Protein AF-A0A8J9UQN9-F1 (afdb_monomer)

Structure (mmCIF, N/CA/C/O backbone):
data_AF-A0A8J9UQN9-F1
#
_entry.id   AF-A0A8J9UQN9-F1
#
loop_
_atom_site.group_PDB
_atom_site.id
_atom_site.type_symbol
_atom_site.label_atom_id
_atom_site.label_alt_id
_atom_site.label_comp_id
_atom_site.label_asym_id
_atom_site.label_entity_id
_atom_site.label_seq_id
_atom_site.pdbx_PDB_ins_code
_atom_site.Cartn_x
_atom_site.Cartn_y
_atom_site.Cartn_z
_atom_site.occupancy
_atom_site.B_iso_or_equiv
_atom_site.auth_seq_id
_atom_site.auth_comp_id
_atom_site.auth_asym_id
_atom_site.auth_atom_id
_atom_site.pdbx_PDB_model_num
ATOM 1 N N . MET A 1 1 ? -59.803 -0.676 56.766 1.00 38.97 1 MET A N 1
ATOM 2 C CA . MET A 1 1 ? -59.358 -0.818 55.361 1.00 38.97 1 MET A CA 1
ATOM 3 C C . MET A 1 1 ? -57.861 -1.076 55.412 1.00 38.97 1 MET A C 1
ATOM 5 O O . MET A 1 1 ? -57.161 -0.219 55.927 1.00 38.97 1 MET A O 1
ATOM 9 N N . LEU A 1 2 ? -57.390 -2.269 55.038 1.00 38.38 2 LEU A N 1
ATOM 10 C CA . LEU A 1 2 ? -55.971 -2.628 55.182 1.00 38.38 2 LEU A CA 1
ATOM 11 C C . LEU A 1 2 ? -55.128 -1.910 54.119 1.00 38.38 2 LEU A C 1
ATOM 13 O O . LEU A 1 2 ? -55.445 -1.958 52.931 1.00 38.38 2 LEU A O 1
ATOM 17 N N . GLN A 1 3 ? -54.079 -1.223 54.566 1.00 41.91 3 GLN A N 1
ATOM 18 C CA . GLN A 1 3 ? -53.155 -0.471 53.722 1.00 41.91 3 GLN A CA 1
ATOM 19 C C . GLN A 1 3 ? -52.051 -1.428 53.257 1.00 41.91 3 GLN A C 1
ATOM 21 O O . GLN A 1 3 ? -51.347 -2.012 54.077 1.00 41.91 3 GLN A O 1
ATOM 26 N N . HIS A 1 4 ? -51.948 -1.656 51.947 1.00 47.59 4 HIS A N 1
ATOM 27 C CA . HIS A 1 4 ? -50.994 -2.623 51.394 1.00 47.59 4 HIS A CA 1
ATOM 28 C C . HIS A 1 4 ? -49.569 -2.040 51.496 1.00 47.59 4 HIS A C 1
ATOM 30 O O . HIS A 1 4 ? -49.386 -0.889 51.095 1.00 47.59 4 HIS A O 1
ATOM 36 N N . PRO A 1 5 ? -48.549 -2.790 51.961 1.00 55.94 5 PRO A N 1
ATOM 37 C CA . PRO A 1 5 ? -47.227 -2.242 52.314 1.00 55.94 5 PRO A CA 1
ATOM 38 C C . PRO A 1 5 ? -46.360 -1.734 51.139 1.00 55.94 5 PRO A C 1
ATOM 40 O O . PRO A 1 5 ? -45.201 -1.396 51.340 1.00 55.94 5 PRO A O 1
ATOM 43 N N . LEU A 1 6 ? -46.906 -1.661 49.920 1.00 55.47 6 LEU A N 1
ATOM 44 C CA . LEU A 1 6 ? -46.234 -1.206 48.690 1.00 55.47 6 LEU A CA 1
ATOM 45 C C . LEU A 1 6 ? -46.958 -0.007 48.034 1.00 55.47 6 LEU A C 1
ATOM 47 O O . LEU A 1 6 ? -46.813 0.256 46.841 1.00 55.47 6 LEU A O 1
ATOM 51 N N . GLN A 1 7 ? -47.800 0.704 48.790 1.00 60.41 7 GLN A N 1
ATOM 52 C CA . GLN A 1 7 ? -48.573 1.844 48.286 1.00 60.41 7 GLN A CA 1
ATOM 53 C C . GLN A 1 7 ? -47.824 3.164 48.492 1.00 60.41 7 GLN A C 1
ATOM 55 O O . GLN A 1 7 ? -47.435 3.500 49.608 1.00 60.41 7 GLN A O 1
ATOM 60 N N . LEU A 1 8 ? -47.676 3.942 47.414 1.00 60.56 8 LEU A N 1
ATOM 61 C CA . LEU A 1 8 ? -47.130 5.299 47.458 1.00 60.56 8 LEU A CA 1
ATOM 62 C C . LEU A 1 8 ? -48.036 6.199 48.321 1.00 60.56 8 LEU A C 1
ATOM 64 O O . LEU A 1 8 ? -49.097 6.631 47.871 1.00 60.56 8 LEU A O 1
ATOM 68 N N . ASN A 1 9 ? -47.611 6.503 49.552 1.00 59.03 9 ASN A N 1
ATOM 69 C CA . ASN A 1 9 ? -48.398 7.271 50.531 1.00 59.03 9 ASN A CA 1
ATOM 70 C C . ASN A 1 9 ? -48.509 8.777 50.219 1.00 59.03 9 ASN A C 1
ATOM 72 O O . ASN A 1 9 ? -49.124 9.521 50.981 1.00 59.03 9 ASN A O 1
ATOM 76 N N . GLY A 1 10 ? -47.948 9.233 49.096 1.00 60.62 10 GLY A N 1
ATOM 77 C CA . GLY A 1 10 ? -48.111 10.599 48.602 1.00 60.62 10 GLY A CA 1
ATOM 78 C C . GLY A 1 10 ? -47.346 11.663 49.390 1.00 60.62 10 GLY A C 1
ATOM 79 O O . GLY A 1 10 ? -47.632 12.846 49.214 1.00 60.62 10 GLY A O 1
ATOM 80 N N . SER A 1 11 ? -46.379 11.288 50.238 1.00 68.69 11 SER A N 1
ATOM 81 C CA . SER A 1 11 ? -45.500 12.287 50.842 1.00 68.69 11 SER A CA 1
ATOM 82 C C . SER A 1 11 ? -44.547 12.860 49.788 1.00 68.69 11 SER A C 1
ATOM 84 O O . SER A 1 11 ? -44.135 12.176 48.847 1.00 68.69 11 SER A O 1
ATOM 86 N N . TRP A 1 12 ? -44.152 14.123 49.962 1.00 62.81 12 TRP A N 1
ATOM 87 C CA . TRP A 1 12 ? -43.177 14.769 49.079 1.00 62.81 12 TRP A CA 1
ATOM 88 C C . TRP A 1 12 ? -41.825 14.042 49.052 1.00 62.81 12 TRP A C 1
ATOM 90 O O . TRP A 1 12 ? -41.140 14.097 48.036 1.00 62.81 12 TRP A O 1
ATOM 100 N N . ALA A 1 13 ? -41.460 13.325 50.121 1.00 59.44 13 ALA A N 1
ATOM 101 C CA . ALA A 1 13 ? -40.252 12.505 50.159 1.00 59.44 13 ALA A CA 1
ATOM 102 C C . ALA A 1 13 ? -40.373 11.262 49.262 1.00 59.44 13 ALA A C 1
ATOM 104 O O . ALA A 1 13 ? -39.459 10.990 48.488 1.00 59.44 13 ALA A O 1
ATOM 105 N N . ASP A 1 14 ? -41.508 10.555 49.295 1.00 64.94 14 ASP A N 1
ATOM 106 C CA . ASP A 1 14 ? -41.725 9.358 48.466 1.00 64.94 14 ASP A CA 1
ATOM 107 C C . ASP A 1 14 ? -41.770 9.720 46.973 1.00 64.94 14 ASP A C 1
ATOM 109 O O . ASP A 1 14 ? -41.187 9.035 46.133 1.00 64.94 14 ASP A O 1
ATOM 113 N N . VAL A 1 15 ? -42.422 10.841 46.640 1.00 70.81 15 VAL A N 1
ATOM 114 C CA . VAL A 1 15 ? -42.477 11.375 45.269 1.00 70.81 15 VAL A CA 1
ATOM 115 C C . VAL A 1 15 ? -41.096 11.851 44.805 1.00 70.81 15 VAL A C 1
ATOM 117 O O . VAL A 1 15 ? -40.719 11.600 43.661 1.00 70.81 15 VAL A O 1
ATOM 120 N N . LEU A 1 16 ? -40.306 12.482 45.681 1.00 68.69 16 LEU A N 1
ATOM 121 C CA . LEU A 1 16 ? -38.929 12.872 45.374 1.00 68.69 16 LEU A CA 1
ATOM 122 C C . LEU A 1 16 ? -38.028 11.647 45.144 1.00 68.69 16 LEU A C 1
ATOM 124 O O . LEU A 1 16 ? -37.243 11.649 44.201 1.00 68.69 16 LEU A O 1
ATOM 128 N N . ILE A 1 17 ? -38.171 10.587 45.946 1.00 70.62 17 ILE A N 1
ATOM 129 C CA . ILE A 1 17 ? -37.443 9.319 45.768 1.00 70.62 17 ILE A CA 1
ATOM 130 C C . ILE A 1 17 ? -37.846 8.640 44.452 1.00 70.62 17 ILE A C 1
ATOM 132 O O . ILE A 1 17 ? -36.968 8.192 43.720 1.00 70.62 17 ILE A O 1
ATOM 136 N N . LEU A 1 18 ? -39.134 8.631 44.091 1.00 73.81 18 LEU A N 1
ATOM 137 C CA . LEU A 1 18 ? -39.612 8.131 42.796 1.00 73.81 18 LEU A CA 1
ATOM 138 C C . LEU A 1 18 ? -39.006 8.911 41.612 1.00 73.81 18 LEU A C 1
ATOM 140 O O . LEU A 1 18 ? -38.598 8.304 40.623 1.00 73.81 18 LEU A O 1
ATOM 144 N N . ILE A 1 19 ? -38.903 10.241 41.715 1.00 74.44 19 ILE A N 1
ATOM 145 C CA . ILE A 1 19 ? -38.286 11.093 40.683 1.00 74.44 19 ILE A CA 1
ATOM 146 C C . ILE A 1 19 ? -36.768 10.866 40.605 1.00 74.44 19 ILE A C 1
ATOM 148 O O . ILE A 1 19 ? -36.233 10.729 39.507 1.00 74.44 19 ILE A O 1
ATOM 152 N N . ILE A 1 20 ? -36.071 10.782 41.743 1.00 72.81 20 ILE A N 1
ATOM 153 C CA . ILE A 1 20 ? -34.628 10.492 41.794 1.00 72.81 20 ILE A CA 1
ATOM 154 C C . ILE A 1 20 ? -34.341 9.097 41.224 1.00 72.81 20 ILE A C 1
ATOM 156 O O . ILE A 1 20 ? -33.431 8.957 40.411 1.00 72.81 20 ILE A O 1
ATOM 160 N N . GLY A 1 21 ? -35.147 8.092 41.578 1.00 71.88 21 GLY A N 1
ATOM 161 C CA . GLY A 1 21 ? -35.084 6.753 40.996 1.00 71.88 21 GLY A CA 1
ATOM 162 C C . GLY A 1 21 ? -35.230 6.799 39.478 1.00 71.88 21 GLY A C 1
ATOM 163 O O . GLY A 1 21 ? -34.353 6.313 38.770 1.00 71.88 21 GLY A O 1
ATOM 164 N N . ALA A 1 22 ? -36.251 7.489 38.962 1.00 74.31 22 ALA A N 1
ATOM 165 C CA . ALA A 1 22 ? -36.461 7.634 37.522 1.00 74.31 22 ALA A CA 1
ATOM 166 C C . ALA A 1 22 ? -35.303 8.350 36.795 1.00 74.31 22 ALA A C 1
ATOM 168 O O . ALA A 1 22 ? -34.942 7.951 35.688 1.00 74.31 22 ALA A O 1
ATOM 169 N N . VAL A 1 23 ? -34.672 9.354 37.418 1.00 73.25 23 VAL A N 1
ATOM 170 C CA . VAL A 1 23 ? -33.472 10.035 36.886 1.00 73.25 23 VAL A CA 1
ATOM 171 C C . VAL A 1 23 ? -32.233 9.127 36.905 1.00 73.25 23 VAL A C 1
ATOM 173 O O . VAL A 1 23 ? -31.405 9.207 36.001 1.00 73.25 23 VAL A O 1
ATOM 176 N N . LEU A 1 24 ? -32.122 8.231 37.889 1.00 71.94 24 LEU A N 1
ATOM 177 C CA . LEU A 1 24 ? -31.076 7.203 37.983 1.00 71.94 24 LEU A CA 1
ATOM 178 C C . LEU A 1 24 ? -31.429 5.900 37.229 1.00 71.94 24 LEU A C 1
ATOM 180 O O . LEU A 1 24 ? -30.718 4.907 37.368 1.00 71.94 24 LEU A O 1
ATOM 184 N N . GLN A 1 25 ? -32.515 5.904 36.444 1.00 72.88 25 GLN A N 1
ATOM 185 C CA . GLN A 1 25 ? -33.095 4.760 35.719 1.00 72.88 25 GLN A CA 1
ATOM 186 C C . GLN A 1 25 ? -33.528 3.560 36.586 1.00 72.88 25 GLN A C 1
ATOM 188 O O . GLN A 1 25 ? -33.765 2.471 36.070 1.00 72.88 25 GLN A O 1
ATOM 193 N N . GLN A 1 26 ? -33.695 3.754 37.894 1.00 71.75 26 GLN A N 1
ATOM 194 C CA . GLN A 1 26 ? -34.093 2.712 38.837 1.00 71.75 26 GLN A CA 1
ATOM 195 C C . GLN A 1 26 ? -35.613 2.605 38.989 1.00 71.75 26 GLN A C 1
ATOM 197 O O . GLN A 1 26 ? -36.321 3.605 39.123 1.00 71.75 26 GLN A O 1
ATOM 202 N N . GLY A 1 27 ? -36.111 1.369 39.060 1.00 64.12 27 GLY A N 1
ATOM 203 C CA . GLY A 1 27 ? -37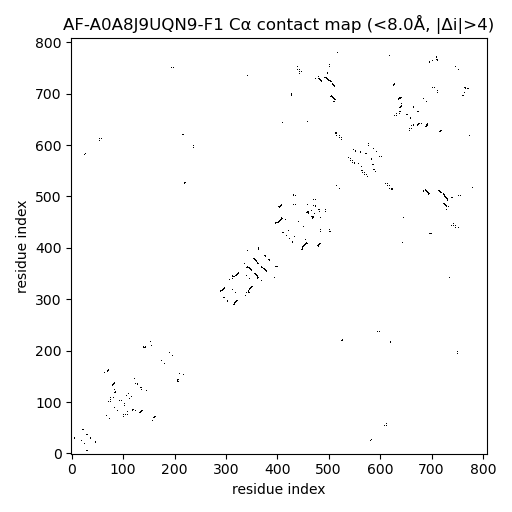.480 1.093 39.493 1.00 64.12 27 GLY A CA 1
ATOM 204 C C . GLY A 1 27 ? -37.678 1.407 40.981 1.00 64.12 27 GLY A C 1
ATOM 205 O O . GLY A 1 27 ? -36.802 1.135 41.798 1.00 64.12 27 GLY A O 1
ATOM 206 N N . CYS A 1 28 ? -38.846 1.947 41.331 1.00 64.50 28 CYS A N 1
ATOM 207 C CA . CYS A 1 28 ? -39.260 2.191 42.713 1.00 64.50 28 CYS A CA 1
ATOM 208 C C . CYS A 1 28 ? -40.278 1.127 43.152 1.00 64.50 28 CYS A C 1
ATOM 210 O O . CYS A 1 28 ? -41.125 0.717 42.361 1.00 64.50 28 CYS A O 1
ATOM 212 N N . THR A 1 29 ? -40.229 0.710 44.418 1.00 62.00 29 THR A N 1
ATOM 213 C CA . THR A 1 29 ? -41.146 -0.280 45.018 1.00 62.00 29 THR A CA 1
ATOM 214 C C . THR A 1 29 ? -42.560 0.255 45.286 1.00 62.00 29 THR A C 1
ATOM 216 O O . THR A 1 29 ? -43.452 -0.519 45.632 1.00 62.00 29 THR A O 1
ATOM 219 N N . LEU A 1 30 ? -42.779 1.566 45.135 1.00 64.31 30 LEU A N 1
ATOM 220 C CA . LEU A 1 30 ? -44.023 2.263 45.466 1.00 64.31 30 LEU A CA 1
ATOM 221 C C . LEU A 1 30 ? -44.813 2.615 44.194 1.00 64.31 30 LEU A C 1
ATOM 223 O O . LEU A 1 30 ? -44.506 3.588 43.503 1.00 64.31 30 LEU A O 1
ATOM 227 N N . GLU A 1 31 ? -45.862 1.847 43.886 1.00 66.06 31 GLU A N 1
ATOM 228 C CA . GLU A 1 31 ? -46.663 2.066 42.673 1.00 66.06 31 GLU A CA 1
ATOM 229 C C . GLU A 1 31 ? -47.759 3.145 42.841 1.00 66.06 31 GLU A C 1
ATOM 231 O O . GLU A 1 31 ? -48.480 3.160 43.848 1.00 66.06 31 GLU A O 1
ATOM 236 N N . PRO A 1 32 ? -48.012 3.987 41.816 1.00 69.25 32 PRO A N 1
ATOM 237 C CA . PRO A 1 32 ? -49.208 4.821 41.757 1.00 69.25 32 PRO A CA 1
ATOM 238 C C . PRO A 1 32 ? -50.500 3.985 41.708 1.00 69.25 32 PRO A C 1
ATOM 240 O O . PRO A 1 32 ? -50.665 3.081 40.881 1.00 69.25 32 PRO A O 1
ATOM 243 N N . ARG A 1 33 ? -51.471 4.324 42.565 1.00 66.44 33 ARG A N 1
ATOM 244 C CA . ARG A 1 33 ? -52.754 3.601 42.680 1.00 66.44 33 ARG A CA 1
ATOM 245 C C . ARG A 1 33 ? -53.688 3.779 41.475 1.00 66.44 33 ARG A C 1
ATOM 247 O O . ARG A 1 33 ? -54.453 2.871 41.168 1.00 66.44 33 ARG A O 1
ATOM 254 N N . TYR A 1 34 ? -53.645 4.930 40.805 1.00 72.50 34 TYR A N 1
ATOM 255 C CA . TYR A 1 34 ? -54.552 5.268 39.701 1.00 72.50 34 TYR A CA 1
ATOM 256 C C . TYR A 1 34 ? -53.876 5.131 38.335 1.00 72.50 34 TYR A C 1
ATOM 258 O O . TYR A 1 34 ? -52.698 5.461 38.187 1.00 72.50 34 TYR A O 1
ATOM 266 N N . ALA A 1 35 ? -54.644 4.723 37.318 1.00 67.00 35 ALA A N 1
ATOM 267 C CA . ALA A 1 35 ? -54.153 4.535 35.950 1.00 67.00 35 ALA A CA 1
ATOM 268 C C . ALA A 1 35 ? -53.461 5.788 35.383 1.00 67.00 35 ALA A C 1
ATOM 270 O O . ALA A 1 35 ? -52.388 5.671 34.802 1.00 67.00 35 ALA A O 1
ATOM 271 N N . ALA A 1 36 ? -54.003 6.987 35.633 1.00 64.75 36 ALA A N 1
ATOM 272 C CA . ALA A 1 36 ? -53.372 8.248 35.231 1.00 64.75 36 ALA A CA 1
ATOM 273 C C . ALA A 1 36 ? -51.962 8.421 35.830 1.00 64.75 36 ALA A C 1
ATOM 275 O O . ALA A 1 36 ? -51.033 8.786 35.117 1.00 64.75 36 ALA A O 1
ATOM 276 N N . GLY A 1 37 ? -51.775 8.081 37.111 1.00 69.12 37 GLY A N 1
ATOM 277 C CA . GLY A 1 37 ? -50.460 8.094 37.757 1.00 69.12 37 GLY A CA 1
ATOM 278 C C . GLY A 1 37 ? -49.501 7.076 37.138 1.00 69.12 37 GLY A C 1
ATOM 279 O O . GLY A 1 37 ? -48.360 7.415 36.850 1.00 69.12 37 GLY A O 1
ATOM 280 N N . ARG A 1 38 ? -49.977 5.857 36.845 1.00 73.06 38 ARG A N 1
ATOM 281 C CA . ARG A 1 38 ? -49.173 4.823 36.164 1.00 73.06 38 ARG A CA 1
ATOM 282 C C . ARG A 1 38 ? -48.751 5.250 34.757 1.00 73.06 38 ARG A C 1
ATOM 284 O O . ARG A 1 38 ? -47.605 5.025 34.388 1.00 73.06 38 ARG A O 1
ATOM 291 N N . VAL A 1 39 ? -49.632 5.906 33.999 1.00 70.38 39 VAL A N 1
ATOM 292 C CA . VAL A 1 39 ? -49.318 6.462 32.671 1.00 70.38 39 VAL A CA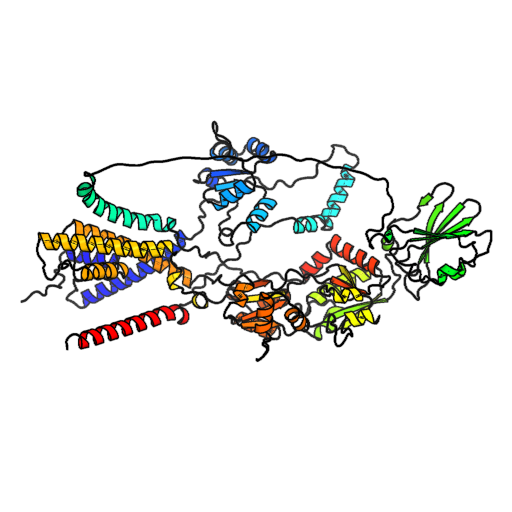 1
ATOM 293 C C . VAL A 1 39 ? -48.298 7.600 32.771 1.00 70.38 39 VAL A C 1
ATOM 295 O O . VAL A 1 39 ? -47.338 7.603 32.009 1.00 70.38 39 VAL A O 1
ATOM 298 N N . VAL A 1 40 ? -48.439 8.520 33.732 1.00 75.19 40 VAL A N 1
ATOM 299 C CA . VAL A 1 40 ? -47.449 9.590 33.967 1.00 75.19 40 VAL A CA 1
ATOM 300 C C . VAL A 1 40 ? -46.083 9.007 34.343 1.00 75.19 40 VAL A C 1
ATOM 302 O O . VAL A 1 40 ? -45.079 9.398 33.756 1.00 75.19 40 VAL A O 1
ATOM 305 N N . THR A 1 41 ? -46.031 8.033 35.255 1.00 73.25 41 THR A N 1
ATOM 306 C CA . THR A 1 41 ? -44.786 7.352 35.642 1.00 73.25 41 THR A CA 1
ATOM 307 C C . THR A 1 41 ? -44.164 6.579 34.473 1.00 73.25 41 THR A C 1
ATOM 309 O O . THR A 1 41 ? -42.959 6.676 34.263 1.00 73.25 41 THR A O 1
ATOM 312 N N . LEU A 1 42 ? -44.961 5.877 33.660 1.00 75.19 42 LEU A N 1
ATOM 313 C CA . LEU A 1 42 ? -44.485 5.186 32.455 1.00 75.19 42 LEU A CA 1
ATOM 314 C C . LEU A 1 42 ? -43.888 6.165 31.433 1.00 75.19 42 LEU A C 1
ATOM 316 O O . LEU A 1 42 ? -42.783 5.942 30.941 1.00 75.19 42 LEU A O 1
ATOM 320 N N . LEU A 1 43 ? -44.587 7.265 31.139 1.00 73.06 43 LEU A N 1
ATOM 321 C CA . LEU A 1 43 ? -44.104 8.302 30.223 1.00 73.06 43 LEU A CA 1
ATOM 322 C C . LEU A 1 43 ? -42.837 8.986 30.755 1.00 73.06 43 LEU A C 1
ATOM 324 O O . LEU A 1 43 ? -41.927 9.249 29.973 1.00 73.06 43 LEU A O 1
ATOM 328 N N . LEU A 1 44 ? -42.740 9.210 32.070 1.00 78.00 44 LEU A N 1
ATOM 329 C CA . LEU A 1 44 ? -41.544 9.742 32.728 1.00 78.00 44 LEU A CA 1
ATOM 330 C C . LEU A 1 44 ? -40.341 8.799 32.561 1.00 78.00 44 LEU A C 1
ATOM 332 O O . LEU A 1 44 ? -39.282 9.248 32.129 1.00 78.00 44 LEU A O 1
ATOM 336 N N . PHE A 1 45 ? -40.504 7.499 32.832 1.00 77.75 45 PHE A N 1
ATOM 337 C CA . PHE A 1 45 ? -39.441 6.503 32.638 1.00 77.75 45 PHE A CA 1
ATOM 338 C C . PHE A 1 45 ? -39.007 6.385 31.170 1.00 77.75 45 PHE A C 1
ATOM 340 O O . PHE A 1 45 ? -37.808 6.332 30.891 1.00 77.75 45 PHE A O 1
ATOM 347 N N . VAL A 1 46 ? -39.949 6.388 30.219 1.00 73.12 46 VAL A N 1
ATOM 348 C CA . VAL A 1 46 ? -39.638 6.349 28.778 1.00 73.12 46 VAL A CA 1
ATOM 349 C C . VAL A 1 46 ? -38.893 7.615 28.343 1.00 73.12 46 VAL A C 1
ATOM 351 O O . VAL A 1 46 ? -37.853 7.516 27.691 1.00 73.12 46 VAL A O 1
ATOM 354 N N . ALA A 1 47 ? -39.365 8.799 28.744 1.00 68.38 47 ALA A N 1
ATOM 355 C CA . ALA A 1 47 ? -38.730 10.071 28.408 1.00 68.38 47 ALA A CA 1
ATOM 356 C C . ALA A 1 47 ? -37.314 10.187 28.994 1.00 68.38 47 ALA A C 1
ATOM 358 O O . ALA A 1 47 ? -36.387 10.560 28.275 1.00 68.38 47 ALA A O 1
ATOM 359 N N . LEU A 1 48 ? -37.121 9.815 30.265 1.00 76.12 48 LEU A N 1
ATOM 360 C CA . LEU A 1 48 ? -35.806 9.834 30.912 1.00 76.12 48 LEU A CA 1
ATOM 361 C C . LEU A 1 48 ? -34.855 8.779 30.332 1.00 76.12 48 LEU A C 1
ATOM 363 O O . LEU A 1 48 ? -33.672 9.063 30.181 1.00 76.12 48 LEU A O 1
ATOM 367 N N . THR A 1 49 ? -35.355 7.615 29.907 1.00 73.94 49 THR A N 1
ATOM 368 C CA . THR A 1 49 ? -34.539 6.598 29.217 1.00 73.94 49 THR A CA 1
ATOM 369 C C . THR A 1 49 ? -34.062 7.082 27.845 1.00 73.94 49 THR A C 1
ATOM 371 O O . THR A 1 49 ? -32.891 6.909 27.504 1.00 73.94 49 THR A O 1
ATOM 374 N N . ILE A 1 50 ? -34.929 7.744 27.069 1.00 69.69 50 ILE A N 1
ATOM 375 C CA . ILE A 1 50 ? -34.551 8.357 25.784 1.00 69.69 50 ILE A CA 1
ATOM 376 C C . ILE A 1 50 ? -33.550 9.502 26.007 1.00 69.69 50 ILE A C 1
ATOM 378 O O . ILE A 1 50 ? -32.539 9.579 25.307 1.00 69.69 50 ILE A O 1
ATOM 382 N N . LEU A 1 51 ? -33.792 10.362 27.003 1.00 68.69 51 LEU A N 1
ATOM 383 C CA . LEU A 1 51 ? -32.903 11.470 27.354 1.00 68.69 51 LEU A CA 1
ATOM 384 C C . LEU A 1 51 ? -31.519 10.972 27.796 1.00 68.69 51 LEU A C 1
ATOM 386 O O . LEU A 1 51 ? -30.511 11.495 27.327 1.00 68.69 51 LEU A O 1
ATOM 390 N N . TYR A 1 52 ? -31.462 9.936 28.636 1.00 73.06 52 TYR A N 1
ATOM 391 C CA . TYR A 1 52 ? -30.218 9.303 29.073 1.00 73.06 52 TYR A CA 1
ATOM 392 C C . TYR A 1 52 ? -29.442 8.709 27.895 1.00 73.06 52 TYR A C 1
ATOM 394 O O . TYR A 1 52 ? -28.252 8.978 27.758 1.00 73.06 52 TYR A O 1
ATOM 402 N N . ALA A 1 53 ? -30.108 7.958 27.010 1.00 66.00 53 ALA A N 1
ATOM 403 C CA . ALA A 1 53 ? -29.472 7.356 25.837 1.00 66.00 53 ALA A CA 1
ATOM 404 C C . ALA A 1 53 ? -28.921 8.408 24.853 1.00 66.00 53 ALA A C 1
ATOM 406 O O . ALA A 1 53 ? -27.845 8.225 24.285 1.00 66.00 53 ALA A O 1
ATOM 407 N N . ALA A 1 54 ? -29.623 9.533 24.678 1.00 63.34 54 ALA A N 1
ATOM 408 C CA . ALA A 1 54 ? -29.135 10.663 23.887 1.00 63.34 54 ALA A CA 1
ATOM 409 C C . ALA A 1 54 ? -27.961 11.393 24.571 1.00 63.34 54 ALA A C 1
ATOM 411 O O . ALA A 1 54 ? -26.990 11.773 23.914 1.00 63.34 54 ALA A O 1
ATOM 412 N N . TYR A 1 55 ? -28.026 11.578 25.891 1.00 68.44 55 TYR A N 1
ATOM 413 C CA . TYR A 1 55 ? -27.000 12.271 26.671 1.00 68.44 55 TYR A CA 1
ATOM 414 C C . TYR A 1 55 ? -25.697 11.466 26.777 1.00 68.44 55 TYR A C 1
ATOM 416 O O . TYR A 1 55 ? -24.621 12.021 26.555 1.00 68.44 55 TYR A O 1
ATOM 424 N N . SER A 1 56 ? -25.775 10.156 27.034 1.00 67.06 56 SER A N 1
ATOM 425 C CA . SER A 1 56 ? -24.602 9.279 27.122 1.00 67.06 56 SER A CA 1
ATOM 426 C C . SER A 1 56 ? -23.881 9.156 25.775 1.00 67.06 56 SER A C 1
ATOM 428 O O . SER A 1 56 ? -22.654 9.270 25.724 1.00 67.06 56 SER A O 1
ATOM 430 N N . ALA A 1 57 ? -24.630 9.040 24.670 1.00 60.72 57 ALA A N 1
ATOM 431 C CA . ALA A 1 57 ? -24.075 9.081 23.319 1.00 60.72 57 ALA A CA 1
ATOM 432 C C . ALA A 1 57 ? -23.338 10.407 23.040 1.00 60.72 57 ALA A C 1
ATOM 434 O O . ALA A 1 57 ? -22.191 10.387 22.592 1.00 60.72 57 ALA A O 1
ATOM 435 N N . ASN A 1 58 ? -23.949 11.553 23.366 1.00 61.41 58 ASN A N 1
ATOM 436 C CA . ASN A 1 58 ? -23.337 12.869 23.154 1.00 61.41 58 ASN A CA 1
ATOM 437 C C . ASN A 1 58 ? -22.090 13.103 24.028 1.00 61.41 58 ASN A C 1
ATOM 439 O O . ASN A 1 58 ? -21.091 13.615 23.522 1.00 61.41 58 ASN A O 1
ATOM 443 N N . ILE A 1 59 ? -22.098 12.685 25.302 1.00 63.53 59 ILE A N 1
ATOM 444 C CA . ILE A 1 59 ? -20.903 12.729 26.165 1.00 63.53 59 ILE A CA 1
ATOM 445 C C . ILE A 1 59 ? -19.757 11.936 25.541 1.00 63.53 59 ILE A C 1
ATOM 447 O O . ILE A 1 59 ? -18.636 12.430 25.474 1.00 63.53 59 ILE A O 1
ATOM 451 N N . VAL A 1 60 ? -20.015 10.720 25.063 1.00 56.72 60 VAL A N 1
ATOM 452 C CA . VAL A 1 60 ? -18.950 9.858 24.537 1.00 56.72 60 VAL A CA 1
ATOM 453 C C . VAL A 1 60 ? -18.443 10.317 23.166 1.00 56.72 60 VAL A C 1
ATOM 455 O O . VAL A 1 60 ? -17.269 10.107 22.865 1.00 56.72 60 VAL A O 1
ATOM 458 N N . VAL A 1 61 ? -19.258 11.014 22.367 1.00 56.78 61 VAL A N 1
ATOM 459 C CA . VAL A 1 61 ? -18.772 11.751 21.186 1.00 56.78 61 VAL A CA 1
ATOM 460 C C . VAL A 1 61 ? -17.860 12.914 21.599 1.00 56.78 61 VAL A C 1
ATOM 462 O O . VAL A 1 61 ? -16.802 13.084 21.001 1.00 56.78 61 VAL A O 1
ATOM 465 N N . LEU A 1 62 ? -18.209 13.673 22.644 1.00 54.81 62 LEU A N 1
ATOM 466 C CA . LEU A 1 62 ? -17.386 14.783 23.149 1.00 54.81 62 LEU A CA 1
ATOM 467 C C . LEU A 1 62 ? -16.067 14.312 23.785 1.00 54.81 62 LEU A C 1
ATOM 469 O O . LEU A 1 62 ? -15.033 14.925 23.541 1.00 54.81 62 LEU A O 1
ATOM 473 N N . LEU A 1 63 ? -16.075 13.205 24.536 1.00 54.94 63 LEU A N 1
ATOM 474 C CA . LEU A 1 63 ? -14.871 12.591 25.117 1.00 54.94 63 LEU A CA 1
ATOM 475 C C . LEU A 1 63 ? -13.932 11.980 24.061 1.00 54.94 63 LEU A C 1
ATOM 477 O O . LEU A 1 63 ? -12.745 11.821 24.328 1.00 54.94 63 LEU A O 1
ATOM 481 N N . ARG A 1 64 ? -14.454 11.622 22.879 1.00 52.38 64 ARG A N 1
ATOM 482 C CA . ARG A 1 64 ? -13.686 11.049 21.758 1.00 52.38 64 ARG A CA 1
ATOM 483 C C . ARG A 1 64 ? -13.331 12.047 20.659 1.00 52.38 64 ARG A C 1
ATOM 485 O O . ARG A 1 64 ? -12.600 11.690 19.739 1.00 52.38 64 ARG A O 1
ATOM 492 N N . ALA A 1 65 ? -13.850 13.271 20.707 1.00 52.91 65 ALA A N 1
ATOM 493 C CA . ALA A 1 65 ? -13.477 14.299 19.750 1.00 52.91 65 ALA A CA 1
ATOM 494 C C . ALA A 1 65 ? -12.003 14.691 19.988 1.00 52.91 65 ALA A C 1
ATOM 496 O O . ALA A 1 65 ? -11.689 15.166 21.082 1.00 52.91 65 ALA A O 1
ATOM 497 N N . PRO A 1 66 ? -11.091 14.528 19.005 1.00 52.88 66 PRO A N 1
ATOM 498 C CA . PRO A 1 66 ? -9.694 14.916 19.182 1.00 52.88 66 PRO A CA 1
ATOM 499 C C . PRO A 1 66 ? -9.632 16.409 19.507 1.00 52.88 66 PRO A C 1
ATOM 501 O O . PRO A 1 66 ? -10.232 17.234 18.807 1.00 52.88 66 PRO A O 1
ATOM 504 N N . SER A 1 67 ? -8.956 16.754 20.605 1.00 55.59 67 SER A N 1
ATOM 505 C CA . SER A 1 67 ? -9.122 18.051 21.262 1.00 55.59 67 SER A CA 1
ATOM 506 C C . SER A 1 67 ? -8.672 19.206 20.365 1.00 55.59 67 SER A C 1
ATOM 508 O O . SER A 1 67 ? -7.485 19.516 20.262 1.00 55.59 67 SER A O 1
ATOM 510 N N . SER A 1 68 ? -9.632 19.899 19.750 1.00 54.94 68 SER A N 1
ATOM 511 C CA . SER A 1 68 ? -9.385 21.017 18.832 1.00 54.94 68 SER A CA 1
ATOM 512 C C . SER A 1 68 ? -8.948 22.316 19.526 1.00 54.94 68 SER A C 1
ATOM 514 O O . SER A 1 68 ? -9.060 23.385 18.931 1.00 54.94 68 SER A O 1
ATOM 516 N N . SER A 1 69 ? -8.500 22.228 20.780 1.00 63.50 69 SER A N 1
ATOM 517 C CA . SER A 1 69 ? -8.120 23.338 21.656 1.00 63.50 69 SER A CA 1
ATOM 518 C C . SER A 1 69 ? -6.741 23.923 21.356 1.00 63.50 69 SER A C 1
ATOM 520 O O . SER A 1 69 ? -6.458 25.023 21.811 1.00 63.50 69 SER A O 1
ATOM 522 N N . VAL A 1 70 ? -5.892 23.212 20.604 1.00 77.88 70 VAL A N 1
ATOM 523 C CA . VAL A 1 70 ? -4.563 23.686 20.196 1.00 77.88 70 VAL A CA 1
ATOM 524 C C . VAL A 1 70 ? -4.455 23.639 18.673 1.00 77.88 70 VAL A C 1
ATOM 526 O O . VAL A 1 70 ? -4.268 22.572 18.092 1.00 77.88 70 VAL A O 1
ATOM 529 N N . ARG A 1 71 ? -4.601 24.795 18.016 1.00 80.69 71 ARG A N 1
ATOM 530 C CA . ARG A 1 71 ? -4.456 24.954 16.553 1.00 80.69 71 ARG A CA 1
ATOM 531 C C . ARG A 1 71 ? -3.512 26.086 16.153 1.00 80.69 71 ARG A C 1
ATOM 533 O O . ARG A 1 71 ? -3.037 26.111 15.023 1.00 80.69 71 ARG A O 1
ATOM 540 N N . SER A 1 72 ? -3.245 27.019 17.059 1.00 87.81 72 SER A N 1
ATOM 541 C CA . SER A 1 72 ? -2.410 28.197 16.848 1.00 87.81 72 SER A CA 1
ATOM 542 C C . SER A 1 72 ? -1.204 28.222 17.792 1.00 87.81 72 SER A C 1
ATOM 544 O O . SER A 1 72 ? -1.153 27.527 18.810 1.00 87.81 72 SER A O 1
ATOM 546 N N . LEU A 1 73 ? -0.224 29.072 17.477 1.00 88.50 73 LEU A N 1
ATOM 547 C CA . LEU A 1 73 ? 0.941 29.297 18.338 1.00 88.50 73 LEU A CA 1
ATOM 548 C C . LEU A 1 73 ? 0.564 29.932 19.689 1.00 88.50 73 LEU A C 1
ATOM 550 O O . LEU A 1 73 ? 1.241 29.684 20.685 1.00 88.50 73 LEU A O 1
ATOM 554 N N . THR A 1 74 ? -0.523 30.706 19.748 1.00 89.25 74 THR A N 1
ATOM 555 C CA . THR A 1 74 ? -1.082 31.230 21.003 1.00 89.25 74 THR A CA 1
ATOM 556 C C . THR A 1 74 ? -1.643 30.111 21.875 1.00 89.25 74 THR A C 1
ATOM 558 O O . THR A 1 74 ? -1.253 30.004 23.035 1.00 89.25 74 THR A O 1
ATOM 561 N N . ASP A 1 75 ? -2.442 29.200 21.313 1.00 88.00 75 ASP A N 1
ATOM 562 C CA . ASP A 1 75 ? -2.969 28.058 22.072 1.00 88.00 75 ASP A CA 1
ATOM 563 C C . ASP A 1 75 ? -1.823 27.178 22.592 1.00 88.00 75 ASP A C 1
ATOM 565 O O . ASP A 1 75 ? -1.825 26.734 23.737 1.00 88.00 75 ASP A O 1
ATOM 569 N N . LEU A 1 76 ? -0.798 26.954 21.763 1.00 89.00 76 LEU A N 1
ATOM 570 C CA . LEU A 1 76 ? 0.364 26.140 22.114 1.00 89.00 76 LEU A CA 1
ATOM 571 C C . LEU A 1 76 ? 1.181 26.752 23.272 1.00 89.00 76 LEU A C 1
ATOM 573 O O . LEU A 1 76 ? 1.678 26.016 24.131 1.00 89.00 76 LEU A O 1
ATOM 577 N N . LEU A 1 77 ? 1.288 28.084 23.333 1.00 89.81 77 LEU A N 1
ATOM 578 C CA . LEU A 1 77 ? 1.984 28.825 24.393 1.00 89.81 77 LEU A CA 1
ATOM 579 C C . LEU A 1 77 ? 1.326 28.668 25.776 1.00 89.81 77 LEU A C 1
ATOM 581 O O . LEU A 1 77 ? 2.038 28.624 26.791 1.00 89.81 77 LEU A O 1
ATOM 585 N N . ASP A 1 78 ? -0.004 28.587 25.813 1.00 89.94 78 ASP A N 1
ATOM 586 C CA . ASP A 1 78 ? -0.798 28.532 27.047 1.00 89.94 78 ASP A CA 1
ATOM 587 C C . ASP A 1 78 ? -1.359 27.136 27.367 1.00 89.94 78 ASP A C 1
ATOM 589 O O . ASP A 1 78 ? -1.740 26.874 28.507 1.00 89.94 78 ASP A O 1
ATOM 593 N N . SER A 1 79 ? -1.285 26.195 26.420 1.00 88.56 79 SER A N 1
ATOM 594 C CA . SER A 1 79 ? -1.552 24.767 26.633 1.00 88.56 79 SER A CA 1
ATOM 595 C C . SER A 1 79 ? -0.737 24.178 27.802 1.00 88.56 79 SER A C 1
ATOM 597 O O . SER A 1 79 ? 0.369 24.650 28.091 1.00 88.56 79 SER A O 1
ATOM 599 N N . PRO A 1 80 ? -1.181 23.078 28.439 1.00 87.50 80 PRO A N 1
ATOM 600 C CA . PRO A 1 80 ? -0.380 22.366 29.440 1.00 87.50 80 PRO A CA 1
ATOM 601 C C . PRO A 1 80 ? 0.827 21.612 28.845 1.00 87.50 80 PRO A C 1
ATOM 603 O O . PRO A 1 80 ? 1.659 21.108 29.600 1.00 87.50 80 PRO A O 1
ATOM 606 N N . LEU A 1 81 ? 0.952 21.536 27.513 1.00 88.69 81 LEU A N 1
ATOM 607 C CA . LEU A 1 81 ? 1.977 20.743 26.829 1.00 88.69 81 LEU A CA 1
ATOM 608 C C . LEU A 1 81 ? 3.397 21.209 27.182 1.00 88.69 81 LEU A C 1
ATOM 610 O O . LEU A 1 81 ? 3.693 22.410 27.247 1.00 88.69 81 LEU A O 1
ATOM 614 N N . LYS A 1 82 ? 4.304 20.247 27.360 1.00 89.88 82 LYS A N 1
ATOM 615 C CA . LYS A 1 82 ? 5.750 20.502 27.393 1.00 89.88 82 LYS A CA 1
ATOM 616 C C . LYS A 1 82 ? 6.241 20.631 25.951 1.00 89.88 82 LYS A C 1
ATOM 618 O O . LYS A 1 82 ? 5.864 19.818 25.116 1.00 89.88 82 LYS A O 1
ATOM 623 N N . LEU A 1 83 ? 7.073 21.630 25.653 1.00 92.75 83 LEU A N 1
ATOM 624 C CA . LEU A 1 83 ? 7.662 21.784 24.319 1.00 92.75 83 LEU A CA 1
ATOM 625 C C . LEU A 1 83 ? 9.151 21.448 24.345 1.00 92.75 83 LEU A C 1
ATOM 627 O O . LEU A 1 83 ? 9.856 21.810 25.290 1.00 92.75 83 LEU A O 1
ATOM 631 N N . GLY A 1 84 ? 9.626 20.846 23.260 1.00 92.81 84 GLY A N 1
ATOM 632 C CA . GLY A 1 84 ? 11.043 20.771 22.924 1.00 92.81 84 GLY A CA 1
ATOM 633 C C . GLY A 1 84 ? 11.293 21.004 21.437 1.00 92.81 84 GLY A C 1
ATOM 634 O O . GLY A 1 84 ? 10.361 21.160 20.647 1.00 92.81 84 GLY A O 1
ATOM 635 N N . ALA A 1 85 ? 12.565 21.021 21.056 1.00 93.38 85 ALA A N 1
ATOM 636 C CA . ALA A 1 85 ? 12.999 21.146 19.669 1.00 93.38 85 ALA A CA 1
ATOM 637 C C . ALA A 1 85 ? 14.129 20.159 19.354 1.00 93.38 85 ALA A C 1
ATOM 639 O O . ALA A 1 85 ? 14.904 19.803 20.244 1.00 93.38 85 ALA A O 1
ATOM 640 N N . SER A 1 86 ? 14.243 19.731 18.097 1.00 93.12 86 SER A N 1
ATOM 641 C CA . SER A 1 86 ? 15.354 18.888 17.654 1.00 93.12 86 SER A CA 1
ATOM 642 C C . SER A 1 86 ? 16.671 19.657 17.764 1.00 93.12 86 SER A C 1
ATOM 644 O O . SER A 1 86 ? 16.733 20.844 17.416 1.00 93.12 86 SER A O 1
ATOM 646 N N . ASP A 1 87 ? 17.721 19.005 18.266 1.00 91.06 87 ASP A N 1
ATOM 647 C CA . ASP A 1 87 ? 18.979 19.669 18.614 1.00 91.06 87 ASP A CA 1
ATOM 648 C C . ASP A 1 87 ? 19.888 19.956 17.405 1.00 91.06 87 ASP A C 1
ATOM 650 O O . ASP A 1 87 ? 20.990 19.430 17.267 1.00 91.06 87 ASP A O 1
ATOM 654 N N . PHE A 1 88 ? 19.403 20.817 16.512 1.00 88.88 88 PHE A N 1
ATOM 655 C CA . PHE A 1 88 ? 20.164 21.354 15.392 1.00 88.88 88 PHE A CA 1
ATOM 656 C C . PHE A 1 88 ? 20.567 22.811 15.635 1.00 88.88 88 PHE A C 1
ATOM 658 O O . PHE A 1 88 ? 19.816 23.618 16.192 1.00 88.88 88 PHE A O 1
ATOM 665 N N . GLU A 1 89 ? 21.745 23.190 15.143 1.00 86.31 89 GLU A N 1
ATOM 666 C CA . GLU A 1 89 ? 22.279 24.542 15.318 1.00 86.31 89 GLU A CA 1
ATOM 667 C C . GLU A 1 89 ? 21.408 25.621 14.646 1.00 86.31 89 GLU A C 1
ATOM 669 O O . GLU A 1 89 ? 21.220 26.703 15.209 1.00 86.31 89 GLU A O 1
ATOM 674 N N . TYR A 1 90 ? 20.773 25.309 13.506 1.00 86.19 90 TYR A N 1
ATOM 675 C CA . TYR A 1 90 ? 19.851 26.239 12.847 1.00 86.19 90 TYR A CA 1
ATOM 676 C C . TYR A 1 90 ? 18.637 26.565 13.734 1.00 86.19 90 TYR A C 1
ATOM 678 O O . TYR A 1 90 ? 18.276 27.736 13.851 1.00 86.19 90 TYR A O 1
ATOM 686 N N . ASN A 1 91 ? 18.063 25.581 14.444 1.00 88.12 91 ASN A N 1
ATOM 687 C CA . ASN A 1 91 ? 16.994 25.819 15.421 1.00 88.12 91 ASN A CA 1
ATOM 688 C C . ASN A 1 91 ? 17.485 26.795 16.501 1.00 88.12 91 ASN A C 1
ATOM 690 O O . ASN A 1 91 ? 16.868 27.839 16.729 1.00 88.12 91 ASN A O 1
ATOM 694 N N . ARG A 1 92 ? 18.645 26.511 17.112 1.00 87.56 92 ARG A N 1
ATOM 695 C CA . ARG A 1 92 ? 19.273 27.365 18.143 1.00 87.56 92 ARG A CA 1
ATOM 696 C C . ARG A 1 92 ? 19.537 28.803 17.667 1.00 87.56 92 ARG A C 1
ATOM 698 O O . ARG A 1 92 ? 19.576 29.708 18.504 1.00 87.56 92 ARG A O 1
ATOM 705 N N . TYR A 1 93 ? 19.702 29.024 16.361 1.00 87.12 93 TYR A N 1
ATOM 706 C CA . TYR A 1 93 ? 19.800 30.345 15.735 1.00 87.12 93 TYR A CA 1
ATOM 707 C C . TYR A 1 93 ? 18.425 31.003 15.522 1.00 87.12 93 TYR A C 1
ATOM 709 O O . TYR A 1 93 ? 18.191 32.109 16.018 1.00 87.12 93 TYR A O 1
ATOM 717 N N . PHE A 1 94 ? 17.490 30.338 14.832 1.00 85.88 94 PHE A N 1
ATOM 718 C CA . PHE A 1 94 ? 16.178 30.916 14.509 1.00 85.88 94 PHE A CA 1
ATOM 719 C C . PHE A 1 94 ? 15.346 31.226 15.758 1.00 85.88 94 PHE A C 1
ATOM 721 O O . PHE A 1 94 ? 14.808 32.329 15.856 1.00 85.88 94 PHE A O 1
ATOM 728 N N . PHE A 1 95 ? 15.327 30.341 16.762 1.00 87.44 95 PHE A N 1
ATOM 729 C CA . PHE A 1 95 ? 14.635 30.586 18.036 1.00 87.44 95 PHE A CA 1
ATOM 730 C C . PHE A 1 95 ? 15.093 31.870 18.752 1.00 87.44 95 PHE A C 1
ATOM 732 O O . PHE A 1 95 ? 14.290 32.514 19.424 1.00 87.44 95 PHE A O 1
ATOM 739 N N . LYS A 1 96 ? 16.364 32.271 18.595 1.00 84.06 96 LYS A N 1
ATOM 740 C CA . LYS A 1 96 ? 16.908 33.517 19.166 1.00 84.06 96 LYS A CA 1
ATOM 741 C C . LYS A 1 96 ? 16.631 34.749 18.298 1.00 84.06 96 LYS A C 1
ATOM 743 O O . LYS A 1 96 ? 16.598 35.860 18.822 1.00 84.06 96 LYS A O 1
ATOM 748 N N . LYS A 1 97 ? 16.478 34.565 16.982 1.00 85.06 97 LYS A N 1
ATOM 749 C CA . LYS A 1 97 ? 16.345 35.643 15.985 1.00 85.06 97 LYS A CA 1
ATOM 750 C C . LYS A 1 97 ? 14.894 36.056 15.715 1.00 85.06 97 LYS A C 1
ATOM 752 O O . LYS A 1 97 ? 14.652 37.191 15.307 1.00 85.06 97 LYS A O 1
ATOM 757 N N . LEU A 1 98 ? 13.931 35.159 15.933 1.00 82.75 98 LEU A N 1
ATOM 758 C CA . LEU A 1 98 ? 12.502 35.437 15.775 1.00 82.75 98 LEU A CA 1
ATOM 759 C C . LEU A 1 98 ? 12.032 36.458 16.827 1.00 82.75 98 LEU A C 1
ATOM 761 O O . LEU A 1 98 ? 11.979 36.171 18.021 1.00 82.75 98 LEU A O 1
ATOM 765 N N . ASN A 1 99 ? 11.692 37.666 16.370 1.00 81.31 99 ASN A N 1
ATOM 766 C CA . ASN A 1 99 ? 11.292 38.780 17.237 1.00 81.31 99 ASN A CA 1
ATOM 767 C C . ASN A 1 99 ? 9.781 38.892 17.490 1.00 81.31 99 ASN A C 1
ATOM 769 O O . ASN A 1 99 ? 9.373 39.711 18.309 1.00 81.31 99 ASN A O 1
ATOM 773 N N . GLU A 1 100 ? 8.960 38.078 16.827 1.00 86.44 100 GLU A N 1
ATOM 774 C CA . GLU A 1 100 ? 7.510 38.054 17.033 1.00 86.44 100 GLU A CA 1
ATOM 775 C C . GLU A 1 100 ? 7.158 37.637 18.476 1.00 86.44 100 GLU A C 1
ATOM 777 O O . GLU A 1 100 ? 7.713 36.649 18.970 1.00 86.44 100 GLU A O 1
ATOM 782 N N . PRO A 1 101 ? 6.244 38.348 19.167 1.00 88.25 101 PRO A N 1
ATOM 783 C CA . PRO A 1 101 ? 6.033 38.180 20.605 1.00 88.25 101 PRO A CA 1
ATOM 784 C C . PRO A 1 101 ? 5.610 36.763 21.010 1.00 88.25 101 PRO A C 1
ATOM 786 O O . PRO A 1 101 ? 6.132 36.251 21.997 1.00 88.25 101 PRO A O 1
ATOM 789 N N . VAL A 1 102 ? 4.733 36.098 20.246 1.00 89.75 102 VAL A N 1
ATOM 790 C CA . VAL A 1 102 ? 4.234 34.747 20.576 1.00 89.75 102 VAL A CA 1
ATOM 791 C C . VAL A 1 102 ? 5.352 33.708 20.464 1.00 89.75 102 VAL A C 1
ATOM 793 O O . VAL A 1 102 ? 5.639 33.001 21.428 1.00 89.75 102 VAL A O 1
ATOM 796 N N . ARG A 1 103 ? 6.061 33.668 19.329 1.00 90.12 103 ARG A N 1
ATOM 797 C CA . ARG A 1 103 ? 7.228 32.792 19.106 1.00 90.12 103 ARG A CA 1
ATOM 798 C C . ARG A 1 103 ? 8.335 33.036 20.142 1.00 90.12 103 ARG A C 1
ATOM 800 O O . ARG A 1 103 ? 8.855 32.102 20.753 1.00 90.12 103 ARG A O 1
ATOM 807 N N . LYS A 1 104 ? 8.636 34.303 20.434 1.00 89.44 104 LYS A N 1
ATOM 808 C CA . LYS A 1 104 ? 9.619 34.695 21.454 1.00 89.44 104 LYS A CA 1
ATOM 809 C C . LYS A 1 104 ? 9.180 34.296 22.868 1.00 89.44 104 LYS A C 1
ATOM 811 O O . LYS A 1 104 ? 10.024 33.881 23.665 1.00 89.44 104 LYS A O 1
ATOM 816 N N . ALA A 1 105 ? 7.886 34.353 23.181 1.00 90.06 105 ALA A N 1
ATOM 817 C CA . ALA A 1 105 ? 7.337 33.845 24.436 1.00 90.06 105 ALA A CA 1
ATOM 818 C C . ALA A 1 105 ? 7.419 32.312 24.516 1.00 90.06 105 ALA A C 1
ATOM 820 O O . ALA A 1 105 ? 7.866 31.802 25.540 1.00 90.06 105 ALA A O 1
ATOM 821 N N . ILE A 1 106 ? 7.099 31.577 23.442 1.00 90.75 106 ILE A N 1
ATOM 822 C CA . ILE A 1 106 ? 7.248 30.110 23.369 1.00 90.75 106 ILE A CA 1
ATOM 823 C C . ILE A 1 106 ? 8.686 29.705 23.712 1.00 90.75 106 ILE A C 1
ATOM 825 O O . ILE A 1 106 ? 8.902 28.882 24.608 1.00 90.75 106 ILE A O 1
ATOM 829 N N . TYR A 1 107 ? 9.675 30.331 23.069 1.00 90.00 107 TYR A N 1
ATOM 830 C CA . TYR A 1 107 ? 11.078 30.035 23.341 1.00 90.00 107 TYR A CA 1
ATOM 831 C C . TYR A 1 107 ? 11.452 30.291 24.811 1.00 90.00 107 TYR A C 1
ATOM 833 O O . TYR A 1 107 ? 11.955 29.387 25.473 1.00 90.00 107 TYR A O 1
ATOM 841 N N . ASN A 1 108 ? 11.144 31.474 25.357 1.00 89.44 108 ASN A N 1
ATOM 842 C CA . ASN A 1 108 ? 11.553 31.855 26.718 1.00 89.44 108 ASN A CA 1
ATOM 843 C C . ASN A 1 108 ? 10.717 31.214 27.853 1.00 89.44 108 ASN A C 1
ATOM 845 O O . ASN A 1 108 ? 11.197 31.151 28.983 1.00 89.44 108 ASN A O 1
ATOM 849 N N . LYS A 1 109 ? 9.479 30.763 27.590 1.00 89.56 109 LYS A N 1
ATOM 850 C CA . LYS A 1 109 ? 8.553 30.173 28.586 1.00 89.56 109 LYS A CA 1
ATOM 851 C C . LYS A 1 109 ? 8.587 28.641 28.586 1.00 89.56 109 LYS A C 1
ATOM 853 O O . LYS A 1 109 ? 8.430 28.039 29.645 1.00 89.56 109 LYS A O 1
ATOM 858 N N . LYS A 1 110 ? 8.769 28.006 27.418 1.00 89.06 110 LYS A N 1
ATOM 859 C CA . LYS A 1 110 ? 8.597 26.551 27.237 1.00 89.06 110 LYS A CA 1
ATOM 860 C C . LYS A 1 110 ? 9.867 25.804 26.805 1.00 89.06 110 LYS A C 1
ATOM 862 O O . LYS A 1 110 ? 10.079 24.692 27.280 1.00 89.06 110 LYS A O 1
ATOM 867 N N . ILE A 1 111 ? 10.690 26.377 25.919 1.00 89.69 111 ILE A N 1
ATOM 868 C CA . ILE A 1 111 ? 11.825 25.658 25.295 1.00 89.69 111 ILE A CA 1
ATOM 869 C C . ILE A 1 111 ? 13.141 25.919 26.035 1.00 89.69 111 ILE A C 1
ATOM 871 O O . ILE A 1 111 ? 13.842 24.977 26.385 1.00 89.69 111 ILE A O 1
ATOM 875 N N . ALA A 1 112 ? 13.470 27.177 26.323 1.00 89.62 112 ALA A N 1
ATOM 876 C CA . ALA A 1 112 ? 14.679 27.579 27.041 1.00 89.62 112 ALA A CA 1
ATOM 877 C C . ALA A 1 112 ? 14.345 28.543 28.201 1.00 89.62 112 ALA A C 1
ATOM 879 O O . ALA A 1 112 ? 14.622 29.743 28.106 1.00 89.62 112 ALA A O 1
ATOM 880 N N . PRO A 1 113 ? 13.736 28.052 29.301 1.00 87.31 113 PRO A N 1
ATOM 881 C CA . PRO A 1 113 ? 13.406 28.893 30.447 1.00 87.31 113 PRO A CA 1
ATOM 882 C C . PRO A 1 113 ? 14.669 29.416 31.138 1.00 87.31 113 PRO A C 1
ATOM 884 O O . PRO A 1 113 ? 15.619 28.664 31.369 1.00 87.31 113 PRO A O 1
ATOM 887 N N . LYS A 1 114 ? 14.668 30.695 31.534 1.00 83.38 114 LYS A N 1
ATOM 888 C CA . LYS A 1 114 ? 15.767 31.279 32.322 1.00 83.38 114 LYS A CA 1
ATOM 889 C C . LYS A 1 114 ? 15.992 30.453 33.597 1.00 83.38 114 LYS A C 1
ATOM 891 O O . LYS A 1 114 ? 15.055 30.233 34.360 1.00 83.38 114 LYS A O 1
ATOM 896 N N . GLY A 1 115 ? 17.227 29.999 33.816 1.00 79.56 115 GLY A N 1
ATOM 897 C CA . GLY A 1 115 ? 17.603 29.191 34.983 1.00 79.56 115 GLY A CA 1
ATOM 898 C C . GLY A 1 115 ? 17.284 27.690 34.894 1.00 79.56 115 GLY A C 1
ATOM 899 O O . GLY A 1 115 ? 17.424 27.000 35.898 1.00 79.56 115 GLY A O 1
ATOM 900 N N . LYS A 1 116 ? 16.873 27.155 33.733 1.00 85.56 116 LYS A N 1
ATOM 901 C CA . LYS A 1 116 ? 16.699 25.704 33.514 1.00 85.56 116 LYS A CA 1
ATOM 902 C C . LYS A 1 116 ? 17.476 25.224 32.284 1.00 85.56 116 LYS A C 1
ATOM 904 O O . LYS A 1 116 ? 17.758 26.007 31.378 1.00 85.56 116 LYS A O 1
ATOM 909 N N . LYS A 1 117 ? 17.809 23.925 32.235 1.00 85.25 117 LYS A N 1
ATOM 910 C CA . LYS A 1 117 ? 18.366 23.291 31.025 1.00 85.25 117 LYS A CA 1
ATOM 911 C C . LYS A 1 117 ? 17.352 23.447 29.873 1.00 85.25 117 LYS A C 1
ATOM 913 O O . LYS A 1 117 ? 16.171 23.185 30.102 1.00 85.25 117 LYS A O 1
ATOM 918 N N . PRO A 1 118 ? 17.769 23.868 28.665 1.00 88.94 118 PRO A N 1
ATOM 919 C CA . PRO A 1 118 ? 16.859 23.995 27.533 1.00 88.94 118 PRO A CA 1
ATOM 920 C C . PRO A 1 118 ? 16.441 22.622 26.982 1.00 88.94 118 PRO A C 1
ATOM 922 O O . PRO A 1 118 ? 17.236 21.681 26.950 1.00 88.94 118 PRO A O 1
ATOM 925 N N . ASN A 1 119 ? 15.197 22.536 26.515 1.00 91.38 119 ASN A N 1
ATOM 926 C CA . ASN A 1 119 ? 14.533 21.340 25.993 1.00 91.38 119 ASN A CA 1
ATOM 927 C C . ASN A 1 119 ? 14.914 21.060 24.526 1.00 91.38 119 ASN A C 1
ATOM 929 O O . ASN A 1 119 ? 14.056 21.036 23.641 1.00 91.38 119 ASN A O 1
ATOM 933 N N . PHE A 1 120 ? 16.209 20.869 24.271 1.00 92.88 120 PHE A N 1
ATOM 934 C CA . PHE A 1 120 ? 16.696 20.300 23.014 1.00 92.88 120 PHE A CA 1
ATOM 935 C C . PHE A 1 120 ? 16.904 18.786 23.171 1.00 92.88 120 PHE A C 1
ATOM 937 O O . PHE A 1 120 ? 17.408 18.346 24.206 1.00 92.88 120 PHE A O 1
ATOM 944 N N . TYR A 1 121 ? 16.487 18.012 22.167 1.00 93.19 121 TYR A N 1
ATOM 945 C CA . TYR A 1 121 ? 16.495 16.541 22.163 1.00 93.19 121 TYR A CA 1
ATOM 946 C C . TYR A 1 121 ? 16.934 15.993 20.797 1.00 93.19 121 TYR A C 1
ATOM 948 O O . TYR A 1 121 ? 16.893 16.720 19.798 1.00 93.19 121 TYR A O 1
ATOM 956 N N . THR A 1 122 ? 17.305 14.711 20.720 1.00 93.19 122 THR A N 1
ATOM 957 C CA . THR A 1 122 ? 17.484 14.042 19.415 1.00 93.19 122 THR A CA 1
ATOM 958 C C . THR A 1 122 ? 16.138 13.854 18.700 1.00 93.19 122 THR A C 1
ATOM 960 O O . THR A 1 122 ? 15.073 14.085 19.283 1.00 93.19 122 THR A O 1
ATOM 963 N N . MET A 1 123 ? 16.161 13.447 17.426 1.00 91.69 123 MET A N 1
ATOM 964 C CA . MET A 1 123 ? 14.930 13.177 16.671 1.00 91.69 123 MET A CA 1
ATOM 965 C C . MET A 1 123 ? 14.139 12.024 17.309 1.00 91.69 123 MET A C 1
ATOM 967 O O . MET A 1 123 ? 12.923 12.100 17.465 1.00 91.69 123 MET A O 1
ATOM 971 N N . GLU A 1 124 ? 14.858 10.993 17.742 1.00 91.31 124 GLU A N 1
ATOM 972 C CA . GLU A 1 124 ? 14.355 9.753 18.324 1.00 91.31 124 GLU A CA 1
ATOM 973 C C . GLU A 1 124 ? 13.767 10.001 19.712 1.00 91.31 124 GLU A C 1
ATOM 975 O O . GLU A 1 124 ? 12.621 9.640 19.974 1.00 91.31 124 GLU A O 1
ATOM 980 N N . GLU A 1 125 ? 14.507 10.701 20.579 1.00 92.88 125 GLU A N 1
ATOM 981 C CA . GLU A 1 125 ? 14.008 11.123 21.887 1.00 92.88 125 GLU A CA 1
ATOM 982 C C . GLU A 1 125 ? 12.772 12.021 21.769 1.00 92.88 125 GLU A C 1
ATOM 984 O O . GLU A 1 125 ? 11.852 11.914 22.578 1.00 92.88 125 GLU A O 1
ATOM 989 N N . GLY A 1 126 ? 12.755 12.932 20.794 1.00 92.19 126 GLY A N 1
ATOM 990 C CA . GLY A 1 126 ? 11.646 13.851 20.573 1.00 92.19 126 GLY A CA 1
ATOM 991 C C . GLY A 1 126 ? 10.384 13.151 20.084 1.00 92.19 126 GLY A C 1
ATOM 992 O O . GLY A 1 126 ? 9.318 13.355 20.662 1.00 92.19 126 GLY A O 1
ATOM 993 N N . VAL A 1 127 ? 10.501 12.281 19.077 1.00 92.25 127 VAL A N 1
ATOM 994 C CA . VAL A 1 127 ? 9.381 11.496 18.534 1.00 92.25 127 VAL A CA 1
ATOM 995 C C . VAL A 1 127 ? 8.836 10.495 19.560 1.00 92.25 127 VAL A C 1
ATOM 997 O O . VAL A 1 127 ? 7.618 10.364 19.690 1.00 92.25 127 VAL A O 1
ATOM 1000 N N . GLU A 1 128 ? 9.689 9.860 20.365 1.00 90.81 128 GLU A N 1
ATOM 1001 C CA . GLU A 1 128 ? 9.247 9.000 21.474 1.00 90.81 128 GLU A CA 1
ATOM 1002 C C . GLU A 1 128 ? 8.549 9.801 22.593 1.00 90.81 128 GLU A C 1
ATOM 1004 O O . GLU A 1 128 ? 7.600 9.321 23.213 1.00 90.81 128 GLU A O 1
ATOM 1009 N N . LYS A 1 129 ? 8.943 11.060 22.837 1.00 91.56 129 LYS A N 1
ATOM 1010 C CA . LYS A 1 129 ? 8.218 11.944 23.771 1.00 91.56 129 LYS A CA 1
ATOM 1011 C C . LYS A 1 129 ? 6.849 12.368 23.238 1.00 91.56 129 LYS A C 1
ATOM 1013 O O . LYS A 1 129 ? 5.933 12.462 24.048 1.00 91.56 129 LYS A O 1
ATOM 1018 N N . ILE A 1 130 ? 6.685 12.590 21.926 1.00 91.00 130 ILE A N 1
ATOM 1019 C CA . ILE A 1 130 ? 5.355 12.810 21.318 1.00 91.00 130 ILE A CA 1
ATOM 1020 C C . ILE A 1 130 ? 4.467 11.583 21.585 1.00 91.00 130 ILE A C 1
ATOM 1022 O O . ILE A 1 130 ? 3.348 11.740 22.068 1.00 91.00 130 ILE A O 1
ATOM 1026 N N . ARG A 1 131 ? 4.991 10.367 21.355 1.00 86.12 131 ARG A N 1
ATOM 1027 C CA . ARG A 1 131 ? 4.261 9.097 21.532 1.00 86.12 131 ARG A CA 1
ATOM 1028 C C . ARG A 1 131 ? 3.726 8.912 22.953 1.00 86.12 131 ARG A C 1
ATOM 1030 O O . ARG A 1 131 ? 2.606 8.457 23.145 1.00 86.12 131 ARG A O 1
ATOM 1037 N N . ARG A 1 132 ? 4.512 9.309 23.959 1.00 84.31 132 ARG A N 1
ATOM 1038 C CA . ARG A 1 132 ? 4.130 9.257 25.385 1.00 84.31 132 ARG A CA 1
ATOM 1039 C C . ARG A 1 132 ? 3.108 10.327 25.802 1.00 84.31 132 ARG A C 1
ATOM 1041 O O . ARG A 1 132 ? 2.702 10.346 26.963 1.00 84.31 132 ARG A O 1
ATOM 1048 N N . GLY A 1 133 ? 2.687 11.194 24.881 1.00 77.81 133 GLY A N 1
ATOM 1049 C CA . GLY A 1 133 ? 1.663 12.209 25.099 1.00 77.81 133 GLY A CA 1
ATOM 1050 C C . GLY A 1 133 ? 2.137 13.446 25.871 1.00 77.81 133 GLY A C 1
ATOM 1051 O O . GLY A 1 133 ? 3.231 13.508 26.434 1.00 77.81 133 GLY A O 1
ATOM 1052 N N . LEU A 1 134 ? 1.278 14.472 25.889 1.00 85.25 134 LEU A N 1
ATOM 1053 C CA . LEU A 1 134 ? 1.481 15.758 26.582 1.00 85.25 134 LEU A CA 1
ATOM 1054 C C . LEU A 1 134 ? 2.767 16.532 26.194 1.00 85.25 134 LEU A C 1
ATOM 1056 O O . LEU A 1 134 ? 3.200 17.443 26.913 1.00 85.25 134 LEU A O 1
ATOM 1060 N N . PHE A 1 135 ? 3.351 16.213 25.037 1.00 91.25 135 PHE A N 1
ATOM 1061 C CA . PHE A 1 135 ? 4.571 16.818 24.508 1.00 91.25 135 PHE A CA 1
ATOM 1062 C C . PHE A 1 135 ? 4.382 17.303 23.066 1.00 91.25 135 PHE A C 1
ATOM 1064 O O . PHE A 1 135 ? 3.758 16.626 22.255 1.00 91.25 135 PHE A O 1
ATOM 1071 N N . ALA A 1 136 ? 4.959 18.460 22.743 1.00 92.19 136 ALA A N 1
ATOM 1072 C CA . ALA A 1 136 ? 5.021 19.008 21.392 1.00 92.19 136 ALA A CA 1
ATOM 1073 C C . ALA A 1 136 ? 6.486 19.225 20.984 1.00 92.19 136 ALA A C 1
ATOM 1075 O O . ALA A 1 136 ? 7.281 19.775 21.750 1.00 92.19 136 ALA A O 1
ATOM 1076 N N . PHE A 1 137 ? 6.851 18.802 19.774 1.00 94.00 137 PHE A N 1
ATOM 1077 C CA . PHE A 1 137 ? 8.240 18.764 19.321 1.00 94.00 137 PHE A CA 1
ATOM 1078 C C . PHE A 1 137 ? 8.409 19.503 17.994 1.00 94.00 137 PHE A C 1
ATOM 1080 O O . PHE A 1 137 ? 7.812 19.125 16.989 1.00 94.00 137 PHE A O 1
ATOM 1087 N N . HIS A 1 138 ? 9.241 20.545 17.972 1.00 93.06 138 HIS A N 1
ATOM 1088 C CA . HIS A 1 138 ? 9.640 21.181 16.718 1.00 93.06 138 HIS A CA 1
ATOM 1089 C C . HIS A 1 138 ? 10.803 20.403 16.094 1.00 93.06 138 HIS A C 1
ATOM 1091 O O . HIS A 1 138 ? 11.909 20.392 16.630 1.00 93.06 138 HIS A O 1
ATOM 1097 N N . MET A 1 139 ? 10.557 19.803 14.932 1.00 91.25 139 MET A N 1
ATOM 1098 C CA . MET A 1 139 ? 11.531 19.019 14.165 1.00 91.25 139 MET A CA 1
ATOM 1099 C C . MET A 1 139 ? 11.474 19.352 12.669 1.00 91.25 139 MET A C 1
ATOM 1101 O O . MET A 1 139 ? 10.629 20.142 12.248 1.00 91.25 139 MET A O 1
ATOM 1105 N N . GLU A 1 140 ? 12.366 18.763 11.869 1.00 86.75 140 GLU A N 1
ATOM 1106 C CA . GLU A 1 140 ? 12.214 18.732 10.410 1.00 86.75 140 GLU A CA 1
ATOM 1107 C C . GLU A 1 140 ? 11.218 17.629 10.013 1.00 86.75 140 GLU A C 1
ATOM 1109 O O . GLU A 1 140 ? 11.310 16.494 10.488 1.00 86.75 140 GLU A O 1
ATOM 1114 N N . LEU A 1 141 ? 10.272 17.955 9.128 1.00 87.75 141 LEU A N 1
ATOM 1115 C CA . LEU A 1 141 ? 9.151 17.076 8.801 1.00 87.75 141 LEU A CA 1
ATOM 1116 C C . LEU A 1 141 ? 9.564 15.797 8.054 1.00 87.75 141 LEU A C 1
ATOM 1118 O O . LEU A 1 141 ? 9.042 14.741 8.388 1.00 87.75 141 LEU A O 1
ATOM 1122 N N . ASN A 1 142 ? 10.508 15.829 7.101 1.00 88.00 142 ASN A N 1
ATOM 1123 C CA . ASN A 1 142 ? 10.884 14.619 6.345 1.00 88.00 142 ASN A CA 1
ATOM 1124 C C . ASN A 1 142 ? 11.439 13.484 7.237 1.00 88.00 142 ASN A C 1
ATOM 1126 O O . ASN A 1 142 ? 10.878 12.384 7.194 1.00 88.00 142 ASN A O 1
ATOM 1130 N N . PRO A 1 143 ? 12.500 13.691 8.051 1.00 88.88 143 PRO A N 1
ATOM 1131 C CA . PRO A 1 143 ? 13.007 12.640 8.933 1.00 88.88 143 PRO A CA 1
ATOM 1132 C C . PRO A 1 143 ? 12.016 12.307 10.055 1.00 88.88 143 PRO A C 1
ATOM 1134 O O . PRO A 1 143 ? 11.839 11.132 10.370 1.00 88.88 143 PRO A O 1
ATOM 1137 N N . GLY A 1 144 ? 11.317 13.306 10.608 1.00 90.69 144 GLY A N 1
ATOM 1138 C CA . GLY A 1 144 ? 10.317 13.103 11.657 1.00 90.69 144 GLY A CA 1
ATOM 1139 C C . GLY A 1 144 ? 9.147 12.226 11.206 1.00 90.69 144 GLY A C 1
ATOM 1140 O O . GLY A 1 144 ? 8.808 11.245 11.864 1.00 90.69 144 GLY A O 1
ATOM 1141 N N . TYR A 1 145 ? 8.562 12.521 10.041 1.00 91.12 145 TYR A N 1
ATOM 1142 C CA . TYR A 1 145 ? 7.491 11.719 9.449 1.00 91.12 145 TYR A CA 1
ATOM 1143 C C . TYR A 1 145 ? 7.943 10.325 9.051 1.00 91.12 145 TYR A C 1
ATOM 1145 O O . TYR A 1 145 ? 7.168 9.383 9.212 1.00 91.12 145 TYR A O 1
ATOM 1153 N N . ARG A 1 146 ? 9.183 10.168 8.582 1.00 89.75 146 ARG A N 1
ATOM 1154 C CA . ARG A 1 146 ? 9.742 8.846 8.309 1.00 89.75 146 ARG A CA 1
ATOM 1155 C C . ARG A 1 146 ? 9.838 8.010 9.584 1.00 89.75 146 ARG A C 1
ATOM 1157 O O . ARG A 1 146 ? 9.314 6.900 9.611 1.00 89.75 146 ARG A O 1
ATOM 1164 N N . LEU A 1 147 ? 10.425 8.562 10.644 1.00 90.50 147 LEU A N 1
ATOM 1165 C CA . LEU A 1 147 ? 10.565 7.864 11.919 1.00 90.50 147 LEU A CA 1
ATOM 1166 C C . LEU A 1 147 ? 9.196 7.515 12.527 1.00 90.50 147 LEU A C 1
ATOM 1168 O O . LEU A 1 147 ? 9.009 6.403 13.012 1.00 90.50 147 LEU A O 1
ATOM 1172 N N . ILE A 1 148 ? 8.209 8.410 12.430 1.00 90.44 148 ILE A N 1
ATOM 1173 C CA . ILE A 1 148 ? 6.820 8.140 12.838 1.00 90.44 148 ILE A CA 1
ATOM 1174 C C . ILE A 1 148 ? 6.185 7.023 11.990 1.00 90.44 148 ILE A C 1
ATOM 1176 O O . ILE A 1 148 ? 5.527 6.142 12.539 1.00 90.44 148 ILE A O 1
ATOM 1180 N N . GLN A 1 149 ? 6.382 7.001 10.666 1.00 85.19 149 GLN A N 1
ATOM 1181 C CA . GLN A 1 149 ? 5.868 5.916 9.814 1.00 85.19 149 GLN A CA 1
ATOM 1182 C C . GLN A 1 149 ? 6.484 4.554 10.159 1.00 85.19 149 GLN A C 1
ATOM 1184 O O . GLN A 1 149 ? 5.776 3.551 10.096 1.00 85.19 149 GLN A O 1
ATOM 1189 N N . GLU A 1 150 ? 7.763 4.532 10.543 1.00 84.69 150 GLU A N 1
ATOM 1190 C CA . GLU A 1 150 ? 8.513 3.325 10.907 1.00 84.69 150 GLU A CA 1
ATOM 1191 C C . GLU A 1 150 ? 8.249 2.851 12.358 1.00 84.69 150 GLU A C 1
ATOM 1193 O O . GLU A 1 150 ? 8.455 1.674 12.645 1.00 84.69 150 GLU A O 1
ATOM 1198 N N . THR A 1 151 ? 7.762 3.713 13.269 1.00 86.56 151 THR A N 1
ATOM 1199 C CA . THR A 1 151 ? 7.628 3.390 14.714 1.00 86.56 151 THR A CA 1
ATOM 1200 C C . THR A 1 151 ? 6.212 3.448 15.305 1.00 86.56 151 THR A C 1
ATOM 1202 O O . THR A 1 151 ? 5.969 2.786 16.321 1.00 86.56 151 THR A O 1
ATOM 1205 N N . TYR A 1 152 ? 5.278 4.210 14.722 1.00 85.38 152 TYR A N 1
ATOM 1206 C CA . TYR A 1 152 ? 3.919 4.392 15.262 1.00 85.38 152 TYR A CA 1
ATOM 1207 C C . TYR A 1 152 ? 2.915 3.394 14.667 1.00 85.38 152 TYR A C 1
ATOM 1209 O O . TYR A 1 152 ? 2.970 3.030 13.485 1.00 85.38 152 TYR A O 1
ATOM 1217 N N . GLN A 1 153 ? 1.925 3.028 15.475 1.00 76.44 153 GLN A N 1
ATOM 1218 C CA . GLN A 1 153 ? 0.699 2.360 15.055 1.00 76.44 153 GLN A CA 1
ATOM 1219 C C . GLN A 1 153 ? -0.222 3.342 14.304 1.00 76.44 153 GLN A C 1
ATOM 1221 O O . GLN A 1 153 ? 0.068 4.529 14.161 1.00 76.44 153 GLN A O 1
ATOM 1226 N N . GLU A 1 154 ? -1.294 2.834 13.700 1.00 62.69 154 GLU A N 1
ATOM 1227 C CA . GLU A 1 154 ? -2.120 3.624 12.775 1.00 62.69 154 GLU A CA 1
ATOM 1228 C C . GLU A 1 154 ? -3.103 4.568 13.472 1.00 62.69 154 GLU A C 1
ATOM 1230 O O . GLU A 1 154 ? -3.423 5.613 12.917 1.00 62.69 154 GLU A O 1
ATOM 1235 N N . ASP A 1 155 ? -3.538 4.211 14.674 1.00 63.59 155 ASP A N 1
ATOM 1236 C CA . ASP A 1 155 ? -4.290 5.030 15.622 1.00 63.59 155 ASP A CA 1
ATOM 1237 C C . ASP A 1 155 ? -3.423 6.157 16.206 1.00 63.59 155 ASP A C 1
ATOM 1239 O O . ASP A 1 155 ? -3.808 7.319 16.105 1.00 63.59 155 ASP A O 1
ATOM 1243 N N . GLU A 1 156 ? -2.201 5.854 16.664 1.00 73.44 156 GLU A N 1
ATOM 1244 C CA . GLU A 1 156 ? -1.231 6.857 17.153 1.00 73.44 156 GLU A CA 1
ATOM 1245 C C . GLU A 1 156 ? -0.906 7.948 16.105 1.00 73.44 156 GLU A C 1
ATOM 1247 O O . GLU A 1 156 ? -0.489 9.053 16.450 1.00 73.44 156 GLU A O 1
ATOM 1252 N N . LYS A 1 157 ? -1.096 7.665 14.806 1.00 78.88 157 LYS A N 1
ATOM 1253 C CA . LYS A 1 157 ? -0.924 8.639 13.710 1.00 78.88 157 LYS A CA 1
ATOM 1254 C C . LYS A 1 157 ? -2.138 9.546 13.495 1.00 78.88 157 LYS A C 1
ATOM 1256 O O . LYS A 1 157 ? -1.992 10.592 12.863 1.00 78.88 157 LYS A O 1
ATOM 1261 N N . CYS A 1 158 ? -3.327 9.161 13.960 1.00 71.75 158 CYS A N 1
ATOM 1262 C CA . CYS A 1 158 ? -4.558 9.932 13.767 1.00 71.75 158 CYS A CA 1
ATOM 1263 C C . CYS A 1 158 ? -4.595 11.202 14.637 1.00 71.75 158 CYS A C 1
ATOM 1265 O O . CYS A 1 158 ? -5.174 12.202 14.215 1.00 71.75 158 CYS A O 1
ATOM 1267 N N . ASP A 1 159 ? -3.908 11.194 15.784 1.00 71.62 159 ASP A N 1
ATOM 1268 C CA . ASP A 1 159 ? -3.869 12.306 16.746 1.00 71.62 159 ASP A CA 1
ATOM 1269 C C . ASP A 1 159 ? -2.787 13.371 16.435 1.00 71.62 159 ASP A C 1
ATOM 1271 O O . ASP A 1 159 ? -2.629 14.350 17.168 1.00 71.62 159 ASP A O 1
ATOM 1275 N N . LEU A 1 160 ? -2.036 13.219 15.335 1.00 80.56 160 LEU A N 1
ATOM 1276 C CA . LEU A 1 160 ? -0.890 14.073 14.984 1.00 80.56 160 LEU A CA 1
ATOM 1277 C C . LEU A 1 160 ? -1.285 15.456 14.424 1.00 80.56 160 LEU A C 1
ATOM 1279 O O . LEU A 1 160 ? -1.255 15.721 13.212 1.00 80.56 160 LEU A O 1
ATOM 1283 N N . VAL A 1 161 ? -1.589 16.373 15.342 1.00 82.25 161 VAL A N 1
ATOM 1284 C CA . VAL A 1 161 ? -1.711 17.817 15.082 1.00 82.25 161 VAL A CA 1
ATOM 1285 C C . VAL A 1 161 ? -0.343 18.431 14.739 1.00 82.25 161 VAL A C 1
ATOM 1287 O O . VAL A 1 161 ? 0.701 18.002 15.221 1.00 82.25 161 VAL A O 1
ATOM 1290 N N . GLU A 1 162 ? -0.354 19.443 13.876 1.00 85.75 162 GLU A N 1
ATOM 1291 C CA . GLU A 1 162 ? 0.814 20.114 13.295 1.00 85.75 162 GLU A CA 1
ATOM 1292 C C . GLU A 1 162 ? 0.529 21.619 13.248 1.00 85.75 162 GLU A C 1
ATOM 1294 O O . GLU A 1 162 ? -0.602 22.013 12.958 1.00 85.75 162 GLU A O 1
ATOM 1299 N N . ILE A 1 163 ? 1.519 22.449 13.596 1.00 88.31 163 ILE A N 1
ATOM 1300 C CA . ILE A 1 163 ? 1.389 23.912 13.687 1.00 88.31 163 ILE A CA 1
ATOM 1301 C C . ILE A 1 163 ? 2.702 24.549 13.216 1.00 88.31 163 ILE A C 1
ATOM 1303 O O . ILE A 1 163 ? 3.766 24.255 13.767 1.00 88.31 163 ILE A O 1
ATOM 1307 N N . ASP A 1 164 ? 2.626 25.454 12.239 1.00 86.12 164 ASP A N 1
ATOM 1308 C CA . ASP A 1 164 ? 3.792 26.076 11.603 1.00 86.12 164 ASP A CA 1
ATOM 1309 C C . ASP A 1 164 ? 4.523 27.060 12.531 1.00 86.12 164 ASP A C 1
ATOM 1311 O O . ASP A 1 164 ? 4.230 28.259 12.603 1.00 86.12 164 ASP A O 1
ATOM 1315 N N . TYR A 1 165 ? 5.532 26.562 13.250 1.00 84.88 165 TYR A N 1
ATOM 1316 C CA . TYR A 1 165 ? 6.360 27.413 14.104 1.00 84.88 165 TYR A CA 1
ATOM 1317 C C . TYR A 1 165 ? 7.259 28.360 13.292 1.00 84.88 165 TYR A C 1
ATOM 1319 O O . TYR A 1 165 ? 7.406 29.526 13.659 1.00 84.88 165 TYR A O 1
ATOM 1327 N N . ILE A 1 166 ? 7.810 27.901 12.168 1.00 79.19 166 ILE A N 1
ATOM 1328 C CA . ILE A 1 166 ? 8.551 28.704 11.186 1.00 79.19 166 ILE A CA 1
ATOM 1329 C C . ILE A 1 166 ? 7.874 28.494 9.831 1.00 79.19 166 ILE A C 1
ATOM 1331 O O . ILE A 1 166 ? 7.787 27.361 9.371 1.00 79.19 166 ILE A O 1
ATOM 1335 N N . ASN A 1 167 ? 7.411 29.579 9.201 1.00 67.06 167 ASN A N 1
ATOM 1336 C CA . ASN A 1 167 ? 6.920 29.551 7.821 1.00 67.06 167 ASN A CA 1
ATOM 1337 C C . ASN A 1 167 ? 8.022 28.986 6.904 1.00 67.06 167 ASN A C 1
ATOM 1339 O O . ASN A 1 167 ? 9.178 29.381 7.066 1.00 67.06 167 ASN A O 1
ATOM 1343 N N . GLU A 1 168 ? 7.672 28.110 5.957 1.00 62.06 168 GLU A N 1
ATOM 1344 C CA . GLU A 1 168 ? 8.624 27.349 5.131 1.00 62.06 168 GLU A CA 1
ATOM 1345 C C . GLU A 1 168 ? 9.771 28.211 4.569 1.00 62.06 168 GLU A C 1
ATOM 1347 O O . GLU A 1 168 ? 9.575 29.098 3.736 1.00 62.06 168 GLU A O 1
ATOM 1352 N N . ILE A 1 169 ? 10.997 27.943 5.033 1.00 64.25 169 ILE A N 1
ATOM 1353 C CA . ILE A 1 169 ? 12.213 28.579 4.518 1.00 64.25 169 ILE A CA 1
ATOM 1354 C C . ILE A 1 169 ? 12.805 27.654 3.457 1.00 64.25 169 ILE A C 1
ATOM 1356 O O . ILE A 1 169 ? 13.635 26.800 3.769 1.00 64.25 169 ILE A O 1
ATOM 1360 N N . ASP A 1 170 ? 12.389 27.845 2.203 1.00 73.00 170 ASP A N 1
ATOM 1361 C CA . ASP A 1 170 ? 13.008 27.197 1.042 1.00 73.00 170 ASP A CA 1
ATOM 1362 C C . ASP A 1 170 ? 14.543 27.383 1.082 1.00 73.00 170 ASP A C 1
ATOM 1364 O O . ASP A 1 170 ? 15.024 28.526 1.081 1.00 73.00 170 ASP A O 1
ATOM 1368 N N . PRO A 1 171 ? 15.351 26.305 1.109 1.00 76.06 171 PRO A N 1
ATOM 1369 C CA . PRO A 1 171 ? 16.804 26.415 1.139 1.00 76.06 171 PRO A CA 1
ATOM 1370 C C . PRO A 1 171 ? 17.348 26.785 -0.249 1.00 76.06 171 PRO A C 1
ATOM 1372 O O . PRO A 1 171 ? 17.588 25.935 -1.108 1.00 76.06 171 PRO A O 1
ATOM 1375 N N . TRP A 1 172 ? 17.574 28.080 -0.471 1.00 81.06 172 TRP A N 1
ATOM 1376 C CA . TRP A 1 172 ? 18.197 28.588 -1.694 1.00 81.06 172 TRP A CA 1
ATOM 1377 C C . TRP A 1 172 ? 19.685 28.228 -1.765 1.00 81.06 172 TRP A C 1
ATOM 1379 O O . TRP A 1 172 ? 20.428 28.417 -0.802 1.00 81.06 172 TRP A O 1
ATOM 1389 N N . LEU A 1 173 ? 20.135 27.774 -2.938 1.00 84.12 173 LEU A N 1
ATOM 1390 C CA . LEU A 1 173 ? 21.540 27.450 -3.195 1.00 84.12 173 LEU A CA 1
ATOM 1391 C C . LEU A 1 173 ? 22.417 28.717 -3.081 1.00 84.12 173 LEU A C 1
ATOM 1393 O O . LEU A 1 173 ? 22.238 29.650 -3.873 1.00 84.12 173 LEU A O 1
ATOM 1397 N N . PRO A 1 174 ? 23.364 28.787 -2.124 1.00 86.12 174 PRO A N 1
ATOM 1398 C CA . PRO A 1 174 ? 24.206 29.961 -1.940 1.00 86.12 174 PRO A CA 1
ATOM 1399 C C . PRO A 1 174 ? 25.282 30.047 -3.030 1.00 86.12 174 PRO A C 1
ATOM 1401 O O . PRO A 1 174 ? 25.832 29.040 -3.470 1.00 86.12 174 PRO A O 1
ATOM 1404 N N . GLY A 1 175 ? 25.627 31.269 -3.436 1.00 85.31 175 GLY A N 1
ATOM 1405 C CA . GLY A 1 175 ? 26.656 31.527 -4.444 1.00 85.31 175 GLY A CA 1
ATOM 1406 C C . GLY A 1 175 ? 27.468 32.784 -4.138 1.00 85.31 175 GLY A C 1
ATOM 1407 O O . GLY A 1 175 ? 26.978 33.729 -3.516 1.00 85.31 175 GLY A O 1
ATOM 1408 N N . GLN A 1 176 ? 28.726 32.805 -4.584 1.00 90.12 176 GLN A N 1
ATOM 1409 C CA . GLN A 1 176 ? 29.629 33.937 -4.376 1.00 90.12 176 GLN A CA 1
ATOM 1410 C C . GLN A 1 176 ? 29.097 35.202 -5.078 1.00 90.12 176 GLN A C 1
ATOM 1412 O O . GLN A 1 176 ? 28.803 35.200 -6.278 1.00 90.12 176 GLN A O 1
ATOM 1417 N N . LYS A 1 177 ? 29.003 36.313 -4.333 1.00 88.75 177 LYS A N 1
ATOM 1418 C CA . LYS A 1 177 ? 28.610 37.620 -4.885 1.00 88.75 177 LYS A CA 1
ATOM 1419 C C . LYS A 1 177 ? 29.550 38.013 -6.031 1.00 88.75 177 LYS A C 1
ATOM 1421 O O . LYS A 1 177 ? 30.763 37.914 -5.888 1.00 88.75 177 LYS A O 1
ATOM 1426 N N . ARG A 1 178 ? 28.978 38.496 -7.142 1.00 89.56 178 ARG A N 1
ATOM 1427 C CA . ARG A 1 178 ? 29.687 38.874 -8.386 1.00 89.56 178 ARG A CA 1
ATOM 1428 C C . ARG A 1 178 ? 30.449 37.732 -9.094 1.00 89.56 178 ARG A C 1
ATOM 1430 O O . ARG A 1 178 ? 31.261 38.021 -9.964 1.00 89.56 178 ARG A O 1
ATOM 1437 N N . SER A 1 179 ? 30.175 36.458 -8.792 1.00 91.88 179 SER A N 1
ATOM 1438 C CA . SER A 1 179 ? 30.744 35.337 -9.561 1.00 91.88 179 SER A CA 1
ATOM 1439 C C . SER A 1 179 ? 30.348 35.411 -11.049 1.00 91.88 179 SER A C 1
ATOM 1441 O O . SER A 1 179 ? 29.158 35.594 -11.331 1.00 91.88 179 SER A O 1
ATOM 1443 N N . PRO A 1 180 ? 31.277 35.210 -12.008 1.00 93.75 180 PRO A N 1
ATOM 1444 C CA . PRO A 1 180 ? 30.947 35.184 -13.437 1.00 93.75 180 PRO A CA 1
ATOM 1445 C C . PRO A 1 180 ? 30.025 34.009 -13.803 1.00 93.75 180 PRO A C 1
ATOM 1447 O O . PRO A 1 180 ? 29.237 34.100 -14.739 1.00 93.75 180 PRO A O 1
ATOM 1450 N N . TYR A 1 181 ? 30.046 32.925 -13.022 1.00 91.88 181 TYR A N 1
ATOM 1451 C CA . TYR A 1 181 ? 29.212 31.741 -13.246 1.00 91.88 181 TYR A CA 1
ATOM 1452 C C . TYR A 1 181 ? 27.775 31.882 -12.714 1.00 91.88 181 TYR A C 1
ATOM 1454 O O . TYR A 1 181 ? 26.956 30.989 -12.923 1.00 91.88 181 TYR A O 1
ATOM 1462 N N . LYS A 1 182 ? 27.444 32.989 -12.031 1.00 90.81 182 LYS A N 1
ATOM 1463 C CA . LYS A 1 182 ? 26.152 33.214 -11.353 1.00 90.81 182 LYS A CA 1
ATOM 1464 C C . LYS A 1 182 ? 24.947 32.966 -12.272 1.00 90.81 182 LYS A C 1
ATOM 1466 O O . LYS A 1 182 ? 24.018 32.262 -11.882 1.00 90.81 182 LYS A O 1
ATOM 1471 N N . ASP A 1 183 ? 24.961 33.514 -13.488 1.00 89.69 183 ASP A N 1
ATOM 1472 C CA . ASP A 1 183 ? 23.846 33.356 -14.434 1.00 89.69 183 ASP A CA 1
ATOM 1473 C C . ASP A 1 183 ? 23.849 31.986 -15.131 1.00 89.69 183 ASP A C 1
ATOM 1475 O O . ASP A 1 183 ? 22.781 31.420 -15.359 1.00 89.69 183 ASP A O 1
ATOM 1479 N N . LEU A 1 184 ? 25.027 31.391 -15.365 1.00 92.44 184 LEU A N 1
ATOM 1480 C CA . LEU A 1 184 ? 25.152 30.022 -15.880 1.00 92.44 184 LEU A CA 1
ATOM 1481 C C . LEU A 1 184 ? 24.544 29.000 -14.906 1.00 92.44 184 LEU A C 1
ATOM 1483 O O . LEU A 1 184 ? 23.773 28.133 -15.321 1.00 92.44 184 LEU A O 1
ATOM 1487 N N . PHE A 1 185 ? 24.835 29.118 -13.607 1.00 91.38 185 PHE A N 1
ATOM 1488 C CA . PHE A 1 185 ? 24.201 28.290 -12.581 1.00 91.38 185 PHE A CA 1
ATOM 1489 C C . PHE A 1 185 ? 22.695 28.556 -12.499 1.00 91.38 185 PHE A C 1
ATOM 1491 O O . PHE A 1 185 ? 21.914 27.606 -12.532 1.00 91.38 185 PHE A O 1
ATOM 1498 N N . LYS A 1 186 ? 22.267 29.827 -12.474 1.00 88.81 186 LYS A N 1
ATOM 1499 C CA . LYS A 1 186 ? 20.841 30.196 -12.423 1.00 88.81 186 LYS A CA 1
ATOM 1500 C C . LYS A 1 186 ? 20.038 29.563 -13.566 1.00 88.81 186 LYS A C 1
ATOM 1502 O O . LYS A 1 186 ? 19.000 28.962 -13.308 1.00 88.81 186 LYS A O 1
ATOM 1507 N N . ILE A 1 187 ? 20.521 29.653 -14.808 1.00 92.62 187 ILE A N 1
ATOM 1508 C CA . ILE A 1 187 ? 19.845 29.081 -15.985 1.00 92.62 187 ILE A CA 1
ATOM 1509 C C . ILE A 1 187 ? 19.771 27.550 -15.896 1.00 92.62 187 ILE A C 1
ATOM 1511 O O . ILE A 1 187 ? 18.733 26.970 -16.206 1.00 92.62 187 ILE A O 1
ATOM 1515 N N . ASN A 1 188 ? 20.834 26.877 -15.450 1.00 92.25 188 ASN A N 1
ATOM 1516 C CA . ASN A 1 188 ? 20.822 25.415 -15.352 1.00 92.25 188 ASN A CA 1
ATOM 1517 C C . ASN A 1 188 ? 19.942 24.901 -14.199 1.00 92.25 188 ASN A C 1
ATOM 1519 O O . ASN A 1 188 ? 19.243 23.907 -14.383 1.00 92.25 188 ASN A O 1
ATOM 1523 N N . PHE A 1 189 ? 19.875 25.594 -13.057 1.00 91.25 189 PHE A N 1
ATOM 1524 C CA . PHE A 1 189 ? 18.928 25.240 -11.992 1.00 91.25 189 PHE A CA 1
ATOM 1525 C C . PHE A 1 189 ? 17.467 25.517 -12.378 1.00 91.25 189 PHE A C 1
ATOM 1527 O O . PHE A 1 189 ? 16.601 24.708 -12.049 1.00 91.25 189 PHE A O 1
ATOM 1534 N N . MET A 1 190 ? 17.187 26.577 -13.149 1.00 88.81 190 MET A N 1
ATOM 1535 C CA . MET A 1 190 ? 15.862 26.779 -13.756 1.00 88.81 190 MET A CA 1
ATOM 1536 C C . MET A 1 190 ? 15.495 25.612 -14.684 1.00 88.81 190 MET A C 1
ATOM 1538 O O . MET A 1 190 ? 14.446 25.005 -14.491 1.00 88.81 190 MET A O 1
ATOM 1542 N N . LYS A 1 191 ? 16.399 25.185 -15.579 1.00 89.62 191 LYS A N 1
ATOM 1543 C CA . LYS A 1 191 ? 16.182 24.002 -16.435 1.00 89.62 191 LYS A CA 1
ATOM 1544 C C . LYS A 1 191 ? 15.928 22.719 -15.635 1.00 89.62 191 LYS A C 1
ATOM 1546 O O . LYS A 1 191 ? 15.046 21.949 -15.999 1.00 89.62 191 LYS A O 1
ATOM 1551 N N . ILE A 1 192 ? 16.652 22.483 -14.537 1.00 88.94 192 ILE A N 1
ATOM 1552 C CA . ILE A 1 192 ? 16.453 21.323 -13.639 1.00 88.94 192 ILE A CA 1
ATOM 1553 C C . ILE A 1 192 ? 15.066 21.348 -12.962 1.00 88.94 192 ILE A C 1
ATOM 1555 O O . ILE A 1 192 ? 14.490 20.292 -12.685 1.00 88.94 192 ILE A O 1
ATOM 1559 N N . ARG A 1 193 ? 14.497 22.537 -12.731 1.00 84.44 193 ARG A N 1
ATOM 1560 C CA . ARG A 1 193 ? 13.123 22.718 -12.236 1.00 84.44 193 ARG A CA 1
ATOM 1561 C C . ARG A 1 193 ? 12.082 22.537 -13.348 1.00 84.44 193 ARG A C 1
ATOM 1563 O O . ARG A 1 193 ? 11.128 21.788 -13.164 1.00 84.44 193 ARG A O 1
ATOM 1570 N N . GLU A 1 194 ? 12.283 23.177 -14.498 1.00 83.69 194 GLU A N 1
ATOM 1571 C CA . GLU A 1 194 ? 11.387 23.168 -15.669 1.00 83.69 194 GLU A CA 1
ATOM 1572 C C . GLU A 1 194 ? 11.241 21.774 -16.299 1.00 83.69 194 GLU A C 1
ATOM 1574 O O . GLU A 1 194 ? 10.138 21.364 -16.646 1.00 83.69 194 GLU A O 1
ATOM 1579 N N . THR A 1 195 ? 12.333 21.008 -16.382 1.00 86.00 195 THR A N 1
ATOM 1580 C CA . THR A 1 195 ? 12.336 19.605 -16.851 1.00 86.00 195 THR A CA 1
ATOM 1581 C C . THR A 1 195 ? 11.776 18.611 -15.828 1.00 86.00 195 THR A C 1
ATOM 1583 O O . THR A 1 195 ? 11.739 17.411 -16.087 1.00 86.00 195 THR A O 1
ATOM 1586 N N . GLY A 1 196 ? 11.365 19.071 -14.643 1.00 81.06 196 GLY A N 1
ATOM 1587 C CA . GLY A 1 196 ? 10.821 18.215 -13.591 1.00 81.06 196 GLY A CA 1
ATOM 1588 C C . GLY A 1 196 ? 11.849 17.343 -12.861 1.00 81.06 196 GLY A C 1
ATOM 1589 O O . GLY A 1 196 ? 11.456 16.625 -11.944 1.00 81.06 196 GLY A O 1
ATOM 1590 N N . ILE A 1 197 ? 13.150 17.428 -13.175 1.00 85.44 197 ILE A N 1
ATOM 1591 C CA . ILE A 1 197 ? 14.214 16.670 -12.487 1.00 85.44 197 ILE A CA 1
ATOM 1592 C C . ILE A 1 197 ? 14.186 16.953 -10.975 1.00 85.44 197 ILE A C 1
ATOM 1594 O O . ILE A 1 197 ? 14.190 16.019 -10.172 1.00 85.44 197 ILE A O 1
ATOM 1598 N N . GLN A 1 198 ? 14.062 18.227 -10.576 1.00 85.69 198 GLN A N 1
ATOM 1599 C CA . GLN A 1 198 ? 13.906 18.609 -9.165 1.00 85.69 198 GLN A CA 1
ATOM 1600 C C . GLN A 1 198 ? 12.656 17.975 -8.529 1.00 85.69 198 GLN A C 1
ATOM 1602 O O . GLN A 1 198 ? 12.716 17.500 -7.397 1.00 85.69 198 GLN A O 1
ATOM 1607 N N . SER A 1 199 ? 11.537 17.930 -9.260 1.00 79.62 199 SER A N 1
ATOM 1608 C CA . SER A 1 199 ? 10.278 17.340 -8.787 1.00 79.62 199 SER A CA 1
ATOM 1609 C C . SER A 1 199 ? 10.371 15.816 -8.645 1.00 79.62 199 SER A C 1
ATOM 1611 O O . SER A 1 199 ? 9.867 15.279 -7.664 1.00 79.62 199 SER A O 1
ATOM 1613 N N . ASN A 1 200 ? 11.070 15.120 -9.549 1.00 77.56 200 ASN A N 1
ATOM 1614 C CA . ASN A 1 200 ? 11.331 13.680 -9.446 1.00 77.56 200 ASN A CA 1
ATOM 1615 C C . ASN A 1 200 ? 12.203 13.363 -8.217 1.00 77.56 200 ASN A C 1
ATOM 1617 O O . ASN A 1 200 ? 11.841 12.514 -7.405 1.00 77.56 200 ASN A O 1
ATOM 1621 N N . ILE A 1 201 ? 13.310 14.092 -8.022 1.00 83.19 201 ILE A N 1
ATOM 1622 C CA . ILE A 1 201 ? 14.181 13.928 -6.845 1.00 83.19 201 ILE A CA 1
ATOM 1623 C C . ILE A 1 201 ? 13.399 14.202 -5.553 1.00 83.19 201 ILE A C 1
ATOM 1625 O O . ILE A 1 201 ? 13.446 13.392 -4.629 1.00 83.19 201 ILE A O 1
ATOM 1629 N N . HIS A 1 202 ? 12.622 15.288 -5.506 1.00 82.31 202 HIS A N 1
ATOM 1630 C CA . HIS A 1 202 ? 11.784 15.612 -4.354 1.00 82.31 202 HIS A CA 1
ATOM 1631 C C . HIS A 1 202 ? 10.731 14.520 -4.094 1.00 82.31 202 HIS A C 1
ATOM 1633 O O . HIS A 1 202 ? 10.685 13.986 -2.994 1.00 82.31 202 HIS A O 1
ATOM 1639 N N . HIS A 1 203 ? 9.962 14.078 -5.095 1.00 77.00 203 HIS A N 1
ATOM 1640 C CA . HIS A 1 203 ? 8.983 12.989 -4.938 1.00 77.00 203 HIS A CA 1
ATOM 1641 C C . HIS A 1 203 ? 9.591 11.620 -4.584 1.00 77.00 203 HIS A C 1
ATOM 1643 O O . HIS A 1 203 ? 8.860 10.741 -4.127 1.00 77.00 203 HIS A O 1
ATOM 1649 N N . ARG A 1 204 ? 10.897 11.413 -4.793 1.00 76.12 204 ARG A N 1
ATOM 1650 C CA . ARG A 1 204 ? 11.618 10.193 -4.392 1.00 76.12 204 ARG A CA 1
ATOM 1651 C C . ARG A 1 204 ? 12.179 10.236 -2.968 1.00 76.12 204 ARG A C 1
ATOM 1653 O O . ARG A 1 204 ? 12.497 9.173 -2.443 1.00 76.12 204 ARG A O 1
ATOM 1660 N N . LEU A 1 205 ? 12.338 11.423 -2.379 1.00 82.88 205 LEU A N 1
ATOM 1661 C CA . LEU A 1 205 ? 12.971 11.621 -1.065 1.00 82.88 205 LEU A CA 1
ATOM 1662 C C . LEU A 1 205 ? 12.023 12.215 -0.010 1.00 82.88 205 LEU A C 1
ATOM 1664 O O . LEU A 1 205 ? 12.233 12.001 1.180 1.00 82.88 205 LEU A O 1
ATOM 1668 N N . HIS A 1 206 ? 10.989 12.944 -0.430 1.00 84.00 206 HIS A N 1
ATOM 1669 C CA . HIS A 1 206 ? 9.996 13.540 0.455 1.00 84.00 206 HIS A CA 1
ATOM 1670 C C . HIS A 1 206 ? 9.092 12.467 1.066 1.00 84.00 206 HIS A C 1
ATOM 1672 O O . HIS A 1 206 ? 8.387 11.741 0.359 1.00 84.00 206 HIS A O 1
ATOM 1678 N N . VAL A 1 207 ? 9.070 12.419 2.397 1.00 84.75 207 VAL A N 1
ATOM 1679 C CA . VAL A 1 207 ? 8.122 11.609 3.161 1.00 84.75 207 VAL A CA 1
ATOM 1680 C C . VAL A 1 207 ? 6.978 12.525 3.580 1.00 84.75 207 VAL A C 1
ATOM 1682 O O . VAL A 1 207 ? 7.126 13.359 4.470 1.00 84.75 207 VAL A O 1
ATOM 1685 N N . GLY A 1 208 ? 5.835 12.392 2.906 1.00 80.12 208 GLY A N 1
ATOM 1686 C CA . GLY A 1 208 ? 4.631 13.151 3.244 1.00 80.12 208 GLY A CA 1
ATOM 1687 C C . GLY A 1 208 ? 4.044 12.747 4.600 1.00 80.12 208 GLY A C 1
ATOM 1688 O O . GLY A 1 208 ? 4.296 11.642 5.090 1.00 80.12 208 GLY A O 1
ATOM 1689 N N . LYS A 1 209 ? 3.218 13.630 5.180 1.00 81.94 209 LYS A N 1
ATOM 1690 C CA . LYS A 1 209 ? 2.556 13.419 6.478 1.00 81.94 209 LYS A CA 1
ATOM 1691 C C . LYS A 1 209 ? 1.934 12.012 6.590 1.00 81.94 209 LYS A C 1
ATOM 1693 O O . LYS A 1 209 ? 1.203 11.623 5.671 1.00 81.94 209 LYS A O 1
ATOM 1698 N N . PRO A 1 210 ? 2.175 11.262 7.689 1.00 78.88 210 PRO A N 1
ATOM 1699 C CA . PRO A 1 210 ? 1.573 9.954 7.921 1.00 78.88 210 PRO A CA 1
ATOM 1700 C C . PRO A 1 210 ? 0.050 10.034 7.790 1.00 78.88 210 PRO A C 1
ATOM 1702 O O . PRO A 1 210 ? -0.613 10.788 8.502 1.00 78.88 210 PRO A O 1
ATOM 1705 N N . ARG A 1 211 ? -0.515 9.276 6.848 1.00 66.75 211 ARG A N 1
ATOM 1706 C CA . ARG A 1 211 ? -1.957 9.276 6.591 1.00 66.75 211 ARG A CA 1
ATOM 1707 C C . ARG A 1 211 ? -2.616 8.182 7.418 1.00 66.75 211 ARG A C 1
ATOM 1709 O O . ARG A 1 211 ? -2.605 7.026 7.004 1.00 66.75 211 ARG A O 1
ATOM 1716 N N . CYS A 1 212 ? -3.212 8.572 8.546 1.00 66.62 212 CYS A N 1
ATOM 1717 C CA . CYS A 1 212 ? -4.183 7.762 9.284 1.00 66.62 212 CYS A CA 1
ATOM 1718 C C . CYS A 1 212 ? -5.184 7.152 8.287 1.00 66.62 212 CYS A C 1
ATOM 1720 O O . CYS A 1 212 ? -6.000 7.861 7.698 1.00 66.62 212 CYS A O 1
ATOM 1722 N N . SER A 1 213 ? -5.087 5.840 8.050 1.00 54.97 213 SER A N 1
ATOM 1723 C CA . SER A 1 213 ? -5.917 5.147 7.049 1.00 54.97 213 SER A CA 1
ATOM 1724 C C . SER A 1 213 ? -7.293 4.734 7.594 1.00 54.97 213 SER A C 1
ATOM 1726 O O . SER A 1 213 ? -7.994 3.931 6.981 1.00 54.97 213 SER A O 1
ATOM 1728 N N . GLY A 1 214 ? -7.664 5.243 8.773 1.00 45.78 214 GLY A N 1
ATOM 1729 C CA . GLY A 1 214 ? -8.957 5.035 9.416 1.00 45.78 214 GLY A CA 1
ATOM 1730 C C . GLY A 1 214 ? -9.883 6.242 9.270 1.00 45.78 214 GLY A C 1
ATOM 1731 O O . GLY A 1 214 ? -9.451 7.391 9.229 1.00 45.78 214 GLY A O 1
ATOM 1732 N N . ILE A 1 215 ? -11.185 5.970 9.245 1.00 44.81 215 ILE A N 1
ATOM 1733 C CA . ILE A 1 215 ? -12.216 6.984 9.490 1.00 44.81 215 ILE A CA 1
ATOM 1734 C C . ILE A 1 215 ? -12.096 7.455 10.950 1.00 44.81 215 ILE A C 1
ATOM 1736 O O . ILE A 1 215 ? -11.759 6.667 11.830 1.00 44.81 215 ILE A O 1
ATOM 1740 N N . ILE A 1 216 ? -12.382 8.740 11.192 1.00 42.41 216 ILE A N 1
ATOM 1741 C CA . ILE A 1 216 ? -12.072 9.499 12.427 1.00 42.41 216 ILE A CA 1
ATOM 1742 C C . ILE A 1 216 ? -12.683 8.927 13.722 1.00 42.41 216 ILE A C 1
ATOM 1744 O O . ILE A 1 216 ? -12.261 9.288 14.815 1.00 42.41 216 ILE A O 1
ATOM 1748 N N . SER A 1 217 ? -13.593 7.960 13.628 1.00 43.75 217 SER A N 1
ATOM 1749 C CA . SER A 1 217 ? -13.895 7.027 14.716 1.00 43.75 217 SER A CA 1
ATOM 1750 C C . SER A 1 217 ? -12.737 6.031 14.933 1.00 43.75 217 SER A C 1
ATOM 1752 O O . SER A 1 217 ? -12.899 4.823 14.725 1.00 43.75 217 SER A O 1
ATOM 1754 N N . ALA A 1 218 ? -11.562 6.528 15.325 1.00 42.59 218 ALA A N 1
ATOM 1755 C CA . ALA A 1 218 ? -10.456 5.688 15.768 1.00 42.59 218 ALA A CA 1
ATOM 1756 C C . ALA A 1 218 ? -10.883 4.966 17.056 1.00 42.59 218 ALA A C 1
ATOM 1758 O O . ALA A 1 218 ? -11.107 5.586 18.097 1.00 42.59 218 ALA A O 1
ATOM 1759 N N . PHE A 1 219 ? -11.069 3.646 16.978 1.00 49.75 219 PHE A N 1
ATOM 1760 C CA . PHE A 1 219 ? -11.458 2.844 18.133 1.00 49.75 219 PHE A CA 1
ATOM 1761 C C . PHE A 1 219 ? -10.251 2.636 19.055 1.00 49.75 219 PHE A C 1
ATOM 1763 O O . PHE A 1 219 ? -9.545 1.637 18.958 1.00 49.75 219 PHE A O 1
ATOM 1770 N N . SER A 1 220 ? -10.056 3.578 19.976 1.00 47.97 220 SER A N 1
ATOM 1771 C CA . SER A 1 220 ? -9.381 3.297 21.239 1.00 47.97 220 SER A CA 1
ATOM 1772 C C . SER A 1 220 ? -10.404 2.733 22.232 1.00 47.97 220 SER A C 1
ATOM 1774 O O . SER A 1 220 ? -11.488 3.303 22.437 1.00 47.97 220 SER A O 1
ATOM 1776 N N . SER A 1 221 ? -10.089 1.578 22.826 1.00 50.38 221 SER A N 1
ATOM 1777 C CA . SER A 1 221 ? -10.867 1.017 23.933 1.00 50.38 221 SER A CA 1
ATOM 1778 C C . SER A 1 221 ? -10.695 1.915 25.153 1.00 50.38 221 SER A C 1
ATOM 1780 O O . SER A 1 221 ? -9.556 2.192 25.523 1.00 50.38 221 SER A O 1
ATOM 1782 N N . VAL A 1 222 ? -11.796 2.331 25.787 1.00 54.88 222 VAL A N 1
ATOM 1783 C CA . VAL A 1 222 ? -11.757 3.326 26.871 1.00 54.88 222 VAL A CA 1
ATOM 1784 C C . VAL A 1 222 ? -10.775 2.905 27.965 1.00 54.88 222 VAL A C 1
ATOM 1786 O O . VAL A 1 222 ? -10.856 1.800 28.517 1.00 54.88 222 VAL A O 1
ATOM 1789 N N . GLY A 1 223 ? -9.816 3.790 28.222 1.00 52.09 223 GLY A N 1
ATOM 1790 C CA . GLY A 1 223 ? -8.698 3.564 29.114 1.00 52.09 223 GLY A CA 1
ATOM 1791 C C . GLY A 1 223 ? -9.094 3.694 30.578 1.00 52.09 223 GLY A C 1
ATOM 1792 O O . GLY A 1 223 ? -10.081 4.339 30.946 1.00 52.09 223 GLY A O 1
ATOM 1793 N N . ILE A 1 224 ? -8.257 3.128 31.448 1.00 57.16 224 ILE A N 1
ATOM 1794 C CA . ILE A 1 224 ? -8.378 3.334 32.897 1.00 57.16 224 ILE A CA 1
ATOM 1795 C C . ILE A 1 224 ? -8.167 4.809 33.289 1.00 57.16 224 ILE A C 1
ATOM 1797 O O . ILE A 1 224 ? -8.638 5.226 34.339 1.00 57.16 224 ILE A O 1
ATOM 1801 N N . THR A 1 225 ? -7.526 5.599 32.419 1.00 55.69 225 THR A N 1
ATOM 1802 C CA . THR A 1 225 ? -7.371 7.064 32.476 1.00 55.69 225 THR A CA 1
ATOM 1803 C C . THR A 1 225 ? -8.677 7.829 32.296 1.00 55.69 225 THR A C 1
ATOM 1805 O O . THR A 1 225 ? -8.868 8.869 32.917 1.00 55.69 225 THR A O 1
ATOM 1808 N N . ASP A 1 226 ? -9.586 7.321 31.471 1.00 58.47 226 ASP A N 1
ATOM 1809 C CA . ASP A 1 226 ? -10.770 8.070 31.033 1.00 58.47 226 ASP A CA 1
ATOM 1810 C C . ASP A 1 226 ? -11.947 7.750 31.961 1.00 58.47 226 ASP A C 1
ATOM 1812 O O . ASP A 1 226 ? -12.740 8.615 32.325 1.00 58.47 226 ASP A O 1
ATOM 1816 N N . MET A 1 227 ? -11.997 6.496 32.426 1.00 60.97 227 MET A N 1
ATOM 1817 C CA . MET A 1 227 ? -12.834 6.061 33.545 1.00 60.97 227 MET A CA 1
ATOM 1818 C C . MET A 1 227 ? -12.223 6.385 34.913 1.00 60.97 227 MET A C 1
ATOM 1820 O O . MET A 1 227 ? -12.882 6.150 35.923 1.00 60.97 227 MET A O 1
ATOM 1824 N N . TYR A 1 228 ? -11.015 6.962 34.971 1.00 63.72 228 TYR A N 1
ATOM 1825 C CA . TYR A 1 228 ? -10.342 7.357 36.215 1.00 63.72 228 TYR A CA 1
ATOM 1826 C C . TYR A 1 228 ? -11.259 8.163 37.147 1.00 63.72 228 TYR A C 1
ATOM 1828 O O . TYR A 1 228 ? -11.339 7.783 38.309 1.00 63.72 228 TYR A O 1
ATOM 1836 N N . PRO A 1 229 ? -12.045 9.171 36.699 1.00 64.94 229 PRO A N 1
ATOM 1837 C CA . PRO A 1 229 ? -12.931 9.919 37.594 1.00 64.94 229 PRO A CA 1
ATOM 1838 C C . PRO A 1 229 ? -14.121 9.101 38.116 1.00 64.94 229 PRO A C 1
ATOM 1840 O O . PRO A 1 229 ? -14.565 9.335 39.233 1.00 64.94 229 PRO A O 1
ATOM 1843 N N . ALA A 1 230 ? -14.633 8.135 37.346 1.00 58.84 230 ALA A N 1
ATOM 1844 C CA . ALA A 1 230 ? -15.758 7.286 37.753 1.00 58.84 230 ALA A CA 1
ATOM 1845 C C . ALA A 1 230 ? -15.300 6.149 38.680 1.00 58.84 230 ALA A C 1
ATOM 1847 O O . ALA A 1 230 ? -15.919 5.890 39.713 1.00 58.84 230 ALA A O 1
ATOM 1848 N N . LEU A 1 231 ? -14.161 5.526 38.370 1.00 63.25 231 LEU A N 1
ATOM 1849 C CA . LEU A 1 231 ? -13.483 4.579 39.251 1.00 63.25 231 LEU A CA 1
ATOM 1850 C C . LEU A 1 231 ? -12.993 5.274 40.527 1.00 63.25 231 LEU A C 1
ATOM 1852 O O . LEU A 1 231 ? -13.064 4.667 41.586 1.00 63.25 231 LEU A O 1
ATOM 1856 N N . ILE A 1 232 ? -12.599 6.551 40.470 1.00 69.69 232 ILE A N 1
ATOM 1857 C CA . ILE A 1 232 ? -12.329 7.380 41.653 1.00 69.69 232 ILE A CA 1
ATOM 1858 C C . ILE A 1 232 ? -13.603 7.795 42.380 1.00 69.69 232 ILE A C 1
ATOM 1860 O O . ILE A 1 232 ? -13.576 7.809 43.595 1.00 69.69 232 ILE A O 1
ATOM 1864 N N . ALA A 1 233 ? -14.728 8.083 41.728 1.00 65.44 233 ALA A N 1
ATOM 1865 C CA . ALA A 1 233 ? -15.984 8.314 42.449 1.00 65.44 233 ALA A CA 1
ATOM 1866 C C . ALA A 1 233 ? -16.435 7.038 43.184 1.00 65.44 233 ALA A C 1
ATOM 1868 O O . ALA A 1 233 ? -16.859 7.099 44.337 1.00 65.44 233 ALA A O 1
ATOM 1869 N N . THR A 1 234 ? -16.243 5.876 42.553 1.00 63.44 234 THR A N 1
ATOM 1870 C CA . THR A 1 234 ? -16.448 4.556 43.165 1.00 63.44 234 THR A CA 1
ATOM 1871 C C . THR A 1 234 ? -15.483 4.343 44.326 1.00 63.44 234 THR A C 1
ATOM 1873 O O . THR A 1 234 ? -15.920 4.044 45.429 1.00 63.44 234 THR A O 1
ATOM 1876 N N . LEU A 1 235 ? -14.179 4.541 44.108 1.00 67.94 235 LEU A N 1
ATOM 1877 C CA . LEU A 1 235 ? -13.143 4.333 45.115 1.00 67.94 235 LEU A CA 1
ATOM 1878 C C . LEU A 1 235 ? -13.226 5.355 46.240 1.00 67.94 235 LEU A C 1
ATOM 1880 O O . LEU A 1 235 ? -13.107 4.933 47.366 1.00 67.94 235 LEU A O 1
ATOM 1884 N N . TYR A 1 236 ? -13.479 6.642 46.004 1.00 71.56 236 TYR A N 1
ATOM 1885 C CA . TYR A 1 236 ? -13.732 7.640 47.049 1.00 71.56 236 TYR A CA 1
ATOM 1886 C C . TYR A 1 236 ? -15.051 7.388 47.759 1.00 71.56 236 TYR A C 1
ATOM 1888 O O . TYR A 1 236 ? -15.104 7.584 48.958 1.00 71.56 236 TYR A O 1
ATOM 1896 N N . GLY A 1 237 ? -16.109 6.932 47.092 1.00 62.44 237 GLY A N 1
ATOM 1897 C CA . GLY A 1 237 ? -17.340 6.564 47.786 1.00 62.44 237 GLY A CA 1
ATOM 1898 C C . GLY A 1 237 ? -17.125 5.346 48.691 1.00 62.44 237 GLY A C 1
ATOM 1899 O O . GLY A 1 237 ? -17.419 5.385 49.886 1.00 62.44 237 GLY A O 1
ATOM 1900 N N . VAL A 1 238 ? -16.514 4.292 48.146 1.00 65.12 238 VAL A N 1
ATOM 1901 C CA . VAL A 1 238 ? -16.092 3.097 48.886 1.00 65.12 238 VAL A CA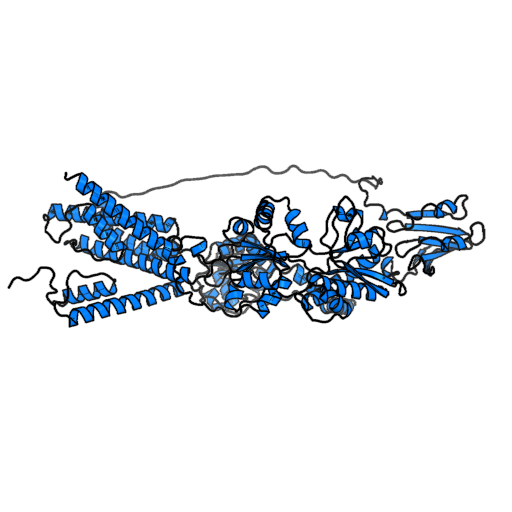 1
ATOM 1902 C C . VAL A 1 238 ? -15.057 3.447 49.953 1.00 65.12 238 VAL A C 1
ATOM 1904 O O . VAL A 1 238 ? -15.131 2.874 51.020 1.00 65.12 238 VAL A O 1
ATOM 1907 N N . PHE A 1 239 ? -14.160 4.411 49.747 1.00 66.94 239 PHE A N 1
ATOM 1908 C CA . PHE A 1 239 ? -13.130 4.866 50.695 1.00 66.94 239 PHE A CA 1
ATOM 1909 C C . PHE A 1 239 ? -13.645 5.951 51.644 1.00 66.94 239 PHE A C 1
ATOM 1911 O O . PHE A 1 239 ? -13.018 6.175 52.655 1.00 66.94 239 PHE A O 1
ATOM 1918 N N . ILE A 1 240 ? -14.795 6.584 51.419 1.00 68.19 240 ILE A N 1
ATOM 1919 C CA . ILE A 1 240 ? -15.495 7.404 52.422 1.00 68.19 240 ILE A CA 1
ATOM 1920 C C . ILE A 1 240 ? -16.328 6.476 53.306 1.00 68.19 240 ILE A C 1
ATOM 1922 O O . ILE A 1 240 ? -16.286 6.599 54.523 1.00 68.19 240 ILE A O 1
ATOM 1926 N N . SER A 1 241 ? -16.995 5.473 52.729 1.00 60.44 241 SER A N 1
ATOM 1927 C CA . SER A 1 241 ? -17.613 4.377 53.484 1.00 60.44 241 SER A CA 1
ATOM 1928 C C . SER A 1 241 ? -16.567 3.612 54.311 1.00 60.44 241 SER A C 1
ATOM 1930 O O . SER A 1 241 ? -16.712 3.473 55.526 1.00 60.44 241 SER A O 1
ATOM 1932 N N . ILE A 1 242 ? -15.466 3.200 53.679 1.00 63.62 242 ILE A N 1
ATOM 1933 C CA . ILE A 1 242 ? -14.363 2.476 54.311 1.00 63.62 242 ILE A CA 1
ATOM 1934 C C . ILE A 1 242 ? -13.491 3.397 55.160 1.00 63.62 242 ILE A C 1
ATOM 1936 O O . ILE A 1 242 ? -12.994 2.888 56.140 1.00 63.62 242 ILE A O 1
ATOM 1940 N N . ALA A 1 243 ? -13.330 4.705 54.922 1.00 59.09 243 ALA A N 1
ATOM 1941 C CA . ALA A 1 243 ? -12.626 5.602 55.860 1.00 59.09 243 ALA A CA 1
ATOM 1942 C C . ALA A 1 243 ? -13.522 6.170 56.963 1.00 59.09 243 ALA A C 1
ATOM 1944 O O . ALA A 1 243 ? -12.989 6.654 57.948 1.00 59.09 243 ALA A O 1
ATOM 1945 N N . VAL A 1 244 ? -14.847 6.035 56.906 1.00 60.47 244 VAL A N 1
ATOM 1946 C CA . VAL A 1 244 ? -15.652 6.036 58.138 1.00 60.47 244 VAL A CA 1
ATOM 1947 C C . VAL A 1 244 ? -15.307 4.765 58.927 1.00 60.47 244 VAL A C 1
ATOM 1949 O O . VAL A 1 244 ? -14.820 4.861 60.051 1.00 60.47 244 VAL A O 1
ATOM 1952 N N . LEU A 1 245 ? -15.372 3.593 58.281 1.00 56.44 245 LEU A N 1
ATOM 1953 C CA . LEU A 1 245 ? -14.990 2.295 58.864 1.00 56.44 245 LEU A CA 1
ATOM 1954 C C . LEU A 1 245 ? -13.495 2.196 59.272 1.00 56.44 245 LEU A C 1
ATOM 1956 O O . LEU A 1 245 ? -13.127 1.364 60.090 1.00 56.44 245 LEU A O 1
ATOM 1960 N N . PHE A 1 246 ? -12.606 3.027 58.719 1.00 51.22 246 PHE A N 1
ATOM 1961 C CA . PHE A 1 246 ? -11.155 3.073 58.963 1.00 51.22 246 PHE A CA 1
ATOM 1962 C C . PHE A 1 246 ? -10.722 4.368 59.667 1.00 51.22 246 PHE A C 1
ATOM 1964 O O . PHE A 1 246 ? -9.575 4.463 60.076 1.00 51.22 246 PHE A O 1
ATOM 1971 N N . LEU A 1 247 ? -11.615 5.312 59.953 1.00 52.81 247 LEU A N 1
ATOM 1972 C CA . LEU A 1 247 ? -11.437 6.170 61.126 1.00 52.81 247 LEU A CA 1
ATOM 1973 C C . LEU A 1 247 ? -11.771 5.359 62.390 1.00 52.81 247 LEU A C 1
ATOM 1975 O O . LEU A 1 247 ? -11.074 5.490 63.392 1.00 52.81 247 LEU A O 1
ATOM 1979 N N . GLU A 1 248 ? -12.718 4.414 62.305 1.00 51.28 248 GLU A N 1
ATOM 1980 C CA . GLU A 1 248 ? -12.931 3.381 63.331 1.00 51.28 248 GLU A CA 1
ATOM 1981 C C . GLU A 1 248 ? -11.763 2.363 63.403 1.00 51.28 248 GLU A C 1
ATOM 1983 O O . GLU A 1 248 ? -11.285 2.051 64.494 1.00 51.28 248 GLU A O 1
ATOM 1988 N N . ILE A 1 249 ? -11.262 1.850 62.267 1.00 47.66 249 ILE A N 1
ATOM 1989 C CA . ILE A 1 249 ? -10.231 0.784 62.230 1.00 47.66 249 ILE A CA 1
ATOM 1990 C C . ILE A 1 249 ? -8.776 1.294 62.149 1.00 47.66 249 ILE A C 1
ATOM 1992 O O . ILE A 1 249 ? -7.894 0.644 62.706 1.00 47.66 249 ILE A O 1
ATOM 1996 N N . ALA A 1 250 ? -8.472 2.432 61.518 1.00 44.41 250 ALA A N 1
ATOM 1997 C CA . ALA A 1 250 ? -7.101 2.912 61.259 1.00 44.41 250 ALA A CA 1
ATOM 1998 C C . ALA A 1 250 ? -6.653 4.129 62.093 1.00 44.41 250 ALA A C 1
ATOM 2000 O O . ALA A 1 250 ? -5.599 4.699 61.826 1.00 44.41 250 ALA A O 1
ATOM 2001 N N . TYR A 1 251 ? -7.307 4.387 63.231 1.00 43.94 251 TYR A N 1
ATOM 2002 C CA . TYR A 1 251 ? -6.543 4.786 64.425 1.00 43.94 251 TYR A CA 1
ATOM 2003 C C . TYR A 1 251 ? -5.509 3.700 64.810 1.00 43.94 251 TYR A C 1
ATOM 2005 O O . TYR A 1 251 ? -4.471 3.982 65.402 1.00 43.94 251 TYR A O 1
ATOM 2013 N N . LYS A 1 252 ? -5.785 2.427 64.481 1.00 41.16 252 LYS A N 1
ATOM 2014 C CA . LYS A 1 252 ? -5.169 1.267 65.141 1.00 41.16 252 LYS A CA 1
ATOM 2015 C C . LYS A 1 252 ? -3.762 0.879 64.669 1.00 41.16 252 LYS A C 1
ATOM 2017 O O . LYS A 1 252 ? -3.118 0.146 65.416 1.00 41.16 252 LYS A O 1
ATOM 2022 N N . ARG A 1 253 ? -3.298 1.316 63.483 1.00 37.31 253 ARG A N 1
ATOM 2023 C CA . ARG A 1 253 ? -1.880 1.284 63.027 1.00 37.31 253 ARG A CA 1
ATOM 2024 C C . ARG A 1 253 ? -1.672 1.948 61.655 1.00 37.31 253 ARG A C 1
ATOM 2026 O O . ARG A 1 253 ? -1.967 1.360 60.619 1.00 37.31 253 ARG A O 1
ATOM 2033 N N . LEU A 1 254 ? -1.048 3.121 61.679 1.00 34.88 254 LEU A N 1
ATOM 2034 C CA . LEU A 1 254 ? -0.019 3.516 60.708 1.00 34.88 254 LEU A CA 1
ATOM 2035 C C . LEU A 1 254 ? 1.328 2.867 61.177 1.00 34.88 254 LEU A C 1
ATOM 2037 O O . LEU A 1 254 ? 1.393 2.412 62.319 1.00 34.88 254 LEU A O 1
ATOM 2041 N N . ASN A 1 255 ? 2.422 2.749 60.407 1.00 34.66 255 ASN A N 1
ATOM 2042 C CA . ASN A 1 255 ? 2.751 3.363 59.116 1.00 34.66 255 ASN A CA 1
ATOM 2043 C C . ASN A 1 255 ? 3.839 2.588 58.310 1.00 34.66 255 ASN A C 1
ATOM 2045 O O . ASN A 1 255 ? 4.639 1.885 58.914 1.00 34.66 255 ASN A O 1
ATOM 2049 N N . THR A 1 256 ? 3.865 2.806 56.982 1.00 32.78 256 THR A N 1
ATOM 2050 C CA . THR A 1 256 ? 5.017 2.951 56.027 1.00 32.78 256 THR A CA 1
ATOM 2051 C C . THR A 1 256 ? 6.296 2.074 56.094 1.00 32.78 256 THR A C 1
ATOM 2053 O O . THR A 1 256 ? 6.908 1.995 57.148 1.00 32.78 256 THR A O 1
ATOM 2056 N N . LEU A 1 257 ? 6.714 1.411 54.988 1.00 29.62 257 LEU A N 1
ATOM 2057 C CA . LEU A 1 257 ? 7.705 1.820 53.926 1.00 29.62 257 LEU A CA 1
ATOM 2058 C C . LEU A 1 257 ? 9.206 1.687 54.360 1.00 29.62 257 LEU A C 1
ATOM 2060 O O . LEU A 1 257 ? 9.451 1.534 55.548 1.00 29.62 257 LEU A O 1
ATOM 2064 N N . ASP A 1 258 ? 10.260 1.685 53.517 1.00 27.20 258 ASP A N 1
ATOM 2065 C CA . ASP A 1 258 ? 10.440 1.862 52.049 1.00 27.20 258 ASP A CA 1
ATOM 2066 C C . ASP A 1 258 ? 11.794 1.266 51.539 1.00 27.20 258 ASP A C 1
ATOM 2068 O O . ASP A 1 258 ? 12.647 1.014 52.382 1.00 27.20 258 ASP A O 1
ATOM 2072 N N . GLN A 1 259 ? 11.996 1.171 50.200 1.00 27.03 259 GLN A N 1
ATOM 2073 C CA . GLN A 1 259 ? 13.278 1.284 49.415 1.00 27.03 259 GLN A CA 1
ATOM 2074 C C . GLN A 1 259 ? 14.544 0.454 49.832 1.00 27.03 259 GLN A C 1
ATOM 2076 O O . GLN A 1 259 ? 14.526 -0.237 50.841 1.00 27.03 259 GLN A O 1
ATOM 2081 N N . SER A 1 260 ? 15.698 0.374 49.130 1.00 25.44 260 SER A N 1
ATOM 2082 C CA . SER A 1 260 ? 16.178 0.524 47.717 1.00 25.44 260 SER A CA 1
ATOM 2083 C C . SER A 1 260 ? 17.565 -0.217 47.607 1.00 25.44 260 SER A C 1
ATOM 2085 O O . SER A 1 260 ? 17.842 -1.019 48.495 1.00 25.44 260 SER A O 1
ATOM 2087 N N . GLU A 1 261 ? 18.499 -0.141 46.629 1.00 25.47 261 GLU A N 1
ATOM 2088 C CA . GLU A 1 261 ? 18.700 0.594 45.354 1.00 25.47 261 GLU A CA 1
ATOM 2089 C C . GLU A 1 261 ? 19.811 -0.069 44.478 1.00 25.47 261 GLU A C 1
ATOM 2091 O O . GLU A 1 261 ? 20.679 -0.746 45.023 1.00 25.47 261 GLU A O 1
ATOM 2096 N N . GLY A 1 262 ? 19.854 0.216 43.161 1.00 23.55 262 GLY A N 1
ATOM 2097 C CA . GLY A 1 262 ? 21.075 0.162 42.311 1.00 23.55 262 GLY A CA 1
ATOM 2098 C C . GLY A 1 262 ? 21.723 -1.203 41.954 1.00 23.55 262 GLY A C 1
ATOM 2099 O O . GLY A 1 262 ? 21.254 -2.253 42.376 1.00 23.55 262 GLY A O 1
ATOM 2100 N N . GLU A 1 263 ? 22.817 -1.276 41.168 1.00 24.67 263 GLU A N 1
ATOM 2101 C CA . GLU A 1 263 ? 23.229 -0.444 40.009 1.00 24.67 263 GLU A CA 1
ATOM 2102 C C . GLU A 1 263 ? 24.380 -1.097 39.168 1.00 24.67 263 GLU A C 1
ATOM 2104 O O . GLU A 1 263 ? 25.043 -2.026 39.614 1.00 24.67 263 GLU A O 1
ATOM 2109 N N . MET A 1 264 ? 24.659 -0.507 37.991 1.00 25.31 264 MET A N 1
ATOM 2110 C CA . MET A 1 264 ? 25.983 -0.281 37.356 1.00 25.31 264 MET A CA 1
ATOM 2111 C C . MET A 1 264 ? 26.717 -1.280 36.403 1.00 25.31 264 MET A C 1
ATOM 2113 O O . MET A 1 264 ? 27.262 -2.306 36.792 1.00 25.31 264 MET A O 1
ATOM 2117 N N . LEU A 1 265 ? 26.945 -0.736 35.189 1.00 25.94 265 LEU A N 1
ATOM 2118 C CA . LEU A 1 265 ? 28.217 -0.580 34.434 1.00 25.94 265 LEU A CA 1
ATOM 2119 C C . LEU A 1 265 ? 28.656 -1.551 33.304 1.00 25.94 265 LEU A C 1
ATOM 2121 O O . LEU A 1 265 ? 28.696 -2.769 33.428 1.00 25.94 265 LEU A O 1
ATOM 2125 N N . ASN A 1 266 ? 29.108 -0.922 32.206 1.00 26.77 266 ASN A N 1
ATOM 2126 C CA . ASN A 1 266 ? 29.861 -1.494 31.081 1.00 26.77 266 ASN A CA 1
ATOM 2127 C C . ASN A 1 266 ? 31.383 -1.485 31.331 1.00 26.77 266 ASN A C 1
ATOM 2129 O O . ASN A 1 266 ? 31.880 -0.553 31.957 1.00 26.77 266 ASN A O 1
ATOM 2133 N N . LEU A 1 267 ? 32.125 -2.366 30.647 1.00 26.77 267 LEU A N 1
ATOM 2134 C CA . LEU A 1 267 ? 33.273 -2.034 29.768 1.00 26.77 267 LEU A CA 1
ATOM 2135 C C . LEU A 1 267 ? 33.606 -3.305 28.938 1.00 26.77 267 LEU A C 1
ATOM 2137 O O . LEU A 1 267 ? 33.445 -4.408 29.439 1.00 26.77 267 LEU A O 1
ATOM 2141 N N . PHE A 1 268 ? 34.011 -3.252 27.666 1.00 26.72 268 PHE A N 1
ATOM 2142 C CA . PHE A 1 268 ? 35.288 -2.667 27.264 1.00 26.72 268 PHE A CA 1
ATOM 2143 C C . PHE A 1 268 ? 35.328 -2.125 25.825 1.00 26.72 268 PHE A C 1
ATOM 2145 O O . PHE A 1 268 ? 34.638 -2.589 24.920 1.00 26.72 268 PHE A O 1
ATOM 2152 N N . LYS A 1 269 ? 36.198 -1.127 25.660 1.00 31.86 269 LYS A N 1
ATOM 2153 C CA . LYS A 1 269 ? 36.641 -0.497 24.412 1.00 31.86 269 LYS A CA 1
ATOM 2154 C C . LYS A 1 269 ? 37.450 -1.442 23.504 1.00 31.86 269 LYS A C 1
ATOM 2156 O O . LYS A 1 269 ? 38.037 -2.403 23.980 1.00 31.86 269 LYS A O 1
ATOM 2161 N N . GLU A 1 270 ? 37.589 -1.003 22.250 1.00 34.62 270 GLU A N 1
ATOM 2162 C CA . GLU A 1 270 ? 38.815 -1.070 21.428 1.00 34.62 270 GLU A CA 1
ATOM 2163 C C . GLU A 1 270 ? 39.474 -2.436 21.172 1.00 34.62 270 GLU A C 1
ATOM 2165 O O . GLU A 1 270 ? 40.216 -2.956 21.998 1.00 34.62 270 GLU A O 1
ATOM 2170 N N . LEU A 1 271 ? 39.407 -2.874 19.908 1.00 28.28 271 LEU A N 1
ATOM 2171 C CA . LEU A 1 271 ? 40.600 -3.368 19.213 1.00 28.28 271 LEU A CA 1
ATOM 2172 C C . LEU A 1 271 ? 40.577 -2.949 17.729 1.00 28.28 271 LEU A C 1
ATOM 2174 O O . LEU A 1 271 ? 39.903 -3.542 16.890 1.00 28.28 271 LEU A O 1
ATOM 2178 N N . ASN A 1 272 ? 41.309 -1.868 17.460 1.00 29.47 272 ASN A N 1
ATOM 2179 C CA . ASN A 1 272 ? 41.805 -1.432 16.147 1.00 29.47 272 ASN A CA 1
ATOM 2180 C C . ASN A 1 272 ? 42.905 -2.428 15.675 1.00 29.47 272 ASN A C 1
ATOM 2182 O O . ASN A 1 272 ? 43.406 -3.186 16.501 1.00 29.47 272 ASN A O 1
ATOM 2186 N N . ASP A 1 273 ? 43.417 -2.496 14.443 1.00 34.12 273 ASP A N 1
ATOM 2187 C CA . ASP A 1 273 ? 43.165 -1.850 13.139 1.00 34.12 273 ASP A CA 1
ATOM 2188 C C . ASP A 1 273 ? 43.801 -2.768 12.052 1.00 34.12 273 ASP A C 1
ATOM 2190 O O . ASP A 1 273 ? 44.453 -3.757 12.397 1.00 34.12 273 ASP A O 1
ATOM 2194 N N . GLY A 1 274 ? 43.722 -2.445 10.754 1.00 32.00 274 GLY A N 1
ATOM 2195 C CA . GLY A 1 274 ? 44.528 -3.155 9.744 1.00 32.00 274 GLY A CA 1
ATOM 2196 C C . GLY A 1 274 ? 44.300 -2.746 8.286 1.00 32.00 274 GLY A C 1
ATOM 2197 O O . GLY A 1 274 ? 43.312 -3.142 7.674 1.00 32.00 274 GLY A O 1
ATOM 2198 N N . CYS A 1 275 ? 45.253 -2.018 7.692 1.00 28.73 275 CYS A N 1
ATOM 2199 C CA . CYS A 1 275 ? 45.159 -1.487 6.325 1.00 28.73 275 CYS A CA 1
ATOM 2200 C C . CYS A 1 275 ? 46.343 -1.925 5.437 1.00 28.73 275 CYS A C 1
ATOM 2202 O O . CYS A 1 275 ? 47.493 -1.878 5.869 1.00 28.73 275 CYS A O 1
ATOM 2204 N N . VAL A 1 276 ? 46.066 -2.314 4.183 1.00 27.16 276 VAL A N 1
ATOM 2205 C CA . VAL A 1 276 ? 47.061 -2.673 3.150 1.00 27.16 276 VAL A CA 1
ATOM 2206 C C . VAL A 1 276 ? 46.585 -2.174 1.777 1.00 27.16 276 VAL A C 1
ATOM 2208 O O . VAL A 1 276 ? 45.401 -2.268 1.458 1.00 27.16 276 VAL A O 1
ATOM 2211 N N . GLN A 1 277 ? 47.507 -1.679 0.944 1.00 32.69 277 GLN A N 1
ATOM 2212 C CA . GLN A 1 277 ? 47.273 -1.321 -0.464 1.00 32.69 277 GLN A CA 1
ATOM 2213 C C . GLN A 1 277 ? 48.150 -2.154 -1.413 1.00 32.69 277 GLN A C 1
ATOM 2215 O O . GLN A 1 277 ? 49.184 -2.685 -1.014 1.00 32.69 277 GLN A O 1
ATOM 2220 N N . SER A 1 278 ? 47.769 -2.214 -2.692 1.00 32.81 278 SER A N 1
ATOM 2221 C CA . SER A 1 278 ? 48.564 -2.825 -3.765 1.00 32.81 278 SER A CA 1
ATOM 2222 C C . SER A 1 278 ? 48.431 -2.044 -5.073 1.00 32.81 278 SER A C 1
ATOM 2224 O O . SER A 1 278 ? 47.314 -1.693 -5.460 1.00 32.81 278 SER A O 1
ATOM 2226 N N . SER A 1 279 ? 49.535 -1.858 -5.804 1.00 37.41 279 SER A N 1
ATOM 2227 C CA . SER A 1 279 ? 49.463 -1.488 -7.226 1.00 37.41 279 SER A CA 1
ATOM 2228 C C . SER A 1 279 ? 48.816 -2.630 -8.024 1.00 37.41 279 SER A C 1
ATOM 2230 O O . SER A 1 279 ? 48.979 -3.801 -7.675 1.00 37.41 279 SER A O 1
ATOM 2232 N N . LEU A 1 280 ? 48.028 -2.295 -9.047 1.00 41.53 280 LEU A N 1
ATOM 2233 C CA . LEU A 1 280 ? 47.059 -3.209 -9.657 1.00 41.53 280 LEU A CA 1
ATOM 2234 C C . LEU A 1 280 ? 47.709 -4.381 -10.410 1.00 41.53 280 LEU A C 1
ATOM 2236 O O . LEU A 1 280 ? 48.061 -4.274 -11.583 1.00 41.53 280 LEU A O 1
ATOM 2240 N N . THR A 1 281 ? 47.737 -5.546 -9.764 1.00 38.34 281 THR A N 1
ATOM 2241 C CA . THR A 1 281 ? 47.645 -6.825 -10.475 1.00 38.34 281 THR A CA 1
ATOM 2242 C C . THR A 1 281 ? 46.206 -7.002 -10.960 1.00 38.34 281 THR A C 1
ATOM 2244 O O . THR A 1 281 ? 45.266 -6.902 -10.167 1.00 38.34 281 THR A O 1
ATOM 2247 N N . PHE A 1 282 ? 46.003 -7.255 -12.258 1.00 47.22 282 PHE A N 1
ATOM 2248 C CA . PHE A 1 282 ? 44.675 -7.621 -12.754 1.00 47.22 282 PHE A CA 1
ATOM 2249 C C . PHE A 1 282 ? 44.356 -9.043 -12.283 1.00 47.22 282 PHE A C 1
ATOM 2251 O O . PHE A 1 282 ? 45.005 -10.005 -12.683 1.00 47.22 282 PHE A O 1
ATOM 2258 N N . ASN A 1 283 ? 43.401 -9.153 -11.365 1.00 43.59 283 ASN A N 1
ATOM 2259 C CA . ASN A 1 283 ? 43.082 -10.380 -10.650 1.00 43.59 283 ASN A CA 1
ATOM 2260 C C . ASN A 1 283 ? 41.641 -10.764 -11.001 1.00 43.59 283 ASN A C 1
ATOM 2262 O O . ASN A 1 283 ? 40.710 -10.070 -10.584 1.00 43.59 283 ASN A O 1
ATOM 2266 N N . GLU A 1 284 ? 41.462 -11.824 -11.798 1.00 48.22 284 GLU A N 1
ATOM 2267 C CA . GLU A 1 284 ? 40.153 -12.291 -12.273 1.00 48.22 284 GLU A CA 1
ATOM 2268 C C . GLU A 1 284 ? 39.268 -12.764 -11.111 1.00 48.22 284 GLU A C 1
ATOM 2270 O O . GLU A 1 284 ? 39.222 -13.935 -10.744 1.00 48.22 284 GLU A O 1
ATOM 2275 N N . LYS A 1 285 ? 38.532 -11.820 -10.523 1.00 44.47 285 LYS A N 1
ATOM 2276 C CA . LYS A 1 285 ? 37.565 -12.065 -9.442 1.00 44.47 285 LYS A CA 1
ATOM 2277 C C . LYS A 1 285 ? 36.112 -11.875 -9.885 1.00 44.47 285 LYS A C 1
ATOM 2279 O O . LYS A 1 285 ? 35.216 -11.900 -9.044 1.00 44.47 285 LYS A O 1
ATOM 2284 N N . SER A 1 286 ? 35.864 -11.602 -11.171 1.00 51.00 286 SER A N 1
ATOM 2285 C CA . SER A 1 286 ? 34.556 -11.138 -11.647 1.00 51.00 286 SER A CA 1
ATOM 2286 C C . SER A 1 286 ? 34.386 -11.193 -13.172 1.00 51.00 286 SER A C 1
ATOM 2288 O O . SER A 1 286 ? 35.127 -10.536 -13.897 1.00 51.00 286 SER A O 1
ATOM 2290 N N . HIS A 1 287 ? 33.314 -11.840 -13.647 1.00 50.06 287 HIS A N 1
ATOM 2291 C CA . HIS A 1 287 ? 32.832 -11.788 -15.044 1.00 50.06 287 HIS A CA 1
ATOM 2292 C C . HIS A 1 287 ? 32.212 -10.427 -15.456 1.00 50.06 287 HIS A C 1
ATOM 2294 O O . HIS A 1 287 ? 31.493 -10.347 -16.448 1.00 50.06 287 HIS A O 1
ATOM 2300 N N . PHE A 1 288 ? 32.403 -9.356 -14.678 1.00 50.06 288 PHE A N 1
ATOM 2301 C CA . PHE A 1 288 ? 31.809 -8.037 -14.947 1.00 50.06 288 PHE A CA 1
ATOM 2302 C C . PHE A 1 288 ? 32.825 -6.989 -15.443 1.00 50.06 288 PHE A C 1
ATOM 2304 O O . PHE A 1 288 ? 32.485 -5.809 -15.556 1.00 50.06 288 PHE A O 1
ATOM 2311 N N . GLN A 1 289 ? 34.069 -7.388 -15.737 1.00 53.03 289 GLN A N 1
ATOM 2312 C CA . GLN A 1 289 ? 35.165 -6.473 -16.095 1.00 53.03 289 GLN A CA 1
ATOM 2313 C C . GLN A 1 289 ? 35.472 -6.377 -17.602 1.00 53.03 289 GLN A C 1
ATOM 2315 O O . GLN A 1 289 ? 36.264 -5.525 -17.989 1.00 53.03 289 GLN A O 1
ATOM 2320 N N . ASP A 1 290 ? 34.790 -7.141 -18.462 1.00 55.97 290 ASP A N 1
ATOM 2321 C CA . ASP A 1 290 ? 34.959 -7.178 -19.928 1.00 55.97 290 ASP A CA 1
ATOM 2322 C C . ASP A 1 290 ? 35.012 -5.803 -20.618 1.00 55.97 290 ASP A C 1
ATOM 2324 O O . ASP A 1 290 ? 35.723 -5.619 -21.603 1.00 55.97 290 ASP A O 1
ATOM 2328 N N . HIS A 1 291 ? 34.303 -4.806 -20.084 1.00 58.72 291 HIS A N 1
ATOM 2329 C CA . HIS A 1 291 ? 34.300 -3.430 -20.591 1.00 58.72 291 HIS A CA 1
ATOM 2330 C C . HIS A 1 291 ? 35.667 -2.726 -20.493 1.00 58.72 291 HIS A C 1
ATOM 2332 O O . HIS A 1 291 ? 35.909 -1.749 -21.208 1.00 58.72 291 HIS A O 1
ATOM 2338 N N . ALA A 1 292 ? 36.576 -3.203 -19.636 1.00 58.78 292 ALA A N 1
ATOM 2339 C CA . ALA A 1 292 ? 37.951 -2.722 -19.536 1.00 58.78 292 ALA A CA 1
ATOM 2340 C C . ALA A 1 292 ? 38.830 -3.183 -20.714 1.00 58.78 292 ALA A C 1
ATOM 2342 O O . ALA A 1 292 ? 39.810 -2.504 -21.029 1.00 58.78 292 ALA A O 1
ATOM 2343 N N . LEU A 1 293 ? 38.456 -4.268 -21.399 1.00 64.50 293 LEU A N 1
ATOM 2344 C CA . LEU A 1 293 ? 39.225 -4.847 -22.498 1.00 64.50 293 LEU A CA 1
ATOM 2345 C C . LEU A 1 293 ? 39.199 -3.949 -23.747 1.00 64.50 293 LEU A C 1
ATOM 2347 O O . LEU A 1 293 ? 38.167 -3.392 -24.133 1.00 64.50 293 LEU A O 1
ATOM 2351 N N . LEU A 1 294 ? 40.366 -3.825 -24.377 1.00 72.94 294 LEU A N 1
ATOM 2352 C CA . LEU A 1 294 ? 40.584 -3.157 -25.656 1.00 72.94 294 LEU A CA 1
ATOM 2353 C C . LEU A 1 294 ? 41.377 -4.117 -26.542 1.00 72.94 294 LEU A C 1
ATOM 2355 O O . LEU A 1 294 ? 42.509 -4.463 -26.215 1.00 72.94 294 LEU A O 1
ATOM 2359 N N . PHE A 1 295 ? 40.786 -4.527 -27.657 1.00 75.88 295 PHE A N 1
ATOM 2360 C CA . PHE A 1 295 ? 41.459 -5.318 -28.674 1.00 75.88 295 PHE A CA 1
ATOM 2361 C C . PHE A 1 295 ? 42.185 -4.378 -29.636 1.00 75.88 295 PHE A C 1
ATOM 2363 O O . PHE A 1 295 ? 41.566 -3.537 -30.292 1.00 75.88 295 PHE A O 1
ATOM 2370 N N . PHE A 1 296 ? 43.507 -4.513 -29.692 1.00 79.19 296 PHE A N 1
ATOM 2371 C CA . PHE A 1 296 ? 44.363 -3.856 -30.671 1.00 79.19 296 PHE A CA 1
ATOM 2372 C C . PHE A 1 296 ? 44.712 -4.864 -31.768 1.00 79.19 296 PHE A C 1
ATOM 2374 O O . PHE A 1 296 ? 45.114 -5.985 -31.458 1.00 79.19 296 PHE A O 1
ATOM 2381 N N . VAL A 1 297 ? 44.546 -4.475 -33.031 1.00 80.19 297 VAL A N 1
ATOM 2382 C CA . VAL A 1 297 ? 44.868 -5.299 -34.204 1.00 80.19 297 VAL A CA 1
ATOM 2383 C C . VAL A 1 297 ? 45.662 -4.463 -35.196 1.00 80.19 297 VAL A C 1
ATOM 2385 O O . VAL A 1 297 ? 45.275 -3.341 -35.509 1.00 80.19 297 VAL A O 1
ATOM 2388 N N . ASP A 1 298 ? 46.737 -5.035 -35.719 1.00 80.50 298 ASP A N 1
ATOM 2389 C CA . ASP A 1 298 ? 47.439 -4.544 -36.903 1.00 80.50 298 ASP A CA 1
ATOM 2390 C C . ASP A 1 298 ? 46.934 -5.350 -38.113 1.00 80.50 298 ASP A C 1
ATOM 2392 O O . ASP A 1 298 ? 46.967 -6.585 -38.091 1.00 80.50 298 ASP A O 1
ATOM 2396 N N . LEU A 1 299 ? 46.380 -4.672 -39.124 1.00 77.69 299 LEU A N 1
ATOM 2397 C CA . LEU A 1 299 ? 45.794 -5.310 -40.307 1.00 77.69 299 LEU A CA 1
ATOM 2398 C C . LEU A 1 299 ? 46.831 -5.643 -41.391 1.00 77.69 299 LEU A C 1
ATOM 2400 O O . LEU A 1 299 ? 46.524 -6.426 -42.287 1.00 77.69 299 LEU A O 1
ATOM 2404 N N . ASP A 1 300 ? 48.049 -5.103 -41.304 1.00 73.56 300 ASP A N 1
ATOM 2405 C CA . ASP A 1 300 ? 49.144 -5.382 -42.242 1.00 73.56 300 ASP A CA 1
ATOM 2406 C C . ASP A 1 300 ? 49.987 -6.604 -41.823 1.00 73.56 300 ASP A C 1
ATOM 2408 O O . ASP A 1 300 ? 50.899 -7.028 -42.546 1.00 73.56 300 ASP A O 1
ATOM 2412 N N . CYS A 1 301 ? 49.666 -7.208 -40.673 1.00 72.31 301 CYS A N 1
ATOM 2413 C CA . CYS A 1 301 ? 50.204 -8.491 -40.230 1.00 72.31 301 CYS A CA 1
ATOM 2414 C C . CYS A 1 301 ? 49.539 -9.694 -40.939 1.00 72.31 301 CYS A C 1
ATOM 2416 O O . CYS A 1 301 ? 48.317 -9.727 -41.119 1.00 72.31 301 CYS A O 1
ATOM 2418 N N . PRO A 1 302 ? 50.302 -10.755 -41.277 1.00 58.19 302 PRO A N 1
ATOM 2419 C CA . PRO A 1 302 ? 49.722 -11.999 -41.783 1.00 58.19 302 PRO A CA 1
ATOM 2420 C C . PRO A 1 302 ? 48.763 -12.623 -40.752 1.00 58.19 302 PRO A C 1
ATOM 2422 O O . PRO A 1 302 ? 48.991 -12.532 -39.547 1.00 58.19 302 PRO A O 1
ATOM 2425 N N . ASN A 1 303 ? 47.700 -13.278 -41.235 1.00 62.66 303 ASN A N 1
ATOM 2426 C CA . ASN A 1 303 ? 46.533 -13.747 -40.464 1.00 62.66 303 ASN A CA 1
ATOM 2427 C C . ASN A 1 303 ? 45.610 -12.659 -39.861 1.00 62.66 303 ASN A C 1
ATOM 2429 O O . ASN A 1 303 ? 44.712 -13.012 -39.094 1.00 62.66 303 ASN A O 1
ATOM 2433 N N . ALA A 1 304 ? 45.708 -11.380 -40.255 1.00 60.06 304 ALA A N 1
ATOM 2434 C CA . ALA A 1 304 ? 44.709 -10.356 -39.893 1.00 60.06 304 ALA A CA 1
ATOM 2435 C C . ALA A 1 304 ? 43.253 -10.748 -40.255 1.00 60.06 304 ALA A C 1
ATOM 2437 O O . ALA A 1 304 ? 42.306 -10.383 -39.555 1.00 60.06 304 ALA A O 1
ATOM 2438 N N . GLU A 1 305 ? 43.066 -11.579 -41.288 1.00 59.84 305 GLU A N 1
ATOM 2439 C CA . GLU A 1 305 ? 41.774 -12.164 -41.685 1.00 59.84 305 GLU A CA 1
ATOM 2440 C C . GLU A 1 305 ? 41.093 -13.007 -40.583 1.00 59.84 305 GLU A C 1
ATOM 2442 O O . GLU A 1 305 ? 39.885 -13.246 -40.637 1.00 59.84 305 GLU A O 1
ATOM 2447 N N . ALA A 1 306 ? 41.804 -13.401 -39.519 1.00 61.38 306 ALA A N 1
ATOM 2448 C CA . ALA A 1 306 ? 41.198 -14.050 -38.355 1.00 61.38 306 ALA A CA 1
ATOM 2449 C C . ALA A 1 306 ? 40.083 -13.203 -37.696 1.00 61.38 306 ALA A C 1
ATOM 2451 O O . ALA A 1 306 ? 39.191 -13.763 -37.053 1.00 61.38 306 ALA A O 1
ATOM 2452 N N . LEU A 1 307 ? 40.078 -11.879 -37.909 1.00 62.62 307 LEU A N 1
ATOM 2453 C CA . LEU A 1 307 ? 39.021 -10.957 -37.477 1.00 62.62 307 LEU A CA 1
ATOM 2454 C C . LEU A 1 307 ? 37.621 -11.368 -37.981 1.00 62.62 307 LEU A C 1
ATOM 2456 O O . LEU A 1 307 ? 36.636 -11.233 -37.250 1.00 62.62 307 LEU A O 1
ATOM 2460 N N . PHE A 1 308 ? 37.523 -11.926 -39.193 1.00 61.12 308 PHE A N 1
ATOM 2461 C CA . PHE A 1 308 ? 36.252 -12.362 -39.788 1.00 61.12 308 PHE A CA 1
ATOM 2462 C C . PHE A 1 308 ? 35.649 -13.590 -39.084 1.00 61.12 308 PHE A C 1
ATOM 2464 O O . PHE A 1 308 ? 34.432 -13.777 -39.105 1.00 61.12 308 PHE A O 1
ATOM 2471 N N . ASN A 1 309 ? 36.469 -14.382 -38.384 1.00 63.16 309 ASN A N 1
ATOM 2472 C CA . ASN A 1 309 ? 36.035 -15.586 -37.667 1.00 63.16 309 ASN A CA 1
ATOM 2473 C C . ASN A 1 309 ? 35.484 -15.307 -36.253 1.00 63.16 309 ASN A C 1
ATOM 2475 O O . ASN A 1 309 ? 34.952 -16.217 -35.615 1.00 63.16 309 ASN A O 1
ATOM 2479 N N . VAL A 1 310 ? 35.564 -14.064 -35.751 1.00 67.69 310 VAL A N 1
ATOM 2480 C CA . VAL A 1 310 ? 35.147 -13.692 -34.380 1.00 67.69 310 VAL A CA 1
ATOM 2481 C C . VAL A 1 310 ? 33.994 -12.663 -34.295 1.00 67.69 310 VAL A C 1
ATOM 2483 O O . VAL A 1 310 ? 34.011 -11.792 -33.422 1.00 67.69 310 VAL A O 1
ATOM 2486 N N . PRO A 1 311 ? 32.908 -12.765 -35.096 1.00 66.44 311 PRO A N 1
ATOM 2487 C CA . PRO A 1 311 ? 31.851 -11.743 -35.165 1.00 66.44 311 PRO A CA 1
ATOM 2488 C C . PRO A 1 311 ? 31.065 -11.531 -33.857 1.00 66.44 311 PRO A C 1
ATOM 2490 O O . PRO A 1 311 ? 30.345 -10.543 -33.723 1.00 66.44 311 PRO A O 1
ATOM 2493 N N . LYS A 1 312 ? 31.194 -12.435 -32.875 1.00 67.06 312 LYS A N 1
ATOM 2494 C CA . LYS A 1 312 ? 30.625 -12.269 -31.526 1.00 67.06 312 LYS A CA 1
ATOM 2495 C C . LYS A 1 312 ? 31.404 -11.269 -30.664 1.00 67.06 312 LYS A C 1
ATOM 2497 O O . LYS A 1 312 ? 30.801 -10.656 -29.791 1.00 67.06 312 LYS A O 1
ATOM 2502 N N . LEU A 1 313 ? 32.710 -11.109 -30.899 1.00 72.94 313 LEU A N 1
ATOM 2503 C CA . LEU A 1 313 ? 33.570 -10.203 -30.130 1.00 72.94 313 LEU A CA 1
ATOM 2504 C C . LEU A 1 313 ? 33.548 -8.765 -30.669 1.00 72.94 313 LEU A C 1
ATOM 2506 O O . LEU A 1 313 ? 33.941 -7.848 -29.960 1.00 72.94 313 LEU A O 1
ATOM 2510 N N . LEU A 1 314 ? 33.023 -8.539 -31.877 1.00 78.81 314 LEU A N 1
ATOM 2511 C CA . LEU A 1 314 ? 32.825 -7.206 -32.467 1.00 78.81 314 LEU A CA 1
ATOM 2512 C C . LEU A 1 314 ? 31.667 -6.410 -31.825 1.00 78.81 314 LEU A C 1
ATOM 2514 O O . LEU A 1 314 ? 31.215 -5.423 -32.397 1.00 78.81 314 LEU A O 1
ATOM 2518 N N . ARG A 1 315 ? 31.145 -6.835 -30.672 1.00 78.50 315 ARG A N 1
ATOM 2519 C CA . ARG A 1 315 ? 29.968 -6.263 -30.000 1.00 78.50 315 ARG A CA 1
ATOM 2520 C C . ARG A 1 315 ? 30.317 -5.691 -28.631 1.00 78.50 315 ARG A C 1
ATOM 2522 O O . ARG A 1 315 ? 31.307 -6.087 -28.018 1.00 78.50 315 ARG A O 1
ATOM 2529 N N . PHE A 1 316 ? 29.462 -4.804 -28.123 1.00 77.50 316 PHE A N 1
ATOM 2530 C CA . PHE A 1 316 ? 29.550 -4.316 -26.745 1.00 77.50 316 PHE A CA 1
ATOM 2531 C C . PHE A 1 316 ? 29.547 -5.508 -25.759 1.00 77.50 316 PHE A C 1
ATOM 2533 O O . PHE A 1 316 ? 28.735 -6.420 -25.933 1.00 77.50 316 PHE A O 1
ATOM 2540 N N . PRO A 1 317 ? 30.424 -5.542 -24.734 1.00 71.06 317 PRO A N 1
ATOM 2541 C CA . PRO A 1 317 ? 31.202 -4.430 -24.174 1.00 71.06 317 PRO A CA 1
ATOM 2542 C C . PRO A 1 317 ? 32.599 -4.210 -24.781 1.00 71.06 317 PRO A C 1
ATOM 2544 O O . PRO A 1 317 ? 33.316 -3.315 -24.329 1.00 71.06 317 PRO A O 1
ATOM 2547 N N . TYR A 1 318 ? 33.003 -5.007 -25.769 1.00 80.94 318 TYR A N 1
ATOM 2548 C CA . TYR A 1 318 ? 34.369 -5.009 -26.287 1.00 80.94 318 TYR A CA 1
ATOM 2549 C C . TYR A 1 318 ? 34.653 -3.806 -27.198 1.00 80.94 318 TYR A C 1
ATOM 2551 O O . TYR A 1 318 ? 33.811 -3.383 -27.993 1.00 80.94 318 TYR A O 1
ATOM 2559 N N . ARG A 1 319 ? 35.867 -3.260 -27.087 1.00 83.44 319 ARG A N 1
ATOM 2560 C CA . ARG A 1 319 ? 36.353 -2.114 -27.870 1.00 83.44 319 ARG A CA 1
ATOM 2561 C C . ARG A 1 319 ? 37.464 -2.567 -28.808 1.00 83.44 319 ARG A C 1
ATOM 2563 O O . ARG A 1 319 ? 38.319 -3.340 -28.383 1.00 83.44 319 ARG A O 1
ATOM 2570 N N . TRP A 1 320 ? 37.470 -2.071 -30.043 1.00 84.44 320 TRP A N 1
ATOM 2571 C CA . TRP A 1 320 ? 38.426 -2.467 -31.081 1.00 84.44 320 TRP A CA 1
ATOM 2572 C C . TRP A 1 320 ? 39.123 -1.256 -31.700 1.00 84.44 320 TRP A C 1
ATOM 2574 O O . TRP A 1 320 ? 38.473 -0.290 -32.102 1.00 84.44 320 TRP A O 1
ATOM 2584 N N . LEU A 1 321 ? 40.447 -1.342 -31.814 1.00 85.44 321 LEU A N 1
ATOM 2585 C CA . LEU A 1 321 ? 41.289 -0.426 -32.576 1.00 85.44 321 LEU A CA 1
ATOM 2586 C C . LEU A 1 321 ? 42.083 -1.247 -33.597 1.00 85.44 321 LEU A C 1
ATOM 2588 O O . LEU A 1 321 ? 42.994 -1.981 -33.220 1.00 85.44 321 LEU A O 1
ATOM 2592 N N . ALA A 1 322 ? 41.709 -1.130 -34.868 1.00 85.81 322 ALA A N 1
ATOM 2593 C CA . ALA A 1 322 ? 42.384 -1.773 -35.987 1.00 85.81 322 ALA A CA 1
ATOM 2594 C C . ALA A 1 322 ? 43.239 -0.739 -36.731 1.00 85.81 322 ALA A C 1
ATOM 2596 O O . ALA A 1 322 ? 42.712 0.279 -37.175 1.00 85.81 322 ALA A O 1
ATOM 2597 N N . VAL A 1 323 ? 44.542 -0.978 -36.853 1.00 85.19 323 VAL A N 1
ATOM 2598 C CA . VAL A 1 323 ? 45.495 -0.125 -37.579 1.00 85.19 323 VAL A CA 1
ATOM 2599 C C . VAL A 1 323 ? 45.685 -0.660 -38.996 1.00 85.19 323 VAL A C 1
ATOM 2601 O O . VAL A 1 323 ? 45.701 -1.873 -39.186 1.00 85.19 323 VAL A O 1
ATOM 2604 N N . TYR A 1 324 ? 45.807 0.234 -39.976 1.00 85.00 324 TYR A N 1
ATOM 2605 C CA . TYR A 1 324 ? 46.048 -0.093 -41.384 1.00 85.00 324 TYR A CA 1
ATOM 2606 C C . TYR A 1 324 ? 46.936 0.968 -42.042 1.00 85.00 324 TYR A C 1
ATOM 2608 O O . TYR A 1 324 ? 46.671 2.164 -41.900 1.00 85.00 324 TYR A O 1
ATOM 2616 N N . ASP A 1 325 ? 47.956 0.547 -42.784 1.00 83.06 325 ASP A N 1
ATOM 2617 C CA . ASP A 1 325 ? 48.861 1.414 -43.531 1.00 83.06 325 ASP A CA 1
ATOM 2618 C C . ASP A 1 325 ? 48.427 1.579 -44.995 1.00 83.06 325 ASP A C 1
ATOM 2620 O O . ASP A 1 325 ? 48.568 0.686 -45.840 1.00 83.06 325 ASP A O 1
ATOM 2624 N N . ARG A 1 326 ? 47.929 2.782 -45.308 1.00 78.12 326 ARG A N 1
ATOM 2625 C CA . ARG A 1 326 ? 47.444 3.151 -46.641 1.00 78.12 326 ARG A CA 1
ATOM 2626 C C . ARG A 1 326 ? 48.532 3.066 -47.711 1.00 78.12 326 ARG A C 1
ATOM 2628 O O . ARG A 1 326 ? 48.210 2.864 -48.876 1.00 78.12 326 ARG A O 1
ATOM 2635 N N . GLU A 1 327 ? 49.802 3.238 -47.353 1.00 72.75 327 GLU A N 1
ATOM 2636 C CA . GLU A 1 327 ? 50.902 3.283 -48.323 1.00 72.75 327 GLU A CA 1
ATOM 2637 C C . GLU A 1 327 ? 51.396 1.882 -48.710 1.00 72.75 327 GLU A C 1
ATOM 2639 O O . GLU A 1 327 ? 51.988 1.711 -49.777 1.00 72.75 327 GLU A O 1
ATOM 2644 N N . GLN A 1 328 ? 51.108 0.863 -47.892 1.00 68.06 328 GLN A N 1
ATOM 2645 C CA . GLN A 1 328 ? 51.561 -0.513 -48.121 1.00 68.06 328 GLN A CA 1
ATOM 2646 C C . GLN A 1 328 ? 50.560 -1.374 -48.909 1.00 68.06 328 GLN A C 1
ATOM 2648 O O . GLN A 1 328 ? 50.971 -2.369 -49.504 1.00 68.06 328 GLN A O 1
ATOM 2653 N N . TYR A 1 329 ? 49.269 -1.011 -48.931 1.00 66.12 329 TYR A N 1
ATOM 2654 C CA . TYR A 1 329 ? 48.196 -1.684 -49.694 1.00 66.12 329 TYR A CA 1
ATOM 2655 C C . TYR A 1 329 ? 48.082 -3.217 -49.495 1.00 66.12 329 TYR A C 1
ATOM 2657 O O . TYR A 1 329 ? 47.543 -3.914 -50.355 1.00 66.12 329 TYR A O 1
ATOM 2665 N N . LYS A 1 330 ? 48.552 -3.768 -48.365 1.00 66.50 330 LYS A N 1
ATOM 2666 C CA . LYS A 1 330 ? 48.584 -5.228 -48.128 1.00 66.50 330 LYS A CA 1
ATOM 2667 C C . LYS A 1 330 ? 47.214 -5.828 -47.822 1.00 66.50 330 LYS A C 1
ATOM 2669 O O . LYS A 1 330 ? 46.936 -6.952 -48.229 1.00 66.50 330 LYS A O 1
ATOM 2674 N N . PHE A 1 331 ? 46.374 -5.092 -47.096 1.00 71.50 331 PHE A N 1
ATOM 2675 C CA . PHE A 1 331 ? 45.057 -5.548 -46.656 1.00 71.50 331 PHE A CA 1
ATOM 2676 C C . PHE A 1 331 ? 43.927 -4.890 -47.461 1.00 71.50 331 PHE A C 1
ATOM 2678 O O . PHE A 1 331 ? 43.904 -3.670 -47.646 1.00 71.50 331 PHE A O 1
ATOM 2685 N N . ASN A 1 332 ? 42.945 -5.679 -47.911 1.00 76.94 332 ASN A N 1
ATOM 2686 C CA . ASN A 1 332 ? 41.794 -5.151 -48.642 1.00 76.94 332 ASN A CA 1
ATOM 2687 C C . ASN A 1 332 ? 40.745 -4.562 -47.681 1.00 76.94 332 ASN A C 1
ATOM 2689 O O . ASN A 1 332 ? 39.808 -5.238 -47.252 1.00 76.94 332 ASN A O 1
ATOM 2693 N N . VAL A 1 333 ? 40.864 -3.259 -47.416 1.00 75.19 333 VAL A N 1
ATOM 2694 C CA . VAL A 1 333 ? 39.965 -2.483 -46.542 1.00 75.19 333 VAL A CA 1
ATOM 2695 C C . VAL A 1 333 ? 38.481 -2.647 -46.897 1.00 75.19 333 VAL A C 1
ATOM 2697 O O . VAL A 1 333 ? 37.645 -2.546 -46.001 1.00 75.19 333 VAL A O 1
ATOM 2700 N N . THR A 1 334 ? 38.120 -2.954 -48.153 1.00 77.19 334 THR A N 1
ATOM 2701 C CA . THR A 1 334 ? 36.706 -3.146 -48.543 1.00 77.19 334 THR A CA 1
ATOM 2702 C C . THR A 1 334 ? 36.028 -4.304 -47.797 1.00 77.19 334 THR A C 1
ATOM 2704 O O . THR A 1 334 ? 34.847 -4.197 -47.482 1.00 77.19 334 THR A O 1
ATOM 2707 N N . MET A 1 335 ? 36.775 -5.328 -47.363 1.00 76.00 335 MET A N 1
ATOM 2708 C CA . MET A 1 335 ? 36.237 -6.450 -46.578 1.00 76.00 335 MET A CA 1
ATOM 2709 C C . MET A 1 335 ? 35.716 -6.026 -45.189 1.00 76.00 335 MET A C 1
ATOM 2711 O O . MET A 1 335 ? 34.781 -6.626 -44.661 1.00 76.00 335 MET A O 1
ATOM 2715 N N . ILE A 1 336 ? 36.258 -4.955 -44.588 1.00 80.75 336 ILE A N 1
ATOM 2716 C CA . ILE A 1 336 ? 35.797 -4.438 -43.279 1.00 80.75 336 ILE A CA 1
ATOM 2717 C C . ILE A 1 336 ? 34.328 -3.985 -43.353 1.00 80.75 336 ILE A C 1
ATOM 2719 O O . ILE A 1 336 ? 33.603 -4.026 -42.359 1.00 80.75 336 ILE A O 1
ATOM 2723 N N . TRP A 1 337 ? 33.860 -3.590 -44.539 1.00 80.38 337 TRP A N 1
ATOM 2724 C CA . TRP A 1 337 ? 32.509 -3.078 -44.757 1.00 80.38 337 TRP A CA 1
ATOM 2725 C C . TRP A 1 337 ? 31.458 -4.194 -44.750 1.00 80.38 337 TRP A C 1
ATOM 2727 O O . TRP A 1 337 ? 30.291 -3.912 -44.472 1.00 80.38 337 TRP A O 1
ATOM 2737 N N . ASP A 1 338 ? 31.860 -5.454 -44.939 1.00 80.31 338 ASP A N 1
ATOM 2738 C CA . ASP A 1 338 ? 30.989 -6.628 -44.829 1.00 80.31 338 ASP A CA 1
ATOM 2739 C C . ASP A 1 338 ? 30.776 -7.077 -43.375 1.00 80.31 338 ASP A C 1
ATOM 2741 O O . ASP A 1 338 ? 29.720 -7.628 -43.053 1.00 80.31 338 ASP A O 1
ATOM 2745 N N . LEU A 1 339 ? 31.699 -6.751 -42.458 1.00 83.19 339 LEU A N 1
ATOM 2746 C CA . LEU A 1 339 ? 31.602 -7.124 -41.040 1.00 83.19 339 LEU A CA 1
ATOM 2747 C C . LEU A 1 339 ? 30.269 -6.688 -40.391 1.00 83.19 339 LEU A C 1
ATOM 2749 O O . LEU A 1 339 ? 29.703 -5.641 -40.738 1.00 83.19 339 LEU A O 1
ATOM 2753 N N . PRO A 1 340 ? 29.763 -7.437 -39.392 1.00 82.31 340 PRO A N 1
ATOM 2754 C CA . PRO A 1 340 ? 28.545 -7.103 -38.654 1.00 82.31 340 PRO A CA 1
ATOM 2755 C C . PRO A 1 340 ? 28.812 -6.028 -37.583 1.00 82.31 340 PRO A C 1
ATOM 2757 O O . PRO A 1 340 ? 28.498 -6.219 -36.408 1.00 82.31 340 PRO A O 1
ATOM 2760 N N . LEU A 1 341 ? 29.404 -4.899 -37.990 1.00 86.00 341 LEU A N 1
ATOM 2761 C CA . LEU A 1 341 ? 29.672 -3.733 -37.143 1.00 86.00 341 LEU A CA 1
ATOM 2762 C C . LEU A 1 341 ? 28.361 -2.993 -36.861 1.00 86.00 341 LEU A C 1
ATOM 2764 O O . LEU A 1 341 ? 28.034 -2.018 -37.526 1.00 86.00 341 LEU A O 1
ATOM 2768 N N . LEU A 1 342 ? 27.559 -3.500 -35.933 1.00 88.00 342 LEU A N 1
ATOM 2769 C CA . LEU A 1 342 ? 26.221 -2.994 -35.638 1.00 88.00 342 LEU A CA 1
ATOM 2770 C C . LEU A 1 342 ? 26.271 -1.781 -34.691 1.00 88.00 342 LEU A C 1
ATOM 2772 O O . LEU A 1 342 ? 27.336 -1.254 -34.354 1.00 88.00 342 LEU A O 1
ATOM 2776 N N . ALA A 1 343 ? 25.100 -1.294 -34.276 1.00 85.00 343 ALA A N 1
ATOM 2777 C CA . ALA A 1 343 ? 24.970 -0.122 -33.412 1.00 85.00 343 ALA A CA 1
ATOM 2778 C C . ALA A 1 343 ? 25.800 -0.213 -32.110 1.00 85.00 343 ALA A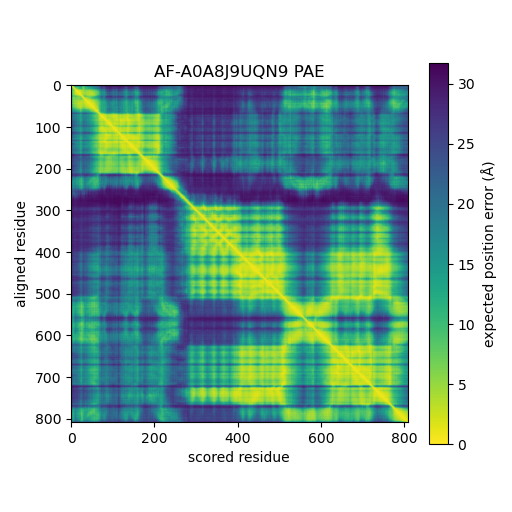 C 1
ATOM 2780 O O . ALA A 1 343 ? 26.287 0.810 -31.626 1.00 85.00 343 ALA A O 1
ATOM 2781 N N . ASP A 1 344 ? 26.027 -1.421 -31.596 1.00 85.56 344 ASP A N 1
ATOM 2782 C CA . ASP A 1 344 ? 26.790 -1.755 -30.391 1.00 85.56 344 ASP A CA 1
ATOM 2783 C C . ASP A 1 344 ? 28.315 -1.913 -30.584 1.00 85.56 344 ASP A C 1
ATOM 2785 O O . ASP A 1 344 ? 29.048 -1.963 -29.599 1.00 85.56 344 ASP A O 1
ATOM 2789 N N . SER A 1 345 ? 28.831 -1.937 -31.815 1.00 87.56 345 SER A N 1
ATOM 2790 C CA . SER A 1 345 ? 30.254 -2.193 -32.110 1.00 87.56 345 SER A CA 1
ATOM 2791 C C . SER A 1 345 ? 31.160 -0.952 -31.970 1.00 87.56 345 SER A C 1
ATOM 2793 O O . SER A 1 345 ? 31.228 -0.167 -32.917 1.00 87.56 345 SER A O 1
ATOM 2795 N N . ASP A 1 346 ? 31.898 -0.740 -30.865 1.00 85.44 346 ASP A N 1
ATOM 2796 C CA . ASP A 1 346 ? 32.940 0.322 -30.782 1.00 85.44 346 ASP A CA 1
ATOM 2797 C C . ASP A 1 346 ? 34.217 -0.098 -31.537 1.00 85.44 346 ASP A C 1
ATOM 2799 O O . ASP A 1 346 ? 35.246 -0.412 -30.937 1.00 85.44 346 ASP A O 1
ATOM 2803 N N . PHE A 1 347 ? 34.112 -0.147 -32.867 1.00 88.00 347 PHE A N 1
ATOM 2804 C CA . PHE A 1 347 ? 35.201 -0.439 -33.795 1.00 88.00 347 PHE A CA 1
ATOM 2805 C C . PHE A 1 347 ? 35.753 0.851 -34.411 1.00 88.00 347 PHE A C 1
ATOM 2807 O O . PHE A 1 347 ? 35.004 1.662 -34.969 1.00 88.00 347 PHE A O 1
ATOM 2814 N N . VAL A 1 348 ? 37.072 1.016 -34.321 1.00 88.62 348 VAL A N 1
ATOM 2815 C CA . VAL A 1 348 ? 37.824 2.140 -34.883 1.00 88.62 348 VAL A CA 1
ATOM 2816 C C . VAL A 1 348 ? 38.835 1.612 -35.888 1.00 88.62 348 VAL A C 1
ATOM 2818 O O . VAL A 1 348 ? 39.683 0.798 -35.526 1.00 88.62 348 VAL A O 1
ATOM 2821 N N . LEU A 1 349 ? 38.780 2.123 -37.115 1.00 88.81 349 LEU A N 1
ATOM 2822 C CA . LEU A 1 349 ? 39.858 1.992 -38.089 1.00 88.81 349 LEU A CA 1
ATOM 2823 C C . LEU A 1 349 ? 40.820 3.177 -37.922 1.00 88.81 349 LEU A C 1
ATOM 2825 O O . LEU A 1 349 ? 40.379 4.326 -37.862 1.00 88.81 349 LEU A O 1
ATOM 2829 N N . ALA A 1 350 ? 42.113 2.895 -37.822 1.00 89.31 350 ALA A N 1
ATOM 2830 C CA . ALA A 1 350 ? 43.196 3.864 -37.732 1.00 89.31 350 ALA A CA 1
ATOM 2831 C C . ALA A 1 350 ? 44.051 3.779 -39.002 1.00 89.31 350 ALA A C 1
ATOM 2833 O O . ALA A 1 350 ? 44.968 2.965 -39.093 1.00 89.31 350 ALA A O 1
ATOM 2834 N N . GLU A 1 351 ? 43.711 4.603 -39.988 1.00 88.06 351 GLU A N 1
ATOM 2835 C CA . GLU A 1 351 ? 44.401 4.671 -41.275 1.00 88.06 351 GLU A CA 1
ATOM 2836 C C . GLU A 1 351 ? 45.666 5.529 -41.143 1.00 88.06 351 GLU A C 1
ATOM 2838 O O . GLU A 1 351 ? 45.579 6.728 -40.859 1.00 88.06 351 GLU A O 1
ATOM 2843 N N . ARG A 1 352 ? 46.838 4.916 -41.332 1.00 86.38 352 ARG A N 1
ATOM 2844 C CA . ARG A 1 352 ? 48.144 5.582 -41.322 1.00 86.38 352 ARG A CA 1
ATOM 2845 C C . ARG A 1 352 ? 48.442 6.229 -42.679 1.00 86.38 352 ARG A C 1
ATOM 2847 O O . ARG A 1 352 ? 48.097 5.692 -43.731 1.00 86.38 352 ARG A O 1
ATOM 2854 N N . THR A 1 353 ? 49.093 7.388 -42.656 1.00 85.81 353 THR A N 1
ATOM 2855 C CA . THR A 1 353 ? 49.686 8.060 -43.823 1.00 85.81 353 THR A CA 1
ATOM 2856 C C . THR A 1 353 ? 50.891 8.871 -43.335 1.00 85.81 353 THR A C 1
ATOM 2858 O O . THR A 1 353 ? 50.739 9.796 -42.529 1.00 85.81 353 THR A O 1
ATOM 2861 N N . GLY A 1 354 ? 52.100 8.496 -43.753 1.00 83.38 354 GLY A N 1
ATOM 2862 C CA . GLY A 1 354 ? 53.350 8.898 -43.108 1.00 83.38 354 GLY A CA 1
ATOM 2863 C C . GLY A 1 354 ? 53.337 8.564 -41.611 1.00 83.38 354 GLY A C 1
ATOM 2864 O O . GLY A 1 354 ? 53.014 7.448 -41.212 1.00 83.38 354 GLY A O 1
ATOM 2865 N N . ASP A 1 355 ? 53.629 9.543 -40.757 1.00 80.75 355 ASP A N 1
ATOM 2866 C CA . ASP A 1 355 ? 53.559 9.388 -39.292 1.00 80.75 355 ASP A CA 1
ATOM 2867 C C . ASP A 1 355 ? 52.208 9.802 -38.679 1.00 80.75 355 ASP A C 1
ATOM 2869 O O . ASP A 1 355 ? 52.022 9.740 -37.461 1.00 80.75 355 ASP A O 1
ATOM 2873 N N . ASN A 1 356 ? 51.241 10.196 -39.514 1.00 88.31 356 ASN A N 1
ATOM 2874 C CA . ASN A 1 356 ? 49.899 10.575 -39.083 1.00 88.31 356 ASN A CA 1
ATOM 2875 C C . ASN A 1 356 ? 48.944 9.380 -39.130 1.00 88.31 356 ASN A C 1
ATOM 2877 O O . ASN A 1 356 ? 49.005 8.565 -40.048 1.00 88.31 356 ASN A O 1
ATOM 2881 N N . TYR A 1 357 ? 47.996 9.333 -38.195 1.00 88.56 357 TYR A N 1
ATOM 2882 C CA . TYR A 1 357 ? 46.898 8.364 -38.200 1.00 88.56 357 TYR A CA 1
ATOM 2883 C C . TYR A 1 357 ? 45.558 9.101 -38.191 1.00 88.56 357 TYR A C 1
ATOM 2885 O O . TYR A 1 357 ? 45.318 9.963 -37.339 1.00 88.56 357 TYR A O 1
ATOM 2893 N N . THR A 1 358 ? 44.662 8.746 -39.108 1.00 90.25 358 THR A N 1
ATOM 2894 C CA . THR A 1 358 ? 43.270 9.213 -39.115 1.00 90.25 358 THR A CA 1
ATOM 2895 C C . THR A 1 358 ? 42.381 8.142 -38.484 1.00 90.25 358 THR A C 1
ATOM 2897 O O . THR A 1 358 ? 42.515 6.957 -38.782 1.00 90.25 358 THR A O 1
ATOM 2900 N N . LEU A 1 359 ? 41.516 8.531 -37.546 1.00 90.62 359 LEU A N 1
ATOM 2901 C CA . LEU A 1 359 ? 40.693 7.606 -36.764 1.00 90.62 359 LEU A CA 1
ATOM 2902 C C . LEU A 1 359 ? 39.236 7.698 -37.220 1.00 90.62 359 LEU A C 1
ATOM 2904 O O . LEU A 1 359 ? 38.616 8.759 -37.108 1.00 90.62 359 LEU A O 1
ATOM 2908 N N . ILE A 1 360 ? 38.671 6.579 -37.669 1.00 90.00 360 ILE A N 1
ATOM 2909 C CA . ILE A 1 360 ? 37.335 6.483 -38.269 1.00 90.00 360 ILE A CA 1
ATOM 2910 C C . ILE A 1 360 ? 36.501 5.447 -37.501 1.00 90.00 360 ILE A C 1
ATOM 2912 O O . ILE A 1 360 ? 36.910 4.302 -37.332 1.00 90.00 360 ILE A O 1
ATOM 2916 N N . GLU A 1 361 ? 35.309 5.830 -37.041 1.00 88.50 361 GLU A N 1
ATOM 2917 C CA . GLU A 1 361 ? 34.304 4.905 -36.498 1.00 88.50 361 GLU A CA 1
ATOM 2918 C C . GLU A 1 361 ? 33.424 4.355 -37.622 1.00 88.50 361 GLU A C 1
ATOM 2920 O O . GLU A 1 361 ? 32.759 5.123 -38.320 1.00 88.50 361 GLU A O 1
ATOM 2925 N N . LEU A 1 362 ? 33.371 3.029 -37.755 1.00 87.56 362 LEU A N 1
ATOM 2926 C CA . LEU A 1 362 ? 32.524 2.324 -38.722 1.00 87.56 362 LEU A CA 1
ATOM 2927 C C . LEU A 1 362 ? 31.330 1.674 -38.009 1.00 87.56 362 LEU A C 1
ATOM 2929 O O . LEU A 1 362 ? 31.497 1.072 -36.947 1.00 87.56 362 LEU A O 1
ATOM 2933 N N . HIS A 1 363 ? 30.124 1.796 -38.575 1.00 89.00 363 HIS A N 1
ATOM 2934 C CA . HIS A 1 363 ? 28.927 1.110 -38.063 1.00 89.00 363 HIS A CA 1
ATOM 2935 C C . HIS A 1 363 ? 27.783 1.005 -39.080 1.00 89.00 363 HIS A C 1
ATOM 2937 O O . HIS A 1 363 ? 27.657 1.834 -39.976 1.00 89.00 363 HIS A O 1
ATOM 2943 N N . LYS A 1 364 ? 26.899 0.029 -38.880 1.00 88.56 364 LYS A N 1
ATOM 2944 C CA . LYS A 1 364 ? 25.656 -0.219 -39.613 1.00 88.56 364 LYS A CA 1
ATOM 2945 C C . LYS A 1 364 ? 24.466 -0.003 -38.664 1.00 88.56 364 LYS A C 1
ATOM 2947 O O . LYS A 1 364 ? 24.388 -0.688 -37.640 1.00 88.56 364 LYS A O 1
ATOM 2952 N N . PRO A 1 365 ? 23.501 0.882 -38.983 1.00 85.75 365 PRO A N 1
ATOM 2953 C CA . PRO A 1 365 ? 22.264 1.025 -38.209 1.00 85.75 365 PRO A CA 1
ATOM 2954 C C . PRO A 1 365 ? 21.406 -0.247 -38.167 1.00 85.75 365 PRO A C 1
ATOM 2956 O O . PRO A 1 365 ? 20.583 -0.399 -37.267 1.00 85.75 365 PRO A O 1
ATOM 2959 N N . SER A 1 366 ? 21.587 -1.169 -39.121 1.00 85.94 366 SER A N 1
ATOM 2960 C CA . SER A 1 366 ? 20.925 -2.478 -39.131 1.00 85.94 366 SER A CA 1
ATOM 2961 C C . SER A 1 366 ? 21.708 -3.544 -39.908 1.00 85.94 366 SER A C 1
ATOM 2963 O O . SER A 1 366 ? 22.545 -3.178 -40.732 1.00 85.94 366 SER A O 1
ATOM 2965 N N . PRO A 1 367 ? 21.443 -4.852 -39.699 1.00 81.69 367 PRO A N 1
ATOM 2966 C CA . PRO A 1 367 ? 22.213 -5.936 -40.326 1.00 81.69 367 PRO A CA 1
ATOM 2967 C C . PRO A 1 367 ? 22.216 -5.945 -41.860 1.00 81.69 367 PRO A C 1
ATOM 2969 O O . PRO A 1 367 ? 23.177 -6.421 -42.453 1.00 81.69 367 PRO A O 1
ATOM 2972 N N . ALA A 1 368 ? 21.165 -5.410 -42.489 1.00 81.31 368 ALA A N 1
ATOM 2973 C CA . ALA A 1 368 ? 21.036 -5.267 -43.943 1.00 81.31 368 ALA A CA 1
ATOM 2974 C C . ALA A 1 368 ? 21.131 -3.796 -44.409 1.00 81.31 368 ALA A C 1
ATOM 2976 O O . ALA A 1 368 ? 20.743 -3.472 -45.529 1.00 81.31 368 ALA A O 1
ATOM 2977 N N . GLY A 1 369 ? 21.582 -2.891 -43.534 1.00 80.12 369 GLY A N 1
ATOM 2978 C CA . GLY A 1 369 ? 21.742 -1.468 -43.831 1.00 80.12 369 GLY A CA 1
ATOM 2979 C C . GLY A 1 369 ? 23.162 -1.108 -44.286 1.00 80.12 369 GLY A C 1
ATOM 2980 O O . GLY A 1 369 ? 24.103 -1.858 -44.017 1.00 80.12 369 GLY A O 1
ATOM 2981 N N . PRO A 1 370 ? 23.340 0.058 -44.934 1.00 84.44 370 PRO A N 1
ATOM 2982 C CA . PRO A 1 370 ? 24.657 0.543 -45.327 1.00 84.44 370 PRO A CA 1
ATOM 2983 C C . PRO A 1 370 ? 25.533 0.867 -44.107 1.00 84.44 370 PRO A C 1
ATOM 2985 O O . PRO A 1 370 ? 25.045 1.265 -43.045 1.00 84.44 370 PRO A O 1
ATOM 2988 N N . THR A 1 371 ? 26.844 0.722 -44.285 1.00 86.25 371 THR A N 1
ATOM 2989 C CA . THR A 1 371 ? 27.857 1.125 -43.303 1.00 86.25 371 THR A CA 1
ATOM 2990 C C . THR A 1 371 ? 28.113 2.628 -43.402 1.00 86.25 371 THR A C 1
ATOM 2992 O O . THR A 1 371 ? 28.375 3.149 -44.483 1.00 86.25 371 THR A O 1
ATOM 2995 N N . TYR A 1 372 ? 28.095 3.317 -42.266 1.00 86.31 372 TYR A N 1
ATOM 2996 C CA . TYR A 1 372 ? 28.423 4.731 -42.128 1.00 86.31 372 TYR A CA 1
ATOM 2997 C C . TYR A 1 372 ? 29.759 4.892 -41.400 1.00 86.31 372 TYR A C 1
ATOM 2999 O O . TYR A 1 372 ? 29.919 4.431 -40.262 1.00 86.31 372 TYR A O 1
ATOM 3007 N N . SER A 1 373 ? 30.684 5.597 -42.047 1.00 87.31 373 SER A N 1
ATOM 3008 C CA . SER A 1 373 ? 31.957 6.058 -41.495 1.00 87.31 373 SER A CA 1
ATOM 3009 C C . SER A 1 373 ? 31.825 7.458 -40.895 1.00 87.31 373 SER A C 1
ATOM 3011 O O . SER A 1 373 ? 31.430 8.389 -41.595 1.00 87.31 373 SER A O 1
ATOM 3013 N N . ASN A 1 374 ? 32.205 7.627 -39.629 1.00 88.44 374 ASN A N 1
ATOM 3014 C CA . ASN A 1 374 ? 32.283 8.927 -38.957 1.00 88.44 374 ASN A CA 1
ATOM 3015 C C . ASN A 1 374 ? 33.726 9.214 -38.507 1.00 88.44 374 ASN A C 1
ATOM 3017 O O . ASN A 1 374 ? 34.363 8.309 -37.965 1.00 88.44 374 ASN A O 1
ATOM 3021 N N . PRO A 1 375 ? 34.247 10.447 -38.636 1.00 88.06 375 PRO A N 1
ATOM 3022 C CA . PRO A 1 375 ? 35.540 10.796 -38.055 1.00 88.06 375 PRO A CA 1
ATOM 3023 C C . PRO A 1 375 ? 35.482 10.725 -36.518 1.00 88.06 375 PRO A C 1
ATOM 3025 O O . PRO A 1 375 ? 34.589 11.288 -35.881 1.00 88.06 375 PRO A O 1
ATOM 3028 N N . ARG A 1 376 ? 36.448 10.023 -35.917 1.00 87.25 376 ARG A N 1
ATOM 3029 C CA . ARG A 1 376 ? 36.706 9.984 -34.466 1.00 87.25 376 ARG A CA 1
ATOM 3030 C C . ARG A 1 376 ? 37.765 11.017 -34.097 1.00 87.25 376 ARG A C 1
ATOM 3032 O O . ARG A 1 376 ? 37.599 11.742 -33.117 1.00 87.25 376 ARG A O 1
ATOM 3039 N N . GLY A 1 377 ? 38.822 11.145 -34.895 1.00 89.94 377 GLY A N 1
ATOM 3040 C CA . GLY A 1 377 ? 39.893 12.103 -34.639 1.00 89.94 377 GLY A CA 1
ATOM 3041 C C . GLY A 1 377 ? 41.143 11.866 -35.471 1.00 89.94 377 GLY A C 1
ATOM 3042 O O . GLY A 1 377 ? 41.124 11.094 -36.425 1.00 89.94 377 GLY A O 1
ATOM 3043 N N . TYR A 1 378 ? 42.234 12.509 -35.067 1.00 91.12 378 TYR A N 1
ATOM 3044 C CA . TYR A 1 378 ? 43.543 12.391 -35.709 1.00 91.12 378 TYR A CA 1
ATOM 3045 C C . TYR A 1 378 ? 44.636 12.241 -34.649 1.00 91.12 378 TYR A C 1
ATOM 3047 O O . TYR A 1 378 ? 44.507 12.774 -33.543 1.00 91.12 378 TYR A O 1
ATOM 3055 N N . TYR A 1 379 ? 45.710 11.531 -34.983 1.00 87.19 379 TYR A N 1
ATOM 3056 C CA . TYR A 1 379 ? 46.902 11.407 -34.150 1.00 87.19 379 TYR A CA 1
ATOM 3057 C C . TYR A 1 379 ? 48.151 11.792 -34.950 1.00 87.19 379 TYR A C 1
ATOM 3059 O O . TYR A 1 379 ? 48.438 11.198 -35.987 1.00 87.19 379 TYR A O 1
ATOM 3067 N N . ASN A 1 380 ? 48.868 12.797 -34.447 1.00 85.50 380 ASN A N 1
ATOM 3068 C CA . ASN A 1 380 ? 50.141 13.309 -34.965 1.00 85.50 380 ASN A CA 1
ATOM 3069 C C . ASN A 1 380 ? 51.001 13.675 -33.744 1.00 85.50 380 ASN A C 1
ATOM 3071 O O . ASN A 1 380 ? 50.965 14.809 -33.258 1.00 85.50 380 ASN A O 1
ATOM 3075 N N . GLY A 1 381 ? 51.602 12.658 -33.115 1.00 80.56 381 GLY A N 1
ATOM 3076 C CA . GLY A 1 381 ? 52.259 12.735 -31.798 1.00 80.56 381 GLY A CA 1
ATOM 3077 C C . GLY A 1 381 ? 51.310 12.976 -30.608 1.00 80.56 381 GLY A C 1
ATOM 3078 O O . GLY A 1 381 ? 51.495 12.408 -29.533 1.00 80.56 381 GLY A O 1
ATOM 3079 N N . THR A 1 382 ? 50.248 13.760 -30.804 1.00 83.75 382 THR A N 1
ATOM 3080 C CA . THR A 1 382 ? 49.163 14.030 -29.851 1.00 83.75 382 THR A CA 1
ATOM 3081 C C . THR A 1 382 ? 47.811 13.614 -30.434 1.00 83.75 382 THR A C 1
ATOM 3083 O O . THR A 1 382 ? 47.616 13.632 -31.649 1.00 83.75 382 THR A O 1
ATOM 3086 N N . LEU A 1 383 ? 46.878 13.197 -29.568 1.00 85.69 383 LEU A N 1
ATOM 3087 C CA . LEU A 1 383 ? 45.548 12.718 -29.961 1.00 85.69 383 LEU A CA 1
ATOM 3088 C C . LEU A 1 383 ? 44.520 13.856 -29.941 1.00 85.69 383 LEU A C 1
ATOM 3090 O O . LEU A 1 383 ? 44.201 14.390 -28.878 1.00 85.69 383 LEU A O 1
ATOM 3094 N N . ILE A 1 384 ? 43.945 14.160 -31.102 1.00 87.31 384 ILE A N 1
ATOM 3095 C CA . ILE A 1 384 ? 42.890 15.162 -31.277 1.00 87.31 384 ILE A CA 1
ATOM 3096 C C . ILE A 1 384 ? 41.549 14.435 -31.447 1.00 87.31 384 ILE A C 1
ATOM 3098 O O . ILE A 1 384 ? 41.250 13.902 -32.515 1.00 87.31 384 ILE A O 1
ATOM 3102 N N . ASP A 1 385 ? 40.741 14.398 -30.383 1.00 87.38 385 ASP A N 1
ATOM 3103 C CA . ASP A 1 385 ? 39.377 13.845 -30.388 1.00 87.38 385 ASP A CA 1
ATOM 3104 C C . ASP A 1 385 ? 38.407 14.855 -31.025 1.00 87.38 385 ASP A C 1
ATOM 3106 O O . ASP A 1 385 ? 38.230 15.960 -30.514 1.00 87.38 385 ASP A O 1
ATOM 3110 N N . THR A 1 386 ? 37.785 14.482 -32.145 1.00 88.00 386 THR A N 1
ATOM 3111 C CA . THR A 1 386 ? 36.873 15.355 -32.919 1.00 88.00 386 THR A CA 1
ATOM 3112 C C . THR A 1 386 ? 35.395 15.065 -32.658 1.00 88.00 386 THR A C 1
ATOM 3114 O O . THR A 1 386 ? 34.516 15.714 -33.227 1.00 88.00 386 THR A O 1
ATOM 3117 N N . ARG A 1 387 ? 35.085 14.091 -31.794 1.00 87.31 387 ARG A N 1
ATOM 3118 C CA . ARG A 1 387 ? 33.703 13.674 -31.541 1.00 87.31 387 ARG A CA 1
ATOM 3119 C C . ARG A 1 387 ? 32.928 14.738 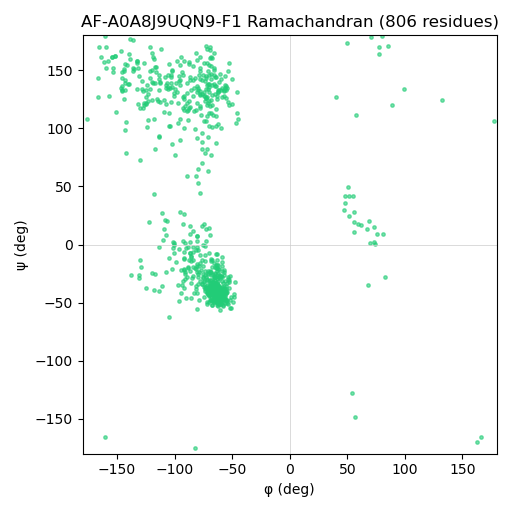-30.758 1.00 87.31 387 ARG A C 1
ATOM 3121 O O . ARG A 1 387 ? 33.413 15.196 -29.725 1.00 87.31 387 ARG A O 1
ATOM 3128 N N . PRO A 1 388 ? 31.661 15.022 -31.116 1.00 83.31 388 PRO A N 1
ATOM 3129 C CA . PRO A 1 388 ? 30.813 15.912 -30.318 1.00 83.31 388 PRO A CA 1
ATOM 3130 C C . PRO A 1 388 ? 30.482 15.318 -28.937 1.00 83.31 388 PRO A C 1
ATOM 3132 O O . PRO A 1 388 ? 30.253 16.050 -27.975 1.00 83.31 388 PRO A O 1
ATOM 3135 N N . HIS A 1 389 ? 30.447 13.985 -28.835 1.00 85.00 389 HIS A N 1
ATOM 3136 C CA . HIS A 1 389 ? 30.047 13.222 -27.653 1.00 85.00 389 HIS A CA 1
ATOM 3137 C C . HIS A 1 389 ? 30.916 11.962 -27.517 1.00 85.00 389 HIS A C 1
ATOM 3139 O O . HIS A 1 389 ? 31.101 11.223 -28.490 1.00 85.00 389 HIS A O 1
ATOM 3145 N N . LYS A 1 390 ? 31.442 11.688 -26.316 1.00 82.81 390 LYS A N 1
ATOM 3146 C CA . LYS A 1 390 ? 32.346 10.547 -26.061 1.00 82.81 390 LYS A CA 1
ATOM 3147 C C . LYS A 1 390 ? 31.589 9.223 -25.919 1.00 82.81 390 LYS A C 1
ATOM 3149 O O . LYS A 1 390 ? 32.132 8.161 -26.215 1.00 82.81 390 LYS A O 1
ATOM 3154 N N . GLU A 1 391 ? 30.315 9.285 -25.559 1.00 85.81 391 GLU A N 1
ATOM 3155 C CA . GLU A 1 391 ? 29.428 8.154 -25.303 1.00 85.81 391 GLU A CA 1
ATOM 3156 C C . GLU A 1 391 ? 28.925 7.526 -26.625 1.00 85.81 391 GLU A C 1
ATOM 3158 O O . GLU A 1 391 ? 28.246 8.185 -27.415 1.00 85.81 391 GLU A O 1
ATOM 3163 N N . LEU A 1 392 ? 29.235 6.244 -26.870 1.00 85.38 392 LEU A N 1
ATOM 3164 C CA . LEU A 1 392 ? 28.925 5.524 -28.122 1.00 85.38 392 LEU A CA 1
ATOM 3165 C C . LEU A 1 392 ? 27.442 5.633 -28.521 1.00 85.38 392 LEU A C 1
ATOM 3167 O O . LEU A 1 392 ? 27.100 6.131 -29.594 1.00 85.38 392 LEU A O 1
ATOM 3171 N N . PHE A 1 393 ? 26.558 5.247 -27.601 1.00 86.94 393 PHE A N 1
ATOM 3172 C CA . PHE A 1 393 ? 25.102 5.229 -27.779 1.00 86.94 393 PHE A CA 1
ATOM 3173 C C . PHE A 1 393 ? 24.476 6.627 -27.894 1.00 86.94 393 PHE A C 1
ATOM 3175 O O . PHE A 1 393 ? 23.330 6.763 -28.311 1.00 86.94 393 PHE A O 1
ATOM 3182 N N . ARG A 1 394 ? 25.231 7.685 -27.565 1.00 85.25 394 ARG A N 1
ATOM 3183 C CA . ARG A 1 394 ? 24.823 9.078 -27.779 1.00 85.25 394 ARG A CA 1
ATOM 3184 C C . ARG A 1 394 ? 25.174 9.569 -29.184 1.00 85.25 394 ARG A C 1
ATOM 3186 O O . ARG A 1 394 ? 24.411 10.355 -29.733 1.00 85.25 394 ARG A O 1
ATOM 3193 N N . ARG A 1 395 ? 26.278 9.094 -29.778 1.00 88.00 395 ARG A N 1
ATOM 3194 C CA . ARG A 1 395 ? 26.588 9.327 -31.203 1.00 88.00 395 ARG A CA 1
ATOM 3195 C C . ARG A 1 395 ? 25.651 8.532 -32.115 1.00 88.00 395 ARG A C 1
ATOM 3197 O O . ARG A 1 395 ? 25.132 9.074 -33.081 1.00 88.00 395 ARG A O 1
ATOM 3204 N N . ARG A 1 396 ? 25.387 7.268 -31.771 1.00 87.25 396 ARG A N 1
ATOM 3205 C CA . ARG A 1 396 ? 24.594 6.316 -32.574 1.00 87.25 396 ARG A CA 1
ATOM 3206 C C . ARG A 1 396 ? 23.098 6.298 -32.239 1.00 87.25 396 ARG A C 1
ATOM 3208 O O . ARG A 1 396 ? 22.436 5.285 -32.422 1.00 87.25 396 ARG A O 1
ATOM 3215 N N . GLN A 1 397 ? 22.566 7.407 -31.723 1.00 86.44 397 GLN A N 1
ATOM 3216 C CA . GLN A 1 397 ? 21.168 7.489 -31.292 1.00 86.44 397 GLN A CA 1
ATOM 3217 C C . GLN A 1 397 ? 20.176 7.303 -32.457 1.00 86.44 397 GLN A C 1
ATOM 3219 O O . GLN A 1 397 ? 19.114 6.732 -32.258 1.00 86.44 397 GLN A O 1
ATOM 3224 N N . ASN A 1 398 ? 20.506 7.788 -33.657 1.00 88.31 398 ASN A N 1
ATOM 3225 C CA . ASN A 1 398 ? 19.642 7.723 -34.838 1.00 88.31 398 ASN A CA 1
ATOM 3226 C C . ASN A 1 398 ? 19.881 6.414 -35.616 1.00 88.31 398 ASN A C 1
ATOM 3228 O O . ASN A 1 398 ? 20.961 6.238 -36.179 1.00 88.31 398 ASN A O 1
ATOM 3232 N N . ILE A 1 399 ? 18.876 5.532 -35.694 1.00 89.62 399 ILE A N 1
ATOM 3233 C CA . ILE A 1 399 ? 18.955 4.261 -36.443 1.00 89.62 399 ILE A CA 1
ATOM 3234 C C . ILE A 1 399 ? 18.445 4.357 -37.895 1.00 89.62 399 ILE A C 1
ATOM 3236 O O . ILE A 1 399 ? 18.167 3.341 -38.532 1.00 89.62 399 ILE A O 1
ATOM 3240 N N . MET A 1 400 ? 18.345 5.577 -38.433 1.00 89.81 400 MET A N 1
ATOM 3241 C CA . MET A 1 400 ? 18.042 5.884 -39.839 1.00 89.81 400 MET A CA 1
ATOM 3242 C C . MET A 1 400 ? 16.743 5.245 -40.362 1.00 89.81 400 MET A C 1
ATOM 3244 O O . MET A 1 400 ? 16.690 4.738 -41.480 1.00 89.81 400 MET A O 1
ATOM 3248 N N . GLY A 1 401 ? 15.681 5.252 -39.552 1.00 89.31 401 GLY A N 1
ATOM 3249 C CA . GLY A 1 401 ? 14.369 4.732 -39.939 1.00 89.31 401 GLY A CA 1
ATOM 3250 C C . GLY A 1 401 ? 14.261 3.204 -39.951 1.00 89.31 401 GLY A C 1
ATOM 3251 O O . GLY A 1 401 ? 13.243 2.681 -40.410 1.00 89.31 401 GLY A O 1
ATOM 3252 N N . HIS A 1 402 ? 15.260 2.463 -39.454 1.00 91.69 402 HIS A N 1
ATOM 3253 C CA . HIS A 1 402 ? 15.181 1.002 -39.383 1.00 91.69 402 HIS A CA 1
ATOM 3254 C C . HIS A 1 402 ? 13.925 0.535 -38.609 1.00 91.69 402 HIS A C 1
ATOM 3256 O O . HIS A 1 402 ? 13.636 1.077 -37.536 1.00 91.69 402 HIS A O 1
ATOM 3262 N N . PRO A 1 403 ? 13.148 -0.435 -39.134 1.00 93.56 403 PRO A N 1
ATOM 3263 C CA . PRO A 1 403 ? 11.961 -0.935 -38.452 1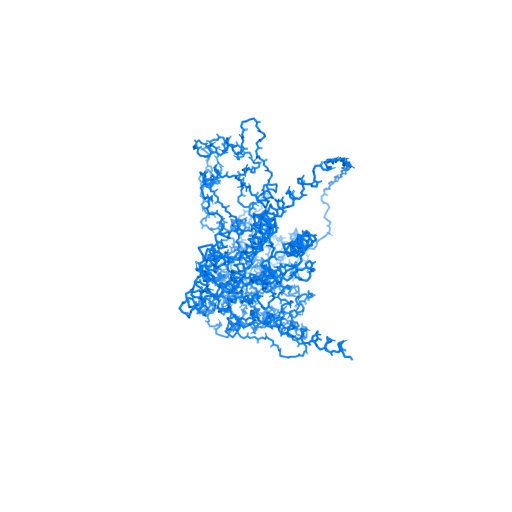.00 93.56 403 PRO A CA 1
ATOM 3264 C C . PRO A 1 403 ? 12.299 -1.786 -37.227 1.00 93.56 403 PRO A C 1
ATOM 3266 O O . PRO A 1 403 ? 12.883 -2.855 -37.370 1.00 93.56 403 PRO A O 1
ATOM 3269 N N . LEU A 1 404 ? 11.840 -1.352 -36.051 1.00 94.56 404 LEU A N 1
ATOM 3270 C CA . LEU A 1 404 ? 11.883 -2.133 -34.812 1.00 94.56 404 LEU A CA 1
ATOM 3271 C C . LEU A 1 404 ? 10.482 -2.629 -34.452 1.00 94.56 404 LEU A C 1
ATOM 3273 O O . LEU A 1 404 ? 9.499 -1.893 -34.561 1.00 94.56 404 LEU A O 1
ATOM 3277 N N . THR A 1 405 ? 10.390 -3.875 -33.998 1.00 95.94 405 THR A N 1
ATOM 3278 C CA . THR A 1 405 ? 9.126 -4.568 -33.738 1.00 95.94 405 THR A CA 1
ATOM 3279 C C . THR A 1 405 ? 8.897 -4.745 -32.240 1.00 95.94 405 THR A C 1
ATOM 3281 O O . THR A 1 405 ? 9.619 -5.494 -31.579 1.00 95.94 405 THR A O 1
ATOM 3284 N N . MET A 1 406 ? 7.868 -4.080 -31.704 1.00 95.38 406 MET A N 1
ATOM 3285 C CA . MET A 1 406 ? 7.441 -4.229 -30.309 1.00 95.38 406 MET A CA 1
ATOM 3286 C C . MET A 1 406 ? 6.343 -5.288 -30.135 1.00 95.38 406 MET A C 1
ATOM 3288 O O . MET A 1 406 ? 5.287 -5.234 -30.769 1.00 95.38 406 MET A O 1
ATOM 3292 N N . ALA A 1 407 ? 6.565 -6.236 -29.228 1.00 96.19 407 ALA A N 1
ATOM 3293 C CA . ALA A 1 407 ? 5.568 -7.216 -28.817 1.00 96.19 407 ALA A CA 1
ATOM 3294 C C . ALA A 1 407 ? 4.757 -6.704 -27.617 1.00 96.19 407 ALA A C 1
ATOM 3296 O O . ALA A 1 407 ? 5.300 -6.445 -26.543 1.00 96.19 407 ALA A O 1
ATOM 3297 N N . ASN A 1 408 ? 3.449 -6.566 -27.813 1.00 94.31 408 ASN A N 1
ATOM 3298 C CA . ASN A 1 408 ? 2.501 -6.036 -26.839 1.00 94.31 408 ASN A CA 1
ATOM 3299 C C . ASN A 1 408 ? 1.717 -7.165 -26.176 1.00 94.31 408 ASN A C 1
ATOM 3301 O O . ASN A 1 408 ? 1.224 -8.057 -26.870 1.00 94.31 408 ASN A O 1
ATOM 3305 N N . VAL A 1 409 ? 1.554 -7.109 -24.852 1.00 91.88 409 VAL A N 1
ATOM 3306 C CA . VAL A 1 409 ? 0.779 -8.117 -24.117 1.00 91.88 409 VAL A CA 1
ATOM 3307 C C . VAL A 1 409 ? -0.578 -7.574 -23.690 1.00 91.88 409 VAL A C 1
ATOM 3309 O O . VAL A 1 409 ? -0.646 -6.677 -22.855 1.00 91.88 409 VAL A O 1
ATOM 3312 N N . ILE A 1 410 ? -1.634 -8.144 -24.278 1.00 91.81 410 ILE A N 1
ATOM 3313 C CA . ILE A 1 410 ? -3.046 -7.824 -24.019 1.00 91.81 410 ILE A CA 1
ATOM 3314 C C . ILE A 1 410 ? -3.743 -9.047 -23.415 1.00 91.81 410 ILE A C 1
ATOM 3316 O O . ILE A 1 410 ? -3.667 -10.150 -23.964 1.00 91.81 410 ILE A O 1
ATOM 3320 N N . GLN A 1 411 ? -4.364 -8.868 -22.253 1.00 86.25 411 GLN A N 1
ATOM 3321 C CA . GLN A 1 411 ? -4.899 -9.956 -21.429 1.00 86.25 411 GLN A CA 1
ATOM 3322 C C . GLN A 1 411 ? -6.337 -9.705 -20.975 1.00 86.25 411 GLN A C 1
ATOM 3324 O O . GLN A 1 411 ? -7.067 -10.677 -20.805 1.00 86.25 411 GLN A O 1
ATOM 3329 N N . ASP A 1 412 ? -6.752 -8.444 -20.818 1.00 82.12 412 ASP A N 1
ATOM 3330 C CA . ASP A 1 412 ? -8.110 -8.131 -20.361 1.00 82.12 412 ASP A CA 1
ATOM 3331 C C . ASP A 1 412 ? -9.138 -8.190 -21.506 1.00 82.12 412 ASP A C 1
ATOM 3333 O O . ASP A 1 412 ? -10.280 -8.593 -21.286 1.00 82.12 412 ASP A O 1
ATOM 3337 N N . SER A 1 413 ? -8.764 -7.777 -22.728 1.00 83.56 413 SER A N 1
ATOM 3338 C CA . SER A 1 413 ? -9.660 -7.819 -23.895 1.00 83.56 413 SER A CA 1
ATOM 3339 C C . SER A 1 413 ? -8.944 -7.791 -25.250 1.00 83.56 413 SER A C 1
ATOM 3341 O O . SER A 1 413 ? -7.905 -7.160 -25.435 1.00 83.56 413 SER A O 1
ATOM 3343 N N . ASN A 1 414 ? -9.585 -8.395 -26.255 1.00 86.94 414 ASN A N 1
ATOM 3344 C CA . ASN A 1 414 ? -9.189 -8.286 -27.662 1.00 86.94 414 ASN A CA 1
ATOM 3345 C C . ASN A 1 414 ? -9.525 -6.914 -28.285 1.00 86.94 414 ASN A C 1
ATOM 3347 O O . ASN A 1 414 ? -9.016 -6.607 -29.361 1.00 86.94 414 ASN A O 1
ATOM 3351 N N . SER A 1 415 ? -10.355 -6.077 -27.650 1.00 88.31 415 SER A N 1
ATOM 3352 C CA . SER A 1 415 ? -10.603 -4.692 -28.098 1.00 88.31 415 SER A CA 1
ATOM 3353 C C . SER A 1 415 ? -9.341 -3.827 -28.002 1.00 88.31 415 SER A C 1
ATOM 3355 O O . SER A 1 415 ? -9.079 -3.006 -28.884 1.00 88.31 415 SER A O 1
ATOM 3357 N N . SER A 1 416 ? -8.497 -4.070 -26.993 1.00 88.44 416 SER A N 1
ATOM 3358 C CA . SER A 1 416 ? -7.248 -3.345 -26.740 1.00 88.44 416 SER A CA 1
ATOM 3359 C C . SER A 1 416 ? -6.308 -3.287 -27.952 1.00 88.44 416 SER A C 1
ATOM 3361 O O . SER A 1 416 ? -5.631 -2.276 -28.135 1.00 88.44 416 SER A O 1
ATOM 3363 N N . GLN A 1 417 ? -6.312 -4.300 -28.831 1.00 89.62 417 GLN A N 1
ATOM 3364 C CA . GLN A 1 417 ? -5.489 -4.309 -30.053 1.00 89.62 417 GLN A CA 1
ATOM 3365 C C . GLN A 1 417 ? -5.836 -3.180 -31.042 1.00 89.62 417 GLN A C 1
ATOM 3367 O O . GLN A 1 417 ? -4.990 -2.782 -31.837 1.00 89.62 417 GLN A O 1
ATOM 3372 N N . TYR A 1 418 ? -7.065 -2.650 -30.992 1.00 90.00 418 TYR A N 1
ATOM 3373 C CA . TYR A 1 418 ? -7.508 -1.525 -31.820 1.00 90.00 418 TYR A CA 1
ATOM 3374 C C . TYR A 1 418 ? -7.275 -0.173 -31.136 1.00 90.00 418 TYR A C 1
ATOM 3376 O O . TYR A 1 418 ? -7.039 0.822 -31.820 1.00 90.00 418 TYR A O 1
ATOM 3384 N N . HIS A 1 419 ? -7.321 -0.141 -29.801 1.00 88.69 419 HIS A N 1
ATOM 3385 C CA . HIS A 1 419 ? -7.164 1.076 -29.001 1.00 88.69 419 HIS A CA 1
ATOM 3386 C C . HIS A 1 419 ? -5.694 1.476 -28.802 1.00 88.69 419 HIS A C 1
ATOM 3388 O O . HIS A 1 419 ? -5.377 2.663 -28.885 1.00 88.69 419 HIS A O 1
ATOM 3394 N N . LEU A 1 420 ? -4.777 0.513 -28.604 1.00 89.19 420 LEU A N 1
ATOM 3395 C CA . LEU A 1 420 ? -3.342 0.802 -28.432 1.00 89.19 420 LEU A CA 1
ATOM 3396 C C . LEU A 1 420 ? -2.746 1.568 -29.639 1.00 89.19 420 LEU A C 1
ATOM 3398 O O . LEU A 1 420 ? -2.221 2.657 -29.417 1.00 89.19 420 LEU A O 1
ATOM 3402 N N . PRO A 1 421 ? -2.881 1.109 -30.905 1.00 89.62 421 PRO A N 1
ATOM 3403 C CA . PRO A 1 421 ? -2.290 1.798 -32.060 1.00 89.62 421 PRO A CA 1
ATOM 3404 C C . PRO A 1 421 ? -2.920 3.152 -32.406 1.00 89.62 421 PRO A C 1
ATOM 3406 O O . PRO A 1 421 ? -2.356 3.904 -33.195 1.00 89.62 421 PRO A O 1
ATOM 3409 N N . ARG A 1 422 ? -4.097 3.456 -31.845 1.00 89.31 422 ARG A N 1
ATOM 3410 C CA . ARG A 1 422 ? -4.775 4.753 -31.984 1.00 89.31 422 ARG A CA 1
ATOM 3411 C C . ARG A 1 422 ? -4.414 5.737 -30.869 1.00 89.31 422 ARG A C 1
ATOM 3413 O O . ARG A 1 422 ? -4.778 6.903 -30.971 1.00 89.31 422 ARG A O 1
ATOM 3420 N N . GLU A 1 423 ? -3.763 5.255 -29.806 1.00 85.00 423 GLU A N 1
ATOM 3421 C CA . GLU A 1 423 ? -3.538 5.962 -28.536 1.00 85.00 423 GLU A CA 1
ATOM 3422 C C . GLU A 1 423 ? -4.812 6.637 -27.980 1.00 85.00 423 GLU A C 1
ATOM 3424 O O . GLU A 1 423 ? -4.762 7.661 -27.290 1.00 85.00 423 GLU A O 1
ATOM 3429 N N . ASP A 1 424 ? -5.979 6.052 -28.278 1.00 84.00 424 ASP A N 1
ATOM 3430 C CA . ASP A 1 424 ? -7.258 6.594 -27.840 1.00 84.00 424 ASP A CA 1
ATOM 3431 C C . ASP A 1 424 ? -7.487 6.344 -26.339 1.00 84.00 424 ASP A C 1
ATOM 3433 O O . ASP A 1 424 ? -6.882 5.476 -25.703 1.00 84.00 424 ASP A O 1
ATOM 3437 N N . ARG A 1 425 ? -8.339 7.177 -25.731 1.00 81.50 425 ARG A N 1
ATOM 3438 C CA . ARG A 1 425 ? -8.592 7.149 -24.282 1.00 81.50 425 ARG A CA 1
ATOM 3439 C C . ARG A 1 425 ? -9.828 6.323 -23.919 1.00 81.50 425 ARG A C 1
ATOM 3441 O O . ARG A 1 425 ? -10.467 6.610 -22.908 1.00 81.50 425 ARG A O 1
ATOM 3448 N N . LEU A 1 426 ? -10.172 5.322 -24.731 1.00 83.94 426 LEU A N 1
ATOM 3449 C CA . LEU A 1 426 ? -11.274 4.403 -24.465 1.00 83.94 426 LEU A CA 1
ATOM 3450 C C . LEU A 1 426 ? -10.811 3.217 -23.606 1.00 83.94 426 LEU A C 1
ATOM 3452 O O . LEU A 1 426 ? -9.626 2.864 -23.533 1.00 83.94 426 LEU A O 1
ATOM 3456 N N . GLU A 1 427 ? -11.775 2.621 -22.901 1.00 85.56 427 GLU A N 1
ATOM 3457 C CA . GLU A 1 427 ? -11.597 1.402 -22.100 1.00 85.56 427 GLU A CA 1
ATOM 3458 C C . GLU A 1 427 ? -10.362 1.444 -21.175 1.00 85.56 427 GLU A C 1
ATOM 3460 O O . GLU A 1 427 ? -9.606 0.482 -21.072 1.00 85.56 427 GLU A O 1
ATOM 3465 N N . LEU A 1 428 ? -10.097 2.579 -20.512 1.00 86.00 428 LEU A N 1
ATOM 3466 C CA . LEU A 1 428 ? -8.869 2.790 -19.718 1.00 86.00 428 LEU A CA 1
ATOM 3467 C C . LEU A 1 428 ? -8.723 1.855 -18.498 1.00 86.00 428 LEU A C 1
ATOM 3469 O O . LEU A 1 428 ? -7.680 1.867 -17.843 1.00 86.00 428 LEU A O 1
ATOM 3473 N N . HIS A 1 429 ? -9.760 1.078 -18.177 1.00 83.69 429 HIS A N 1
ATOM 3474 C CA . HIS A 1 429 ? -9.738 0.010 -17.176 1.00 83.69 429 HIS A CA 1
ATOM 3475 C C . HIS A 1 429 ? -9.260 -1.346 -17.736 1.00 83.69 429 HIS A C 1
ATOM 3477 O O . HIS A 1 429 ? -9.051 -2.259 -16.947 1.00 83.69 429 HIS A O 1
ATOM 3483 N N . LEU A 1 430 ? -9.070 -1.467 -19.058 1.00 88.31 430 LEU A N 1
ATOM 3484 C CA . LEU A 1 430 ? -8.520 -2.638 -19.750 1.00 88.31 430 LEU A CA 1
ATOM 3485 C C . LEU A 1 430 ? -7.099 -2.344 -20.251 1.00 88.31 430 LEU A C 1
ATOM 3487 O O . LEU A 1 430 ? -6.835 -1.277 -20.820 1.00 88.31 430 LEU A O 1
ATOM 3491 N N . ASP A 1 431 ? -6.201 -3.299 -20.022 1.00 88.12 431 ASP A N 1
ATOM 3492 C CA . ASP A 1 431 ? -4.795 -3.357 -20.426 1.00 88.12 431 ASP A CA 1
ATOM 3493 C C . ASP A 1 431 ? -4.014 -2.061 -20.126 1.00 88.12 431 ASP A C 1
ATOM 3495 O O . ASP A 1 431 ? -3.120 -1.647 -20.866 1.00 88.12 431 ASP A O 1
ATOM 3499 N N . SER A 1 432 ? -4.341 -1.401 -19.008 1.00 87.12 432 SER A N 1
ATOM 3500 C CA . SER A 1 432 ? -3.830 -0.073 -18.626 1.00 87.12 432 SER A CA 1
ATOM 3501 C C . SER A 1 432 ? -2.297 0.003 -18.582 1.00 87.12 432 SER A C 1
ATOM 3503 O O . SER A 1 432 ? -1.704 0.985 -19.031 1.00 87.12 432 SER A O 1
ATOM 3505 N N . ILE A 1 433 ? -1.648 -1.067 -18.115 1.00 88.88 433 ILE A N 1
ATOM 3506 C CA . ILE A 1 433 ? -0.188 -1.221 -18.075 1.00 88.88 433 ILE A CA 1
ATOM 3507 C C . ILE A 1 433 ? 0.405 -1.323 -19.487 1.00 88.88 433 ILE A C 1
ATOM 3509 O O . ILE A 1 433 ? 1.446 -0.719 -19.757 1.00 88.88 433 ILE A O 1
ATOM 3513 N N . ALA A 1 434 ? -0.256 -2.038 -20.403 1.00 90.88 434 ALA A N 1
ATOM 3514 C CA . ALA A 1 434 ? 0.165 -2.131 -21.799 1.00 90.88 434 ALA A CA 1
ATOM 3515 C C . ALA A 1 434 ? -0.039 -0.793 -22.527 1.00 90.88 434 ALA A C 1
ATOM 3517 O O . ALA A 1 434 ? 0.855 -0.363 -23.247 1.00 90.88 434 ALA A O 1
ATOM 3518 N N . LYS A 1 435 ? -1.140 -0.072 -22.259 1.00 91.00 435 LYS A N 1
ATOM 3519 C CA . LYS A 1 435 ? -1.395 1.287 -22.782 1.00 91.00 435 LYS A CA 1
ATOM 3520 C C . LYS A 1 435 ? -0.308 2.285 -22.348 1.00 91.00 435 LYS A C 1
ATOM 3522 O O . LYS A 1 435 ? 0.207 3.028 -23.178 1.00 91.00 435 LYS A O 1
ATOM 3527 N N . ILE A 1 436 ? 0.112 2.265 -21.078 1.00 90.25 436 ILE A N 1
ATOM 3528 C CA . ILE A 1 436 ? 1.256 3.069 -20.594 1.00 90.25 436 ILE A CA 1
ATOM 3529 C C . ILE A 1 436 ? 2.557 2.648 -21.284 1.00 90.25 436 ILE A C 1
ATOM 3531 O O . ILE A 1 436 ? 3.358 3.497 -21.684 1.00 90.25 436 ILE A O 1
ATOM 3535 N N . SER A 1 437 ? 2.781 1.341 -21.411 1.00 92.31 437 SER A N 1
ATOM 3536 C CA . SER A 1 437 ? 4.039 0.808 -21.929 1.00 92.31 437 SER A CA 1
ATOM 3537 C C . SER A 1 437 ? 4.210 1.068 -23.426 1.00 92.31 437 SER A C 1
ATOM 3539 O O . SER A 1 437 ? 5.291 1.480 -23.838 1.00 92.31 437 SER A O 1
ATOM 3541 N N . TRP A 1 438 ? 3.133 0.944 -24.210 1.00 93.00 438 TRP A N 1
ATOM 3542 C CA . TRP A 1 438 ? 3.063 1.349 -25.617 1.00 93.00 438 TRP A CA 1
ATOM 3543 C C . TRP A 1 438 ? 3.559 2.784 -25.803 1.00 93.00 438 TRP A C 1
ATOM 3545 O O . TRP A 1 438 ? 4.503 3.005 -26.553 1.00 93.00 438 TRP A O 1
ATOM 3555 N N . ILE A 1 439 ? 2.988 3.749 -25.070 1.00 92.56 439 ILE A N 1
ATOM 3556 C CA . ILE A 1 439 ? 3.318 5.177 -25.217 1.00 92.56 439 ILE A CA 1
ATOM 3557 C C . ILE A 1 439 ? 4.810 5.428 -24.937 1.00 92.56 439 ILE A C 1
ATOM 3559 O O . ILE A 1 439 ? 5.482 6.123 -25.696 1.00 92.56 439 ILE A O 1
ATOM 3563 N N . ASN A 1 440 ? 5.364 4.828 -23.878 1.00 93.31 440 ASN A N 1
ATOM 3564 C CA . ASN A 1 440 ? 6.786 4.977 -23.549 1.00 93.31 440 ASN A CA 1
ATOM 3565 C C . ASN A 1 440 ? 7.707 4.307 -24.595 1.00 93.31 440 ASN A C 1
ATOM 3567 O O . ASN A 1 440 ? 8.756 4.861 -24.920 1.00 93.31 440 ASN A O 1
ATOM 3571 N N . VAL A 1 441 ? 7.328 3.150 -25.153 1.00 94.56 441 VAL A N 1
ATOM 3572 C CA . VAL A 1 441 ? 8.086 2.474 -26.226 1.00 94.56 441 VAL A CA 1
ATOM 3573 C C . VAL A 1 441 ? 8.001 3.242 -27.548 1.00 94.56 441 VAL A C 1
ATOM 3575 O O . VAL A 1 441 ? 9.014 3.407 -28.225 1.00 94.56 441 VAL A O 1
ATOM 3578 N N . HIS A 1 442 ? 6.833 3.783 -27.890 1.00 94.25 442 HIS A N 1
ATOM 3579 C CA . HIS A 1 442 ? 6.636 4.600 -29.084 1.00 94.25 442 HIS A CA 1
ATOM 3580 C C . HIS A 1 442 ? 7.458 5.901 -29.016 1.00 94.25 442 HIS A C 1
ATOM 3582 O O . HIS A 1 442 ? 8.135 6.248 -29.985 1.00 94.25 442 HIS A O 1
ATOM 3588 N N . ILE A 1 443 ? 7.518 6.556 -27.849 1.00 94.19 443 ILE A N 1
ATOM 3589 C CA . ILE A 1 443 ? 8.418 7.698 -27.616 1.00 94.19 443 ILE A CA 1
ATOM 3590 C C . ILE A 1 443 ? 9.894 7.272 -27.721 1.00 94.19 443 ILE A C 1
ATOM 3592 O O . ILE A 1 443 ? 10.684 7.984 -28.339 1.00 94.19 443 ILE A O 1
ATOM 3596 N N . ALA A 1 444 ? 10.286 6.105 -27.195 1.00 94.94 444 ALA A N 1
ATOM 3597 C CA . ALA A 1 444 ? 11.656 5.602 -27.349 1.00 94.94 444 ALA A CA 1
ATOM 3598 C C . ALA A 1 444 ? 12.029 5.363 -28.825 1.00 94.94 444 ALA A C 1
ATOM 3600 O O . ALA A 1 444 ? 13.138 5.701 -29.237 1.00 94.94 444 ALA A O 1
ATOM 3601 N N . PHE A 1 445 ? 11.103 4.855 -29.643 1.00 95.38 445 PHE A N 1
ATOM 3602 C CA . PHE A 1 445 ? 11.296 4.709 -31.089 1.00 95.38 445 PHE A CA 1
ATOM 3603 C C . PHE A 1 445 ? 11.437 6.064 -31.797 1.00 95.38 445 PHE A C 1
ATOM 3605 O O . PHE A 1 445 ? 12.352 6.225 -32.604 1.00 95.38 445 PHE A O 1
ATOM 3612 N N . GLN A 1 446 ? 10.616 7.061 -31.451 1.00 94.19 446 GLN A N 1
ATOM 3613 C CA . GLN A 1 446 ? 10.764 8.432 -31.963 1.00 94.19 446 GLN A CA 1
ATOM 3614 C C . GLN A 1 446 ? 12.126 9.034 -31.576 1.00 94.19 446 GLN A C 1
ATOM 3616 O O . GLN A 1 446 ? 12.812 9.614 -32.416 1.00 94.19 446 GLN A O 1
ATOM 3621 N N . MET A 1 447 ? 12.575 8.831 -30.332 1.00 93.56 447 MET A N 1
ATOM 3622 C CA . MET A 1 447 ? 13.889 9.280 -29.853 1.00 93.56 447 MET A CA 1
ATOM 3623 C C . MET A 1 447 ? 15.072 8.592 -30.549 1.00 93.56 447 MET A C 1
ATOM 3625 O O . MET A 1 447 ? 16.160 9.171 -30.575 1.00 93.56 447 MET A O 1
ATOM 3629 N N . LEU A 1 448 ? 14.877 7.388 -31.096 1.00 93.19 448 LEU A N 1
ATOM 3630 C CA . LEU A 1 448 ? 15.878 6.651 -31.875 1.00 93.19 448 LEU A CA 1
ATOM 3631 C C . LEU A 1 448 ? 15.735 6.841 -33.397 1.00 93.19 448 LEU A C 1
ATOM 3633 O O . LEU A 1 448 ? 16.563 6.329 -34.150 1.00 93.19 448 LEU A O 1
ATOM 3637 N N . ASN A 1 449 ? 14.705 7.559 -33.866 1.00 94.00 449 ASN A N 1
ATOM 3638 C CA . ASN A 1 449 ? 14.305 7.604 -35.278 1.00 94.00 449 ASN A CA 1
ATOM 3639 C C . ASN A 1 449 ? 14.149 6.186 -35.881 1.00 94.00 449 ASN A C 1
ATOM 3641 O O . ASN A 1 449 ? 14.724 5.855 -36.919 1.00 94.00 449 ASN A O 1
ATOM 3645 N N . ALA A 1 450 ? 13.408 5.331 -35.173 1.00 94.62 450 ALA A N 1
ATOM 3646 C CA . ALA A 1 450 ? 13.047 3.975 -35.580 1.00 94.62 450 ALA A CA 1
ATOM 3647 C C . ALA A 1 450 ? 11.654 3.946 -36.232 1.00 94.62 450 ALA A C 1
ATOM 3649 O O . ALA A 1 450 ? 10.746 4.648 -35.784 1.00 94.62 450 ALA A O 1
ATOM 3650 N N . THR A 1 451 ? 11.446 3.087 -37.235 1.00 94.50 451 THR A N 1
ATOM 3651 C CA . THR A 1 451 ? 10.100 2.865 -37.796 1.00 94.50 451 THR A CA 1
ATOM 3652 C C . THR A 1 451 ? 9.318 1.898 -36.892 1.00 94.50 451 THR A C 1
ATOM 3654 O O . THR A 1 451 ? 9.770 0.767 -36.702 1.00 94.50 451 THR A O 1
ATOM 3657 N N . PRO A 1 452 ? 8.147 2.270 -36.337 1.00 93.94 452 PRO A N 1
ATOM 3658 C CA . PRO A 1 452 ? 7.384 1.376 -35.471 1.00 93.94 452 PRO A CA 1
ATOM 3659 C C . PRO A 1 452 ? 6.762 0.207 -36.245 1.00 93.94 452 PRO A C 1
ATOM 3661 O O . PRO A 1 452 ? 5.946 0.397 -37.147 1.00 93.94 452 PRO A O 1
ATOM 3664 N N . ARG A 1 453 ? 7.073 -1.019 -35.822 1.00 95.50 453 ARG A N 1
ATOM 3665 C CA . ARG A 1 453 ? 6.268 -2.224 -36.070 1.00 95.50 453 ARG A CA 1
ATOM 3666 C C . ARG A 1 453 ? 5.759 -2.773 -34.742 1.00 95.50 453 ARG A C 1
ATOM 3668 O O . ARG A 1 453 ? 6.385 -2.577 -33.702 1.00 95.50 453 ARG A O 1
ATOM 3675 N N . TYR A 1 454 ? 4.630 -3.473 -34.763 1.00 95.25 454 TYR A N 1
ATOM 3676 C CA . TYR A 1 454 ? 4.024 -4.027 -33.555 1.00 95.25 454 TYR A CA 1
ATOM 3677 C C . TYR A 1 454 ? 3.338 -5.367 -33.814 1.00 95.25 454 TYR A C 1
ATOM 3679 O O . TYR A 1 454 ? 2.798 -5.605 -34.892 1.00 95.25 454 TYR A O 1
ATOM 3687 N N . ILE A 1 455 ? 3.347 -6.226 -32.795 1.00 95.62 455 ILE A N 1
ATOM 3688 C CA . ILE A 1 455 ? 2.567 -7.468 -32.725 1.00 95.62 455 ILE A CA 1
ATOM 3689 C C . ILE A 1 455 ? 1.871 -7.566 -31.363 1.00 95.62 455 ILE A C 1
ATOM 3691 O O . ILE A 1 455 ? 2.317 -6.949 -30.393 1.00 95.62 455 ILE A O 1
ATOM 3695 N N . PHE A 1 456 ? 0.801 -8.358 -31.280 1.00 94.44 456 PHE A N 1
ATOM 3696 C CA . PHE A 1 456 ? 0.056 -8.619 -30.045 1.00 94.44 456 PHE A CA 1
ATOM 3697 C C . PHE A 1 456 ? 0.201 -10.080 -29.607 1.00 94.44 456 PHE A C 1
ATOM 3699 O O . PHE A 1 456 ? 0.295 -10.982 -30.437 1.00 94.44 456 PHE A O 1
ATOM 3706 N N . SER A 1 457 ? 0.225 -10.311 -28.294 1.00 91.81 457 SER A N 1
ATOM 3707 C CA . SER A 1 457 ? 0.469 -11.617 -27.677 1.00 91.81 457 SER A CA 1
ATOM 3708 C C . SER A 1 457 ? -0.336 -11.724 -26.374 1.00 91.81 457 SER A C 1
ATOM 3710 O O . SER A 1 457 ? -0.328 -10.803 -25.568 1.00 91.81 457 SER A O 1
ATOM 3712 N N . HIS A 1 458 ? -1.031 -12.834 -26.109 1.00 89.25 458 HIS A N 1
ATOM 3713 C CA . HIS A 1 458 ? -1.902 -12.938 -24.916 1.00 89.25 458 HIS A CA 1
ATOM 3714 C C . HIS A 1 458 ? -1.174 -13.332 -23.617 1.00 89.25 458 HIS A C 1
ATOM 3716 O O . HIS A 1 458 ? -1.778 -13.446 -22.548 1.00 89.25 458 HIS A O 1
ATOM 3722 N N . ARG A 1 459 ? 0.140 -13.575 -23.695 1.00 89.62 459 ARG A N 1
ATOM 3723 C CA . ARG A 1 459 ? 0.967 -14.064 -22.584 1.00 89.62 459 ARG A CA 1
ATOM 3724 C C . ARG A 1 459 ? 2.324 -13.373 -22.592 1.00 89.62 459 ARG A C 1
ATOM 3726 O O . ARG A 1 459 ? 2.960 -13.315 -23.644 1.00 89.62 459 ARG A O 1
ATOM 3733 N N . TRP A 1 460 ? 2.835 -12.977 -21.420 1.00 89.56 460 TRP A N 1
ATOM 3734 C CA . TRP A 1 460 ? 4.236 -12.544 -21.297 1.00 89.56 460 TRP A CA 1
ATOM 3735 C C . TRP A 1 460 ? 5.193 -13.628 -21.782 1.00 89.56 460 TRP A C 1
ATOM 3737 O O . TRP A 1 460 ? 6.088 -13.356 -22.568 1.00 89.56 460 TRP A O 1
ATOM 3747 N N . GLY A 1 461 ? 4.978 -14.867 -21.345 1.00 87.75 461 GLY A N 1
ATOM 3748 C CA . GLY A 1 461 ? 5.712 -16.024 -21.834 1.00 87.75 461 GLY A CA 1
ATOM 3749 C C . GLY A 1 461 ? 6.217 -16.907 -20.711 1.00 87.75 461 GLY A C 1
ATOM 3750 O O . GLY A 1 461 ? 6.904 -16.453 -19.790 1.00 87.75 461 GLY A O 1
ATOM 3751 N N . TYR A 1 462 ? 5.839 -18.174 -20.789 1.00 86.19 462 TYR A N 1
ATOM 3752 C CA . TYR A 1 462 ? 6.044 -19.187 -19.765 1.00 86.19 462 TYR A CA 1
ATOM 3753 C C . TYR A 1 462 ? 6.538 -20.455 -20.459 1.00 86.19 462 TYR A C 1
ATOM 3755 O O . TYR A 1 462 ? 6.225 -20.671 -21.633 1.00 86.19 462 TYR A O 1
ATOM 3763 N N . LYS A 1 463 ? 7.326 -21.283 -19.771 1.00 84.56 463 LYS A N 1
ATOM 3764 C CA . LYS A 1 463 ? 7.762 -22.554 -20.352 1.00 84.56 463 LYS A CA 1
ATOM 3765 C C . LYS A 1 463 ? 6.643 -23.583 -20.268 1.00 84.56 463 LYS A C 1
ATOM 3767 O O . LYS A 1 463 ? 6.114 -23.832 -19.187 1.00 84.56 463 LYS A O 1
ATOM 3772 N N . ARG A 1 464 ? 6.337 -24.231 -21.390 1.00 78.00 464 ARG A N 1
ATOM 3773 C CA . ARG A 1 464 ? 5.520 -25.449 -21.442 1.00 78.00 464 ARG A CA 1
ATOM 3774 C C . ARG A 1 464 ? 6.328 -26.509 -22.177 1.00 78.00 464 ARG A C 1
ATOM 3776 O O . ARG A 1 464 ? 6.744 -26.290 -23.307 1.00 78.00 464 ARG A O 1
ATOM 3783 N N . ASN A 1 465 ? 6.595 -27.630 -21.510 1.00 80.62 465 ASN A N 1
ATOM 3784 C CA . ASN A 1 465 ? 7.421 -28.728 -22.031 1.00 80.62 465 ASN A CA 1
ATOM 3785 C C . ASN A 1 465 ? 8.795 -28.241 -22.558 1.00 80.62 465 ASN A C 1
ATOM 3787 O O . ASN A 1 465 ? 9.247 -28.640 -23.626 1.00 80.62 465 ASN A O 1
ATOM 3791 N N . GLY A 1 466 ? 9.432 -27.316 -21.830 1.00 81.94 466 GLY A N 1
ATOM 3792 C CA . GLY A 1 466 ? 10.725 -26.711 -22.183 1.00 81.94 466 GLY A CA 1
ATOM 3793 C C . GLY A 1 466 ? 10.664 -25.549 -23.185 1.00 81.94 466 GLY A C 1
ATOM 3794 O O . GLY A 1 466 ? 11.501 -24.652 -23.102 1.00 81.94 466 GLY A O 1
ATOM 3795 N N . GLN A 1 467 ? 9.666 -25.504 -24.074 1.00 88.00 467 GLN A N 1
ATOM 3796 C CA . GLN A 1 467 ? 9.502 -24.421 -25.052 1.00 88.00 467 GLN A CA 1
ATOM 3797 C C . GLN A 1 467 ? 8.880 -23.165 -24.428 1.00 88.00 467 GLN A C 1
ATOM 3799 O O . GLN A 1 467 ? 8.024 -23.252 -23.545 1.00 88.00 467 GLN A O 1
ATOM 3804 N N . TRP A 1 468 ? 9.288 -21.988 -24.907 1.00 91.25 468 TRP A N 1
ATOM 3805 C CA . TRP A 1 468 ? 8.699 -20.706 -24.517 1.00 91.25 468 TRP A CA 1
ATOM 3806 C C . TRP A 1 468 ? 7.365 -20.452 -25.231 1.00 91.25 468 TRP A C 1
ATOM 3808 O O . TRP A 1 468 ? 7.173 -20.837 -26.381 1.00 91.25 468 TRP A O 1
ATOM 3818 N N . SER A 1 469 ? 6.461 -19.728 -24.571 1.00 91.31 469 SER A N 1
ATOM 3819 C CA . SER A 1 469 ? 5.224 -19.203 -25.164 1.00 91.31 469 SER A CA 1
ATOM 3820 C C . SER A 1 469 ? 5.236 -17.672 -25.270 1.00 91.31 469 SER A C 1
ATOM 3822 O O . SER A 1 469 ? 6.033 -17.013 -24.605 1.00 91.31 469 SER A O 1
ATOM 3824 N N . GLY A 1 470 ? 4.277 -17.105 -26.010 1.00 92.44 470 GLY A N 1
ATOM 3825 C CA . GLY A 1 470 ? 3.957 -15.669 -25.993 1.00 92.44 470 GLY A CA 1
ATOM 3826 C C . GLY A 1 470 ? 5.137 -14.748 -26.316 1.00 92.44 470 GLY A C 1
ATOM 3827 O O . GLY A 1 470 ? 6.056 -15.138 -27.031 1.00 92.44 470 GLY A O 1
ATOM 3828 N N . MET A 1 471 ? 5.136 -13.551 -25.730 1.00 95.31 471 MET A N 1
ATOM 3829 C CA . MET A 1 471 ? 6.113 -12.492 -26.012 1.00 95.31 471 MET A CA 1
ATOM 3830 C C . MET A 1 471 ? 7.581 -12.909 -25.791 1.00 95.31 471 MET A C 1
ATOM 3832 O O . MET A 1 471 ? 8.435 -12.550 -26.596 1.00 95.31 471 MET A O 1
ATOM 3836 N N . ILE A 1 472 ? 7.913 -13.712 -24.770 1.00 94.75 472 ILE A N 1
ATOM 3837 C CA . ILE A 1 472 ? 9.285 -14.247 -24.624 1.00 94.75 472 ILE A CA 1
ATOM 3838 C C . ILE A 1 472 ? 9.653 -15.183 -25.786 1.00 94.75 472 ILE A C 1
ATOM 3840 O O . ILE A 1 472 ? 10.803 -15.173 -26.217 1.00 94.75 472 ILE A O 1
ATOM 3844 N N . ASN A 1 473 ? 8.707 -15.949 -26.340 1.00 94.50 473 ASN A N 1
ATOM 3845 C CA . ASN A 1 473 ? 8.964 -16.726 -27.553 1.00 94.50 473 ASN A CA 1
ATOM 3846 C C . ASN A 1 473 ? 9.112 -15.834 -28.792 1.00 94.50 473 ASN A C 1
ATOM 3848 O O . ASN A 1 473 ? 9.952 -16.117 -29.641 1.00 94.50 473 ASN A O 1
ATOM 3852 N N . ASP A 1 474 ? 8.344 -14.748 -28.884 1.00 95.19 474 ASP A N 1
ATOM 3853 C CA . ASP A 1 474 ? 8.445 -13.773 -29.978 1.00 95.19 474 ASP A CA 1
ATOM 3854 C C . ASP A 1 474 ? 9.843 -13.131 -30.028 1.00 95.19 474 ASP A C 1
ATOM 3856 O O . ASP A 1 474 ? 10.432 -13.015 -31.102 1.00 95.19 474 ASP A O 1
ATOM 3860 N N . LEU A 1 475 ? 10.423 -12.839 -28.859 1.00 94.69 475 LEU A N 1
ATOM 3861 C CA . LEU A 1 475 ? 11.811 -12.384 -28.706 1.00 94.69 475 LEU A CA 1
ATOM 3862 C C . LEU A 1 475 ? 12.834 -13.502 -28.971 1.00 94.69 475 LEU A C 1
ATOM 3864 O O . LEU A 1 475 ? 13.843 -13.273 -29.630 1.00 94.69 475 LEU A O 1
ATOM 3868 N N . ASN A 1 476 ? 12.576 -14.728 -28.500 1.00 93.56 476 ASN A N 1
ATOM 3869 C CA . ASN A 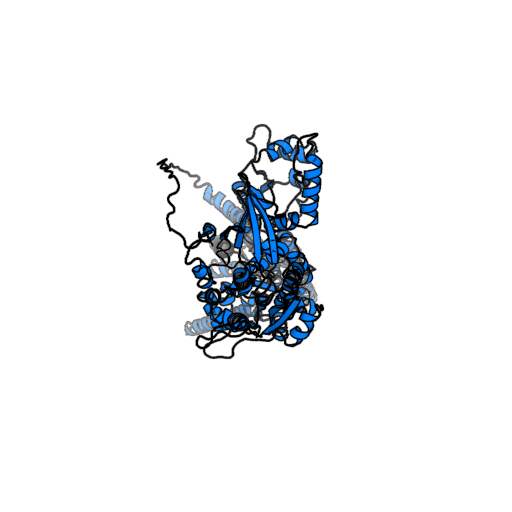1 476 ? 13.460 -15.884 -28.713 1.00 93.56 476 ASN A CA 1
ATOM 3870 C C . ASN A 1 476 ? 13.560 -16.313 -30.188 1.00 93.56 476 ASN A C 1
ATOM 3872 O O . ASN A 1 476 ? 14.555 -16.906 -30.591 1.00 93.56 476 ASN A O 1
ATOM 3876 N N . THR A 1 477 ? 12.514 -16.051 -30.976 1.00 92.50 477 THR A N 1
ATOM 3877 C CA . THR A 1 477 ? 12.409 -16.437 -32.394 1.00 92.50 477 THR A CA 1
ATOM 3878 C C . THR A 1 477 ? 12.699 -15.289 -33.364 1.00 92.50 477 THR A C 1
ATOM 3880 O O . THR A 1 477 ? 12.592 -15.482 -34.571 1.00 92.50 477 THR A O 1
ATOM 3883 N N . GLY A 1 478 ? 13.059 -14.099 -32.866 1.00 90.25 478 GLY A N 1
ATOM 3884 C CA . GLY A 1 478 ? 13.327 -12.925 -33.704 1.00 90.25 478 GLY A CA 1
ATOM 3885 C C . GLY A 1 478 ? 12.088 -12.346 -34.403 1.00 90.25 478 GLY A C 1
ATOM 3886 O O . GLY A 1 478 ? 12.226 -11.629 -35.389 1.00 90.25 478 GLY A O 1
ATOM 3887 N N . ARG A 1 479 ? 10.874 -12.646 -33.914 1.00 94.38 479 ARG A N 1
ATOM 3888 C CA . ARG A 1 479 ? 9.620 -12.024 -34.391 1.00 94.38 479 ARG A CA 1
ATOM 3889 C C . ARG A 1 479 ? 9.376 -10.640 -33.786 1.00 94.38 479 ARG A C 1
ATOM 3891 O O . ARG A 1 479 ? 8.554 -9.891 -34.305 1.00 94.38 479 ARG A O 1
ATOM 3898 N N . ALA A 1 480 ? 10.068 -10.318 -32.696 1.00 95.44 480 ALA A N 1
ATOM 3899 C CA . ALA A 1 480 ? 10.101 -9.001 -32.075 1.00 95.44 480 ALA A CA 1
ATOM 3900 C C . ALA A 1 480 ? 11.516 -8.675 -31.577 1.00 95.44 480 ALA A C 1
ATOM 3902 O O . ALA A 1 480 ? 12.286 -9.576 -31.244 1.00 95.44 480 ALA A O 1
ATOM 3903 N N . ASP A 1 481 ? 11.830 -7.384 -31.482 1.00 94.06 481 ASP A N 1
ATOM 3904 C CA . ASP A 1 481 ? 13.109 -6.871 -30.975 1.00 94.06 481 ASP A CA 1
ATOM 3905 C C . ASP A 1 481 ? 13.048 -6.605 -29.462 1.00 94.06 481 ASP A C 1
ATOM 3907 O O . ASP A 1 481 ? 13.997 -6.875 -28.717 1.00 94.06 481 ASP A O 1
ATOM 3911 N N . LEU A 1 482 ? 11.893 -6.106 -29.007 1.00 96.06 482 LEU A N 1
ATOM 3912 C CA . LEU A 1 482 ? 11.556 -5.872 -27.605 1.00 96.06 482 LEU A CA 1
ATOM 3913 C C . LEU A 1 482 ? 10.082 -6.175 -27.312 1.00 96.06 482 LEU A C 1
ATOM 3915 O O . LEU A 1 482 ? 9.224 -6.122 -28.189 1.00 96.06 482 LEU A O 1
ATOM 3919 N N . GLY A 1 483 ? 9.791 -6.484 -26.055 1.00 95.06 483 GLY A N 1
ATOM 3920 C CA . GLY A 1 483 ? 8.442 -6.561 -25.512 1.00 95.06 483 GLY A CA 1
ATOM 3921 C C . GLY A 1 483 ? 8.120 -5.321 -24.685 1.00 95.06 483 GLY A C 1
ATOM 3922 O O . GLY A 1 483 ? 9.014 -4.749 -24.070 1.00 95.06 483 GLY A O 1
ATOM 3923 N N . THR A 1 484 ? 6.860 -4.894 -24.639 1.00 92.25 484 THR A N 1
ATOM 3924 C CA . THR A 1 484 ? 6.493 -3.629 -23.979 1.00 92.25 484 THR A CA 1
ATOM 3925 C C . THR A 1 484 ? 6.534 -3.694 -22.455 1.00 92.25 484 THR A C 1
ATOM 3927 O O . THR A 1 484 ? 6.950 -2.736 -21.816 1.00 92.25 484 THR A O 1
ATOM 3930 N N . ASN A 1 485 ? 6.119 -4.808 -21.849 1.00 90.56 485 ASN A N 1
ATOM 3931 C CA . ASN A 1 485 ? 6.042 -4.944 -20.394 1.00 90.56 485 ASN A CA 1
ATOM 3932 C C . ASN A 1 485 ? 6.093 -6.407 -19.958 1.00 90.56 485 ASN A C 1
ATOM 3934 O O . ASN A 1 485 ? 5.289 -7.221 -20.401 1.00 90.56 485 ASN A O 1
ATOM 3938 N N . CYS A 1 486 ? 6.997 -6.736 -19.038 1.00 88.44 486 CYS A N 1
ATOM 3939 C CA . CYS A 1 486 ? 7.134 -8.059 -18.441 1.00 88.44 486 CYS A CA 1
ATOM 3940 C C . CYS A 1 486 ? 7.572 -7.941 -16.978 1.00 88.44 486 CYS A C 1
ATOM 3942 O O . CYS A 1 486 ? 8.568 -7.286 -16.675 1.00 88.44 486 CYS A O 1
ATOM 3944 N N . VAL A 1 487 ? 6.909 -8.664 -16.073 1.00 85.69 487 VAL A N 1
ATOM 3945 C CA . VAL A 1 487 ? 7.459 -8.895 -14.727 1.00 85.69 487 VAL A CA 1
ATOM 3946 C C . VAL A 1 487 ? 8.772 -9.679 -14.845 1.00 85.69 487 VAL A C 1
ATOM 3948 O O . VAL A 1 487 ? 8.841 -10.691 -15.559 1.00 85.69 487 VAL A O 1
ATOM 3951 N N . ALA A 1 488 ? 9.818 -9.203 -14.168 1.00 84.19 488 ALA A N 1
ATOM 3952 C CA . ALA A 1 488 ? 11.139 -9.821 -14.203 1.00 84.19 488 ALA A CA 1
ATOM 3953 C C . ALA A 1 488 ? 11.119 -11.237 -13.594 1.00 84.19 488 ALA A C 1
ATOM 3955 O O . ALA A 1 488 ? 10.504 -11.474 -12.557 1.00 84.19 488 ALA A O 1
ATOM 3956 N N . ASN A 1 489 ? 11.782 -12.195 -14.248 1.00 84.62 489 ASN A N 1
ATOM 3957 C CA . ASN A 1 489 ? 11.891 -13.582 -13.785 1.00 84.62 489 ASN A CA 1
ATOM 3958 C C . ASN A 1 489 ? 13.267 -14.142 -14.185 1.00 84.62 489 ASN A C 1
ATOM 3960 O O . ASN A 1 489 ? 13.712 -13.937 -15.315 1.00 84.62 489 ASN A O 1
ATOM 3964 N N . SER A 1 490 ? 13.929 -14.857 -13.272 1.00 85.19 490 SER A N 1
ATOM 3965 C CA . SER A 1 490 ? 15.269 -15.421 -13.475 1.00 85.19 490 SER A CA 1
ATOM 3966 C C . SER A 1 490 ? 15.353 -16.389 -14.658 1.00 85.19 490 SER A C 1
ATOM 3968 O O . SER A 1 490 ? 16.335 -16.351 -15.394 1.00 85.19 490 SER A O 1
ATOM 3970 N N . GLU A 1 491 ? 14.322 -17.195 -14.920 1.00 86.62 491 GLU A N 1
ATOM 3971 C CA . GLU A 1 491 ? 14.316 -18.101 -16.074 1.00 86.62 491 GLU A CA 1
ATOM 3972 C C . GLU A 1 491 ? 14.377 -17.350 -17.407 1.00 86.62 491 GLU A C 1
ATOM 3974 O O . GLU A 1 491 ? 15.002 -17.820 -18.361 1.00 86.62 491 GLU A O 1
ATOM 3979 N N . ARG A 1 492 ? 13.740 -16.174 -17.477 1.00 90.69 492 ARG A N 1
ATOM 3980 C CA . ARG A 1 492 ? 13.671 -15.345 -18.689 1.00 90.69 492 ARG A CA 1
ATOM 3981 C C . ARG A 1 492 ? 15.025 -14.696 -19.016 1.00 90.69 492 ARG A C 1
ATOM 3983 O O . ARG A 1 492 ? 15.290 -14.457 -20.190 1.00 90.69 492 ARG A O 1
ATOM 3990 N N . LEU A 1 493 ? 15.926 -14.534 -18.036 1.00 89.75 493 LEU A N 1
ATOM 3991 C CA . LEU A 1 493 ? 17.300 -14.018 -18.224 1.00 89.75 493 LEU A CA 1
ATOM 3992 C C . LEU A 1 493 ? 18.197 -14.906 -19.114 1.00 89.75 493 LEU A C 1
ATOM 3994 O O . LEU A 1 493 ? 19.313 -14.512 -19.470 1.00 89.75 493 LEU A O 1
ATOM 3998 N N . SER A 1 494 ? 17.729 -16.102 -19.480 1.00 89.00 494 SER A N 1
ATOM 3999 C CA . SER A 1 494 ? 18.344 -16.937 -20.520 1.00 89.00 494 SER A CA 1
ATOM 4000 C C . SER A 1 494 ? 18.137 -16.381 -21.940 1.00 89.00 494 SER A C 1
ATOM 4002 O O . SER A 1 494 ? 19.019 -16.549 -22.775 1.00 89.00 494 SER A O 1
ATOM 4004 N N . VAL A 1 495 ? 17.026 -15.674 -22.192 1.00 90.50 495 VAL A N 1
ATOM 4005 C CA . VAL A 1 495 ? 16.608 -15.169 -23.518 1.00 90.50 495 VAL A CA 1
ATOM 4006 C C . VAL A 1 495 ? 16.622 -13.644 -23.604 1.00 90.50 495 VAL A C 1
ATOM 4008 O O . VAL A 1 495 ? 17.007 -13.090 -24.632 1.00 90.50 495 VAL A O 1
ATOM 4011 N N . VAL A 1 496 ? 16.189 -12.952 -22.546 1.00 93.94 496 VAL A N 1
ATOM 4012 C CA . VAL A 1 496 ? 15.989 -11.494 -22.549 1.00 93.94 496 VAL A CA 1
ATOM 4013 C C . VAL A 1 496 ? 16.859 -10.791 -21.517 1.00 93.94 496 VAL A C 1
ATOM 4015 O O . VAL A 1 496 ? 17.161 -11.332 -20.454 1.00 93.94 496 VAL A O 1
ATOM 4018 N N . ALA A 1 497 ? 17.220 -9.551 -21.825 1.00 92.56 497 ALA A N 1
ATOM 4019 C CA . ALA A 1 497 ? 17.736 -8.587 -20.869 1.00 92.56 497 ALA A CA 1
ATOM 4020 C C . ALA A 1 497 ? 16.659 -7.522 -20.615 1.00 92.56 497 ALA A C 1
ATOM 4022 O O . ALA A 1 497 ? 16.005 -7.050 -21.542 1.00 92.56 497 ALA A O 1
ATOM 4023 N N . TYR A 1 498 ? 16.468 -7.144 -19.355 1.00 92.25 498 TYR A N 1
ATOM 4024 C CA . TYR A 1 498 ? 15.548 -6.072 -18.976 1.00 92.25 498 TYR A CA 1
ATOM 4025 C C . TYR A 1 498 ? 16.265 -4.714 -19.058 1.00 92.25 498 TYR A C 1
ATOM 4027 O O . TYR A 1 498 ? 17.453 -4.627 -18.729 1.00 92.25 498 TYR A O 1
ATOM 4035 N N . THR A 1 499 ? 15.580 -3.660 -19.514 1.00 91.12 499 THR A N 1
ATOM 4036 C CA . THR A 1 499 ? 16.174 -2.313 -19.645 1.00 91.12 499 THR A CA 1
ATOM 4037 C C . THR A 1 499 ? 15.718 -1.349 -18.553 1.00 91.12 499 THR A C 1
ATOM 4039 O O . THR A 1 499 ? 16.557 -0.903 -17.771 1.00 91.12 499 THR A O 1
ATOM 4042 N N . ASP A 1 500 ? 14.422 -1.037 -18.468 1.00 89.06 500 ASP A N 1
ATOM 4043 C CA . ASP A 1 500 ? 13.875 -0.144 -17.439 1.00 89.06 500 ASP A CA 1
ATOM 4044 C C . ASP A 1 500 ? 12.409 -0.437 -17.081 1.00 89.06 500 ASP A C 1
ATOM 4046 O O . ASP A 1 500 ? 11.702 -1.105 -17.839 1.00 89.06 500 ASP A O 1
ATOM 4050 N N . SER A 1 501 ? 11.968 0.076 -15.928 1.00 87.88 501 SER A N 1
ATOM 4051 C CA . SER A 1 501 ? 10.569 0.064 -15.474 1.00 87.88 501 SER A CA 1
ATOM 4052 C C . SER A 1 501 ? 9.840 1.303 -15.996 1.00 87.88 501 SER A C 1
ATOM 4054 O O . SER A 1 501 ? 10.182 2.427 -15.623 1.00 87.88 501 SER A O 1
ATOM 4056 N N . ILE A 1 502 ? 8.829 1.108 -16.851 1.00 84.00 502 ILE A N 1
ATOM 4057 C CA . ILE A 1 502 ? 8.103 2.208 -17.518 1.00 84.00 502 ILE A CA 1
ATOM 4058 C C . ILE A 1 502 ? 6.677 2.446 -16.988 1.00 84.00 502 ILE A C 1
ATOM 4060 O O . ILE A 1 502 ? 6.209 3.585 -17.013 1.00 84.00 502 ILE A O 1
ATOM 4064 N N . ALA A 1 503 ? 6.036 1.447 -16.381 1.00 84.38 503 ALA A N 1
ATOM 4065 C CA . ALA A 1 503 ? 4.750 1.566 -15.678 1.00 84.38 503 ALA A CA 1
ATOM 4066 C C . ALA A 1 503 ? 4.901 1.125 -14.210 1.00 84.38 503 ALA A C 1
ATOM 4068 O O . ALA A 1 503 ? 5.922 0.543 -13.862 1.00 84.38 503 ALA A O 1
ATOM 4069 N N . LYS A 1 504 ? 3.902 1.349 -13.344 1.00 79.31 504 LYS A N 1
ATOM 4070 C CA . LYS A 1 504 ? 3.888 0.760 -11.986 1.00 79.31 504 LYS A CA 1
ATOM 4071 C C . LYS A 1 504 ? 2.909 -0.405 -11.901 1.00 79.31 504 LYS A C 1
ATOM 4073 O O . LYS A 1 504 ? 1.785 -0.279 -12.371 1.00 79.31 504 LYS A O 1
ATOM 4078 N N . PHE A 1 505 ? 3.302 -1.525 -11.295 1.00 79.06 505 PHE A N 1
ATOM 4079 C CA . PHE A 1 505 ? 2.474 -2.744 -11.275 1.00 79.06 505 PHE A CA 1
ATOM 4080 C C . PHE A 1 505 ? 1.988 -3.080 -9.860 1.00 79.06 505 PHE A C 1
ATOM 4082 O O . PHE A 1 505 ? 2.681 -3.728 -9.076 1.00 79.06 505 PHE A O 1
ATOM 4089 N N . LYS A 1 506 ? 0.781 -2.612 -9.517 1.00 83.12 506 LYS A N 1
ATOM 4090 C CA . LYS A 1 506 ? 0.178 -2.768 -8.184 1.00 83.12 506 LYS A CA 1
ATOM 4091 C C . LYS A 1 506 ? -0.875 -3.872 -8.168 1.00 83.12 506 LYS A C 1
ATOM 4093 O O . LYS A 1 506 ? -2.064 -3.600 -8.322 1.00 83.12 506 LYS A O 1
ATOM 4098 N N . VAL A 1 507 ? -0.450 -5.114 -7.955 1.00 86.19 507 VAL A N 1
ATOM 4099 C CA . VAL A 1 507 ? -1.380 -6.240 -7.780 1.00 86.19 507 VAL A CA 1
ATOM 4100 C C . VAL A 1 507 ? -1.695 -6.430 -6.298 1.00 86.19 507 VAL A C 1
ATOM 4102 O O . VAL A 1 507 ? -0.812 -6.747 -5.497 1.00 86.19 507 VAL A O 1
ATOM 4105 N N . LYS A 1 508 ? -2.963 -6.219 -5.935 1.00 90.25 508 LYS A N 1
ATOM 4106 C CA . LYS A 1 508 ? -3.445 -6.208 -4.548 1.00 90.25 508 LYS A CA 1
ATOM 4107 C C . LYS A 1 508 ? -4.704 -7.057 -4.399 1.00 90.25 508 LYS A C 1
ATOM 4109 O O . LYS A 1 508 ? -5.461 -7.221 -5.354 1.00 90.25 508 LYS A O 1
ATOM 4114 N N . PHE A 1 509 ? -4.962 -7.532 -3.183 1.00 93.88 509 PHE A N 1
ATOM 4115 C CA . PHE A 1 509 ? -6.321 -7.868 -2.769 1.00 93.88 509 PHE A CA 1
ATOM 4116 C C . PHE A 1 509 ? -7.062 -6.582 -2.422 1.00 93.88 509 PHE A C 1
ATOM 4118 O O . PHE A 1 509 ? -6.566 -5.786 -1.625 1.00 93.88 509 PHE A O 1
ATOM 4125 N N . ILE A 1 510 ? -8.249 -6.389 -2.991 1.00 94.25 510 ILE A N 1
ATOM 4126 C CA . ILE A 1 510 ? -9.116 -5.249 -2.679 1.00 94.25 510 ILE A CA 1
ATOM 4127 C C . ILE A 1 510 ? -10.486 -5.771 -2.240 1.00 94.25 510 ILE A C 1
ATOM 4129 O O . ILE A 1 510 ? -11.039 -6.688 -2.853 1.00 94.25 510 ILE A O 1
ATOM 4133 N N . PHE A 1 511 ? -11.005 -5.222 -1.141 1.00 93.81 511 PHE A N 1
ATOM 4134 C CA . PHE A 1 511 ? -12.263 -5.636 -0.515 1.00 93.81 511 PHE A CA 1
ATOM 4135 C C . PHE A 1 511 ? -12.912 -4.502 0.283 1.00 93.81 511 PHE A C 1
ATOM 4137 O O . PHE A 1 511 ? -12.240 -3.559 0.695 1.00 93.81 511 PHE A O 1
ATOM 4144 N N . ARG A 1 512 ? -14.215 -4.620 0.566 1.00 89.50 512 ARG A N 1
ATOM 4145 C CA . ARG A 1 512 ? -14.876 -3.857 1.639 1.00 89.50 512 ARG A CA 1
ATOM 4146 C C . ARG A 1 512 ? -14.664 -4.565 2.977 1.00 89.50 512 ARG A C 1
ATOM 4148 O O . ARG A 1 512 ? -14.834 -5.784 3.043 1.00 89.50 512 ARG A O 1
ATOM 4155 N N . GLN A 1 513 ? -14.311 -3.829 4.033 1.00 84.69 513 GLN A N 1
ATOM 4156 C CA . GLN A 1 513 ? -14.121 -4.411 5.371 1.00 84.69 513 GLN A CA 1
ATOM 4157 C C . GLN A 1 513 ? -15.390 -5.150 5.857 1.00 84.69 513 GLN A C 1
ATOM 4159 O O . GLN A 1 513 ? -16.489 -4.594 5.772 1.00 84.69 513 GLN A O 1
ATOM 4164 N N . PRO A 1 514 ? -15.274 -6.384 6.389 1.00 83.38 514 PRO A N 1
ATOM 4165 C CA . PRO A 1 514 ? -16.414 -7.124 6.925 1.00 83.38 514 PRO A CA 1
ATOM 4166 C C . PRO A 1 514 ? -16.887 -6.509 8.257 1.00 83.38 514 PRO A C 1
ATOM 4168 O O . PRO A 1 514 ? -16.036 -6.224 9.100 1.00 83.38 514 PRO A O 1
ATOM 4171 N N . PRO A 1 515 ? -18.208 -6.353 8.500 1.00 76.06 515 PRO A N 1
ATOM 4172 C CA . PRO A 1 515 ? -18.735 -5.758 9.731 1.00 76.06 515 PRO A CA 1
ATOM 4173 C C . PRO A 1 515 ? -18.145 -6.373 11.005 1.00 76.06 515 PRO A C 1
ATOM 4175 O O . PRO A 1 515 ? -17.954 -7.585 11.083 1.00 76.06 515 PRO A O 1
ATOM 4178 N N . LEU A 1 516 ? -17.905 -5.554 12.032 1.00 71.94 516 LEU A N 1
ATOM 4179 C CA . LEU A 1 516 ? -17.137 -5.958 13.218 1.00 71.94 516 LEU A CA 1
ATOM 4180 C C . LEU A 1 516 ? -17.737 -7.176 13.958 1.00 71.94 516 LEU A C 1
ATOM 4182 O O . LEU A 1 516 ? -16.989 -8.033 14.427 1.00 71.94 516 LEU A O 1
ATOM 4186 N N . SER A 1 517 ? -19.068 -7.319 13.954 1.00 70.81 517 SER A N 1
ATOM 4187 C CA . SER A 1 517 ? -19.819 -8.479 14.476 1.00 70.81 517 SER A CA 1
ATOM 4188 C C . SER A 1 517 ? -19.552 -9.808 13.757 1.00 70.81 517 SER A C 1
ATOM 4190 O O . SER A 1 517 ? -19.847 -10.870 14.301 1.00 70.81 517 SER A O 1
ATOM 4192 N N . TYR A 1 518 ? -18.991 -9.782 12.547 1.00 74.00 518 TYR A N 1
ATOM 4193 C CA . TYR A 1 518 ? -18.581 -10.977 11.806 1.00 74.00 518 TYR A CA 1
ATOM 4194 C C . TYR A 1 518 ? -17.235 -11.541 12.294 1.00 74.00 518 TYR A C 1
ATOM 4196 O O . TYR A 1 518 ? -16.965 -12.736 12.135 1.00 74.00 518 TYR A O 1
ATOM 4204 N N . VAL A 1 519 ? -16.391 -10.682 12.880 1.00 69.25 519 VAL A N 1
ATOM 4205 C CA . VAL A 1 519 ? -14.990 -10.989 13.214 1.00 69.25 519 VAL A CA 1
ATOM 4206 C C . VAL A 1 519 ? -14.758 -11.093 14.725 1.00 69.25 519 VAL A C 1
ATOM 4208 O O . VAL A 1 519 ? -13.987 -11.947 15.154 1.00 69.25 519 VAL A O 1
ATOM 4211 N N . ALA A 1 520 ? -15.438 -10.274 15.534 1.00 71.50 520 ALA A N 1
ATOM 4212 C CA . ALA A 1 520 ? -15.262 -10.214 16.984 1.00 71.50 520 ALA A CA 1
ATOM 4213 C C . ALA A 1 520 ? -16.601 -10.077 17.731 1.00 71.50 520 ALA A C 1
ATOM 4215 O O . ALA A 1 520 ? -17.606 -9.629 17.178 1.00 71.50 520 ALA A O 1
ATOM 4216 N N . ASN A 1 521 ? -16.613 -10.434 19.021 1.00 78.50 521 ASN A N 1
ATOM 4217 C CA . ASN A 1 521 ? -17.772 -10.194 19.877 1.00 78.50 521 ASN A CA 1
ATOM 4218 C C . ASN A 1 521 ? -17.864 -8.701 20.241 1.00 78.50 521 ASN A C 1
ATOM 4220 O O . ASN A 1 521 ? -17.105 -8.204 21.072 1.00 78.50 521 ASN A O 1
ATOM 4224 N N . ILE A 1 522 ? -18.830 -8.003 19.637 1.00 76.94 522 ILE A N 1
ATOM 4225 C CA . ILE A 1 522 ? -19.110 -6.577 19.865 1.00 76.94 522 ILE A CA 1
ATOM 4226 C C . ILE A 1 522 ? -19.294 -6.235 21.352 1.00 76.94 522 ILE A C 1
ATOM 4228 O O . ILE A 1 522 ? -18.904 -5.149 21.765 1.00 76.94 522 ILE A O 1
ATOM 4232 N N . PHE A 1 523 ? -19.830 -7.147 22.169 1.00 81.25 523 PHE A N 1
ATOM 4233 C CA . PHE A 1 523 ? -20.170 -6.866 23.569 1.00 81.25 523 PHE A CA 1
ATOM 4234 C C . PHE A 1 523 ? -18.973 -6.886 24.536 1.00 81.25 523 PHE A C 1
ATOM 4236 O O . PHE A 1 523 ? -19.072 -6.324 25.625 1.00 81.25 523 PHE A O 1
ATOM 4243 N N . THR A 1 524 ? -17.837 -7.489 24.163 1.00 82.38 524 THR A N 1
ATOM 4244 C CA . THR A 1 524 ? -16.628 -7.542 25.018 1.00 82.38 524 THR A CA 1
ATOM 4245 C C . THR A 1 524 ? -15.624 -6.426 24.728 1.00 82.38 524 THR A C 1
ATOM 4247 O O . THR A 1 524 ? -14.832 -6.084 25.600 1.00 82.38 524 THR A O 1
ATOM 4250 N N . LEU A 1 525 ? -15.668 -5.833 23.531 1.00 78.06 525 LEU A N 1
ATOM 4251 C CA . LEU A 1 525 ? -14.779 -4.744 23.094 1.00 78.06 525 LEU A CA 1
ATOM 4252 C C . LEU A 1 525 ? -14.932 -3.372 23.806 1.00 78.06 525 LEU A C 1
ATOM 4254 O O . LEU A 1 525 ? -13.946 -2.638 23.816 1.00 78.06 525 LEU A O 1
ATOM 4258 N N . PRO A 1 526 ? -16.083 -2.968 24.393 1.00 81.88 526 PRO A N 1
ATOM 4259 C CA . PRO A 1 526 ? -16.263 -1.631 24.980 1.00 81.88 526 PRO A CA 1
ATOM 4260 C C . PRO A 1 526 ? -15.289 -1.255 26.103 1.00 81.88 526 PRO A C 1
ATOM 4262 O O . PRO A 1 526 ? -15.094 -0.066 26.359 1.00 81.88 526 PRO A O 1
ATOM 4265 N N . PHE A 1 527 ? -14.700 -2.251 26.766 1.00 81.12 527 PHE A N 1
ATOM 4266 C CA . PHE A 1 527 ? -13.755 -2.103 27.866 1.00 81.12 527 PHE A CA 1
ATOM 4267 C C . PHE A 1 527 ? -12.519 -2.976 27.629 1.00 81.12 527 PHE A C 1
ATOM 4269 O O . PHE A 1 527 ? -12.615 -4.084 27.099 1.00 81.12 527 PHE A O 1
ATOM 4276 N N . SER A 1 528 ? -11.353 -2.490 28.056 1.00 82.62 528 SER A N 1
ATOM 4277 C CA . SER A 1 528 ? -10.122 -3.287 28.071 1.00 82.62 528 SER A CA 1
ATOM 4278 C C . SER A 1 528 ? -10.188 -4.402 29.126 1.00 82.62 528 SER A C 1
ATOM 4280 O O . SER A 1 528 ? -10.967 -4.331 30.078 1.00 82.62 528 SER A O 1
ATOM 4282 N N . VAL A 1 529 ? -9.345 -5.433 28.990 1.00 83.50 529 VAL A N 1
ATOM 4283 C CA . VAL A 1 529 ? -9.299 -6.580 29.926 1.00 83.50 529 VAL A CA 1
ATOM 4284 C C . VAL A 1 529 ? -9.081 -6.122 31.374 1.00 83.50 529 VAL A C 1
ATOM 4286 O O . VAL A 1 529 ? -9.746 -6.616 32.281 1.00 83.50 529 VAL A O 1
ATOM 4289 N N . ASN A 1 530 ? -8.223 -5.121 31.588 1.00 84.56 530 ASN A N 1
ATOM 4290 C CA . ASN A 1 530 ? -7.962 -4.561 32.915 1.00 84.56 530 ASN A CA 1
ATOM 4291 C C . ASN A 1 530 ? -9.209 -3.889 33.508 1.00 84.56 530 ASN A C 1
ATOM 4293 O O . ASN A 1 530 ? -9.487 -4.073 34.688 1.00 84.56 530 ASN A O 1
ATOM 4297 N N . VAL A 1 531 ? -9.997 -3.176 32.692 1.00 84.19 531 VAL A N 1
ATOM 4298 C CA . VAL A 1 531 ? -11.272 -2.590 33.134 1.00 84.19 531 VAL A CA 1
ATOM 4299 C C . VAL A 1 531 ? -12.288 -3.691 33.448 1.00 84.19 531 VAL A C 1
ATOM 4301 O O . VAL A 1 531 ? -12.908 -3.628 34.502 1.00 84.19 531 VAL A O 1
ATOM 4304 N N . TRP A 1 532 ? -12.411 -4.744 32.631 1.00 86.81 532 TRP A N 1
ATOM 4305 C CA . TRP A 1 532 ? -13.274 -5.894 32.954 1.00 86.81 532 TRP A CA 1
ATOM 4306 C C . TRP A 1 532 ? -12.902 -6.562 34.288 1.00 86.81 532 TRP A C 1
ATOM 4308 O O . TRP A 1 532 ? -13.788 -6.851 35.093 1.00 86.81 532 TRP A O 1
ATOM 4318 N N . ILE A 1 533 ? -11.607 -6.749 34.564 1.00 87.31 533 ILE A N 1
ATOM 4319 C CA . ILE A 1 533 ? -11.118 -7.260 35.855 1.00 87.31 533 ILE A CA 1
ATOM 4320 C C . ILE A 1 533 ? -11.481 -6.293 36.993 1.00 87.31 533 ILE A C 1
ATOM 4322 O O . ILE A 1 533 ? -11.977 -6.735 38.028 1.00 87.31 533 ILE A O 1
ATOM 4326 N N . SER A 1 534 ? -11.306 -4.980 36.803 1.00 84.62 534 SER A N 1
ATOM 4327 C CA . SER A 1 534 ? -11.705 -3.965 37.788 1.00 84.62 534 SER A CA 1
ATOM 4328 C C . SER A 1 534 ? -13.215 -3.930 38.042 1.00 84.62 534 SER A C 1
ATOM 4330 O O . SER A 1 534 ? -13.619 -3.722 39.181 1.00 84.62 534 SER A O 1
ATOM 4332 N N . VAL A 1 535 ? -14.054 -4.180 37.031 1.00 85.69 535 VAL A N 1
ATOM 4333 C CA . VAL A 1 535 ? -15.515 -4.291 37.188 1.00 85.69 535 VAL A CA 1
ATOM 4334 C C . VAL A 1 535 ? -15.879 -5.517 38.022 1.00 85.69 535 VAL A C 1
ATOM 4336 O O . VAL A 1 535 ? -16.620 -5.388 38.993 1.00 85.69 535 VAL A O 1
ATOM 4339 N N . ILE A 1 536 ? -15.314 -6.689 37.710 1.00 87.31 536 ILE A N 1
ATOM 4340 C CA . ILE A 1 536 ? -15.532 -7.922 38.487 1.00 87.31 536 ILE A CA 1
ATOM 4341 C C . ILE A 1 536 ? -15.076 -7.729 39.941 1.00 87.31 536 ILE A C 1
ATOM 4343 O O . ILE A 1 536 ? -15.816 -8.052 40.870 1.00 87.31 536 ILE A O 1
ATOM 4347 N N . LEU A 1 537 ? -13.897 -7.136 40.150 1.00 86.56 537 LEU A N 1
ATOM 4348 C CA . LEU A 1 537 ? -13.375 -6.834 41.482 1.00 86.56 537 LEU A CA 1
ATOM 4349 C C . LEU A 1 537 ? -14.260 -5.824 42.229 1.00 86.56 537 LEU A C 1
ATOM 4351 O O . LEU A 1 537 ? -14.537 -6.022 43.409 1.00 86.56 537 LEU A O 1
ATOM 4355 N N . SER A 1 538 ? -14.759 -4.787 41.548 1.00 84.75 538 SER A N 1
ATOM 4356 C CA . SER A 1 538 ? -15.695 -3.816 42.124 1.00 84.75 538 SER A CA 1
ATOM 4357 C C . SER A 1 538 ? -17.009 -4.474 42.542 1.00 84.75 538 SER A C 1
ATOM 4359 O O . SER A 1 538 ? -17.488 -4.193 43.633 1.00 84.75 538 SER A O 1
ATOM 4361 N N . ILE A 1 539 ? -17.572 -5.381 41.734 1.00 85.88 539 ILE A N 1
ATOM 4362 C CA . ILE A 1 539 ? -18.788 -6.136 42.086 1.00 85.88 539 ILE A CA 1
ATOM 4363 C C . ILE A 1 539 ? -18.537 -7.001 43.328 1.00 85.88 539 ILE A C 1
ATOM 4365 O O . ILE A 1 539 ? -19.352 -6.989 44.250 1.00 85.88 539 ILE A O 1
ATOM 4369 N N . ILE A 1 540 ? -17.404 -7.709 43.398 1.00 88.00 540 ILE A N 1
ATOM 4370 C CA . ILE A 1 540 ? -17.036 -8.538 44.558 1.00 88.00 540 ILE A CA 1
ATOM 4371 C C . ILE A 1 540 ? -16.874 -7.675 45.818 1.00 88.00 540 ILE A C 1
ATOM 4373 O O . ILE A 1 540 ? -17.450 -8.005 46.855 1.00 88.00 540 ILE A O 1
ATOM 4377 N N . ILE A 1 541 ? -16.161 -6.546 45.730 1.00 86.06 541 ILE A N 1
ATOM 4378 C CA . ILE A 1 541 ? -15.977 -5.606 46.847 1.00 86.06 541 ILE A CA 1
ATOM 4379 C C . ILE A 1 541 ? -17.326 -5.037 47.300 1.00 86.06 541 ILE A C 1
ATOM 4381 O O . ILE A 1 541 ? -17.645 -5.140 48.480 1.00 86.06 541 ILE A O 1
ATOM 4385 N N . SER A 1 542 ? -18.147 -4.513 46.384 1.00 85.06 542 SER A N 1
ATOM 4386 C CA . SER A 1 542 ? -19.486 -3.989 46.691 1.00 85.06 542 SER A CA 1
ATOM 4387 C C . SER A 1 542 ? -20.392 -5.041 47.338 1.00 85.06 542 SER A C 1
ATOM 4389 O O . SER A 1 542 ? -21.141 -4.728 48.260 1.00 85.06 542 SER A O 1
ATOM 4391 N N . THR A 1 543 ? -20.304 -6.297 46.891 1.00 86.88 543 THR A N 1
ATOM 4392 C CA . THR A 1 543 ? -21.090 -7.411 47.448 1.00 86.88 543 THR A CA 1
ATOM 4393 C C . THR A 1 543 ? -20.624 -7.729 48.863 1.00 86.88 543 THR A C 1
ATOM 4395 O O . THR A 1 543 ? -21.442 -7.915 49.761 1.00 86.88 543 THR A O 1
ATOM 4398 N N . PHE A 1 544 ? -19.310 -7.735 49.089 1.00 86.31 544 PHE A N 1
ATOM 4399 C CA . PHE A 1 544 ? -18.715 -7.984 50.395 1.00 86.31 544 PHE A CA 1
ATOM 4400 C C . PHE A 1 544 ? -18.992 -6.852 51.395 1.00 86.31 544 PHE A C 1
ATOM 4402 O O . PHE A 1 544 ? -19.314 -7.137 52.547 1.00 86.31 544 PHE A O 1
ATOM 4409 N N . THR A 1 545 ? -18.947 -5.581 50.981 1.00 82.12 545 THR A N 1
ATOM 4410 C CA . THR A 1 545 ? -19.278 -4.451 51.866 1.00 82.12 545 THR A CA 1
ATOM 4411 C C . THR A 1 545 ? -20.774 -4.389 52.180 1.00 82.12 545 THR A C 1
ATOM 4413 O O . THR A 1 545 ? -21.129 -4.168 53.337 1.00 82.12 545 THR A O 1
ATOM 4416 N N . ILE A 1 546 ? -21.659 -4.672 51.212 1.00 82.50 546 ILE A N 1
ATOM 4417 C CA . ILE A 1 546 ? -23.107 -4.827 51.456 1.00 82.50 546 ILE A CA 1
ATOM 4418 C C . ILE A 1 546 ? -23.388 -6.013 52.388 1.00 82.50 546 ILE A C 1
ATOM 4420 O O . ILE A 1 546 ? -24.157 -5.857 53.333 1.00 82.50 546 ILE A O 1
ATOM 4424 N N . TYR A 1 547 ? -22.734 -7.162 52.196 1.00 84.88 547 TYR A N 1
ATOM 4425 C CA . TYR A 1 547 ? -22.851 -8.319 53.091 1.00 84.88 547 TYR A CA 1
ATOM 4426 C C . TYR A 1 547 ? -22.378 -7.996 54.517 1.00 84.88 547 TYR A C 1
ATOM 4428 O O . TYR A 1 547 ? -23.095 -8.292 55.471 1.00 84.88 547 TYR A O 1
ATOM 4436 N N . LEU A 1 548 ? -21.226 -7.334 54.687 1.00 81.12 548 LEU A N 1
ATOM 4437 C CA . LEU A 1 548 ? -20.747 -6.898 56.003 1.00 81.12 548 LEU A CA 1
ATOM 4438 C C . LEU A 1 548 ? -21.718 -5.915 56.672 1.00 81.12 548 LEU 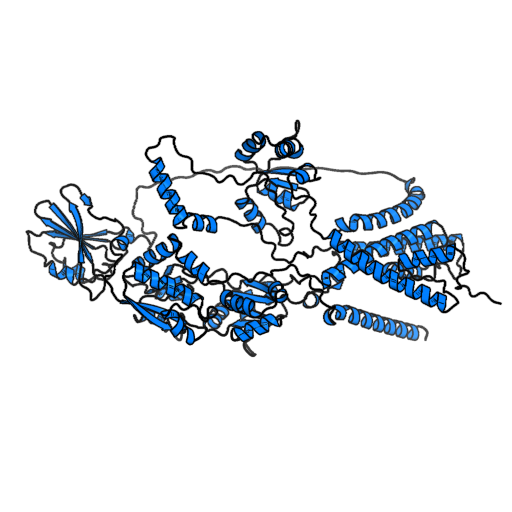A C 1
ATOM 4440 O O . LEU A 1 548 ? -22.049 -6.100 57.842 1.00 81.12 548 LEU A O 1
ATOM 4444 N N . ALA A 1 549 ? -22.210 -4.910 55.941 1.00 77.75 549 ALA A N 1
ATOM 4445 C CA . ALA A 1 549 ? -23.163 -3.938 56.472 1.00 77.75 549 ALA A CA 1
ATOM 4446 C C . ALA A 1 549 ? -24.507 -4.589 56.839 1.00 77.75 549 ALA A C 1
ATOM 4448 O O . ALA A 1 549 ? -25.014 -4.353 57.931 1.00 77.75 549 ALA A O 1
ATOM 4449 N N . SER A 1 550 ? -25.052 -5.455 55.978 1.00 78.56 550 SER A N 1
ATOM 4450 C CA . SER A 1 550 ? -26.285 -6.207 56.243 1.00 78.56 550 SER A CA 1
ATOM 4451 C C . SER A 1 550 ? -26.132 -7.133 57.449 1.00 78.56 550 SER A C 1
ATOM 4453 O O . SER A 1 550 ? -26.989 -7.131 58.329 1.00 78.56 550 SER A O 1
ATOM 4455 N N . LYS A 1 551 ? -25.015 -7.861 57.558 1.00 79.31 551 LYS A N 1
ATOM 4456 C CA . LYS A 1 551 ? -24.726 -8.738 58.700 1.00 79.31 551 LYS A CA 1
ATOM 4457 C C . LYS A 1 551 ? -24.553 -7.957 60.006 1.00 79.31 551 LYS A C 1
ATOM 4459 O O . LYS A 1 551 ? -24.997 -8.419 61.055 1.00 79.31 551 LYS A O 1
ATOM 4464 N N . TRP A 1 552 ? -23.959 -6.765 59.947 1.00 75.44 552 TRP A N 1
ATOM 4465 C CA . TRP A 1 552 ? -23.830 -5.855 61.088 1.00 75.44 552 TRP A CA 1
ATOM 4466 C C . TRP A 1 552 ? -25.172 -5.224 61.492 1.00 75.44 552 TRP A C 1
ATOM 4468 O O . TRP A 1 552 ? -25.469 -5.159 62.683 1.00 75.44 552 TRP A O 1
ATOM 4478 N N . GLU A 1 553 ? -26.017 -4.822 60.533 1.00 73.00 553 GLU A N 1
ATOM 4479 C CA . GLU A 1 553 ? -27.390 -4.358 60.795 1.00 73.00 553 GLU A CA 1
ATOM 4480 C C . GLU A 1 553 ? -28.250 -5.476 61.407 1.00 73.00 553 GLU A C 1
ATOM 4482 O O . GLU A 1 553 ? -28.861 -5.262 62.454 1.00 73.00 553 GLU A O 1
ATOM 4487 N N . ALA A 1 554 ? -28.237 -6.683 60.831 1.00 71.44 554 ALA A N 1
ATOM 4488 C CA . ALA A 1 554 ? -28.969 -7.842 61.344 1.00 71.44 554 ALA A CA 1
ATOM 4489 C C . ALA A 1 554 ? -28.541 -8.207 62.778 1.00 71.44 554 ALA A C 1
ATOM 4491 O O . ALA A 1 554 ? -29.394 -8.381 63.646 1.00 71.44 554 ALA A O 1
ATOM 4492 N N . PHE A 1 555 ? -27.233 -8.223 63.067 1.00 71.31 555 PHE A N 1
ATOM 4493 C CA . PHE A 1 555 ? -26.701 -8.468 64.416 1.00 71.31 555 PHE A CA 1
ATOM 4494 C C . PHE A 1 555 ? -27.076 -7.375 65.438 1.00 71.31 555 PHE A C 1
ATOM 4496 O O . PHE A 1 555 ? -27.161 -7.649 66.633 1.00 71.31 555 PHE A O 1
ATOM 4503 N N . ARG A 1 556 ? -27.308 -6.130 64.994 1.00 67.75 556 ARG A N 1
ATOM 4504 C CA . ARG A 1 556 ? -27.640 -4.982 65.863 1.00 67.75 556 ARG A CA 1
ATOM 4505 C C . ARG A 1 556 ? -29.134 -4.743 66.087 1.00 67.75 556 ARG A C 1
ATOM 4507 O O . ARG A 1 556 ? -29.459 -4.000 67.013 1.00 67.75 556 ARG A O 1
ATOM 4514 N N . ILE A 1 557 ? -30.004 -5.249 65.212 1.00 59.50 557 ILE A N 1
ATOM 4515 C CA . ILE A 1 557 ? -31.423 -4.844 65.132 1.00 59.50 557 ILE A CA 1
ATOM 4516 C C . ILE A 1 557 ? -32.374 -6.053 65.105 1.00 59.50 557 ILE A C 1
ATOM 4518 O O . ILE A 1 557 ? -33.521 -5.925 65.526 1.00 59.50 557 ILE A O 1
ATOM 4522 N N . GLY A 1 558 ? -31.914 -7.215 64.633 1.00 59.91 558 GLY A N 1
ATOM 4523 C CA . GLY A 1 558 ? -32.785 -8.294 64.167 1.00 59.91 558 GLY A CA 1
ATOM 4524 C C . GLY A 1 558 ? -33.202 -8.112 62.700 1.00 59.91 558 GLY A C 1
ATOM 4525 O O . GLY A 1 558 ? -32.928 -7.079 62.077 1.00 59.91 558 GLY A O 1
ATOM 4526 N N . THR A 1 559 ? -33.832 -9.145 62.140 1.00 60.16 559 THR A N 1
ATOM 4527 C CA . THR A 1 559 ? -34.353 -9.173 60.766 1.00 60.16 559 THR A CA 1
ATOM 4528 C C . THR A 1 559 ? -35.838 -8.802 60.707 1.00 60.16 559 THR A C 1
ATOM 4530 O O . THR A 1 559 ? -36.575 -8.926 61.683 1.00 60.16 559 THR A O 1
ATOM 4533 N N . ASP A 1 560 ? -36.260 -8.292 59.552 1.00 59.97 560 ASP A N 1
ATOM 4534 C CA . ASP A 1 560 ? -37.601 -7.775 59.263 1.00 59.97 560 ASP A CA 1
ATOM 4535 C C . ASP A 1 560 ? -37.847 -7.913 57.750 1.00 59.97 560 ASP A C 1
ATOM 4537 O O . ASP A 1 560 ? -36.899 -7.797 56.976 1.00 59.97 560 ASP A O 1
ATOM 4541 N N . GLN A 1 561 ? -39.088 -8.136 57.306 1.00 60.06 561 GLN A N 1
ATOM 4542 C CA . GLN A 1 561 ? -39.400 -8.625 55.948 1.00 60.06 561 GLN A CA 1
ATOM 4543 C C . GLN A 1 561 ? -38.967 -7.699 54.790 1.00 60.06 561 GLN A C 1
ATOM 4545 O O . GLN A 1 561 ? -38.879 -8.151 53.651 1.00 60.06 561 GLN A O 1
ATOM 4550 N N . MET A 1 562 ? -38.687 -6.418 55.060 1.00 59.31 562 MET A N 1
ATOM 4551 C CA . MET A 1 562 ? -38.173 -5.440 54.080 1.00 59.31 562 MET A CA 1
ATOM 4552 C C . MET A 1 562 ? -36.654 -5.182 54.173 1.00 59.31 562 MET A C 1
ATOM 4554 O O . MET A 1 562 ? -36.118 -4.343 53.448 1.00 59.31 562 MET A O 1
ATOM 4558 N N . GLN A 1 563 ? -35.950 -5.861 55.077 1.00 65.44 563 GLN A N 1
ATOM 4559 C CA . GLN A 1 563 ? -34.523 -5.677 55.354 1.00 65.44 563 GLN A CA 1
ATOM 4560 C C . GLN A 1 563 ? -33.709 -6.836 54.753 1.00 65.44 563 GLN A C 1
ATOM 4562 O O . GLN A 1 563 ? -34.238 -7.925 54.556 1.00 65.44 563 GLN A O 1
ATOM 4567 N N . LEU A 1 564 ? -32.421 -6.631 54.455 1.00 68.94 564 LEU A N 1
ATOM 4568 C CA . LEU A 1 564 ? -31.553 -7.732 54.012 1.00 68.94 564 LEU A CA 1
ATOM 4569 C C . LEU A 1 564 ? -31.246 -8.675 55.186 1.00 68.94 564 LEU A C 1
ATOM 4571 O O . LEU A 1 564 ? -30.716 -8.229 56.207 1.00 68.94 564 LEU A O 1
ATOM 4575 N N . ASP A 1 565 ? -31.494 -9.975 55.007 1.00 66.19 565 ASP A N 1
ATOM 4576 C CA . ASP A 1 565 ? -31.441 -11.000 56.066 1.00 66.19 565 ASP A CA 1
ATOM 4577 C C . ASP A 1 565 ? -30.015 -11.438 56.478 1.00 66.19 565 ASP A C 1
ATOM 4579 O O . ASP A 1 565 ? -29.815 -12.485 57.090 1.00 66.19 565 ASP A O 1
ATOM 4583 N N . GLY A 1 566 ? -28.979 -10.672 56.117 1.00 67.75 566 GLY A N 1
ATOM 4584 C CA . GLY A 1 566 ? -27.573 -11.017 56.375 1.00 67.75 566 GLY A CA 1
ATOM 4585 C C . GLY A 1 566 ? -27.010 -12.125 55.474 1.00 67.75 566 GLY A C 1
ATOM 4586 O O . GLY A 1 566 ? -25.836 -12.477 55.604 1.00 67.75 566 GLY A O 1
ATOM 4587 N N . GLY A 1 567 ? -27.814 -12.670 54.557 1.00 78.38 567 GLY A N 1
ATOM 4588 C CA . GLY A 1 567 ? -27.397 -13.668 53.574 1.00 78.38 567 GLY A CA 1
ATOM 4589 C C . GLY A 1 567 ? -26.538 -13.072 52.454 1.00 78.38 567 GLY A C 1
ATOM 4590 O O . GLY A 1 567 ? -26.818 -11.991 51.939 1.00 78.38 567 GLY A O 1
ATOM 4591 N N . ILE A 1 568 ? -25.502 -13.802 52.028 1.00 80.69 568 ILE A N 1
ATOM 4592 C CA . ILE A 1 568 ? -24.636 -13.368 50.917 1.00 80.69 568 ILE A CA 1
ATOM 4593 C C . ILE A 1 568 ? -25.368 -13.374 49.561 1.00 80.69 568 ILE A C 1
ATOM 4595 O O . ILE A 1 568 ? -25.031 -12.578 48.690 1.00 80.69 568 ILE A O 1
ATOM 4599 N N . GLY A 1 569 ? -26.404 -14.210 49.408 1.00 78.31 569 GLY A N 1
ATOM 4600 C CA . GLY A 1 569 ? -27.276 -14.235 48.227 1.00 78.31 569 GLY A CA 1
ATOM 4601 C C . GLY A 1 569 ? -28.033 -12.920 48.024 1.00 78.31 569 GLY A C 1
ATOM 4602 O O . GLY A 1 569 ? -27.946 -12.341 46.948 1.00 78.31 569 GLY A O 1
ATOM 4603 N N . ASP A 1 570 ? -28.681 -12.391 49.067 1.00 78.56 570 ASP A N 1
ATOM 4604 C CA . ASP A 1 570 ? -29.365 -11.088 49.026 1.00 78.56 570 ASP A CA 1
ATOM 4605 C C . ASP A 1 570 ? -28.397 -9.940 48.701 1.00 78.56 570 ASP A C 1
ATOM 4607 O O . ASP A 1 570 ? -28.705 -9.068 47.890 1.00 78.56 570 ASP A O 1
ATOM 4611 N N . ALA A 1 571 ? -27.200 -9.956 49.299 1.00 82.25 571 ALA A N 1
ATOM 4612 C CA . ALA A 1 571 ? -26.162 -8.963 49.022 1.00 82.25 571 ALA A CA 1
ATOM 4613 C C . ALA A 1 571 ? -25.674 -9.019 47.561 1.00 82.25 571 ALA A C 1
ATOM 4615 O O . ALA A 1 571 ? -25.458 -7.975 46.946 1.00 82.25 571 ALA A O 1
ATOM 4616 N N . MET A 1 572 ? -25.532 -10.226 47.002 1.00 82.94 572 MET A N 1
ATOM 4617 C CA . MET A 1 572 ? -25.154 -10.459 45.605 1.00 82.94 572 MET A CA 1
ATOM 4618 C C . MET A 1 572 ? -26.288 -10.112 44.632 1.00 82.94 572 MET A C 1
ATOM 4620 O O . MET A 1 572 ? -26.036 -9.593 43.548 1.00 82.94 572 MET A O 1
ATOM 4624 N N . LEU A 1 573 ? -27.545 -10.347 45.014 1.00 82.31 573 LEU A N 1
ATOM 4625 C CA . LEU A 1 573 ? -28.708 -9.953 44.225 1.00 82.31 573 LEU A CA 1
ATOM 4626 C C . LEU A 1 573 ? -28.828 -8.424 44.157 1.00 82.31 573 LEU A C 1
ATOM 4628 O O . LEU A 1 573 ? -29.073 -7.889 43.079 1.00 82.31 573 LEU A O 1
ATOM 4632 N N . LEU A 1 574 ? -28.582 -7.716 45.266 1.00 81.31 574 LEU A N 1
ATOM 4633 C CA . LEU A 1 574 ? -28.592 -6.250 45.313 1.00 81.31 574 LEU A CA 1
ATOM 4634 C C . LEU A 1 574 ? -27.458 -5.621 44.478 1.00 81.31 574 LEU A C 1
ATOM 4636 O O . LEU A 1 574 ? -27.673 -4.598 43.830 1.00 81.31 574 LEU A O 1
ATOM 4640 N N . THR A 1 575 ? -26.262 -6.222 44.425 1.00 82.56 575 THR A N 1
ATOM 4641 C CA . THR A 1 575 ? -25.183 -5.733 43.541 1.00 82.56 575 THR A CA 1
ATOM 4642 C C . THR A 1 575 ? -25.383 -6.097 42.075 1.00 82.56 575 THR A C 1
ATOM 4644 O O . THR A 1 575 ? -25.038 -5.297 41.204 1.00 82.56 575 THR A O 1
ATOM 4647 N N . LEU A 1 576 ? -25.973 -7.255 41.772 1.00 82.38 576 LEU A N 1
ATOM 4648 C CA . LEU A 1 576 ? -26.365 -7.603 40.404 1.00 82.38 576 LEU A CA 1
ATOM 4649 C C . LEU A 1 576 ? -27.509 -6.714 39.900 1.00 82.38 576 LEU A C 1
ATOM 4651 O O . LEU A 1 576 ? -27.472 -6.290 38.744 1.00 82.38 576 LEU A O 1
ATOM 4655 N N . SER A 1 577 ? -28.473 -6.356 40.756 1.00 80.38 577 SER A N 1
ATOM 4656 C CA . SER A 1 577 ? -29.513 -5.385 40.403 1.00 80.38 577 SER A CA 1
ATOM 4657 C C . SER A 1 577 ? -28.897 -3.998 40.173 1.00 80.38 577 SER A C 1
ATOM 4659 O O . SER A 1 577 ? -29.171 -3.380 39.147 1.00 80.38 577 SER A O 1
ATOM 4661 N N . ALA A 1 578 ? -27.965 -3.558 41.030 1.00 80.25 578 ALA A N 1
ATOM 4662 C CA . ALA A 1 578 ? -27.209 -2.317 40.844 1.00 80.25 578 ALA A CA 1
ATOM 4663 C C . ALA A 1 578 ? -26.449 -2.261 39.504 1.00 80.25 578 ALA A C 1
ATOM 4665 O O . ALA A 1 578 ? -26.486 -1.240 38.818 1.00 80.25 578 ALA A O 1
ATOM 4666 N N . LEU A 1 579 ? -25.797 -3.360 39.105 1.00 82.25 579 LEU A N 1
ATOM 4667 C CA . LEU A 1 579 ? -25.098 -3.485 37.821 1.00 82.25 579 LEU A CA 1
ATOM 4668 C C . LEU A 1 579 ? -26.066 -3.465 36.625 1.00 82.25 579 LEU A C 1
ATOM 4670 O O . LEU A 1 579 ? -25.771 -2.859 35.597 1.00 82.25 579 LEU A O 1
ATOM 4674 N N . GLY A 1 580 ? -27.216 -4.129 36.758 1.00 78.19 580 GLY A N 1
ATOM 4675 C CA . GLY A 1 580 ? -28.265 -4.190 35.738 1.00 78.19 580 GLY A CA 1
ATOM 4676 C C . GLY A 1 580 ? -29.192 -2.970 35.683 1.00 78.19 580 GLY A C 1
ATOM 4677 O O . GLY A 1 580 ? -30.144 -2.998 34.907 1.00 78.19 580 GLY A O 1
ATOM 4678 N N . GLN A 1 581 ? -28.950 -1.940 36.507 1.00 77.38 581 GLN A N 1
ATOM 4679 C CA . GLN A 1 581 ? -29.841 -0.788 36.742 1.00 77.38 581 GLN A CA 1
ATOM 4680 C C . GLN A 1 581 ? -31.270 -1.163 37.197 1.00 77.38 581 GLN A C 1
ATOM 4682 O O . GLN A 1 581 ? -32.228 -0.423 36.993 1.00 77.38 581 GLN A O 1
ATOM 4687 N N . GLN A 1 582 ? -31.425 -2.308 37.860 1.00 77.12 582 GLN A N 1
ATOM 4688 C CA . GLN A 1 582 ? -32.697 -2.786 38.400 1.00 77.12 582 GLN A CA 1
ATOM 4689 C C . GLN A 1 582 ? -32.804 -2.467 39.898 1.00 77.12 582 GLN A C 1
ATOM 4691 O O . GLN A 1 582 ? -31.845 -2.617 40.659 1.00 77.12 582 GLN A O 1
ATOM 4696 N N . GLY A 1 583 ? -33.991 -2.037 40.331 1.00 70.75 583 GLY A N 1
ATOM 4697 C CA . GLY A 1 583 ? -34.304 -1.883 41.753 1.00 70.75 583 GLY A CA 1
ATOM 4698 C C . GLY A 1 583 ? -34.428 -3.243 42.451 1.00 70.75 583 GLY A C 1
ATOM 4699 O O . GLY A 1 583 ? -34.755 -4.243 41.815 1.00 70.75 583 GLY A O 1
ATOM 4700 N N . CYS A 1 584 ? -34.191 -3.274 43.762 1.00 71.56 584 CYS A N 1
ATOM 4701 C CA . CYS A 1 584 ? -34.412 -4.443 44.614 1.00 71.56 584 CYS A CA 1
ATOM 4702 C C . CYS A 1 584 ? -35.483 -4.115 45.666 1.00 71.56 584 CYS A C 1
ATOM 4704 O O . CYS A 1 584 ? -35.639 -2.959 46.049 1.00 71.56 584 CYS A O 1
ATOM 4706 N N . SER A 1 585 ? -36.222 -5.117 46.150 1.00 68.94 585 SER A N 1
ATOM 4707 C CA . SER A 1 585 ? -37.292 -4.924 47.140 1.00 68.94 585 SER A CA 1
ATOM 4708 C C . SER A 1 585 ? -36.826 -4.932 48.603 1.00 68.94 585 SER A C 1
ATOM 4710 O O . SER A 1 585 ? -37.640 -4.672 49.486 1.00 68.94 585 SER A O 1
ATOM 4712 N N . LYS A 1 586 ? -35.550 -5.248 48.870 1.00 72.62 586 LYS A N 1
ATOM 4713 C CA . LYS A 1 586 ? -34.926 -5.205 50.204 1.00 72.62 586 LYS A CA 1
ATOM 4714 C C . LYS A 1 586 ? -33.853 -4.116 50.238 1.00 72.62 586 LYS A C 1
ATOM 4716 O O . LYS A 1 586 ? -32.994 -4.073 49.359 1.00 72.62 586 LYS A O 1
ATOM 4721 N N . GLU A 1 587 ? -33.861 -3.280 51.275 1.00 70.44 587 GLU A N 1
ATOM 4722 C CA . GLU A 1 587 ? -32.921 -2.159 51.430 1.00 70.44 587 GLU A CA 1
ATOM 4723 C C . GLU A 1 587 ? -32.285 -2.101 52.836 1.00 70.44 587 GLU A C 1
ATOM 4725 O O . GLU A 1 587 ? -32.914 -2.500 53.821 1.00 70.44 587 GLU A O 1
ATOM 4730 N N . PRO A 1 588 ? -31.055 -1.564 52.973 1.00 72.56 588 PRO A N 1
ATOM 4731 C CA . PRO A 1 588 ? -30.451 -1.278 54.273 1.00 72.56 588 PRO A CA 1
ATOM 4732 C C . PRO A 1 588 ? -31.155 -0.105 54.972 1.00 72.56 588 PRO A C 1
ATOM 4734 O O . PRO A 1 588 ? -31.579 0.867 54.333 1.00 72.56 588 PRO A O 1
ATOM 4737 N N . LYS A 1 589 ? -31.248 -0.154 56.307 1.00 70.75 589 LYS A N 1
ATOM 4738 C CA . LYS A 1 589 ? -31.965 0.862 57.098 1.00 70.75 589 LYS A CA 1
ATOM 4739 C C . LYS A 1 589 ? -31.051 1.867 57.797 1.00 70.75 589 LYS A C 1
ATOM 4741 O O . LYS A 1 589 ? -31.533 2.949 58.141 1.00 70.75 589 LYS A O 1
ATOM 4746 N N . LYS A 1 590 ? -29.761 1.585 58.031 1.00 72.19 590 LYS A N 1
ATOM 4747 C CA . LYS A 1 590 ? -28.851 2.584 58.628 1.00 72.19 590 LYS A CA 1
ATOM 4748 C C . LYS A 1 590 ? -28.277 3.532 57.580 1.00 72.19 590 LYS A C 1
ATOM 4750 O O . LYS A 1 590 ? -28.100 3.197 56.411 1.00 72.19 590 LYS A O 1
ATOM 4755 N N . LEU A 1 591 ? -27.921 4.730 58.048 1.00 68.94 591 LEU A N 1
ATOM 4756 C CA . LEU A 1 591 ? -27.336 5.795 57.234 1.00 68.94 591 LEU A CA 1
ATOM 4757 C C . LEU A 1 591 ? -26.074 5.332 56.484 1.00 68.94 591 LEU A C 1
ATOM 4759 O O . LEU A 1 591 ? -25.944 5.619 55.302 1.00 68.94 591 LEU A O 1
ATOM 4763 N N . ALA A 1 592 ? -25.194 4.559 57.132 1.00 72.31 592 ALA A N 1
ATOM 4764 C CA . ALA A 1 592 ? -23.993 4.010 56.500 1.00 72.31 592 ALA A CA 1
ATOM 4765 C C . ALA A 1 592 ? -24.320 3.061 55.330 1.00 72.31 592 ALA A C 1
ATOM 4767 O O . ALA A 1 592 ? -23.759 3.213 54.246 1.00 72.31 592 ALA A O 1
ATOM 4768 N N . GLY A 1 593 ? -25.271 2.136 55.517 1.00 75.19 593 GLY A N 1
ATOM 4769 C CA . GLY A 1 593 ? -25.726 1.226 54.463 1.00 75.19 593 GLY A CA 1
ATOM 4770 C C . GLY A 1 593 ? -26.389 1.962 53.295 1.00 75.19 593 GLY A C 1
ATOM 4771 O O . GLY A 1 593 ? -26.117 1.647 52.141 1.00 75.19 593 GLY A O 1
ATOM 4772 N N . ARG A 1 594 ? -27.189 2.998 53.579 1.00 76.31 594 ARG A N 1
ATOM 4773 C CA . ARG A 1 594 ? -27.852 3.830 52.558 1.00 76.31 594 ARG A CA 1
ATOM 4774 C C . ARG A 1 594 ? -26.886 4.724 51.778 1.00 76.31 594 ARG A C 1
ATOM 4776 O O . ARG A 1 594 ? -26.995 4.800 50.559 1.00 76.31 594 ARG A O 1
ATOM 4783 N N . ILE A 1 595 ? -25.915 5.348 52.449 1.00 77.12 595 ILE A N 1
ATOM 4784 C CA . ILE A 1 595 ? -24.845 6.126 51.800 1.00 77.12 595 ILE A CA 1
ATOM 4785 C C . ILE A 1 595 ? -24.006 5.216 50.894 1.00 77.12 595 ILE A C 1
ATOM 4787 O O . ILE A 1 595 ? -23.765 5.557 49.737 1.00 77.12 595 ILE A O 1
ATOM 4791 N N . MET A 1 596 ? -23.623 4.032 51.382 1.00 75.56 596 MET A N 1
ATOM 4792 C CA . MET A 1 596 ? -22.899 3.038 50.590 1.00 75.56 596 MET A CA 1
ATOM 4793 C C . MET A 1 596 ? -23.714 2.556 49.379 1.00 75.56 596 MET A C 1
ATOM 4795 O O . MET A 1 596 ? -23.166 2.466 48.284 1.00 75.56 596 MET A O 1
ATOM 4799 N N . LEU A 1 597 ? -25.013 2.285 49.542 1.00 77.19 597 LEU A N 1
ATOM 4800 C CA . LEU A 1 597 ? -25.880 1.863 48.440 1.00 77.19 597 LEU A CA 1
ATOM 4801 C C . LEU A 1 597 ? -26.030 2.961 47.373 1.00 77.19 597 LEU A C 1
ATOM 4803 O O . LEU A 1 597 ? -25.887 2.677 46.187 1.00 77.19 597 LEU A O 1
ATOM 4807 N N . TRP A 1 598 ? -26.230 4.219 47.783 1.00 78.00 598 TRP A N 1
ATOM 4808 C CA . TRP A 1 598 ? -26.280 5.368 46.871 1.00 78.00 598 TRP A CA 1
ATOM 4809 C C . TRP A 1 598 ? -24.971 5.541 46.083 1.00 78.00 598 TRP A C 1
ATOM 4811 O O . TRP A 1 598 ? -25.003 5.728 44.868 1.00 78.00 598 TRP A O 1
ATOM 4821 N N . ILE A 1 599 ? -23.822 5.392 46.752 1.00 80.50 599 ILE A N 1
ATOM 4822 C CA . ILE A 1 599 ? -22.493 5.375 46.124 1.00 80.50 599 ILE A CA 1
ATOM 4823 C C . ILE A 1 599 ? -22.371 4.250 45.088 1.00 80.50 599 ILE A C 1
ATOM 4825 O O . ILE A 1 599 ? -21.944 4.504 43.963 1.00 80.50 599 ILE A O 1
ATOM 4829 N N . ILE A 1 600 ? -22.744 3.018 45.449 1.00 81.00 600 ILE A N 1
ATOM 4830 C CA . ILE A 1 600 ? -22.629 1.840 44.576 1.00 81.00 600 ILE A CA 1
ATOM 4831 C C . ILE A 1 600 ? -23.537 1.992 43.349 1.00 81.00 600 ILE A C 1
ATOM 4833 O O . ILE A 1 600 ? -23.099 1.725 42.231 1.00 81.00 600 ILE A O 1
ATOM 4837 N N . PHE A 1 601 ? -24.763 2.489 43.529 1.00 80.00 601 PHE A N 1
ATOM 4838 C CA . PHE A 1 601 ? -25.667 2.791 42.421 1.00 80.00 601 PHE A CA 1
ATOM 4839 C C . PHE A 1 601 ? -25.128 3.901 41.509 1.00 80.00 601 PHE A C 1
ATOM 4841 O O . PHE A 1 601 ? -25.107 3.716 40.295 1.00 80.00 601 PHE A O 1
ATOM 4848 N N . ALA A 1 602 ? -24.641 5.022 42.052 1.00 77.56 602 ALA A N 1
ATOM 4849 C CA . ALA A 1 602 ? -24.077 6.108 41.245 1.00 77.56 602 ALA A CA 1
ATOM 4850 C C . ALA A 1 602 ? -22.835 5.658 40.448 1.00 77.56 602 ALA A C 1
ATOM 4852 O O . ALA A 1 602 ? -22.697 5.983 39.266 1.00 77.56 602 ALA A O 1
ATOM 4853 N N . ALA A 1 603 ? -21.966 4.859 41.073 1.00 78.00 603 ALA A N 1
ATOM 4854 C CA . ALA A 1 603 ? -20.785 4.261 40.458 1.00 78.00 603 ALA A CA 1
ATOM 4855 C C . ALA A 1 603 ? -21.126 3.303 39.304 1.00 78.00 603 ALA A C 1
ATOM 4857 O O . ALA A 1 603 ? -20.623 3.459 38.189 1.00 78.00 603 ALA A O 1
ATOM 4858 N N . LEU A 1 604 ? -22.000 2.323 39.552 1.00 81.06 604 LEU A N 1
ATOM 4859 C CA . LEU A 1 604 ? -22.372 1.322 38.550 1.00 81.06 604 LEU A CA 1
ATOM 4860 C C . LEU A 1 604 ? -23.252 1.918 37.439 1.00 81.06 604 LEU A C 1
ATOM 4862 O O . LEU A 1 604 ? -23.122 1.516 36.283 1.00 81.06 604 LEU A O 1
ATOM 4866 N N . MET A 1 605 ? -24.048 2.952 37.734 1.00 80.75 605 MET A N 1
ATOM 4867 C CA . MET A 1 605 ? -24.755 3.740 36.718 1.00 80.75 605 MET A CA 1
ATOM 4868 C C . MET A 1 605 ? -23.777 4.476 35.789 1.00 80.75 605 MET A C 1
ATOM 4870 O O . MET A 1 605 ? -23.957 4.426 34.572 1.00 80.75 605 MET A O 1
ATOM 4874 N N . ALA A 1 606 ? -22.711 5.091 36.316 1.00 76.31 606 ALA A N 1
ATOM 4875 C CA . ALA A 1 606 ? -21.681 5.735 35.495 1.00 76.31 606 ALA A CA 1
ATOM 4876 C C . ALA A 1 606 ? -20.894 4.725 34.633 1.00 76.31 606 ALA A C 1
ATOM 4878 O O . ALA A 1 606 ? -20.610 4.988 33.462 1.00 76.31 606 ALA A O 1
ATOM 4879 N N . LEU A 1 607 ? -20.597 3.541 35.179 1.00 78.25 607 LEU A N 1
ATOM 4880 C CA . LEU A 1 607 ? -19.988 2.436 34.434 1.00 78.25 607 LEU A CA 1
ATOM 4881 C C . LEU A 1 607 ? -20.896 1.952 33.286 1.00 78.25 607 LEU A C 1
ATOM 4883 O O . LEU A 1 607 ? -20.429 1.776 32.159 1.00 78.25 607 LEU A O 1
ATOM 4887 N N . TYR A 1 608 ? -22.194 1.780 33.546 1.00 82.12 608 TYR A N 1
ATOM 4888 C CA . TYR A 1 608 ? -23.181 1.418 32.526 1.00 82.12 608 TYR A CA 1
ATOM 4889 C C . TYR A 1 608 ? -23.335 2.513 31.457 1.00 82.12 608 TYR A C 1
ATOM 4891 O O . TYR A 1 608 ? -23.419 2.197 30.267 1.00 82.12 608 TYR A O 1
ATOM 4899 N N . ALA A 1 609 ? -23.304 3.796 31.841 1.00 76.88 609 ALA A N 1
ATOM 4900 C CA . ALA A 1 609 ? -23.330 4.925 30.907 1.00 76.88 609 ALA A CA 1
ATOM 4901 C C . ALA A 1 609 ? -22.168 4.842 29.904 1.00 76.88 609 ALA A C 1
ATOM 4903 O O . ALA A 1 609 ? -22.372 4.957 28.695 1.00 76.88 609 ALA A O 1
ATOM 4904 N N . ALA A 1 610 ? -20.956 4.571 30.400 1.00 76.19 610 ALA A N 1
ATOM 4905 C CA . ALA A 1 610 ? -19.777 4.387 29.562 1.00 76.19 610 ALA A CA 1
ATOM 4906 C C . ALA A 1 610 ? -19.889 3.139 28.669 1.00 76.19 610 ALA A C 1
ATOM 4908 O O . ALA A 1 610 ? -19.619 3.218 27.471 1.00 76.19 610 ALA A O 1
ATOM 4909 N N . TYR A 1 611 ? -20.327 1.999 29.217 1.00 82.38 611 TYR A N 1
ATOM 4910 C CA . TYR A 1 611 ? -20.488 0.747 28.467 1.00 82.38 611 TYR A CA 1
ATOM 4911 C C . TYR A 1 611 ? -21.496 0.876 27.314 1.00 82.38 611 TYR A C 1
ATOM 4913 O O . TYR A 1 611 ? -21.187 0.547 26.166 1.00 82.38 611 TYR A O 1
ATOM 4921 N N . SER A 1 612 ? -22.691 1.393 27.610 1.00 80.75 612 SER A N 1
ATOM 4922 C CA . SER A 1 612 ? -23.789 1.539 26.649 1.00 80.75 612 SER A CA 1
ATOM 4923 C C . SER A 1 612 ? -23.431 2.505 25.515 1.00 80.75 612 SER A C 1
ATOM 4925 O O . SER A 1 612 ? -23.537 2.142 24.341 1.00 80.75 612 SER A O 1
ATOM 4927 N N . ALA A 1 613 ? -22.908 3.690 25.835 1.00 73.31 613 ALA A N 1
ATOM 4928 C CA . ALA A 1 613 ? -22.476 4.656 24.829 1.00 73.31 613 ALA A CA 1
ATOM 4929 C C . ALA A 1 613 ? -21.258 4.169 24.013 1.00 73.31 613 ALA A C 1
ATOM 4931 O O . ALA A 1 613 ? -21.171 4.438 22.812 1.00 73.31 613 ALA A O 1
ATOM 4932 N N . ASN A 1 614 ? -20.355 3.377 24.608 1.00 74.12 614 ASN A N 1
ATOM 4933 C CA . ASN A 1 614 ? -19.286 2.703 23.865 1.00 74.12 614 ASN A CA 1
ATOM 4934 C C . ASN A 1 614 ? -19.824 1.694 22.843 1.00 74.12 614 ASN A C 1
ATOM 4936 O O . ASN A 1 614 ? -19.328 1.669 21.718 1.00 74.12 614 ASN A O 1
ATOM 4940 N N . ILE A 1 615 ? -20.845 0.902 23.191 1.00 77.69 615 ILE A N 1
ATOM 4941 C CA . ILE A 1 615 ? -21.501 -0.016 22.245 1.00 77.69 615 ILE A CA 1
ATOM 4942 C C . ILE A 1 615 ? -22.155 0.750 21.094 1.00 77.69 615 ILE A C 1
ATOM 4944 O O . ILE A 1 615 ? -21.994 0.351 19.942 1.00 77.69 615 ILE A O 1
ATOM 4948 N N . VAL A 1 616 ? -22.858 1.853 21.375 1.00 71.69 616 VAL A N 1
ATOM 4949 C CA . VAL A 1 616 ? -23.517 2.666 20.336 1.00 71.69 616 VAL A CA 1
ATOM 4950 C C . VAL A 1 616 ? -22.500 3.175 19.309 1.00 71.69 616 VAL A C 1
ATOM 4952 O O . VAL A 1 616 ? -22.715 3.006 18.109 1.00 71.69 616 VAL A O 1
ATOM 4955 N N . VAL A 1 617 ? -21.358 3.706 19.759 1.00 68.44 617 VAL A N 1
ATOM 4956 C CA . VAL A 1 617 ? -20.273 4.132 18.857 1.00 68.44 617 VAL A CA 1
ATOM 4957 C C . VAL A 1 617 ? -19.647 2.939 18.125 1.00 68.44 617 VAL A C 1
ATOM 4959 O O . VAL A 1 617 ? -19.405 3.026 16.926 1.00 68.44 617 VAL A O 1
ATOM 4962 N N . LEU A 1 618 ? -19.433 1.799 18.790 1.00 69.38 618 LEU A N 1
ATOM 4963 C CA . LEU A 1 618 ? -18.810 0.612 18.186 1.00 69.38 618 LEU A CA 1
ATOM 4964 C C . LEU A 1 618 ? -19.710 -0.100 17.153 1.00 69.38 618 LEU A C 1
ATOM 4966 O O . LEU A 1 618 ? -19.200 -0.733 16.231 1.00 69.38 618 LEU A O 1
ATOM 4970 N N . LEU A 1 619 ? -21.035 0.042 17.260 1.00 69.56 619 LEU A N 1
ATOM 4971 C CA . LEU A 1 619 ? -22.010 -0.393 16.249 1.00 69.56 619 LEU A CA 1
ATOM 4972 C C . LEU A 1 619 ? -22.058 0.533 15.020 1.00 69.56 619 LEU A C 1
ATOM 4974 O O . LEU A 1 619 ? -22.441 0.089 13.937 1.00 69.56 619 LEU A O 1
ATOM 4978 N N . GLN A 1 620 ? -21.683 1.804 15.186 1.00 63.66 620 GLN A N 1
ATOM 4979 C CA . GLN A 1 620 ? -21.613 2.807 14.117 1.00 63.66 620 GLN A CA 1
ATOM 4980 C C . GLN A 1 620 ? -20.224 2.866 13.457 1.00 63.66 620 GLN A C 1
ATOM 4982 O O . GLN A 1 620 ? -20.107 3.287 12.306 1.00 63.66 620 GLN A O 1
ATOM 4987 N N . ALA A 1 621 ? -19.176 2.437 14.166 1.00 60.31 621 ALA A N 1
ATOM 4988 C CA . ALA A 1 621 ? -17.799 2.479 13.699 1.00 60.31 621 ALA A CA 1
ATOM 4989 C C . ALA A 1 621 ? -17.545 1.506 12.523 1.00 60.31 621 ALA A C 1
ATOM 4991 O O . ALA A 1 621 ? -17.965 0.345 12.560 1.00 60.31 621 ALA A O 1
ATOM 4992 N N . PRO A 1 622 ? -16.798 1.933 11.489 1.00 60.75 622 PRO A N 1
ATOM 4993 C CA . PRO A 1 622 ? -16.331 1.055 10.432 1.00 60.75 622 PRO A CA 1
ATOM 4994 C C . PRO A 1 622 ? -15.246 0.110 10.964 1.00 60.75 622 PRO A C 1
ATOM 4996 O O . PRO A 1 622 ? -14.296 0.499 11.647 1.00 60.75 622 PRO A O 1
ATOM 4999 N N . SER A 1 623 ? -15.392 -1.161 10.617 1.00 65.25 623 SER A N 1
ATOM 5000 C CA . SER A 1 623 ? -14.495 -2.259 10.967 1.00 65.25 623 SER A CA 1
ATOM 5001 C C . SER A 1 623 ? -13.097 -2.080 10.366 1.00 65.25 623 SER A C 1
ATOM 5003 O O . SER A 1 623 ? -12.949 -1.981 9.154 1.00 65.25 623 SER A O 1
ATOM 5005 N N . ASN A 1 624 ? -12.058 -2.122 11.205 1.00 66.00 624 ASN A N 1
ATOM 5006 C CA . ASN A 1 624 ? -10.643 -2.072 10.798 1.00 66.00 624 ASN A CA 1
ATOM 5007 C C . ASN A 1 624 ? -9.925 -3.434 10.920 1.00 66.00 624 ASN A C 1
ATOM 5009 O O . ASN A 1 624 ? -8.702 -3.499 11.006 1.00 66.00 624 ASN A O 1
ATOM 5013 N N . SER A 1 625 ? -10.691 -4.526 10.956 1.00 71.38 625 SER A N 1
ATOM 5014 C CA . SER A 1 625 ? -10.263 -5.858 11.406 1.00 71.38 625 SER A CA 1
ATOM 5015 C C . SER A 1 625 ? -9.260 -6.593 10.513 1.00 71.38 625 SER A C 1
ATOM 5017 O O . SER A 1 625 ? -8.582 -7.494 10.999 1.00 71.38 625 SER A O 1
ATOM 5019 N N . ILE A 1 626 ? -9.185 -6.266 9.220 1.00 81.88 626 ILE A N 1
ATOM 5020 C CA . ILE A 1 626 ? -8.281 -6.933 8.272 1.00 81.88 626 ILE A CA 1
ATOM 5021 C C . ILE A 1 626 ? -7.445 -5.873 7.555 1.00 81.88 626 ILE A C 1
ATOM 5023 O O . ILE A 1 626 ? -7.989 -5.019 6.858 1.00 81.88 626 ILE A O 1
ATOM 5027 N N . ARG A 1 627 ? -6.124 -5.922 7.738 1.00 80.19 627 ARG A N 1
ATOM 5028 C CA . ARG A 1 627 ? -5.139 -5.027 7.104 1.00 80.19 627 ARG A CA 1
ATOM 5029 C C . ARG A 1 627 ? -3.883 -5.758 6.615 1.00 80.19 627 ARG A C 1
ATOM 5031 O O . ARG A 1 627 ? -3.253 -5.291 5.675 1.00 80.19 627 ARG A O 1
ATOM 5038 N N . THR A 1 628 ? -3.513 -6.893 7.213 1.00 86.88 628 THR A N 1
ATOM 5039 C CA . THR A 1 628 ? -2.372 -7.706 6.753 1.00 86.88 628 THR A CA 1
ATOM 5040 C C . THR A 1 628 ? -2.815 -8.868 5.867 1.00 86.88 628 THR A C 1
ATOM 5042 O O . THR A 1 628 ? -3.952 -9.342 5.942 1.00 86.88 628 THR A O 1
ATOM 5045 N N . LEU A 1 629 ? -1.890 -9.371 5.044 1.00 88.31 629 LEU A N 1
ATOM 5046 C CA . LEU A 1 629 ? -2.146 -10.530 4.190 1.00 88.31 629 LEU A CA 1
ATOM 5047 C C . LEU A 1 629 ? -2.511 -11.772 5.020 1.00 88.31 629 LEU A C 1
ATOM 5049 O O . LEU A 1 629 ? -3.439 -12.490 4.667 1.00 88.31 629 LEU A O 1
ATOM 5053 N N . GLU A 1 630 ? -1.849 -11.977 6.161 1.00 89.00 630 GLU A N 1
ATOM 5054 C CA . GLU A 1 630 ? -2.132 -13.071 7.097 1.00 89.00 630 GLU A CA 1
ATOM 5055 C C . GLU A 1 630 ? -3.537 -12.988 7.715 1.00 89.00 630 GLU A C 1
ATOM 5057 O O . GLU A 1 630 ? -4.256 -13.989 7.743 1.00 89.00 630 GLU A O 1
ATOM 5062 N N . GLN A 1 631 ? -3.966 -11.795 8.149 1.00 88.94 631 GLN A N 1
ATOM 5063 C CA . GLN A 1 631 ? -5.334 -11.572 8.631 1.00 88.94 631 GLN A CA 1
ATOM 5064 C C . GLN A 1 631 ? -6.361 -11.919 7.546 1.00 88.94 631 GLN A C 1
ATOM 5066 O O . GLN A 1 631 ? -7.379 -12.542 7.843 1.00 88.94 631 GLN A O 1
ATOM 5071 N N . LEU A 1 632 ? -6.076 -11.581 6.283 1.00 90.75 632 LEU A N 1
ATOM 5072 C CA . LEU A 1 632 ? -6.936 -11.927 5.153 1.00 90.75 632 LEU A CA 1
ATOM 5073 C C . LEU A 1 632 ? -6.974 -13.448 4.903 1.00 90.75 632 LEU A C 1
ATOM 5075 O O . LEU A 1 632 ? -8.064 -13.993 4.709 1.00 90.75 632 LEU A O 1
ATOM 5079 N N . VAL A 1 633 ? -5.839 -14.160 4.992 1.00 91.12 633 VAL A N 1
ATOM 5080 C CA . VAL A 1 633 ? -5.795 -15.637 4.877 1.00 91.12 633 VAL A CA 1
ATOM 5081 C C . VAL A 1 633 ? -6.627 -16.305 5.963 1.00 91.12 633 VAL A C 1
ATOM 5083 O O . VAL A 1 633 ? -7.422 -17.196 5.661 1.00 91.12 633 VAL A O 1
ATOM 5086 N N . ASN A 1 634 ? -6.464 -15.872 7.212 1.00 89.88 634 ASN A N 1
ATOM 5087 C CA . ASN A 1 634 ? -7.135 -16.464 8.369 1.00 89.88 634 ASN A CA 1
ATOM 5088 C C . ASN A 1 634 ? -8.607 -16.016 8.497 1.00 89.88 634 ASN A C 1
ATOM 5090 O O . ASN A 1 634 ? -9.363 -16.585 9.284 1.00 89.88 634 ASN A O 1
ATOM 5094 N N . SER A 1 635 ? -9.042 -15.033 7.701 1.00 89.62 635 SER A N 1
ATOM 5095 C CA . SER A 1 635 ? -10.434 -14.585 7.656 1.00 89.62 635 SER A CA 1
ATOM 5096 C C . SER A 1 635 ? -11.391 -15.627 7.054 1.00 89.62 635 SER A C 1
ATOM 5098 O O . SER A 1 635 ? -11.011 -16.527 6.294 1.00 89.62 635 SER A O 1
ATOM 5100 N N . LYS A 1 636 ? -12.682 -15.433 7.346 1.00 88.31 636 LYS A N 1
ATOM 5101 C CA . LYS A 1 636 ? -13.813 -16.150 6.736 1.00 88.31 636 LYS A CA 1
ATOM 5102 C C . LYS A 1 636 ? -14.305 -15.493 5.429 1.00 88.31 636 LYS A C 1
ATOM 5104 O O . LYS A 1 636 ? -15.422 -15.761 5.003 1.00 88.31 636 LYS A O 1
ATOM 5109 N N . MET A 1 637 ? -13.518 -14.607 4.811 1.00 89.44 637 MET A N 1
ATOM 5110 C CA . MET A 1 637 ? -13.877 -13.997 3.524 1.00 89.44 637 MET A CA 1
ATOM 5111 C C . MET A 1 637 ? -13.614 -14.958 2.361 1.00 89.44 637 MET A C 1
ATOM 5113 O O . MET A 1 637 ? -12.703 -15.790 2.417 1.00 89.44 637 MET A O 1
ATOM 5117 N N . THR A 1 638 ? -14.387 -14.799 1.287 1.00 92.75 638 THR A N 1
ATOM 5118 C CA . THR A 1 638 ? -14.115 -15.467 0.008 1.00 92.75 638 THR A CA 1
ATOM 5119 C C . THR A 1 638 ? -12.924 -14.776 -0.648 1.00 92.75 638 THR A C 1
ATOM 5121 O O . THR A 1 638 ? -12.961 -13.560 -0.843 1.00 92.75 638 THR A O 1
ATOM 5124 N N . LEU A 1 639 ? -11.869 -15.527 -0.968 1.00 94.81 639 LEU A N 1
ATOM 5125 C CA . LEU A 1 639 ? -10.713 -15.017 -1.707 1.00 94.81 639 LEU A CA 1
ATOM 5126 C C . LEU A 1 639 ? -10.854 -15.427 -3.171 1.00 94.81 639 LEU A C 1
ATOM 5128 O O . LEU A 1 639 ? -11.152 -16.584 -3.450 1.00 94.81 639 LEU A O 1
ATOM 5132 N N . ALA A 1 640 ? -10.628 -14.488 -4.082 1.00 95.50 640 ALA A N 1
ATOM 5133 C CA . ALA A 1 640 ? -10.805 -14.683 -5.514 1.00 95.50 640 ALA A CA 1
ATOM 5134 C C . ALA A 1 640 ? -9.782 -13.870 -6.317 1.00 95.50 640 ALA A C 1
ATOM 5136 O O . ALA A 1 640 ? -9.159 -12.949 -5.783 1.00 95.50 640 ALA A O 1
ATOM 5137 N N . ALA A 1 641 ? -9.637 -14.162 -7.609 1.00 95.06 641 ALA A N 1
ATOM 5138 C CA . ALA A 1 641 ? -8.748 -13.425 -8.507 1.00 95.06 641 ALA A CA 1
ATOM 5139 C C . ALA A 1 641 ? -9.418 -13.033 -9.829 1.00 95.06 641 ALA A C 1
ATOM 5141 O O . ALA A 1 641 ? -10.390 -13.654 -10.260 1.00 95.06 641 ALA A O 1
ATOM 5142 N N . LEU A 1 642 ? -8.874 -12.006 -10.489 1.00 93.69 642 LEU A N 1
ATOM 5143 C CA . LEU A 1 642 ? -9.233 -11.693 -11.871 1.00 93.69 642 LEU A CA 1
ATOM 5144 C C . LEU A 1 642 ? -8.869 -12.879 -12.784 1.00 93.69 642 LEU A C 1
ATOM 5146 O O . LEU A 1 642 ? -7.759 -13.411 -12.696 1.00 93.69 642 LEU A O 1
ATOM 5150 N N . GLU A 1 643 ? -9.794 -13.269 -13.659 1.00 92.25 643 GLU A N 1
ATOM 5151 C CA . GLU A 1 643 ? -9.608 -14.291 -14.696 1.00 92.25 643 GLU A CA 1
ATOM 5152 C C . GLU A 1 643 ? -8.696 -13.761 -15.817 1.00 92.25 643 GLU A C 1
ATOM 5154 O O . GLU A 1 643 ? -9.156 -13.241 -16.830 1.00 92.25 643 GLU A O 1
ATOM 5159 N N . VAL A 1 644 ? -7.383 -13.834 -15.585 1.00 89.00 644 VAL A N 1
ATOM 5160 C CA . VAL A 1 644 ? -6.319 -13.426 -16.514 1.00 89.00 644 VAL A CA 1
ATOM 5161 C C . VAL A 1 644 ? -5.108 -14.340 -16.366 1.00 89.00 644 VAL A C 1
ATOM 5163 O O . VAL A 1 644 ? -4.725 -14.730 -15.261 1.00 89.00 644 VAL A O 1
ATOM 5166 N N . ASP A 1 645 ? -4.452 -14.639 -17.488 1.00 85.75 645 ASP A N 1
ATOM 5167 C CA . ASP A 1 645 ? -3.360 -15.618 -17.573 1.00 85.75 645 ASP A CA 1
ATOM 5168 C C . ASP A 1 645 ? -2.229 -15.365 -16.560 1.00 85.75 645 ASP A C 1
ATOM 5170 O O . ASP A 1 645 ? -1.709 -16.306 -15.958 1.00 85.75 645 ASP A O 1
ATOM 5174 N N . TYR A 1 646 ? -1.881 -14.096 -16.296 1.00 84.69 646 TYR A N 1
ATOM 5175 C CA . TYR A 1 646 ? -0.815 -13.790 -15.342 1.00 84.69 646 TYR A CA 1
ATOM 5176 C C . TYR A 1 646 ? -1.161 -14.222 -13.907 1.00 84.69 646 TYR A C 1
ATOM 5178 O O . TYR A 1 646 ? -0.252 -14.639 -13.191 1.00 84.69 646 TYR A O 1
ATOM 5186 N N . ASN A 1 647 ? -2.432 -14.163 -13.481 1.00 88.75 647 ASN A N 1
ATOM 5187 C CA . ASN A 1 647 ? -2.838 -14.536 -12.121 1.00 88.75 647 ASN A CA 1
ATOM 5188 C C . ASN A 1 647 ? -2.646 -16.038 -11.882 1.00 88.75 647 ASN A C 1
ATOM 5190 O O . ASN A 1 647 ? -2.088 -16.418 -10.853 1.00 88.75 647 ASN A O 1
ATOM 5194 N N . HIS A 1 648 ? -3.025 -16.880 -12.848 1.00 87.44 648 HIS A N 1
ATOM 5195 C CA . HIS A 1 648 ? -2.811 -18.334 -12.802 1.00 87.44 648 HIS A CA 1
ATOM 5196 C C . HIS A 1 648 ? -1.338 -18.691 -12.576 1.00 87.44 648 HIS A C 1
ATOM 5198 O O . HIS A 1 648 ? -1.013 -19.471 -11.682 1.00 87.44 648 HIS A O 1
ATOM 5204 N N . PHE A 1 649 ? -0.422 -18.066 -13.323 1.00 81.25 649 PHE A N 1
ATOM 5205 C CA . PHE A 1 649 ? 1.014 -18.302 -13.146 1.00 81.25 649 PHE A CA 1
ATOM 5206 C C . PHE A 1 649 ? 1.587 -17.660 -11.871 1.00 81.25 649 PHE A C 1
ATOM 5208 O O . PHE A 1 649 ? 2.423 -18.273 -11.209 1.00 81.25 649 PHE A O 1
ATOM 5215 N N . VAL A 1 650 ? 1.165 -16.443 -11.508 1.00 81.69 650 VAL A N 1
ATOM 5216 C CA . VAL A 1 650 ? 1.708 -15.705 -10.352 1.00 81.69 650 VAL A CA 1
ATOM 5217 C C . VAL A 1 650 ? 1.282 -16.322 -9.023 1.00 81.69 650 VAL A C 1
ATOM 5219 O O . VAL A 1 650 ? 2.127 -16.446 -8.139 1.00 81.69 650 VAL A O 1
ATOM 5222 N N . LEU A 1 651 ? 0.018 -16.731 -8.870 1.00 87.06 651 LEU A N 1
ATOM 5223 C CA . LEU A 1 651 ? -0.480 -17.361 -7.640 1.00 87.06 651 LEU A CA 1
ATOM 5224 C C . LEU A 1 651 ? 0.183 -18.732 -7.417 1.00 87.06 651 LEU A C 1
ATOM 5226 O O . LEU A 1 651 ? 0.646 -19.027 -6.316 1.00 87.06 651 LEU A O 1
ATOM 5230 N N . LYS A 1 652 ? 0.318 -19.525 -8.487 1.00 85.44 652 LYS A N 1
ATOM 5231 C CA . LYS A 1 652 ? 0.910 -20.872 -8.467 1.00 85.44 652 LYS A CA 1
ATOM 5232 C C . LYS A 1 652 ? 2.426 -20.897 -8.243 1.00 85.44 652 LYS A C 1
ATOM 5234 O O . LYS A 1 652 ? 2.956 -21.892 -7.760 1.00 85.44 652 LYS A O 1
ATOM 5239 N N . ALA A 1 653 ? 3.136 -19.818 -8.580 1.00 81.12 653 ALA A N 1
ATOM 5240 C CA . ALA A 1 653 ? 4.590 -19.719 -8.423 1.00 81.12 653 ALA A CA 1
ATOM 5241 C C . ALA A 1 653 ? 5.061 -19.390 -6.987 1.00 81.12 653 ALA A C 1
ATOM 5243 O O . ALA A 1 653 ? 6.268 -19.344 -6.736 1.00 81.12 653 ALA A O 1
ATOM 5244 N N . GLN A 1 654 ? 4.146 -19.131 -6.045 1.00 82.56 654 GLN A N 1
ATOM 5245 C CA . GLN A 1 654 ? 4.501 -18.683 -4.695 1.00 82.56 654 GLN A CA 1
ATOM 5246 C C . GLN A 1 654 ? 5.024 -19.826 -3.815 1.00 82.56 654 GLN A C 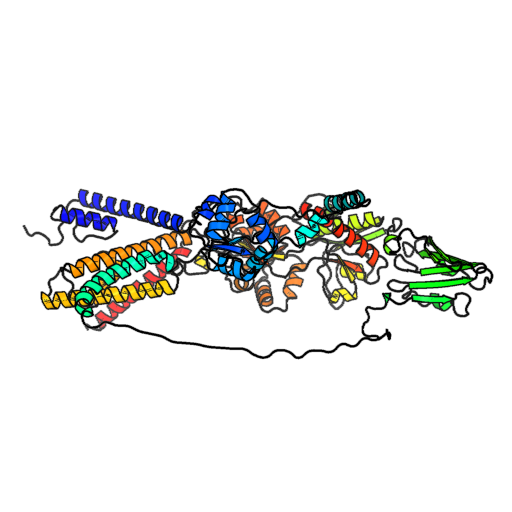1
ATOM 5248 O O . GLN A 1 654 ? 4.378 -20.860 -3.663 1.00 82.56 654 GLN A O 1
ATOM 5253 N N . LYS A 1 655 ? 6.183 -19.605 -3.180 1.00 81.31 655 LYS A N 1
ATOM 5254 C CA . LYS A 1 655 ? 6.810 -20.551 -2.233 1.00 81.31 655 LYS A CA 1
ATOM 5255 C C . LYS A 1 655 ? 6.546 -20.228 -0.758 1.00 81.31 655 LYS A C 1
ATOM 5257 O O . LYS A 1 655 ? 6.801 -21.062 0.103 1.00 81.31 655 LYS A O 1
ATOM 5262 N N . ASP A 1 656 ? 6.073 -19.020 -0.465 1.00 86.56 656 ASP A N 1
ATOM 5263 C CA . ASP A 1 656 ? 5.756 -18.571 0.894 1.00 86.56 656 ASP A CA 1
ATOM 5264 C C . ASP A 1 656 ? 4.500 -19.292 1.435 1.00 86.56 656 ASP A C 1
ATOM 5266 O O . ASP A 1 656 ? 3.480 -19.316 0.738 1.00 86.56 656 ASP A O 1
ATOM 5270 N N . PRO A 1 657 ? 4.522 -19.849 2.663 1.00 89.94 657 PRO A N 1
ATOM 5271 C CA . PRO A 1 657 ? 3.392 -20.587 3.228 1.00 89.94 657 PRO A CA 1
ATOM 5272 C C . PRO A 1 657 ? 2.103 -19.761 3.367 1.00 89.94 657 PRO A C 1
ATOM 5274 O O . PRO A 1 657 ? 1.017 -20.337 3.285 1.00 89.94 657 PRO A O 1
ATOM 5277 N N . ILE A 1 658 ? 2.179 -18.437 3.550 1.00 89.81 658 ILE A N 1
ATOM 5278 C CA . ILE A 1 658 ? 0.980 -17.584 3.637 1.00 89.81 658 ILE A CA 1
ATOM 5279 C C . ILE A 1 658 ? 0.334 -17.460 2.250 1.00 89.81 658 ILE A C 1
ATOM 5281 O O . ILE A 1 658 ? -0.855 -17.738 2.084 1.00 89.81 658 ILE A O 1
ATOM 5285 N N . ARG A 1 659 ? 1.122 -17.130 1.222 1.00 90.38 659 ARG A N 1
ATOM 5286 C CA . ARG A 1 659 ? 0.652 -17.055 -0.171 1.00 90.38 659 ARG A CA 1
ATOM 5287 C C . ARG A 1 659 ? 0.216 -18.408 -0.736 1.00 90.38 659 ARG A C 1
ATOM 5289 O O . ARG A 1 659 ? -0.752 -18.452 -1.490 1.00 90.38 659 ARG A O 1
ATOM 5296 N N . LEU A 1 660 ? 0.838 -19.514 -0.326 1.00 91.00 660 LEU A N 1
ATOM 5297 C CA . LEU A 1 660 ? 0.416 -20.860 -0.726 1.00 91.00 660 LEU A CA 1
ATOM 5298 C C . LEU A 1 660 ? -0.968 -21.228 -0.154 1.00 91.00 660 LEU A C 1
ATOM 5300 O O . LEU A 1 660 ? -1.777 -21.840 -0.853 1.00 91.00 660 LEU A O 1
ATOM 5304 N N . LYS A 1 661 ? -1.285 -20.801 1.081 1.00 91.62 661 LYS A N 1
ATOM 5305 C CA . LYS A 1 661 ? -2.643 -20.916 1.652 1.00 91.62 661 LYS A CA 1
ATOM 5306 C C . LYS A 1 661 ? -3.670 -20.072 0.887 1.00 91.62 661 LYS A C 1
ATOM 5308 O O . LYS A 1 661 ? -4.808 -20.508 0.747 1.00 91.62 661 LYS A O 1
ATOM 5313 N N . ILE A 1 662 ? -3.287 -18.896 0.376 1.00 92.62 662 ILE A N 1
ATOM 5314 C CA . ILE A 1 662 ? -4.149 -18.081 -0.501 1.00 92.62 662 ILE A CA 1
ATOM 5315 C C . ILE A 1 662 ? -4.403 -18.800 -1.823 1.00 92.62 662 ILE A C 1
ATOM 5317 O O . ILE A 1 662 ? -5.557 -18.936 -2.218 1.00 92.62 662 ILE A O 1
ATOM 5321 N N . TYR A 1 663 ? -3.351 -19.296 -2.479 1.00 92.06 663 TYR A N 1
ATOM 5322 C CA . TYR A 1 663 ? -3.482 -20.032 -3.735 1.00 92.06 663 TYR A CA 1
ATOM 5323 C C . TYR A 1 663 ? -4.440 -21.221 -3.577 1.00 92.06 663 TYR A C 1
ATOM 5325 O O . TYR A 1 663 ? -5.420 -21.295 -4.308 1.00 92.06 663 TYR A O 1
ATOM 5333 N N . LYS A 1 664 ? -4.271 -22.048 -2.535 1.00 91.56 664 LYS A N 1
ATOM 5334 C CA . LYS A 1 664 ? -5.186 -23.165 -2.218 1.00 91.56 664 LYS A CA 1
ATOM 5335 C C . LYS A 1 664 ? -6.599 -22.757 -1.762 1.00 91.56 664 LYS A C 1
ATOM 5337 O O . LYS A 1 664 ? -7.472 -23.618 -1.712 1.00 91.56 664 LYS A O 1
ATOM 5342 N N . LYS A 1 665 ? -6.844 -21.483 -1.422 1.00 91.69 665 LYS A N 1
ATOM 5343 C CA . LYS A 1 665 ? -8.197 -20.936 -1.195 1.00 91.69 665 LYS A CA 1
ATOM 5344 C C . LYS A 1 665 ? -8.874 -20.478 -2.496 1.00 91.69 665 LYS A C 1
ATOM 5346 O O . LYS A 1 665 ? -10.097 -20.501 -2.546 1.00 91.69 665 LYS A O 1
ATOM 5351 N N . ILE A 1 666 ? -8.103 -20.064 -3.506 1.00 93.62 666 ILE A N 1
ATOM 5352 C CA . ILE A 1 666 ? -8.608 -19.597 -4.812 1.00 93.62 666 ILE A CA 1
ATOM 5353 C C . ILE A 1 666 ? -8.737 -20.764 -5.799 1.00 93.62 666 ILE A C 1
ATOM 5355 O O . ILE A 1 666 ? -9.767 -20.903 -6.447 1.00 93.62 666 ILE A O 1
ATOM 5359 N N . GLU A 1 667 ? -7.722 -21.622 -5.894 1.00 92.81 667 GLU A N 1
ATOM 5360 C CA . GLU A 1 667 ? -7.719 -22.861 -6.679 1.00 92.81 667 GLU A CA 1
ATOM 5361 C C . GLU A 1 667 ? -7.542 -24.058 -5.715 1.00 92.81 667 GLU A C 1
ATOM 5363 O O . GLU A 1 667 ? -6.419 -24.514 -5.478 1.00 92.81 667 GLU A O 1
ATOM 5368 N N . PRO A 1 668 ? -8.627 -24.541 -5.075 1.00 90.06 668 PRO A N 1
ATOM 5369 C CA . PRO A 1 668 ? -8.563 -25.687 -4.170 1.00 90.06 668 PRO A CA 1
ATOM 5370 C C . PRO A 1 668 ? -8.373 -27.002 -4.938 1.00 90.06 668 PRO A C 1
ATOM 5372 O O . PRO A 1 668 ? -9.001 -27.219 -5.971 1.00 90.06 668 PRO A O 1
ATOM 5375 N N . ASP A 1 669 ? -7.598 -27.942 -4.376 1.00 87.44 669 ASP A N 1
ATOM 5376 C CA . ASP A 1 669 ? -7.318 -29.253 -5.003 1.00 87.44 669 ASP A CA 1
ATOM 5377 C C . ASP A 1 669 ? -8.596 -30.087 -5.279 1.00 87.44 669 ASP A C 1
ATOM 5379 O O . ASP A 1 669 ? -8.574 -31.039 -6.061 1.00 87.44 669 ASP A O 1
ATOM 5383 N N . LYS A 1 670 ? -9.710 -29.746 -4.613 1.00 80.31 670 LYS A N 1
ATOM 5384 C CA . LYS A 1 670 ? -11.068 -30.254 -4.857 1.00 80.31 670 LYS A CA 1
ATOM 5385 C C . LYS A 1 670 ? -12.078 -29.116 -4.667 1.00 80.31 670 LYS A C 1
ATOM 5387 O O . LYS A 1 670 ? -12.375 -28.745 -3.534 1.00 80.31 670 LYS A O 1
ATOM 5392 N N . GLY A 1 671 ? -12.621 -28.582 -5.758 1.00 84.12 671 GLY A N 1
ATOM 5393 C CA . GLY A 1 671 ? -13.647 -27.536 -5.733 1.00 84.12 671 GLY A CA 1
ATOM 5394 C C . GLY A 1 671 ? -13.784 -26.827 -7.081 1.00 84.12 671 GLY A C 1
ATOM 5395 O O . GLY A 1 671 ? -13.211 -27.264 -8.077 1.00 84.12 671 GLY A O 1
ATOM 5396 N N . LYS A 1 672 ? -14.533 -25.720 -7.105 1.00 87.88 672 LYS A N 1
ATOM 5397 C CA . LYS A 1 672 ? -14.469 -24.739 -8.197 1.00 87.88 672 LYS A CA 1
ATOM 5398 C C . LYS A 1 672 ? -13.344 -23.745 -7.885 1.00 87.88 672 LYS A C 1
ATOM 5400 O O . LYS A 1 672 ? -13.158 -23.395 -6.723 1.00 87.88 672 LYS A O 1
ATOM 5405 N N . ALA A 1 673 ? -12.624 -23.287 -8.906 1.00 91.50 673 ALA A N 1
ATOM 5406 C CA . ALA A 1 673 ? -11.679 -22.188 -8.761 1.00 91.50 673 ALA A CA 1
ATOM 5407 C C . ALA A 1 673 ? -12.399 -20.821 -8.778 1.00 91.50 673 ALA A C 1
ATOM 5409 O O . ALA A 1 673 ? -13.283 -20.578 -9.605 1.00 91.50 673 ALA A O 1
ATOM 5410 N N . GLU A 1 674 ? -12.009 -19.925 -7.873 1.00 93.69 674 GLU A N 1
ATOM 5411 C CA . GLU A 1 674 ? -12.621 -18.610 -7.640 1.00 93.69 674 GLU A CA 1
ATOM 5412 C C . GLU A 1 674 ? -11.982 -17.516 -8.520 1.00 93.69 674 GLU A C 1
ATOM 5414 O O . GLU A 1 674 ? -11.436 -16.520 -8.036 1.00 93.69 674 GLU A O 1
ATOM 5419 N N . TYR A 1 675 ? -12.054 -17.711 -9.839 1.00 94.25 675 TYR A N 1
ATOM 5420 C CA . TYR A 1 675 ? -11.670 -16.715 -10.845 1.00 94.25 675 TYR A CA 1
ATOM 5421 C C . TYR A 1 675 ? -12.906 -16.046 -11.457 1.00 94.25 675 TYR A C 1
ATOM 5423 O O . TYR A 1 675 ? -13.910 -16.709 -11.730 1.00 94.25 675 TYR A O 1
ATOM 5431 N N . TYR A 1 676 ? -12.837 -14.726 -11.663 1.00 94.44 676 TYR A N 1
ATOM 5432 C CA . TYR A 1 676 ? -13.953 -13.911 -12.161 1.00 94.44 676 TYR A CA 1
ATOM 5433 C C . TYR A 1 676 ? -13.483 -12.792 -13.094 1.00 94.44 676 TYR A C 1
ATOM 5435 O O . TYR A 1 676 ? -12.400 -12.239 -12.915 1.00 94.44 676 TYR A O 1
ATOM 5443 N N . GLY A 1 677 ? -14.322 -12.405 -14.058 1.00 93.31 677 GLY A N 1
ATOM 5444 C CA . GLY A 1 677 ? -14.079 -11.221 -14.890 1.00 93.31 677 GLY A CA 1
ATOM 5445 C C . GLY A 1 677 ? -14.203 -9.916 -14.091 1.00 93.31 677 GLY A C 1
ATOM 5446 O O . GLY A 1 677 ? -14.941 -9.857 -13.105 1.00 93.31 677 GLY A O 1
ATOM 5447 N N . LEU A 1 678 ? -13.512 -8.855 -14.529 1.00 91.75 678 LEU A N 1
ATOM 5448 C CA . LEU A 1 678 ? -13.362 -7.592 -13.784 1.00 91.75 678 LEU A CA 1
ATOM 5449 C C . LEU A 1 678 ? -14.693 -7.033 -13.255 1.00 91.75 678 LEU A C 1
ATOM 5451 O O . LEU A 1 678 ? -14.803 -6.734 -12.070 1.00 91.75 678 LEU A O 1
ATOM 5455 N N . ASN A 1 679 ? -15.713 -6.932 -14.110 1.00 92.12 679 ASN A N 1
ATOM 5456 C CA . ASN A 1 679 ? -17.001 -6.335 -13.743 1.00 92.12 679 ASN A CA 1
ATOM 5457 C C . ASN A 1 679 ? -17.764 -7.173 -12.697 1.00 92.12 679 ASN A C 1
ATOM 5459 O O . ASN A 1 679 ? -18.388 -6.613 -11.798 1.00 92.12 679 ASN A O 1
ATOM 5463 N N . GLU A 1 680 ? -17.685 -8.508 -12.771 1.00 94.38 680 GLU A N 1
ATOM 5464 C CA . GLU A 1 680 ? -18.302 -9.389 -11.771 1.00 94.38 680 GLU A CA 1
ATOM 5465 C C . GLU A 1 680 ? -17.532 -9.339 -10.444 1.00 94.38 680 GLU A C 1
ATOM 5467 O O . GLU A 1 680 ? -18.140 -9.245 -9.378 1.00 94.38 680 GLU A O 1
ATOM 5472 N N . GLY A 1 681 ? -16.196 -9.332 -10.502 1.00 94.44 681 GLY A N 1
ATOM 5473 C CA . GLY A 1 681 ? -15.337 -9.167 -9.330 1.00 94.44 681 GLY A CA 1
ATOM 5474 C C . GLY A 1 681 ? -15.601 -7.853 -8.592 1.00 94.44 681 GLY A C 1
ATOM 5475 O O . GLY A 1 681 ? -15.739 -7.857 -7.371 1.00 94.44 681 GLY A O 1
ATOM 5476 N N . VAL A 1 682 ? -15.762 -6.743 -9.320 1.00 94.81 682 VAL A N 1
ATOM 5477 C CA . VAL A 1 682 ? -16.108 -5.425 -8.757 1.00 94.81 682 VAL A CA 1
ATOM 5478 C C . VAL A 1 682 ? -17.480 -5.443 -8.075 1.00 94.81 682 VAL A C 1
ATOM 5480 O O . VAL A 1 682 ? -17.594 -4.995 -6.936 1.00 94.81 682 VAL A O 1
ATOM 5483 N N . GLU A 1 683 ? -18.510 -6.017 -8.703 1.00 94.50 683 GLU A N 1
ATOM 5484 C CA . GLU A 1 683 ? -19.848 -6.120 -8.097 1.00 94.50 683 GLU A CA 1
ATOM 5485 C C . GLU A 1 683 ? -19.871 -7.056 -6.872 1.00 94.50 683 GLU A C 1
ATOM 5487 O O . GLU A 1 683 ? -20.599 -6.816 -5.905 1.00 94.50 683 GLU A O 1
ATOM 5492 N N . ARG A 1 684 ? -19.039 -8.105 -6.859 1.00 95.06 684 ARG A N 1
ATOM 5493 C CA . ARG A 1 684 ? -18.836 -8.966 -5.682 1.00 95.06 684 ARG A CA 1
ATOM 5494 C C . ARG A 1 684 ? -18.099 -8.232 -4.557 1.00 95.06 684 ARG A C 1
ATOM 5496 O O . ARG A 1 684 ? -18.523 -8.328 -3.408 1.00 95.06 684 ARG A O 1
ATOM 5503 N N . VAL A 1 685 ? -17.073 -7.429 -4.863 1.00 95.00 685 VAL A N 1
ATOM 5504 C CA . VAL A 1 685 ? -16.431 -6.530 -3.881 1.00 95.00 685 VAL A CA 1
ATOM 5505 C C . VAL A 1 685 ? -17.439 -5.516 -3.329 1.00 95.00 685 VAL A C 1
ATOM 5507 O O . VAL A 1 685 ? -17.433 -5.263 -2.123 1.00 95.00 685 VAL A O 1
ATOM 5510 N N . ARG A 1 686 ? -18.350 -4.990 -4.164 1.00 92.44 686 ARG A N 1
ATOM 5511 C CA . ARG A 1 686 ? -19.419 -4.078 -3.725 1.00 92.44 686 ARG A CA 1
ATOM 5512 C C . ARG A 1 686 ? -20.363 -4.753 -2.730 1.00 92.44 686 ARG A C 1
ATOM 5514 O O . ARG A 1 686 ? -20.663 -4.163 -1.698 1.00 92.44 686 ARG A O 1
ATOM 5521 N N . LYS A 1 687 ? -20.746 -6.012 -2.968 1.00 90.88 687 LYS A N 1
ATOM 5522 C CA . LYS A 1 687 ? -21.576 -6.824 -2.050 1.00 90.88 687 LYS A CA 1
ATOM 5523 C C . LYS A 1 687 ? -20.883 -7.201 -0.730 1.00 90.88 687 LYS A C 1
ATOM 5525 O O . LYS A 1 687 ? -21.571 -7.506 0.241 1.00 90.88 687 LYS A O 1
ATOM 5530 N N . GLY A 1 688 ? -19.552 -7.132 -0.663 1.00 88.94 688 GLY A N 1
ATOM 5531 C CA . GLY A 1 688 ? -18.772 -7.401 0.549 1.00 88.94 688 GLY A CA 1
ATOM 5532 C C . GLY A 1 688 ? -18.549 -8.893 0.838 1.00 88.94 688 GLY A C 1
ATOM 5533 O O . GLY A 1 688 ? -18.954 -9.764 0.076 1.00 88.94 688 GLY A O 1
ATOM 5534 N N . LEU A 1 689 ? -17.829 -9.187 1.933 1.00 89.75 689 LEU A N 1
ATOM 5535 C CA . LEU A 1 689 ? -17.341 -10.535 2.318 1.00 89.75 689 LEU A CA 1
ATOM 5536 C C . LEU A 1 689 ? -16.470 -11.257 1.258 1.00 89.75 689 LEU A C 1
ATOM 5538 O O . LEU A 1 689 ? -16.127 -12.431 1.418 1.00 89.75 689 LEU A O 1
ATOM 5542 N N . PHE A 1 690 ? -16.064 -10.538 0.213 1.00 94.62 690 PHE A N 1
ATOM 5543 C CA . PHE A 1 690 ? -15.324 -11.016 -0.951 1.00 94.62 690 PHE A CA 1
ATOM 5544 C C . PHE A 1 690 ? -14.089 -10.134 -1.170 1.00 94.62 690 PHE A C 1
ATOM 5546 O O . PHE A 1 690 ? -14.191 -8.906 -1.115 1.00 94.62 690 PHE A O 1
ATOM 5553 N N . ALA A 1 691 ? -12.932 -10.755 -1.405 1.00 95.56 691 ALA A N 1
ATOM 5554 C CA . ALA A 1 691 ? -11.666 -10.074 -1.649 1.00 95.56 691 ALA A CA 1
ATOM 5555 C C . ALA A 1 691 ? -11.058 -10.501 -2.983 1.00 95.56 691 ALA A C 1
ATOM 5557 O O . ALA A 1 691 ? -10.819 -11.685 -3.221 1.00 95.56 691 ALA A O 1
ATOM 5558 N N . PHE A 1 692 ? -10.800 -9.513 -3.840 1.00 96.19 692 PHE A N 1
ATOM 5559 C CA . PHE A 1 692 ? -10.483 -9.719 -5.248 1.00 96.19 692 PHE A CA 1
ATOM 5560 C C . PHE A 1 692 ? -9.033 -9.335 -5.553 1.00 96.19 692 PHE A C 1
ATOM 5562 O O . PHE A 1 692 ? -8.618 -8.206 -5.290 1.00 96.19 692 PHE A O 1
ATOM 5569 N N . HIS A 1 693 ? -8.266 -10.285 -6.089 1.00 94.56 693 HIS A N 1
ATOM 5570 C CA . HIS A 1 693 ? -6.865 -10.130 -6.472 1.00 94.56 693 HIS A CA 1
ATOM 5571 C C . HIS A 1 693 ? -6.735 -9.612 -7.911 1.00 94.56 693 HIS A C 1
ATOM 5573 O O . HIS A 1 693 ? -6.992 -10.338 -8.878 1.00 94.56 693 HIS A O 1
ATOM 5579 N N . VAL A 1 694 ? -6.349 -8.343 -8.048 1.00 91.94 694 VAL A N 1
ATOM 5580 C CA . VAL A 1 694 ? -6.437 -7.579 -9.303 1.00 91.94 694 VAL A CA 1
ATOM 5581 C C . VAL A 1 694 ? -5.359 -6.488 -9.371 1.00 91.94 694 VAL A C 1
ATOM 5583 O O . VAL A 1 694 ? -4.785 -6.105 -8.348 1.00 91.94 694 VAL A O 1
ATOM 5586 N N . ILE A 1 695 ? -5.074 -5.971 -10.571 1.00 88.94 695 ILE A N 1
ATOM 5587 C CA . ILE A 1 695 ? -4.302 -4.730 -10.737 1.00 88.94 695 ILE A CA 1
ATOM 5588 C C . ILE A 1 695 ? -5.172 -3.572 -10.236 1.00 88.94 695 ILE A C 1
ATOM 5590 O O . ILE A 1 695 ? -6.264 -3.332 -10.757 1.00 88.94 695 ILE A O 1
ATOM 5594 N N . ALA A 1 696 ? -4.702 -2.854 -9.216 1.00 89.56 696 ALA A N 1
ATOM 5595 C CA . ALA A 1 696 ? -5.502 -1.876 -8.482 1.00 89.56 696 ALA A CA 1
ATOM 5596 C C . ALA A 1 696 ? -6.111 -0.793 -9.396 1.00 89.56 696 ALA A C 1
ATOM 5598 O O . ALA A 1 696 ? -7.279 -0.438 -9.252 1.00 89.56 696 ALA A O 1
ATOM 5599 N N . GLU A 1 697 ? -5.355 -0.333 -10.396 1.00 87.12 697 GLU A N 1
ATOM 5600 C CA . GLU A 1 697 ? -5.782 0.642 -11.403 1.00 87.12 697 GLU A CA 1
ATOM 5601 C C . GLU A 1 697 ? -7.031 0.226 -12.206 1.00 87.12 697 GLU A C 1
ATOM 5603 O O . GLU A 1 697 ? -7.836 1.090 -12.559 1.00 87.12 697 GLU A O 1
ATOM 5608 N N . GLN A 1 698 ? -7.202 -1.069 -12.508 1.00 88.69 698 GLN A N 1
ATOM 5609 C CA . GLN A 1 698 ? -8.359 -1.576 -13.264 1.00 88.69 698 GLN A CA 1
ATOM 5610 C C . GLN A 1 698 ? -9.639 -1.453 -12.426 1.00 88.69 698 GLN A C 1
ATOM 5612 O O . GLN A 1 698 ? -10.661 -0.940 -12.888 1.00 88.69 698 GLN A O 1
ATOM 5617 N N . LEU A 1 699 ? -9.561 -1.894 -11.165 1.00 91.94 699 LEU A N 1
ATOM 5618 C CA . LEU A 1 699 ? -10.677 -1.870 -10.224 1.00 91.94 699 LEU A CA 1
ATOM 5619 C C . LEU A 1 699 ? -11.018 -0.443 -9.786 1.00 91.94 699 LEU A C 1
ATOM 5621 O O . LEU A 1 699 ? -12.197 -0.115 -9.703 1.00 91.94 699 LEU A O 1
ATOM 5625 N N . TYR A 1 700 ? -10.029 0.424 -9.549 1.00 91.69 700 TYR A N 1
ATOM 5626 C CA . TYR A 1 700 ? -10.280 1.795 -9.092 1.00 91.69 700 TYR A CA 1
ATOM 5627 C C . TYR A 1 700 ? -11.110 2.618 -10.079 1.00 91.69 700 TYR A C 1
ATOM 5629 O O . TYR A 1 700 ? -12.037 3.298 -9.647 1.00 91.69 700 TYR A O 1
ATOM 5637 N N . ARG A 1 701 ? -10.899 2.452 -11.390 1.00 89.94 701 ARG A N 1
ATOM 5638 C CA . ARG A 1 701 ? -11.770 3.050 -12.416 1.00 89.94 701 ARG A CA 1
ATOM 5639 C C . ARG A 1 701 ? -13.221 2.580 -12.301 1.00 89.94 701 ARG A C 1
ATOM 5641 O O . ARG A 1 701 ? -14.135 3.396 -12.285 1.00 89.94 701 ARG A O 1
ATOM 5648 N N . ARG A 1 702 ? -13.440 1.271 -12.153 1.00 91.12 702 ARG A N 1
ATOM 5649 C CA . ARG A 1 702 ? -14.791 0.710 -11.999 1.00 91.12 702 ARG A CA 1
ATOM 5650 C C . ARG A 1 702 ? -15.448 1.086 -10.668 1.00 91.12 702 ARG A C 1
ATOM 5652 O O . ARG A 1 702 ? -16.662 1.250 -10.626 1.00 91.12 702 ARG A O 1
ATOM 5659 N N . VAL A 1 703 ? -14.676 1.276 -9.598 1.00 92.12 703 VAL A N 1
ATOM 5660 C CA . VAL A 1 703 ? -15.170 1.791 -8.308 1.00 92.12 703 VAL A CA 1
ATOM 5661 C C . VAL A 1 703 ? -15.627 3.247 -8.423 1.00 92.12 703 VAL A C 1
ATOM 5663 O O . VAL A 1 703 ? -16.683 3.581 -7.890 1.00 92.12 703 VAL A O 1
ATOM 5666 N N . GLU A 1 704 ? -14.892 4.110 -9.132 1.00 89.06 704 GLU A N 1
ATOM 5667 C CA . GLU A 1 704 ? -15.329 5.494 -9.386 1.00 89.06 704 GLU A CA 1
ATOM 5668 C C . GLU A 1 704 ? -16.653 5.545 -10.166 1.00 89.06 704 GLU A C 1
ATOM 5670 O O . GLU A 1 704 ? -17.500 6.381 -9.857 1.00 89.06 704 GLU A O 1
ATOM 5675 N N . GLU A 1 705 ? -16.854 4.615 -11.106 1.00 88.38 705 GLU A N 1
ATOM 5676 C CA . GLU A 1 705 ? -18.075 4.478 -11.914 1.00 88.38 705 GLU A CA 1
ATOM 5677 C C . GLU A 1 705 ? -19.288 3.881 -11.162 1.00 88.38 705 GLU A C 1
ATOM 5679 O O . GLU A 1 705 ? -20.421 4.187 -11.528 1.00 88.38 705 GLU A O 1
ATOM 5684 N N . THR A 1 706 ? -19.094 2.994 -10.169 1.00 91.00 706 THR A N 1
ATOM 5685 C CA . THR A 1 706 ? -20.179 2.098 -9.679 1.00 91.00 706 THR A CA 1
ATOM 5686 C C . THR A 1 706 ? -20.421 2.051 -8.165 1.00 91.00 706 THR A C 1
ATOM 5688 O O . THR A 1 706 ? -21.449 1.516 -7.739 1.00 91.00 706 THR A O 1
ATOM 5691 N N . PHE A 1 707 ? -19.516 2.580 -7.335 1.00 91.19 707 PHE A N 1
ATOM 5692 C CA . PHE A 1 707 ? -19.661 2.556 -5.872 1.00 91.19 707 PHE A CA 1
ATOM 5693 C C . PHE A 1 707 ? -20.258 3.872 -5.366 1.00 91.19 707 PHE A C 1
ATOM 5695 O O . PHE A 1 707 ? -19.868 4.952 -5.815 1.00 91.19 707 PHE A O 1
ATOM 5702 N N . LEU A 1 708 ? -21.143 3.800 -4.370 1.00 87.75 708 LEU A N 1
ATOM 5703 C CA . LEU A 1 708 ? -21.545 4.984 -3.601 1.00 87.75 708 LEU A CA 1
ATOM 5704 C C . LEU A 1 708 ? -20.387 5.430 -2.689 1.00 87.75 708 LEU A C 1
ATOM 5706 O O . LEU A 1 708 ? -19.549 4.610 -2.313 1.00 87.75 708 LEU A O 1
ATOM 5710 N N . GLU A 1 709 ? -20.339 6.707 -2.287 1.00 80.69 709 GLU A N 1
ATOM 5711 C CA . GLU A 1 709 ? -19.243 7.239 -1.449 1.00 80.69 709 GLU A CA 1
ATOM 5712 C C . GLU A 1 709 ? -18.994 6.383 -0.196 1.00 80.69 709 GLU A C 1
ATOM 5714 O O . GLU A 1 709 ? -17.862 5.988 0.067 1.00 80.69 709 GLU A O 1
ATOM 5719 N N . THR A 1 710 ? -20.053 5.987 0.514 1.00 75.19 710 THR A N 1
ATOM 5720 C CA . THR A 1 710 ? -19.983 5.124 1.709 1.00 75.19 710 THR A CA 1
ATOM 5721 C C . THR A 1 710 ? -19.326 3.767 1.446 1.00 75.19 710 THR A C 1
ATOM 5723 O O . THR A 1 710 ? -18.661 3.217 2.323 1.00 75.19 710 THR A O 1
ATOM 5726 N N . GLU A 1 711 ? -19.468 3.230 0.236 1.00 84.75 711 GLU A N 1
ATOM 5727 C CA . GLU A 1 711 ? -18.865 1.965 -0.182 1.00 84.75 711 GLU A CA 1
ATOM 5728 C C . GLU A 1 711 ? -17.390 2.150 -0.545 1.00 84.75 711 GLU A C 1
ATOM 5730 O O . GLU A 1 711 ? -16.583 1.267 -0.259 1.00 84.75 711 GLU A O 1
ATOM 5735 N N . LYS A 1 712 ? -17.016 3.312 -1.106 1.00 86.50 712 LYS A N 1
ATOM 5736 C CA . LYS A 1 712 ? -15.611 3.710 -1.309 1.00 86.50 712 LYS A CA 1
ATOM 5737 C C . LYS A 1 712 ? -14.892 3.885 0.031 1.00 86.50 712 LYS A C 1
ATOM 5739 O O . LYS A 1 712 ? -13.736 3.489 0.157 1.00 86.50 712 LYS A O 1
ATOM 5744 N N . CYS A 1 713 ? -15.580 4.419 1.043 1.00 79.50 713 CYS A N 1
ATOM 5745 C CA . CYS A 1 713 ? -15.058 4.570 2.403 1.00 79.50 713 CYS A CA 1
ATOM 5746 C C . CYS A 1 713 ? -14.780 3.217 3.103 1.00 79.50 713 CYS A C 1
ATOM 5748 O O . CYS A 1 713 ? -13.848 3.133 3.899 1.00 79.50 713 CYS A O 1
ATOM 5750 N N . ASP A 1 714 ? -15.529 2.149 2.784 1.00 81.50 714 ASP A N 1
ATOM 5751 C CA . ASP A 1 714 ? -15.291 0.784 3.299 1.00 81.50 714 ASP A CA 1
ATOM 5752 C C . ASP A 1 714 ? -14.096 0.062 2.628 1.00 81.50 714 ASP A C 1
ATOM 5754 O O . ASP A 1 714 ? -13.684 -1.002 3.107 1.00 81.50 714 ASP A O 1
ATOM 5758 N N . LEU A 1 715 ? -13.568 0.566 1.500 1.00 87.75 715 LEU A N 1
ATOM 5759 C CA . LEU A 1 715 ? -12.565 -0.145 0.696 1.00 87.75 715 LEU A CA 1
ATOM 5760 C C . LEU A 1 715 ? -11.179 -0.167 1.346 1.00 87.75 715 LEU A C 1
ATOM 5762 O O . LEU A 1 715 ? -10.567 0.872 1.613 1.00 87.75 715 LEU A O 1
ATOM 5766 N N . VAL A 1 716 ? -10.616 -1.365 1.461 1.00 88.00 716 VAL A N 1
ATOM 5767 C CA . VAL A 1 716 ? -9.247 -1.629 1.904 1.00 88.00 716 VAL A CA 1
ATOM 5768 C C . VAL A 1 716 ? -8.486 -2.386 0.820 1.00 88.00 716 VAL A C 1
ATOM 5770 O O . VAL A 1 716 ? -9.039 -3.222 0.106 1.00 88.00 716 VAL A O 1
ATOM 5773 N N . GLU A 1 717 ? -7.206 -2.045 0.688 1.00 89.19 717 GLU A N 1
ATOM 5774 C CA . GLU A 1 717 ? -6.247 -2.725 -0.178 1.00 89.19 717 GLU A CA 1
ATOM 5775 C C . GLU A 1 717 ? -5.192 -3.433 0.685 1.00 89.19 717 GLU A C 1
ATOM 5777 O O . GLU A 1 717 ? -4.750 -2.888 1.695 1.00 89.19 717 GLU A O 1
ATOM 5782 N N . VAL A 1 718 ? -4.800 -4.645 0.292 1.00 89.62 718 VAL A N 1
ATOM 5783 C CA . VAL A 1 718 ? -3.761 -5.451 0.948 1.00 89.62 718 VAL A CA 1
ATOM 5784 C C . VAL A 1 718 ? -2.812 -5.975 -0.126 1.00 89.62 718 VAL A C 1
ATOM 5786 O O . VAL A 1 718 ? -3.230 -6.663 -1.060 1.00 89.62 718 VAL A O 1
ATOM 5789 N N . ASP A 1 719 ? -1.530 -5.636 -0.012 1.00 87.06 719 ASP A N 1
ATOM 5790 C CA . ASP A 1 719 ? -0.510 -6.025 -0.987 1.00 87.06 719 ASP A CA 1
ATOM 5791 C C . ASP A 1 719 ? -0.248 -7.539 -0.960 1.00 87.06 719 ASP A C 1
ATOM 5793 O O . ASP A 1 719 ? 0.085 -8.117 0.077 1.00 87.06 719 ASP A O 1
ATOM 5797 N N . PHE A 1 720 ? -0.387 -8.194 -2.119 1.00 83.19 720 PHE A N 1
ATOM 5798 C CA . PHE A 1 720 ? -0.079 -9.620 -2.258 1.00 83.19 720 PHE A CA 1
ATOM 5799 C C . PHE A 1 720 ? 1.408 -9.843 -2.543 1.00 83.19 720 PHE A C 1
ATOM 5801 O O . PHE A 1 720 ? 2.048 -10.676 -1.899 1.00 83.19 720 PHE A O 1
ATOM 5808 N N . MET A 1 721 ? 1.989 -9.075 -3.467 1.00 71.12 721 MET A N 1
ATOM 5809 C CA . MET A 1 721 ? 3.426 -9.088 -3.748 1.00 71.12 721 MET A CA 1
ATOM 5810 C C . MET A 1 721 ? 4.043 -7.728 -3.440 1.00 71.12 721 MET A C 1
ATOM 5812 O O . MET A 1 721 ? 3.479 -6.693 -3.787 1.00 71.12 721 MET A O 1
ATOM 5816 N N . ASN A 1 722 ? 5.237 -7.741 -2.845 1.00 61.50 722 ASN A N 1
ATOM 5817 C CA . ASN A 1 722 ? 6.082 -6.551 -2.791 1.00 61.50 722 ASN A CA 1
ATOM 5818 C C . ASN A 1 722 ? 6.386 -6.109 -4.233 1.00 61.50 722 ASN A C 1
ATOM 5820 O O . ASN A 1 722 ? 6.553 -6.962 -5.104 1.00 61.50 722 ASN A O 1
ATOM 5824 N N . ILE A 1 723 ? 6.424 -4.794 -4.468 1.00 57.31 723 ILE A N 1
ATOM 5825 C CA . ILE A 1 723 ? 6.337 -4.161 -5.797 1.00 57.31 723 ILE A CA 1
ATOM 5826 C C . ILE A 1 723 ? 7.255 -4.838 -6.832 1.00 57.31 723 ILE A C 1
ATOM 5828 O O . ILE A 1 723 ? 8.467 -4.626 -6.843 1.00 57.31 723 ILE A O 1
ATOM 5832 N N . LEU A 1 724 ? 6.652 -5.620 -7.733 1.00 63.09 724 LEU A N 1
ATOM 5833 C CA . LEU A 1 724 ? 7.300 -6.160 -8.927 1.00 63.09 724 LEU A CA 1
ATOM 5834 C C . LEU A 1 724 ? 6.923 -5.297 -10.127 1.00 63.09 724 LEU A C 1
ATOM 5836 O O . LEU A 1 724 ? 6.063 -5.666 -10.927 1.00 63.09 724 LEU A O 1
ATOM 5840 N N . ASP A 1 725 ? 7.568 -4.137 -10.228 1.00 76.75 725 ASP A N 1
ATOM 5841 C CA . ASP A 1 725 ? 7.401 -3.254 -11.377 1.00 76.75 725 ASP A CA 1
ATOM 5842 C C . ASP A 1 725 ? 7.730 -3.988 -12.703 1.00 76.75 725 ASP A C 1
ATOM 5844 O O . ASP A 1 725 ? 8.610 -4.858 -12.741 1.00 76.75 725 ASP A O 1
ATOM 5848 N N . PRO A 1 726 ? 7.020 -3.677 -13.803 1.00 83.81 726 PRO A N 1
ATOM 5849 C CA . PRO A 1 726 ? 7.153 -4.369 -15.069 1.00 83.81 726 PRO A CA 1
ATOM 5850 C C . PRO A 1 726 ? 8.243 -3.697 -15.907 1.00 83.81 726 PRO A C 1
ATOM 5852 O O . PRO A 1 726 ? 8.165 -2.515 -16.248 1.00 83.81 726 PRO A O 1
ATOM 5855 N N . PHE A 1 727 ? 9.251 -4.473 -16.281 1.00 90.62 727 PHE A N 1
ATOM 5856 C CA . PHE A 1 727 ? 10.351 -3.989 -17.103 1.00 90.62 727 PHE A CA 1
ATOM 5857 C C . PHE A 1 727 ? 10.064 -4.217 -18.585 1.00 90.62 727 PHE A C 1
ATOM 5859 O O . PHE A 1 727 ? 9.307 -5.118 -18.948 1.00 90.62 727 PHE A O 1
ATOM 5866 N N . VAL A 1 728 ? 10.725 -3.450 -19.445 1.00 93.94 728 VAL A N 1
ATOM 5867 C CA . VAL A 1 728 ? 10.813 -3.721 -20.886 1.00 93.94 728 VAL A CA 1
ATOM 5868 C C . VAL A 1 728 ? 11.834 -4.850 -21.122 1.00 93.94 728 VAL A C 1
ATOM 5870 O O . VAL A 1 728 ? 13.026 -4.636 -20.874 1.00 93.94 728 VAL A O 1
ATOM 5873 N N . PRO A 1 729 ? 11.435 -6.064 -21.557 1.00 94.94 729 PRO A N 1
ATOM 5874 C CA . PRO A 1 729 ? 12.375 -7.075 -22.031 1.00 94.94 729 PRO A CA 1
ATOM 5875 C C . PRO A 1 729 ? 12.835 -6.766 -23.459 1.00 94.94 729 PRO A C 1
ATOM 5877 O O . PRO A 1 729 ? 12.023 -6.567 -24.356 1.00 94.94 729 PRO A O 1
ATOM 5880 N N . VAL A 1 730 ? 14.137 -6.819 -23.696 1.00 95.12 730 VAL A N 1
ATOM 5881 C CA . VAL A 1 730 ? 14.756 -6.789 -25.028 1.00 95.12 730 VAL A CA 1
ATOM 5882 C C . VAL A 1 730 ? 15.475 -8.123 -25.235 1.00 95.12 730 VAL A C 1
ATOM 5884 O O . VAL A 1 730 ? 15.957 -8.717 -24.265 1.00 95.12 730 VAL A O 1
ATOM 5887 N N . TYR A 1 731 ? 15.559 -8.634 -26.467 1.00 92.81 731 TYR A N 1
ATOM 5888 C CA . TYR A 1 731 ? 16.339 -9.852 -26.724 1.00 92.81 731 TYR A CA 1
ATOM 5889 C C . TYR A 1 731 ? 17.802 -9.674 -26.269 1.00 92.81 731 TYR A C 1
ATOM 5891 O O . TYR A 1 731 ? 18.440 -8.664 -26.569 1.00 92.81 731 TYR A O 1
ATOM 5899 N N . LYS A 1 732 ? 18.340 -10.649 -25.522 1.00 88.31 732 LYS A N 1
ATOM 5900 C CA . LYS A 1 732 ? 19.608 -10.520 -24.775 1.00 88.31 732 LYS A CA 1
ATOM 5901 C C . LYS A 1 732 ? 20.829 -10.242 -25.656 1.00 88.31 732 LYS A C 1
ATOM 5903 O O . LYS A 1 732 ? 21.780 -9.629 -25.186 1.00 88.31 732 LYS A O 1
ATOM 5908 N N . PHE A 1 733 ? 20.785 -10.667 -26.918 1.00 85.75 733 PHE A N 1
ATOM 5909 C CA . PHE A 1 733 ? 21.835 -10.436 -27.913 1.00 85.75 733 PHE A CA 1
ATOM 5910 C C . PHE A 1 733 ? 21.382 -9.468 -29.025 1.00 85.75 733 PHE A C 1
ATOM 5912 O O . PHE A 1 733 ? 21.869 -9.546 -30.155 1.00 85.75 733 PHE A O 1
ATOM 5919 N N . SER A 1 734 ? 20.433 -8.571 -28.730 1.00 89.50 734 SER A N 1
ATOM 5920 C CA . SER A 1 734 ? 20.026 -7.493 -29.639 1.00 89.50 734 SER A CA 1
ATOM 5921 C C . SER A 1 734 ? 21.082 -6.378 -29.679 1.00 89.50 734 SER A C 1
ATOM 5923 O O . SER A 1 734 ? 21.455 -5.881 -28.613 1.00 89.50 734 SER A O 1
ATOM 5925 N N . PRO A 1 735 ? 21.513 -5.908 -30.868 1.00 88.75 735 PRO A N 1
ATOM 5926 C CA . PRO A 1 735 ? 22.430 -4.767 -30.989 1.00 88.75 735 PRO A CA 1
ATOM 5927 C C . PRO A 1 735 ? 21.799 -3.449 -30.502 1.00 88.75 735 PRO A C 1
ATOM 5929 O O . PRO A 1 735 ? 22.492 -2.466 -30.246 1.00 88.75 735 PRO A O 1
ATOM 5932 N N . TYR A 1 736 ? 20.470 -3.419 -30.348 1.00 91.75 736 TYR A N 1
ATOM 5933 C CA . TYR A 1 736 ? 19.712 -2.255 -29.894 1.00 91.75 736 TYR A CA 1
ATOM 5934 C C . TYR A 1 736 ? 19.531 -2.204 -28.369 1.00 91.75 736 TYR A C 1
ATOM 5936 O O . TYR A 1 736 ? 18.976 -1.229 -27.867 1.00 91.75 736 TYR A O 1
ATOM 5944 N N . LEU A 1 737 ? 20.000 -3.212 -27.618 1.00 91.25 737 LEU A N 1
ATOM 5945 C CA . LEU A 1 737 ? 19.792 -3.334 -26.167 1.00 91.25 737 LEU A CA 1
ATOM 5946 C C . LEU A 1 737 ? 20.221 -2.081 -25.390 1.00 91.25 737 LEU A C 1
ATOM 5948 O O . LEU A 1 737 ? 19.440 -1.540 -24.606 1.00 91.25 737 LEU A O 1
ATOM 5952 N N . GLU A 1 738 ? 21.443 -1.601 -25.623 1.00 88.94 738 GLU A N 1
ATOM 5953 C CA . GLU A 1 738 ? 21.984 -0.438 -24.912 1.00 88.94 738 GLU A CA 1
ATOM 5954 C C . GLU A 1 738 ? 21.409 0.890 -25.425 1.00 88.94 738 GLU A C 1
ATOM 5956 O O . GLU A 1 738 ? 21.157 1.792 -24.626 1.00 88.94 738 GLU A O 1
ATOM 5961 N N . LEU A 1 739 ? 21.107 1.004 -26.728 1.00 91.38 739 LEU A N 1
ATOM 5962 C CA . LEU A 1 739 ? 20.392 2.164 -27.282 1.00 91.38 739 LEU A CA 1
ATOM 5963 C C . LEU A 1 739 ? 19.009 2.321 -26.640 1.00 91.38 739 LEU A C 1
ATOM 5965 O O . LEU A 1 739 ? 18.658 3.408 -26.179 1.00 91.38 739 LEU A O 1
ATOM 5969 N N . LEU A 1 740 ? 18.252 1.226 -26.552 1.00 93.38 740 LEU A N 1
ATOM 5970 C CA . LEU A 1 740 ? 16.953 1.185 -25.889 1.00 93.38 740 LEU A CA 1
ATOM 5971 C C . LEU A 1 740 ? 17.088 1.484 -24.391 1.00 93.38 740 LEU A C 1
ATOM 5973 O O . LEU A 1 740 ? 16.323 2.290 -23.867 1.00 93.38 740 LEU A O 1
ATOM 5977 N N . ARG A 1 741 ? 18.087 0.918 -23.699 1.00 91.94 741 ARG A N 1
ATOM 5978 C CA . ARG A 1 741 ? 18.348 1.222 -22.280 1.00 91.94 741 ARG A CA 1
ATOM 5979 C C . ARG A 1 741 ? 18.622 2.713 -22.053 1.00 91.94 741 ARG A C 1
ATOM 5981 O O . ARG A 1 741 ? 18.036 3.293 -21.142 1.00 91.94 741 ARG A O 1
ATOM 5988 N N . VAL A 1 742 ? 19.441 3.350 -22.892 1.00 91.69 742 VAL A N 1
ATOM 5989 C CA . VAL A 1 742 ? 19.706 4.799 -22.829 1.00 91.69 742 VAL A CA 1
ATOM 5990 C C . VAL A 1 742 ? 18.453 5.620 -23.162 1.00 91.69 742 VAL A C 1
ATOM 5992 O O . VAL A 1 742 ? 18.199 6.628 -22.503 1.00 91.69 742 VAL A O 1
ATOM 5995 N N . ALA A 1 743 ? 17.637 5.193 -24.132 1.00 92.88 743 ALA A N 1
ATOM 5996 C CA . ALA A 1 743 ? 16.380 5.864 -24.467 1.00 92.88 743 ALA A CA 1
ATOM 5997 C C . ALA A 1 743 ? 15.377 5.831 -23.297 1.00 92.88 743 ALA A C 1
ATOM 5999 O O . ALA A 1 743 ? 14.884 6.884 -22.893 1.00 92.88 743 ALA A O 1
ATOM 6000 N N . PHE A 1 744 ? 15.134 4.663 -22.689 1.00 93.44 744 PHE A N 1
ATOM 6001 C CA . PHE A 1 744 ? 14.231 4.548 -21.536 1.00 93.44 744 PHE A CA 1
ATOM 6002 C C . PHE A 1 744 ? 14.746 5.302 -20.305 1.00 93.44 744 PHE A C 1
ATOM 6004 O O . PHE A 1 744 ? 13.960 5.991 -19.654 1.00 93.44 744 PHE A O 1
ATOM 6011 N N . LYS A 1 745 ? 16.062 5.282 -20.038 1.00 91.12 745 LYS A N 1
ATOM 6012 C CA . LYS A 1 745 ? 16.648 6.079 -18.947 1.00 91.12 745 LYS A CA 1
ATOM 6013 C C . LYS A 1 745 ? 16.413 7.574 -19.138 1.00 91.12 745 LYS A C 1
ATOM 6015 O O . LYS A 1 745 ? 15.983 8.234 -18.197 1.00 91.12 745 LYS A O 1
ATOM 6020 N N . ARG A 1 746 ? 16.550 8.096 -20.362 1.00 90.00 746 ARG A N 1
ATOM 6021 C CA . ARG A 1 746 ? 16.194 9.493 -20.659 1.00 90.00 746 ARG A CA 1
ATOM 6022 C C . ARG A 1 746 ? 14.704 9.786 -20.470 1.00 90.00 746 ARG A C 1
ATOM 6024 O O . ARG A 1 746 ? 14.387 10.837 -19.932 1.00 90.00 746 ARG A O 1
ATOM 6031 N N . ILE A 1 747 ? 13.805 8.875 -20.856 1.00 90.50 747 ILE A N 1
ATOM 6032 C CA . ILE A 1 747 ? 12.345 9.014 -20.658 1.00 90.50 747 ILE A CA 1
ATOM 6033 C C . ILE A 1 747 ? 11.973 9.059 -19.161 1.00 90.50 747 ILE A C 1
ATOM 6035 O O . ILE A 1 747 ? 11.036 9.766 -18.772 1.00 90.50 747 ILE A O 1
ATOM 6039 N N . HIS A 1 748 ? 12.725 8.351 -18.312 1.00 85.56 748 HIS A N 1
ATOM 6040 C CA . HIS A 1 748 ? 12.629 8.437 -16.853 1.00 85.56 748 HIS A CA 1
ATOM 6041 C C . HIS A 1 748 ? 13.202 9.761 -16.310 1.00 85.56 748 HIS A C 1
ATOM 6043 O O . HIS A 1 748 ? 12.537 10.469 -15.551 1.00 85.56 748 HIS A O 1
ATOM 6049 N N . GLU A 1 749 ? 14.427 10.115 -16.708 1.00 86.31 749 GLU A N 1
ATOM 6050 C CA . GLU A 1 749 ? 15.160 11.303 -16.247 1.00 86.31 749 GLU A CA 1
ATOM 6051 C C . GLU A 1 749 ? 14.461 12.617 -16.622 1.00 86.31 749 GLU A C 1
ATOM 6053 O O . GLU A 1 749 ? 14.374 13.518 -15.791 1.00 86.31 749 GLU A O 1
ATOM 6058 N N . SER A 1 750 ? 13.899 12.713 -17.830 1.00 87.75 750 SER A N 1
ATOM 6059 C CA . SER A 1 750 ? 13.176 13.894 -18.321 1.00 87.75 750 SER A CA 1
ATOM 6060 C C . SER A 1 750 ? 11.727 13.994 -17.826 1.00 87.75 750 SER A C 1
ATOM 6062 O O . SER A 1 750 ? 10.959 14.810 -18.333 1.00 87.75 750 SER A O 1
ATOM 6064 N N . GLY A 1 751 ? 11.304 13.119 -16.907 1.00 83.94 751 GLY A N 1
ATOM 6065 C CA . GLY A 1 751 ? 9.957 13.121 -16.331 1.00 83.94 751 GLY A CA 1
ATOM 6066 C C . GLY A 1 751 ? 8.825 12.703 -17.282 1.00 83.94 751 GLY A C 1
ATOM 6067 O O . GLY A 1 751 ? 7.673 12.653 -16.845 1.00 83.94 751 GLY A O 1
ATOM 6068 N N . ILE A 1 752 ? 9.114 12.346 -18.542 1.00 88.75 752 ILE A N 1
ATOM 6069 C CA . ILE A 1 752 ? 8.107 11.916 -19.533 1.00 88.75 752 ILE A CA 1
ATOM 6070 C C . ILE A 1 752 ? 7.325 10.713 -18.998 1.00 88.75 752 ILE A C 1
ATOM 6072 O O . ILE A 1 752 ? 6.093 10.728 -19.006 1.00 88.75 752 ILE A O 1
ATOM 6076 N N . GLN A 1 753 ? 8.022 9.723 -18.433 1.00 87.38 753 GLN A N 1
ATOM 6077 C CA . GLN A 1 753 ? 7.393 8.564 -17.798 1.00 87.38 753 GLN A CA 1
ATOM 6078 C C . GLN A 1 753 ? 6.393 8.976 -16.699 1.00 87.38 753 GLN A C 1
ATOM 6080 O O . GLN A 1 753 ? 5.300 8.419 -16.595 1.00 87.38 753 GLN A O 1
ATOM 6085 N N . VAL A 1 754 ? 6.743 9.971 -15.875 1.00 84.81 754 VAL A N 1
ATOM 6086 C CA . VAL A 1 754 ? 5.894 10.467 -14.778 1.00 84.81 754 VAL A CA 1
ATOM 6087 C C . VAL A 1 754 ? 4.663 11.192 -15.329 1.00 84.81 754 VAL A C 1
ATOM 6089 O O . VAL A 1 754 ? 3.563 11.002 -14.808 1.00 84.81 754 VAL A O 1
ATOM 6092 N N . ALA A 1 755 ? 4.815 11.960 -16.411 1.00 85.94 755 ALA A N 1
ATOM 6093 C CA . ALA A 1 755 ? 3.708 12.625 -17.094 1.00 85.94 755 ALA A CA 1
ATOM 6094 C C . ALA A 1 755 ? 2.731 11.623 -17.739 1.00 85.94 755 ALA A C 1
ATOM 6096 O O . ALA A 1 755 ? 1.520 11.747 -17.540 1.00 85.94 755 ALA A O 1
ATOM 6097 N N . VAL A 1 756 ? 3.234 10.597 -18.440 1.00 86.62 756 VAL A N 1
ATOM 6098 C CA . VAL A 1 756 ? 2.408 9.507 -18.999 1.00 86.62 756 VAL A CA 1
ATOM 6099 C C . VAL A 1 756 ? 1.688 8.758 -17.877 1.00 86.62 756 VAL A C 1
ATOM 6101 O O . VAL A 1 756 ? 0.469 8.593 -17.932 1.00 86.62 756 VAL A O 1
ATOM 6104 N N . ASN A 1 757 ? 2.404 8.393 -16.808 1.00 84.44 757 ASN A N 1
ATOM 6105 C CA . ASN A 1 757 ? 1.814 7.714 -15.657 1.00 84.44 757 ASN A CA 1
ATOM 6106 C C . ASN A 1 757 ? 0.695 8.547 -15.012 1.00 84.44 757 ASN A C 1
ATOM 6108 O O . ASN A 1 757 ? -0.395 8.022 -14.800 1.00 84.44 757 ASN A O 1
ATOM 6112 N N . LYS A 1 758 ? 0.899 9.853 -14.787 1.00 83.19 758 LYS A N 1
ATOM 6113 C CA . LYS A 1 758 ? -0.129 10.765 -14.245 1.00 83.19 758 LYS A CA 1
ATOM 6114 C C . LYS A 1 758 ? -1.343 10.950 -15.176 1.00 83.19 758 LYS A C 1
ATOM 6116 O O . LYS A 1 758 ? -2.399 11.371 -14.715 1.00 83.19 758 LYS A O 1
ATOM 6121 N N . ARG A 1 759 ? -1.220 10.635 -16.472 1.00 83.25 759 ARG A N 1
ATOM 6122 C CA . ARG A 1 759 ? -2.299 10.745 -17.475 1.00 83.25 759 ARG A CA 1
ATOM 6123 C C . ARG A 1 759 ? -3.174 9.485 -17.584 1.00 83.25 759 ARG A C 1
ATOM 6125 O O . ARG A 1 759 ? -4.288 9.588 -18.112 1.00 83.25 759 ARG A O 1
ATOM 6132 N N . ILE A 1 760 ? -2.677 8.325 -17.131 1.00 82.12 760 ILE A N 1
ATOM 6133 C CA . ILE A 1 760 ? -3.306 7.003 -17.333 1.00 82.12 760 ILE A CA 1
ATOM 6134 C C . ILE A 1 760 ? -3.557 6.225 -16.024 1.00 82.12 760 ILE A C 1
ATOM 6136 O O . ILE A 1 760 ? -4.611 5.591 -15.918 1.00 82.12 760 ILE A O 1
ATOM 6140 N N . HIS A 1 761 ? -2.669 6.280 -15.021 1.00 80.62 761 HIS A N 1
ATOM 6141 C CA . HIS A 1 761 ? -2.951 5.711 -13.693 1.00 80.62 761 HIS A CA 1
ATOM 6142 C C . HIS A 1 761 ? -4.095 6.470 -13.002 1.00 80.62 761 HIS A C 1
ATOM 6144 O O . HIS A 1 761 ? -4.281 7.669 -13.212 1.00 80.62 761 HIS A O 1
ATOM 6150 N N . VAL A 1 762 ? -4.816 5.770 -12.126 1.00 82.75 762 VAL A N 1
ATOM 6151 C CA . VAL A 1 762 ? -5.808 6.346 -11.207 1.00 82.75 762 VAL A CA 1
ATOM 6152 C C . VAL A 1 762 ? -5.362 6.049 -9.779 1.00 82.75 762 VAL A C 1
ATOM 6154 O O . VAL A 1 762 ? -4.810 4.984 -9.495 1.00 82.75 762 VAL A O 1
ATOM 6157 N N . THR A 1 763 ? -5.529 7.017 -8.884 1.00 83.12 763 THR A N 1
ATOM 6158 C CA . THR A 1 763 ? -5.267 6.854 -7.448 1.00 83.12 763 THR A CA 1
ATOM 6159 C C . THR A 1 763 ? -6.336 5.981 -6.789 1.00 83.12 763 THR A C 1
ATOM 6161 O O . THR A 1 763 ? -7.381 5.727 -7.376 1.00 83.12 763 THR A O 1
ATOM 6164 N N . LYS A 1 764 ? -6.116 5.532 -5.544 1.00 85.62 764 LYS A N 1
ATOM 6165 C CA . LYS A 1 764 ? -7.220 4.956 -4.761 1.00 85.62 764 LYS A CA 1
ATOM 6166 C C . LYS A 1 764 ? -8.342 6.008 -4.655 1.00 85.62 764 LYS A C 1
ATOM 6168 O O . LYS A 1 764 ? -8.021 7.123 -4.229 1.00 85.62 764 LYS A O 1
ATOM 6173 N N . PRO A 1 765 ? -9.605 5.683 -4.995 1.00 85.56 765 PRO A N 1
ATOM 6174 C CA . PRO A 1 765 ? -10.717 6.623 -4.927 1.00 85.56 765 PRO A CA 1
ATOM 6175 C C . PRO A 1 765 ? -10.841 7.224 -3.529 1.00 85.56 765 PRO A C 1
ATOM 6177 O O . PRO A 1 765 ? -10.689 6.528 -2.520 1.00 85.56 765 PRO A O 1
ATOM 6180 N N . HIS A 1 766 ? -11.067 8.531 -3.467 1.00 76.94 766 HIS A N 1
ATOM 6181 C CA . HIS A 1 766 ? -11.179 9.244 -2.202 1.00 76.94 766 HIS A CA 1
ATOM 6182 C C . HIS A 1 766 ? -12.620 9.178 -1.680 1.00 76.94 766 HIS A C 1
ATOM 6184 O O . HIS A 1 766 ? -13.569 9.390 -2.422 1.00 76.94 766 HIS A O 1
ATOM 6190 N N . CYS A 1 767 ? -12.754 8.850 -0.395 1.00 76.44 767 CYS A N 1
ATOM 6191 C CA . CYS A 1 767 ? -13.978 9.012 0.390 1.00 76.44 767 CYS A CA 1
ATOM 6192 C C . CYS A 1 767 ? -14.144 10.515 0.660 1.00 76.44 767 CYS A C 1
ATOM 6194 O O . CYS A 1 767 ? -13.348 11.080 1.415 1.00 76.44 767 CYS A O 1
ATOM 6196 N N . SER A 1 768 ? -15.086 11.164 -0.029 1.00 61.88 768 SER A N 1
ATOM 6197 C CA . SER A 1 768 ? -15.139 12.632 -0.112 1.00 61.88 768 SER A CA 1
ATOM 6198 C C . SER A 1 768 ? -15.639 13.276 1.181 1.00 61.88 768 SER A C 1
ATOM 6200 O O . SER A 1 768 ? -15.028 14.218 1.686 1.00 61.88 768 SER A O 1
ATOM 6202 N N . ASP A 1 769 ? -16.711 12.722 1.750 1.00 51.69 769 ASP A N 1
ATOM 6203 C CA . ASP A 1 769 ? -17.362 13.227 2.957 1.00 51.69 769 ASP A CA 1
ATOM 6204 C C . ASP A 1 769 ? -17.241 12.265 4.140 1.00 51.69 769 ASP A C 1
ATOM 6206 O O . ASP A 1 769 ? -17.389 11.047 4.024 1.00 51.69 769 ASP A O 1
ATOM 6210 N N . LYS A 1 770 ? -17.065 12.839 5.334 1.00 48.34 770 LYS A N 1
ATOM 6211 C CA . LYS A 1 770 ? -17.010 12.127 6.623 1.00 48.34 770 LYS A CA 1
ATOM 6212 C C . LYS A 1 770 ? -18.412 11.734 7.114 1.00 48.34 770 LYS A C 1
ATOM 6214 O O . LYS A 1 770 ? -18.736 11.946 8.281 1.00 48.34 770 LYS A O 1
ATOM 6219 N N . ILE A 1 771 ? -19.264 11.208 6.231 1.00 43.38 771 ILE A N 1
ATOM 6220 C CA . ILE A 1 771 ? -20.646 10.854 6.578 1.00 43.38 771 ILE A CA 1
ATOM 6221 C C . ILE A 1 771 ? -20.628 9.639 7.506 1.00 43.38 771 ILE A C 1
ATOM 6223 O O . ILE A 1 771 ? -20.489 8.496 7.069 1.00 43.38 771 ILE A O 1
ATOM 6227 N N . THR A 1 772 ? -20.815 9.886 8.800 1.00 48.66 772 THR A N 1
ATOM 6228 C CA . THR A 1 772 ? -21.117 8.863 9.804 1.00 48.66 772 THR A CA 1
ATOM 6229 C C . THR A 1 772 ? -22.517 8.304 9.548 1.00 48.66 772 THR A C 1
ATOM 6231 O O . THR A 1 772 ? -23.487 8.680 10.204 1.00 48.66 772 THR A O 1
ATOM 6234 N N . THR A 1 773 ? -22.657 7.435 8.545 1.00 45.47 773 THR A N 1
ATOM 6235 C CA . THR A 1 773 ? -23.944 6.807 8.237 1.00 45.47 773 THR A CA 1
ATOM 6236 C C . THR A 1 773 ? -24.333 5.845 9.348 1.00 45.47 773 THR A C 1
ATOM 6238 O O . THR A 1 773 ? -23.692 4.806 9.522 1.00 45.47 773 THR A O 1
ATOM 6241 N N . PHE A 1 774 ? -25.405 6.174 10.065 1.00 54.06 774 PHE A N 1
ATOM 6242 C CA . PHE A 1 774 ? -25.983 5.339 11.111 1.00 54.06 774 PHE A CA 1
ATOM 6243 C C . PHE A 1 774 ? -26.426 3.984 10.538 1.00 54.06 774 PHE A C 1
ATOM 6245 O O . PHE A 1 774 ? -27.485 3.867 9.922 1.00 54.06 774 PHE A O 1
ATOM 6252 N N . ARG A 1 775 ? -25.603 2.946 10.728 1.00 59.41 775 ARG A N 1
ATOM 6253 C CA . ARG A 1 775 ? -25.961 1.568 10.369 1.00 59.41 775 ARG A CA 1
ATOM 6254 C C . ARG A 1 775 ? -26.989 1.053 11.375 1.00 59.41 775 ARG A C 1
ATOM 6256 O O . ARG A 1 775 ? -26.752 1.089 12.581 1.00 59.41 775 ARG A O 1
ATOM 6263 N N . SER A 1 776 ? -28.127 0.567 10.885 1.00 64.19 776 SER A N 1
ATOM 6264 C CA . SER A 1 776 ? -29.129 -0.093 11.723 1.00 64.19 776 SER A CA 1
ATOM 6265 C C . SER A 1 776 ? -28.560 -1.378 12.335 1.00 64.19 776 SER A C 1
ATOM 6267 O O . SER A 1 776 ? -27.766 -2.094 11.717 1.00 64.19 776 SER A O 1
ATOM 6269 N N . VAL A 1 777 ? -28.946 -1.680 13.578 1.00 70.31 777 VAL A N 1
ATOM 6270 C CA . VAL A 1 777 ? -28.440 -2.861 14.289 1.00 70.31 777 VAL A CA 1
ATOM 6271 C C . VAL A 1 777 ? -29.016 -4.123 13.646 1.00 70.31 777 VAL A C 1
ATOM 6273 O O . VAL A 1 777 ? -30.218 -4.367 13.699 1.00 70.31 777 VAL A O 1
ATOM 6276 N N . SER A 1 778 ? -28.154 -4.930 13.027 1.00 69.81 778 SER A N 1
ATOM 6277 C CA . SER A 1 778 ? -28.572 -6.162 12.351 1.00 69.81 778 SER A CA 1
ATOM 6278 C C . SER A 1 778 ? -28.782 -7.321 13.332 1.00 69.81 778 SER A C 1
ATOM 6280 O O . SER A 1 778 ? -28.178 -7.357 14.407 1.00 69.81 778 SER A O 1
ATOM 6282 N N . PHE A 1 779 ? -29.551 -8.338 12.925 1.00 76.31 779 PHE A N 1
ATOM 6283 C CA . PHE A 1 779 ? -29.698 -9.584 13.691 1.00 76.31 779 PHE A CA 1
ATOM 6284 C C . PHE A 1 779 ? -28.345 -10.253 14.009 1.00 76.31 779 PHE A C 1
ATOM 6286 O O . PHE A 1 779 ? -28.163 -10.817 15.088 1.00 76.31 779 PHE A O 1
ATOM 6293 N N . LEU A 1 780 ? -27.358 -10.136 13.109 1.00 73.94 780 LEU A N 1
ATOM 6294 C CA . LEU A 1 780 ? -26.011 -10.673 13.318 1.00 73.94 780 LEU A CA 1
ATOM 6295 C C . LEU A 1 780 ? -25.307 -10.020 14.521 1.00 73.94 780 LEU A C 1
ATOM 6297 O O . LEU A 1 780 ? -24.544 -10.690 15.212 1.00 73.94 780 LEU A O 1
ATOM 6301 N N . ASN A 1 781 ? -25.599 -8.746 14.801 1.00 74.12 781 ASN A N 1
ATOM 6302 C CA . ASN A 1 781 ? -25.010 -8.003 15.915 1.00 74.12 781 ASN A CA 1
ATOM 6303 C C . ASN A 1 781 ? -25.570 -8.478 17.269 1.00 74.12 781 ASN A C 1
ATOM 6305 O O . ASN A 1 781 ? -24.819 -8.567 18.233 1.00 74.12 781 ASN A O 1
ATOM 6309 N N . ILE A 1 782 ? -26.867 -8.807 17.341 1.00 81.31 782 ILE A N 1
ATOM 6310 C CA . ILE A 1 782 ? -27.548 -9.225 18.585 1.00 81.31 782 ILE A CA 1
ATOM 6311 C C . ILE A 1 782 ? -27.547 -10.742 18.824 1.00 81.31 782 ILE A C 1
ATOM 6313 O O . ILE A 1 782 ? -27.852 -11.188 19.930 1.00 81.31 782 ILE A O 1
ATOM 6317 N N . ARG A 1 783 ? -27.170 -11.554 17.827 1.00 81.56 783 ARG A N 1
ATOM 6318 C CA . ARG A 1 783 ? -27.122 -13.025 17.929 1.00 81.56 783 ARG A CA 1
ATOM 6319 C C . ARG A 1 783 ? -26.402 -13.558 19.188 1.00 81.56 783 ARG A C 1
ATOM 6321 O O . ARG A 1 783 ? -26.938 -14.499 19.773 1.00 81.56 783 ARG A O 1
ATOM 6328 N N . PRO A 1 784 ? -25.249 -13.016 19.643 1.00 82.06 784 PRO A N 1
ATOM 6329 C CA . PRO A 1 784 ? -24.594 -13.501 20.863 1.00 82.06 784 PRO A CA 1
ATOM 6330 C C . PRO A 1 784 ? -25.452 -13.321 22.124 1.00 82.06 784 PRO A C 1
ATOM 6332 O O . PRO A 1 784 ? -25.495 -14.216 22.963 1.00 82.06 784 PRO A O 1
ATOM 6335 N N . LEU A 1 785 ? -26.177 -12.201 22.228 1.00 81.50 785 LEU A N 1
ATOM 6336 C CA . LEU A 1 785 ? -27.043 -11.880 23.365 1.00 81.50 785 LEU A CA 1
ATOM 6337 C C . LEU A 1 785 ? -28.252 -12.826 23.439 1.00 81.50 785 LEU A C 1
ATOM 6339 O O . LEU A 1 785 ? -28.574 -13.339 24.507 1.00 81.50 785 LEU A O 1
ATOM 6343 N N . LEU A 1 786 ? -28.876 -13.114 22.291 1.00 82.31 786 LEU A N 1
ATOM 6344 C CA . LEU A 1 786 ? -29.995 -14.059 22.202 1.00 82.31 786 LEU A CA 1
ATOM 6345 C C . LEU A 1 786 ? -29.576 -15.485 22.595 1.00 82.31 786 LEU A C 1
ATOM 6347 O O . LEU A 1 786 ? -30.313 -16.171 23.298 1.00 82.31 786 LEU A O 1
ATOM 6351 N N . LEU A 1 787 ? -28.377 -15.921 22.189 1.00 85.56 787 LEU A N 1
ATOM 6352 C CA . LEU A 1 787 ? -27.828 -17.219 22.595 1.00 85.56 787 LEU A CA 1
ATOM 6353 C C . LEU A 1 787 ? -27.519 -17.266 24.099 1.00 85.56 787 LEU A C 1
ATOM 6355 O O . LEU A 1 787 ? -27.854 -18.252 24.748 1.00 85.56 787 LEU A O 1
ATOM 6359 N N . PHE A 1 788 ? -26.941 -16.201 24.664 1.00 85.00 788 PHE A N 1
ATOM 6360 C CA . PHE A 1 788 ? -26.679 -16.104 26.104 1.00 85.00 788 PHE A CA 1
ATOM 6361 C C . PHE A 1 788 ? -27.971 -16.189 26.934 1.00 85.00 788 PHE A C 1
ATOM 6363 O O . PHE A 1 788 ? -28.032 -16.952 27.895 1.00 85.00 788 PHE A O 1
ATOM 6370 N N . MET A 1 789 ? -29.029 -15.485 26.517 1.00 84.00 789 MET A N 1
ATOM 6371 C CA . MET A 1 789 ? -30.348 -15.544 27.159 1.00 84.00 789 MET A CA 1
ATOM 6372 C C . MET A 1 789 ? -30.939 -16.964 27.144 1.00 84.00 789 MET A C 1
ATOM 6374 O O . MET A 1 789 ? -31.395 -17.449 28.177 1.00 84.00 789 MET A O 1
ATOM 6378 N N . LEU A 1 790 ? -30.892 -17.655 25.999 1.00 85.19 790 LEU A N 1
ATOM 6379 C CA . LEU A 1 790 ? -31.385 -19.034 25.876 1.00 85.19 790 LEU A CA 1
ATOM 6380 C C . LEU A 1 790 ? -30.592 -20.020 26.752 1.00 85.19 790 LEU A C 1
ATOM 6382 O O . LEU A 1 790 ? -31.187 -20.903 27.366 1.00 85.19 790 LEU A O 1
ATOM 6386 N N . ILE A 1 791 ? -29.270 -19.847 26.854 1.00 91.00 791 ILE A N 1
ATOM 6387 C CA . ILE A 1 791 ? -28.412 -20.648 27.740 1.00 91.00 791 ILE A CA 1
ATOM 6388 C C . ILE A 1 791 ? -28.762 -20.392 29.214 1.00 91.00 791 ILE A C 1
ATOM 6390 O O . ILE A 1 791 ? -28.896 -21.347 29.974 1.00 91.00 791 ILE A O 1
ATOM 6394 N N . GLY A 1 792 ? -28.972 -19.134 29.617 1.00 84.25 792 GLY A N 1
ATOM 6395 C CA . GLY A 1 792 ? -29.379 -18.786 30.983 1.00 84.25 792 GLY A CA 1
ATOM 6396 C C . GLY A 1 792 ? -30.720 -19.409 31.386 1.00 84.25 792 GLY A C 1
ATOM 6397 O O . GLY A 1 792 ? -30.828 -19.991 32.464 1.00 84.25 792 GLY A O 1
ATOM 6398 N N . ILE A 1 793 ? -31.714 -19.369 30.491 1.00 86.62 793 ILE A N 1
ATOM 6399 C CA . ILE A 1 793 ? -33.019 -20.021 30.693 1.00 86.62 793 ILE A CA 1
ATOM 6400 C C . ILE A 1 793 ? -32.850 -21.542 30.830 1.00 86.62 793 ILE A C 1
ATOM 6402 O O . ILE A 1 793 ? -33.399 -22.137 31.754 1.00 86.62 793 ILE A O 1
ATOM 6406 N N . ALA A 1 794 ? -32.055 -22.176 29.961 1.00 89.25 794 ALA A N 1
ATOM 6407 C CA . ALA A 1 794 ? -31.802 -23.616 30.032 1.00 89.25 794 ALA A CA 1
ATOM 6408 C C . ALA A 1 794 ? -31.111 -24.031 31.346 1.00 89.25 794 ALA A C 1
ATOM 6410 O O . ALA A 1 794 ? -31.509 -25.020 31.956 1.00 89.25 794 ALA A O 1
ATOM 6411 N N . ILE A 1 795 ? -30.127 -23.257 31.818 1.00 90.56 795 ILE A N 1
ATOM 6412 C CA . ILE A 1 795 ? -29.456 -23.493 33.107 1.00 90.56 795 ILE A CA 1
ATOM 6413 C C . ILE A 1 795 ? -30.444 -23.341 34.271 1.00 90.56 795 ILE A C 1
ATOM 6415 O O . ILE A 1 795 ? -30.472 -24.196 35.150 1.00 90.56 795 ILE A O 1
ATOM 6419 N N . SER A 1 796 ? -31.293 -22.308 34.261 1.00 86.69 796 SER A N 1
ATOM 6420 C CA . SER A 1 796 ? -32.319 -22.108 35.295 1.00 86.69 796 SER A CA 1
ATOM 6421 C C . SER A 1 796 ? -33.327 -23.264 35.353 1.00 86.69 796 SER A C 1
ATOM 6423 O O . SER A 1 796 ? -33.660 -23.715 36.446 1.00 86.69 796 SER A O 1
ATOM 6425 N N . ILE A 1 797 ? -33.750 -23.801 34.203 1.00 88.88 797 ILE A N 1
ATOM 6426 C CA . ILE A 1 797 ? -34.622 -24.987 34.140 1.00 88.88 797 ILE A CA 1
ATOM 6427 C C . ILE A 1 797 ? -33.905 -26.231 34.688 1.00 88.88 797 ILE A C 1
ATOM 6429 O O . ILE A 1 797 ? -34.517 -27.013 35.409 1.00 88.88 797 ILE A O 1
ATOM 6433 N N . VAL A 1 798 ? -32.613 -26.418 34.392 1.00 92.56 798 VAL A N 1
ATOM 6434 C CA . VAL A 1 798 ? -31.827 -27.540 34.939 1.00 92.56 798 VAL A CA 1
ATOM 6435 C C . VAL A 1 798 ? -31.675 -27.432 36.459 1.00 92.56 798 VAL A C 1
ATOM 6437 O O . VAL A 1 798 ? -31.835 -28.440 37.139 1.00 92.56 798 VAL A O 1
ATOM 6440 N N . ILE A 1 799 ? -31.426 -26.234 37.000 1.00 89.19 799 ILE A N 1
ATOM 6441 C CA . ILE A 1 799 ? -31.353 -26.006 38.453 1.00 89.19 799 ILE A CA 1
ATOM 6442 C C . ILE A 1 799 ? -32.700 -26.325 39.112 1.00 89.19 799 ILE A C 1
ATOM 6444 O O . ILE A 1 799 ? -32.735 -27.152 40.015 1.00 89.19 799 ILE A O 1
ATOM 6448 N N . LEU A 1 800 ? -33.808 -25.788 38.589 1.00 86.31 800 LEU A N 1
ATOM 6449 C CA . LEU A 1 800 ? -35.158 -26.069 39.095 1.00 86.31 800 LEU A CA 1
ATOM 6450 C C . LEU A 1 800 ? -35.493 -27.572 39.073 1.00 86.31 800 LEU A C 1
ATOM 6452 O O . LEU A 1 800 ? -36.087 -28.101 40.009 1.00 86.31 800 LEU A O 1
ATOM 6456 N N . MET A 1 801 ? -35.092 -28.289 38.019 1.00 89.56 801 MET A N 1
ATOM 6457 C CA . MET A 1 801 ? -35.276 -29.742 37.938 1.00 89.56 801 MET A CA 1
ATOM 6458 C C . MET A 1 801 ? -34.420 -30.499 38.963 1.00 89.56 801 MET A C 1
ATOM 6460 O O . MET A 1 801 ? -34.876 -31.513 39.482 1.00 89.56 801 MET A O 1
ATOM 6464 N N . LEU A 1 802 ? -33.209 -30.023 39.276 1.00 91.44 802 LEU A N 1
ATOM 6465 C CA . LEU A 1 802 ? -32.360 -30.598 40.325 1.00 91.44 802 LEU A CA 1
ATOM 6466 C C . LEU A 1 802 ? -32.909 -30.310 41.730 1.00 91.44 802 LEU A C 1
ATOM 6468 O O . LEU A 1 802 ? -32.885 -31.203 42.569 1.00 91.44 802 LEU A O 1
ATOM 6472 N N . GLU A 1 803 ? -33.458 -29.119 41.971 1.00 92.94 803 GLU A N 1
ATOM 6473 C CA . GLU A 1 803 ? -34.140 -28.757 43.223 1.00 92.94 803 GLU A CA 1
ATOM 6474 C C . GLU A 1 803 ? -35.374 -29.650 43.451 1.00 92.94 803 GLU A C 1
ATOM 6476 O O . GLU A 1 803 ? -35.478 -30.298 44.488 1.00 92.94 803 GLU A O 1
ATOM 6481 N N . ILE A 1 804 ? -36.227 -29.825 42.433 1.00 90.06 804 ILE A N 1
ATOM 6482 C CA . ILE A 1 804 ? -37.398 -30.730 42.469 1.00 90.06 804 ILE A CA 1
ATOM 6483 C C . ILE A 1 804 ? -37.007 -32.215 42.645 1.00 90.06 804 ILE A C 1
ATOM 6485 O O . ILE A 1 804 ? -37.830 -33.022 43.083 1.00 90.06 804 ILE A O 1
ATOM 6489 N N . ILE A 1 805 ? -35.777 -32.598 42.288 1.00 90.75 805 ILE A N 1
ATOM 6490 C CA . ILE A 1 805 ? -35.215 -33.939 42.532 1.00 90.75 805 ILE A CA 1
ATOM 6491 C C . ILE A 1 805 ? -34.574 -34.041 43.929 1.00 90.75 805 ILE A C 1
ATOM 6493 O O . ILE A 1 805 ? -34.461 -35.144 44.450 1.00 90.75 805 ILE A O 1
ATOM 6497 N N . HIS A 1 806 ? -34.173 -32.926 44.544 1.00 88.31 806 HIS A N 1
ATOM 6498 C CA . HIS A 1 806 ? -33.565 -32.891 45.877 1.00 88.31 806 HIS A CA 1
ATOM 6499 C C . HIS A 1 806 ? -34.594 -32.747 47.013 1.00 88.31 806 HIS A C 1
ATOM 6501 O O . HIS A 1 806 ? -34.353 -33.237 48.113 1.00 88.31 806 HIS A O 1
ATOM 6507 N N . GLU A 1 807 ? -35.750 -32.129 46.749 1.00 79.25 807 GLU A N 1
ATOM 6508 C CA . GLU A 1 807 ? -36.900 -32.067 47.670 1.00 79.25 807 GLU A CA 1
ATOM 6509 C C . GLU A 1 807 ? -37.778 -33.345 47.664 1.00 79.25 807 GLU A C 1
ATOM 6511 O O . GLU A 1 807 ? -38.851 -33.356 48.273 1.00 79.25 807 GLU A O 1
ATOM 6516 N N . LYS A 1 808 ? -37.355 -34.416 46.974 1.00 61.62 808 LYS A N 1
ATOM 6517 C CA . LYS A 1 808 ? -38.079 -35.694 46.826 1.00 61.62 808 LYS A CA 1
ATOM 6518 C C . LYS A 1 808 ? -37.316 -36.892 47.383 1.00 61.62 808 LYS A C 1
ATOM 6520 O O . LYS A 1 808 ? -38.017 -37.776 47.921 1.00 61.62 808 LYS A O 1
#

Solvent-accessible surface area (backbone atoms only — not comparable to full-atom values): 46302 Å² total; per-residue (Å²): 133,89,80,64,98,49,58,57,85,76,44,73,64,60,54,48,49,47,50,52,27,37,74,67,59,27,60,65,80,52,47,60,91,46,69,69,50,43,50,53,52,50,52,49,43,52,51,41,52,53,51,47,57,54,48,34,40,51,51,52,51,60,76,63,48,79,75,80,75,61,73,48,71,65,37,54,61,70,42,92,51,49,40,34,33,39,74,42,72,66,52,68,47,48,62,73,65,48,78,54,68,62,64,34,43,35,36,48,69,49,27,44,31,87,98,52,85,54,38,60,34,52,68,66,60,37,53,53,40,41,73,73,47,69,41,45,65,51,68,62,60,47,67,50,30,45,52,45,64,78,70,52,58,63,65,72,41,63,74,69,81,81,68,81,87,67,78,88,77,78,85,72,86,85,76,70,85,89,45,88,57,54,62,61,51,50,54,51,54,49,48,37,50,75,44,33,40,51,54,52,54,44,70,73,67,61,42,66,79,65,73,42,87,65,67,89,72,65,84,72,56,59,45,74,77,72,45,35,67,52,55,42,52,32,47,50,38,53,42,50,54,43,42,54,56,32,59,72,53,51,74,74,66,79,81,84,92,79,92,90,82,90,85,88,89,88,86,83,82,88,86,83,85,90,87,87,87,76,83,88,71,92,70,95,82,60,99,81,54,60,62,76,47,70,48,79,43,59,43,73,46,91,72,42,71,56,64,75,78,41,70,79,62,48,29,64,62,34,35,38,44,37,35,39,55,66,86,71,67,76,52,73,69,72,61,65,68,72,51,81,33,31,70,38,17,53,40,31,44,32,44,31,56,91,84,33,32,43,30,33,34,48,31,13,65,40,99,92,48,72,70,47,79,41,75,39,30,40,34,64,100,52,80,46,79,63,52,96,54,91,50,66,58,70,68,58,37,64,30,83,51,46,76,46,29,40,28,36,56,45,58,73,47,82,65,52,74,64,37,54,87,65,71,55,90,66,67,63,53,49,44,48,63,42,52,48,18,46,54,57,50,52,50,38,29,61,70,23,40,36,32,88,42,74,48,81,27,69,34,60,50,52,73,58,96,82,42,65,33,42,38,51,29,32,33,70,69,69,74,20,54,32,36,44,59,33,69,83,51,77,79,50,60,80,52,32,38,72,58,48,69,64,45,84,46,55,48,24,34,37,24,31,57,59,59,50,55,81,80,45,68,65,86,62,56,47,42,39,71,69,53,52,52,51,50,55,50,47,51,52,50,54,22,51,53,44,24,52,46,28,38,52,46,29,76,74,72,56,76,53,99,55,40,50,80,40,44,63,65,58,22,43,50,48,44,52,23,34,61,69,46,41,54,68,86,54,50,68,86,51,68,69,46,42,54,45,49,52,36,51,37,56,31,32,46,52,51,45,41,54,44,54,27,37,42,58,52,60,63,50,41,81,41,79,86,65,70,48,60,66,48,53,61,75,42,94,50,49,51,32,31,44,65,37,70,66,48,64,55,57,47,70,67,47,84,50,73,67,54,39,54,46,31,47,60,23,55,33,102,79,71,77,60,40,60,32,54,68,72,59,43,51,54,42,25,71,72,34,54,26,31,37,35,37,52,48,50,37,53,37,53,53,43,73,75,69,48,55,59,74,55,47,60,40,53,47,73,30,69,74,57,78,81,57,48,26,21,25,36,24,27,60,84,45,59,55,47,64,49,50,33,53,38,48,51,48,35,54,58,55,32,49,39,56,54,53,45,69,72,65,61,60,68,83,71,76,53,84,70,91,73,82,64,80,58,77,89,48,71,71,66,50,45,67,60,58,52,51,53,52,50,52,52,52,51,52,52,52,50,53,54,49,49,64,59,68,82,104

InterPro domains:
  IPR001320 Ionotropic glutamate receptor, C-terminal [PF00060] (14-124)
  IPR001320 Ionotropic glutamate receptor, C-terminal [PF00060] (528-793)
  IPR052192 Ionotropic receptor [PTHR42643] (349-806)

pLDDT: mean 78.66, std 15.38, range [23.55, 96.19]

Mean predicted aligned error: 16.52 Å

Secondary structure (DSSP, 8-state):
-PPPTTB----HHHHHHHHHHHHTTPPPS-B-SSHHHHHHHHHHHHHHHHHHHHHHHHHHHHHHS--TT--SHHHHHHSS-EEEEE--HHHHHHHHH---HHHHHHIIIIIS-TTS---EE-HHHHHHHHHTSSEEEE--HHHHHHHHHHH--TTTTTT-----SS-----PPP--TT-TTHHHHHHHHHHHHHTSHHHHHHHHH--------S-S---PPBPTTTSHHHHHHHHHHHHHHHHHHHHHHTTS----------------------------------TT-GGG-EEEEESSSTTGGGGGG-TTTSSTT-EEEEEEETTT--S-GGGGGTS---TT-EEEEEEEETTEEEEEEEE-SSTTSPPEEEEEEEEESEEEE--S-S-HHHHT---TT-EEEEEEE--S-TTHHHHGGGT--S-TTSSHHHHHHHHHHHHHHHHHTPEEEEEEES-S--EETTEE-HHHHHHHTTS-SEES-EE--GGGGGTEEEEEE-S---EEEEEEPPPHHHHS-TTTTTB-HHHHHHHHHHHHHHHHHHHHHHHHHHHHH---TTS--S-HHHHHHHHHHHHTT---S----SHHHHHHHHHHHHHHHHHHHHHHHHHHHHHHSPP----SHHHHHHSSSEEEEES-HHHHHHHHT--SHHHHHHHHHHS-SSS---EE-HHHHHHHHHHSSEEEEEEHHHHHHHHHHH--HHHHHTEEEEESSS--PEEEEEETT-TTHHHHHHHHHHHHHTSHHHHHHHHH--PPPP--S---------HHHHHHHHHHHHHHHHHHHHHHHHHHHH--

Sequence (808 aa):
MLQHPLQLNGSWADVLILIIGAVLQQGCTLEPRYAAGRVVTLLLFVALTILYAAYSANIVVLLRAPSSSVRSLTDLLDSPLKLGASDFEYNRYFFKKLNEPVRKAIYNKKIAPKGKKPNFYTMEEGVEKIRRGLFAFHMELNPGYRLIQETYQEDEKCDLVEIDYINEIDPWLPGQKRSPYKDLFKINFMKIRETGIQSNIHHRLHVGKPRCSGIISAFSSVGITDMYPALIATLYGVFISIAVLFLEIAYKRLNTLDQSEGEMLNLFKELNDGCVQSSLTFNEKSHFQDHALLFFVDLDCPNAEALFNVPKLLRFPYRWLAVYDREQYKFNVTMIWDLPLLADSDFVLAERTGDNYTLIELHKPSPAGPTYSNPRGYYNGTLIDTRPHKELFRRRQNIMGHPLTMANVIQDSNSSQYHLPREDRLELHLDSIAKISWINVHIAFQMLNATPRYIFSHRWGYKRNGQWSGMINDLNTGRADLGTNCVANSERLSVVAYTDSIAKFKVKFIFRQPPLSYVANIFTLPFSVNVWISVILSIIISTFTIYLASKWEAFRIGTDQMQLDGGIGDAMLLTLSALGQQGCSKEPKKLAGRIMLWIIFAALMALYAAYSANIVVLLQAPSNSIRTLEQLVNSKMTLAALEVDYNHFVLKAQKDPIRLKIYKKIEPDKGKAEYYGLNEGVERVRKGLFAFHVIAEQLYRRVEETFLETEKCDLVEVDFMNILDPFVPVYKFSPYLELLRVAFKRIHESGIQVAVNKRIHVTKPHCSDKITTFRSVSFLNIRPLLLFMLIGIAISIVILMLEIIHEK

Foldseek 3Di:
DDDDPQAQPPDPVSVVVLLVLLLLLEDDSHDYPDPVRNVVSVVSNVVSVVVLLVVLLVVVCVVLDLDPQDQALQSVLVDQAAEEEEPDVVCVVVLVVDPDPSSVSCCCPHAPDPPDDGRYDHLVVQLVVVLVDSYDYHYDCQVNQVVCVVPPDLLSLLSDHDYCSDDDDDDDDDDDPPDPCVVVVVVVVVVCVVLCLVVLVCVVRGDDRRDSLFQSLSDDQDDCVNCVVLVVLLVVLVCVLVVVVCVVVVVPDDDDDDDDDYDYDDDDDDDDDDDDDDDDDPDPPDPPCQLVAEAEEECLDPPVVCVQVCLVQQFPSYAYEYEYEPVVPRHDPVVVQLRQQELGGNYWYWYDDPQKTWIWGWYALDNPGGIDIDTQFMDDPDTDGPDPDPDSLVVQLASPAAAAEEEAAFWQDPVVVVCQVVLDPPPLLGPVQSSQLSVLVVLLCVRSNYHYHYDYWHDPWDDDPNDIGTPLNCQQVVVGQWYRWAQDDPVSVVWWDFQDFLAFFFWWWKFFADQPLQPDQLLVRNHDPVVVVVVVVSLVSQLVVLLVLLLVQCVVPNDDPQADNSDSVSSSVLSVCLLVSYDDSHAHDDPSRVSSSVSSNSSSSVVVSSSSSSSQSSNLGQDPQDAELQSVLPDPAQEAEEPTPVCVVVLVPDPDPSSVSSSCSQVPPDDDHRYDHQLVLLVVSLVGSYIYGDRVQSSQVVCVVDPDLVSLSSMHIYGPDDTRRITMIGTPPRSCSVSSSVSSVVCVSSCVSVVSNVVSGDDSDDSDDSDSPNDDQDPSNCVVVVVVVVVVVVVVVVVVVVVVVVVD

Organism: NCBI:txid405034

Radius of gyration: 40.75 Å; Cα contacts (8 Å, |Δi|>4): 1073; chains: 1; bounding box: 113×75×116 Å

Nearest PDB structures (foldseek):
  7tnj-assembly1_B  TM=6.520E-01  e=1.964E-14  Rattus norvegicus
  7tnl-assembly1_A  TM=5.064E-01  e=9.463E-16  Rattus norvegicus
  7ocf-assembly1_C  TM=4.887E-01  e=1.971E-15  Rattus norvegicus
  7tnn-assembly1_D  TM=5.705E-01  e=8.946E-14  Rattus norvegicus
  7tnk-assembly1_A  TM=4.905E-01  e=2.062E-14  Rattus norvegicus